Protein AF-0000000078981386 (afdb_homodimer)

InterPro domains:
  IPR000524 Transcription regulator HTH, GntR [PF00392] (19-78)
  IPR000524 Transcription regulator HTH, GntR [PS50949] (13-81)
  IPR000524 Transcription regulator HTH, GntR [SM00345] (19-78)
  IPR000524 Transcription regulator HTH, GntR [cd07377] (14-78)
  IPR004839 Aminotransferase, class I/classII, large domain [PF00155] (100-440)
  IPR015421 Pyridoxal phosphate-dependent transferase, major domain [G3DSA:3.40.640.10] (129-327)
  IPR015422 Pyridoxal phosphate-dependent transferase, small domain [G3DSA:3.90.1150.10] (328-454)
  IPR015424 Pyridoxal phosphate-dependent transferase [SSF53383] (96-451)
  IPR036388 Winged helix-like DNA-binding domain superfamily [G3DSA:1.10.10.10] (10-79)
  IPR036390 Winged helix DNA-binding domain superfamily [SSF46785] (13-82)
  IPR051446 HTH-type transcriptional regulator with aminotransferase domain [PTHR46577] (11-448)

Secondary structure (DSSP, 8-state):
-------GGG--SSHHHHHHHHHHHHHHTTSS-TTPEEPPHHHHHHHHT--HHHHHHHHHHHHHTTSEEEETTTEEEE--SSSTT--TT--HHHHSS-EE-SS------HHHHHHHHHHHHHTTTT--THHHH----TT--HHHHHHHHHHHHHTT----GGGEEEESSHHHHHHHHHHHH--TT-EEEEESB--HHHHHHHHHHT-EEEEEPEETTEE-HHHHHHHHHHS-EEEEEE--BS-TTT--B--HHHHHHHHHHHHHTT-EEEEE-TTGGG-SSPPPPHHHH-TTTEEEE--STTTS-TT---EEEE--GGGHHHHHHHHHHHHSS--HHHHHHHHHHHHHSHHHHHHHHHHHHHHHHHHHHHHHTTTS--B--TT-SEEEEE--TT--HHHHHHHHHHTTEE-EESGGGBPTTPPP--EEEEESSSS-SHHHHHHHHHHHHHHHHS--TT------/-------GGG--SSHHHHHHHHHHHHHHTTSS-TTPEEPPHHHHHHHHT--HHHHHHHHHHHHHTTSEEEETTTEEEE--SSSTT--TT--HHHHSS-EE-SS------HHHHHHHHHHHHHTTTT--THHHH----TT--HHHHHHHHHHHHHTT----GGGEEEESSHHHHHHHHHHHH--TT-EEEEESB--HHHHHHHHHHT-EEEEEPEETTEE-HHHHHHHHHHS-EEEEEE--BS-TTT--B--HHHHHHHHHHHHHTT-EEEEE-TTGGG-SSPPPPHHHH-TTTEEEE--STTTS-TT---EEEE--GGGHHHHHHHHHHHHSS--HHHHHHHHHHHHTSHHHHHHHHHHHHHHHHHHHHHHHTTTS--B--TT-SEEEEE--TT--HHHHHHHHHHTTEE-EESGGGBPTTPPP--EEEEESSSS-SHHHHHHHHHHHHHHHHS--TT------

Solvent-accessible surface area (backbone atoms only — not comparable to full-atom values): 46546 Å² total; per-residue (Å²): 110,57,88,72,70,77,62,60,88,76,50,45,90,57,55,28,59,34,47,28,49,48,50,50,48,30,39,74,69,53,70,42,40,58,65,32,27,45,68,49,47,62,55,45,10,65,76,55,72,47,51,48,65,39,38,44,51,14,51,48,47,30,37,63,47,52,46,30,48,63,54,94,92,78,46,35,23,25,43,40,58,76,46,88,65,35,35,63,76,48,45,73,76,54,58,47,95,40,41,49,22,45,48,94,40,49,48,69,55,71,62,54,55,51,52,50,44,49,51,42,56,46,43,57,63,82,54,46,50,49,45,36,61,32,81,63,56,46,46,42,49,67,69,43,26,48,42,41,30,57,51,33,42,76,59,53,33,89,53,62,38,91,37,36,32,42,21,39,13,43,42,26,43,48,46,21,50,52,50,52,74,42,53,60,69,38,27,38,36,30,37,33,70,37,60,44,56,56,48,52,41,29,57,63,42,38,34,40,58,42,47,31,56,60,57,81,52,34,63,36,45,68,50,47,44,52,48,47,73,76,40,79,52,44,35,37,47,42,47,50,40,40,21,83,50,62,20,30,54,36,45,58,69,56,47,52,46,40,50,50,44,29,60,74,63,64,32,36,33,41,38,48,34,48,45,41,72,27,42,68,89,65,57,73,42,62,38,64,78,39,46,82,45,19,36,34,32,26,30,34,30,55,32,47,38,37,37,44,44,19,23,46,33,37,40,30,73,89,49,46,66,49,34,46,54,34,36,34,35,48,33,40,37,34,56,42,62,43,35,48,52,50,29,52,27,52,75,72,42,50,42,60,52,38,9,53,48,43,21,54,54,28,32,55,42,39,50,49,44,52,61,35,39,60,94,57,71,66,36,62,40,48,44,29,58,29,29,21,36,58,51,56,94,70,50,46,38,67,58,44,45,54,52,34,42,76,72,34,31,40,53,25,62,48,70,63,26,39,27,69,92,49,76,82,79,37,22,33,34,38,30,58,19,42,46,64,52,64,70,58,36,49,52,52,37,41,52,53,28,50,46,72,76,52,59,70,83,73,57,68,70,79,71,126,111,56,90,72,69,77,63,61,87,76,50,44,88,58,54,27,59,33,46,27,48,48,49,50,48,30,38,75,70,51,71,41,40,57,66,31,26,45,68,48,48,62,56,45,10,65,75,55,73,44,52,48,65,38,38,45,50,12,51,49,47,30,37,62,48,52,45,29,50,66,53,94,92,77,45,34,24,25,43,41,58,76,46,88,66,36,34,64,76,49,46,72,78,57,57,47,95,41,40,50,21,45,47,94,39,49,49,69,54,70,62,56,55,50,53,51,44,50,49,40,56,47,44,58,63,84,53,48,50,49,46,35,62,32,82,62,55,46,45,45,51,68,69,43,25,47,41,41,30,58,51,34,42,75,60,53,33,90,53,61,38,92,36,36,30,43,23,38,13,42,42,26,43,49,45,21,48,52,48,52,74,44,52,61,69,37,27,35,37,30,37,31,68,35,60,45,55,56,48,52,40,29,57,64,42,38,34,41,57,43,47,30,56,62,58,80,53,35,63,36,48,66,51,48,45,54,48,47,74,77,40,80,50,46,35,39,46,41,47,51,40,41,20,81,49,64,20,29,53,37,45,59,69,55,46,52,47,40,51,51,44,28,61,74,63,63,32,34,34,42,38,49,34,49,44,43,72,26,42,70,90,64,59,74,41,62,41,65,79,40,46,83,43,18,35,34,32,27,28,34,30,56,32,48,37,38,36,44,43,19,24,46,34,39,41,30,73,89,50,47,67,50,36,46,54,34,37,33,35,48,32,40,37,33,55,42,62,44,35,48,52,51,29,51,26,52,75,73,41,50,42,58,51,38,10,53,48,41,22,53,54,28,33,55,43,39,52,50,46,52,62,37,38,59,95,57,70,66,37,62,41,48,44,28,58,28,29,21,36,56,53,57,95,66,50,45,38,66,59,44,43,53,53,34,42,76,72,32,31,39,54,24,62,48,69,63,25,40,28,68,92,49,76,81,79,37,24,34,33,38,30,57,20,41,47,63,53,63,71,56,37,49,52,50,37,41,52,53,29,48,46,71,76,54,59,72,82,76,54,66,71,77,72,125

Radius of gyration: 29.21 Å; Cα contacts (8 Å, |Δi|>4): 1873; chains: 2; bounding box: 79×76×82 Å

Organism: Ruegeria pomeroyi (strain ATCC 700808 / DSM 15171 / DSS-3) (NCBI:txid246200)

Foldseek 3Di:
DAPDAFDLVQADPVRLQSRLVSVVVCDVVCVQDFFRFDDDLVVNCVVNVHDSVSSVSSLVVCVVLPQWDDDPPPGITGHHCPPPLNVSPDDPVSNDPFAEQADQAFFDDPVLVVLVVVCVVCQVPPPDCCLPPPLDDFQADQLLLQLVQLVVVLLQDHDHSLQKGKALAQLRLVLLVPLLQDAAAAEEEAAQFADLSVQVSCVVRNYHYYHAYADLQGGDLVRLLVDLVVDPHAAYEDAQQLGQAAGHHHDPVNLLSNLVSCVVSVHAYEYEDQLSLLGDPHDRDSCRVPVQRYWYKYALCHQRNVPLRMIMIGHHPVSVVSSSVSSCVSPSHHNSSSSVSVSVCSVVVVSSVSSPVSLQLQLVLVVLLCVLQPPADWGHDSRHQKIKHAADPQDALVRLQVVLVVVSYHWAGRVSRGHPPRDGRRITMTGSRSNRDSVVSSVSSNVSSVCRVDPDPPPPPPPD/DAPDAFDLVQADPVRLQSRLVSVVVCDVVCVQDFFRFDDDLVVNCVVNVHDSVSSVSSLVVCVVLPQWDDDPPPGITGHHCPPPLPVSPDDPVSNDPFAEQADQAFFDDPVLVVLVVVCVVCQPPPPDCCLPPPLDDFQADQLLLQLVQLVVVLLQDHDHSLQKGKALAQLRLVLLVPLLQDAAAAEEEAAQFADLSVQVSCVVRNYHYYHAYADLQGGDLVRLLVDLVVDPHAAYEDAQQLGQAAGHHHDPVNLLSNLVSCVVSVHAYEYEDQLSLLDDPHDRDSCRVPVQRYWYKYALCHQRNVPLRMIMIGHHPVSVVSSSVSSCVSPSHHNSSSSVSVSVCSVVVVSSVSSPVSLQQQLVLVVLLCVLQPPADWGHDSRHQKIKHAADPQDALVRLQVVLVVVSYHWAGRVSRGHPPRDGRRITMTGSRPNRDSVVSSVSSNVSSVCRVDPDVPSPPPPD

Nearest PDB structures (foldseek):
  2z1y-assembly1_A  TM=9.053E-01  e=7.405E-24  unclassified
  8tn2-assembly1_A  TM=8.359E-01  e=5.435E-26  Streptomyces hygroscopicus
  2zp7-assembly1_A  TM=8.785E-01  e=4.250E-23  Thermus thermophilus HB27
  4wbt-assembly1_C-2  TM=7.145E-01  e=7.264E-16  Sinorhizobium meliloti 1021
  4wbt-assembly2_B-3  TM=7.121E-01  e=7.672E-16  Sinorhizobium meliloti 1021

pLDDT: mean 88.82, std 14.16, range [26.59, 98.94]

Structure (mmCIF, N/CA/C/O backbone):
data_AF-0000000078981386-model_v1
#
loop_
_entity.id
_entity.type
_entity.pdbx_description
1 polymer 'Transcriptional regulator, GntR family'
#
loop_
_atom_site.group_PDB
_atom_site.id
_atom_site.type_symbol
_atom_site.label_atom_id
_atom_site.label_alt_id
_atom_site.label_comp_id
_atom_site.label_asym_id
_atom_site.label_entity_id
_atom_site.label_seq_id
_atom_site.pdbx_PDB_ins_code
_atom_site.Cartn_x
_atom_site.Cartn_y
_atom_site.Cartn_z
_atom_site.occupancy
_atom_site.B_iso_or_equiv
_atom_site.auth_seq_id
_atom_site.auth_comp_id
_atom_site.auth_asym_id
_atom_site.auth_atom_id
_atom_site.pdbx_PDB_model_num
ATOM 1 N N . MET A 1 1 ? -40.812 -8.82 -22.984 1 61.78 1 MET A N 1
ATOM 2 C CA . MET A 1 1 ? -40.969 -7.84 -21.922 1 61.78 1 MET A CA 1
ATOM 3 C C . MET A 1 1 ? -41.688 -8.461 -20.719 1 61.78 1 MET A C 1
ATOM 5 O O . MET A 1 1 ? -42.594 -9.281 -20.891 1 61.78 1 MET A O 1
ATOM 9 N N . THR A 1 2 ? -41.094 -8.32 -19.562 1 68.88 2 THR A N 1
ATOM 10 C CA . THR A 1 2 ? -41.656 -9.008 -18.391 1 68.88 2 THR A CA 1
ATOM 11 C C . THR A 1 2 ? -42.938 -8.32 -17.922 1 68.88 2 THR A C 1
ATOM 13 O O . THR A 1 2 ? -43.125 -7.125 -18.141 1 68.88 2 THR A O 1
ATOM 16 N N . ASN A 1 3 ? -43.906 -9.203 -17.547 1 71.75 3 ASN A N 1
ATOM 17 C CA . ASN A 1 3 ? -45.125 -8.719 -16.891 1 71.75 3 ASN A CA 1
ATOM 18 C C . ASN A 1 3 ? -44.906 -8.539 -15.391 1 71.75 3 ASN A C 1
ATOM 20 O O . ASN A 1 3 ? -45.844 -8.141 -14.688 1 71.75 3 ASN A O 1
ATOM 24 N N . TRP A 1 4 ? -43.75 -8.766 -14.953 1 79.81 4 TRP A N 1
ATOM 25 C CA . TRP A 1 4 ? -43.469 -8.641 -13.523 1 79.81 4 TRP A CA 1
ATOM 26 C C . TRP A 1 4 ? -43.125 -7.203 -13.156 1 79.81 4 TRP A C 1
ATOM 28 O O . TRP A 1 4 ? -42.344 -6.555 -13.844 1 79.81 4 TRP A O 1
ATOM 38 N N . LEU A 1 5 ? -43.875 -6.672 -12.164 1 84.69 5 LEU A N 1
ATOM 39 C CA . LEU A 1 5 ? -43.562 -5.383 -11.555 1 84.69 5 LEU A CA 1
ATOM 40 C C . LEU A 1 5 ? -43.438 -5.52 -10.047 1 84.69 5 LEU A C 1
ATOM 42 O O . LEU A 1 5 ? -44.188 -6.227 -9.398 1 84.69 5 LEU A O 1
ATOM 46 N N . PRO A 1 6 ? -42.406 -4.906 -9.523 1 83.25 6 PRO A N 1
ATOM 47 C CA . PRO A 1 6 ? -42.312 -4.922 -8.062 1 83.25 6 PRO A CA 1
ATOM 48 C C . PRO A 1 6 ? -43.469 -4.215 -7.383 1 83.25 6 PRO A C 1
ATOM 50 O O . PRO A 1 6 ? -44.094 -3.314 -7.969 1 83.25 6 PRO A O 1
ATOM 53 N N . ASP A 1 7 ? -43.938 -4.695 -6.234 1 79.88 7 ASP A N 1
ATOM 54 C CA . ASP A 1 7 ? -44.969 -4.043 -5.453 1 79.88 7 ASP A CA 1
ATOM 55 C C . ASP A 1 7 ? -44.5 -2.695 -4.91 1 79.88 7 ASP A C 1
ATOM 57 O O . ASP A 1 7 ? -43.594 -2.643 -4.086 1 79.88 7 ASP A O 1
ATOM 61 N N . PRO A 1 8 ? -45.031 -1.677 -5.395 1 80.44 8 PRO A N 1
ATOM 62 C CA . PRO A 1 8 ? -44.594 -0.348 -4.945 1 80.44 8 PRO A CA 1
ATOM 63 C C . PRO A 1 8 ? -44.75 -0.162 -3.436 1 80.44 8 PRO A C 1
ATOM 65 O O . PRO A 1 8 ? -44 0.602 -2.83 1 80.44 8 PRO A O 1
ATOM 68 N N . SER A 1 9 ? -45.625 -0.876 -2.805 1 79.06 9 SER A N 1
ATOM 69 C CA . SER A 1 9 ? -45.875 -0.729 -1.377 1 79.06 9 SER A CA 1
ATOM 70 C C . SER A 1 9 ? -44.781 -1.369 -0.542 1 79.06 9 SER A C 1
ATOM 72 O O . SER A 1 9 ? -44.625 -1.036 0.632 1 79.06 9 SER A O 1
ATOM 74 N N . ALA A 1 10 ? -43.969 -2.256 -1.215 1 77.56 10 ALA A N 1
ATOM 75 C CA . ALA A 1 10 ? -42.906 -2.965 -0.499 1 77.56 10 ALA A CA 1
ATOM 76 C C . ALA A 1 10 ? -41.594 -2.229 -0.619 1 77.56 10 ALA A C 1
ATOM 78 O O . ALA A 1 10 ? -40.594 -2.615 0.009 1 77.56 10 ALA A O 1
ATOM 79 N N . LEU A 1 11 ? -41.562 -1.113 -1.354 1 81.62 11 LEU A N 1
ATOM 80 C CA . LEU A 1 11 ? -40.312 -0.391 -1.57 1 81.62 11 LEU A CA 1
ATOM 81 C C . LEU A 1 11 ? -40.062 0.59 -0.434 1 81.62 11 LEU A C 1
ATOM 83 O O . LEU A 1 11 ? -40.969 1.29 0.013 1 81.62 11 LEU A O 1
ATOM 87 N N . ALA A 1 12 ? -38.906 0.548 0.151 1 76.25 12 ALA A N 1
ATOM 88 C CA . ALA A 1 12 ? -38.5 1.412 1.256 1 76.25 12 ALA A CA 1
ATOM 89 C C . ALA A 1 12 ? -37.406 2.377 0.821 1 76.25 12 ALA A C 1
ATOM 91 O O . ALA A 1 12 ? -36.719 2.143 -0.18 1 76.25 12 ALA A O 1
ATOM 92 N N . SER A 1 13 ? -37.188 3.457 1.559 1 73.06 13 SER A N 1
ATOM 93 C CA . SER A 1 13 ? -36.125 4.414 1.262 1 73.06 13 SER A CA 1
ATOM 94 C C . SER A 1 13 ? -34.781 3.875 1.671 1 73.06 13 SER A C 1
ATOM 96 O O . SER A 1 13 ? -34.625 3.246 2.723 1 73.06 13 SER A O 1
ATOM 98 N N . PRO A 1 14 ? -33.969 4.059 0.781 1 73 14 PRO A N 1
ATOM 99 C CA . PRO A 1 14 ? -33.938 4.762 -0.504 1 73 14 PRO A CA 1
ATOM 100 C C . PRO A 1 14 ? -34.562 3.957 -1.632 1 73 14 PRO A C 1
ATOM 102 O O . PRO A 1 14 ? -34.25 2.787 -1.829 1 73 14 PRO A O 1
ATOM 105 N N . LEU A 1 15 ? -35.344 4.562 -2.381 1 79.94 15 LEU A N 1
ATOM 106 C CA . LEU A 1 15 ? -36.25 3.904 -3.322 1 79.94 15 LEU A CA 1
ATOM 107 C C . LEU A 1 15 ? -35.438 3.201 -4.422 1 79.94 15 LEU A C 1
ATOM 109 O O . LEU A 1 15 ? -35.812 2.105 -4.852 1 79.94 15 LEU A O 1
ATOM 113 N N . HIS A 1 16 ? -34.344 3.801 -4.805 1 82.75 16 HIS A N 1
ATOM 114 C CA . HIS A 1 16 ? -33.562 3.193 -5.883 1 82.75 16 HIS A CA 1
ATOM 115 C C . HIS A 1 16 ? -32.938 1.877 -5.438 1 82.75 16 HIS A C 1
ATOM 117 O O . HIS A 1 16 ? -32.938 0.896 -6.184 1 82.75 16 HIS A O 1
ATOM 123 N N . SER A 1 17 ? -32.531 1.839 -4.285 1 80 17 SER A N 1
ATOM 124 C CA . SER A 1 17 ? -31.922 0.623 -3.748 1 80 17 SER A CA 1
ATOM 125 C C . SER A 1 17 ? -33 -0.446 -3.482 1 80 17 SER A C 1
ATOM 127 O O . SER A 1 17 ? -32.781 -1.625 -3.77 1 80 17 SER A O 1
ATOM 129 N N . SER A 1 18 ? -34.031 -0.006 -2.955 1 80.69 18 SER A N 1
ATOM 130 C CA . SER A 1 18 ? -35.125 -0.93 -2.682 1 80.69 18 SER A CA 1
ATOM 131 C C . SER A 1 18 ? -35.656 -1.529 -3.971 1 80.69 18 SER A C 1
ATOM 133 O O . SER A 1 18 ? -35.969 -2.723 -4.027 1 80.69 18 SER A O 1
ATOM 135 N N . LEU A 1 19 ? -35.688 -0.717 -4.945 1 85.44 19 LEU A N 1
ATOM 136 C CA . LEU A 1 19 ? -36.156 -1.187 -6.25 1 85.44 19 LEU A CA 1
ATOM 137 C C . LEU A 1 19 ? -35.156 -2.188 -6.844 1 85.44 19 LEU A C 1
ATOM 139 O O . LEU A 1 19 ? -35.562 -3.242 -7.34 1 85.44 19 LEU A O 1
ATOM 143 N N . ALA A 1 20 ? -33.938 -1.832 -6.754 1 84.06 20 ALA A N 1
ATOM 144 C CA . ALA A 1 20 ? -32.906 -2.738 -7.266 1 84.06 20 ALA A CA 1
ATOM 145 C C . ALA A 1 20 ? -32.969 -4.082 -6.547 1 84.06 20 ALA A C 1
ATOM 147 O O . ALA A 1 20 ? -32.875 -5.137 -7.18 1 84.06 20 ALA A O 1
ATOM 148 N N . LEU A 1 21 ? -33.188 -4.062 -5.32 1 79.81 21 LEU A N 1
ATOM 149 C CA . LEU A 1 21 ? -33.25 -5.285 -4.527 1 79.81 21 LEU A CA 1
ATOM 150 C C . LEU A 1 21 ? -34.5 -6.098 -4.914 1 79.81 21 LEU A C 1
ATOM 152 O O . LEU A 1 21 ? -34.438 -7.328 -4.992 1 79.81 21 LEU A O 1
ATOM 156 N N . ALA A 1 22 ? -35.562 -5.43 -5.094 1 83.12 22 ALA A N 1
ATOM 157 C CA . ALA A 1 22 ? -36.812 -6.109 -5.484 1 83.12 22 ALA A CA 1
ATOM 158 C C . ALA A 1 22 ? -36.625 -6.816 -6.824 1 83.12 22 ALA A C 1
ATOM 160 O O . ALA A 1 22 ? -37.062 -7.961 -6.984 1 83.12 22 ALA A O 1
ATOM 161 N N . ILE A 1 23 ? -35.938 -6.16 -7.699 1 85.31 23 ILE A N 1
ATOM 162 C CA . ILE A 1 23 ? -35.719 -6.742 -9.016 1 85.31 23 ILE A CA 1
ATOM 163 C C . ILE A 1 23 ? -34.719 -7.887 -8.914 1 85.31 23 ILE A C 1
ATOM 165 O O . ILE A 1 23 ? -34.938 -8.961 -9.492 1 85.31 23 ILE A O 1
ATOM 169 N N . ALA A 1 24 ? -33.75 -7.648 -8.164 1 79.94 24 ALA A N 1
ATOM 170 C CA . ALA A 1 24 ? -32.75 -8.695 -7.953 1 79.94 24 ALA A CA 1
ATOM 171 C C . ALA A 1 24 ? -33.375 -9.938 -7.332 1 79.94 24 ALA A C 1
ATOM 173 O O . ALA A 1 24 ? -33.062 -11.062 -7.73 1 79.94 24 ALA A O 1
ATOM 174 N N . LYS A 1 25 ? -34.188 -9.711 -6.379 1 77.88 25 LYS A N 1
ATOM 175 C CA . LYS A 1 25 ? -34.906 -10.805 -5.738 1 77.88 25 LYS A CA 1
ATOM 176 C C . LYS A 1 25 ? -35.812 -11.539 -6.738 1 77.88 25 LYS A C 1
ATOM 178 O O . LYS A 1 25 ? -35.875 -12.766 -6.746 1 77.88 25 LYS A O 1
ATOM 183 N N . ALA A 1 26 ? -36.469 -10.781 -7.562 1 82.81 26 ALA A N 1
ATOM 184 C CA . ALA A 1 26 ? -37.312 -11.375 -8.578 1 82.81 26 ALA A CA 1
ATOM 185 C C . ALA A 1 26 ? -36.5 -12.211 -9.562 1 82.81 26 ALA A C 1
ATOM 187 O O . ALA A 1 26 ? -36.938 -13.281 -9.992 1 82.81 26 ALA A O 1
ATOM 188 N N . ILE A 1 27 ? -35.344 -11.734 -9.805 1 79.88 27 ILE A N 1
ATOM 189 C CA . ILE A 1 27 ? -34.469 -12.469 -10.695 1 79.88 27 ILE A CA 1
ATOM 190 C C . ILE A 1 27 ? -34 -13.758 -10.008 1 79.88 27 ILE A C 1
ATOM 192 O O . ILE A 1 27 ? -34.062 -14.836 -10.609 1 79.88 27 ILE A O 1
ATOM 196 N N . SER A 1 28 ? -33.688 -13.656 -8.789 1 74.44 28 SER A N 1
ATOM 197 C CA . SER A 1 28 ? -33.188 -14.805 -8.039 1 74.44 28 SER A CA 1
ATOM 198 C C . SER A 1 28 ? -34.281 -15.836 -7.797 1 74.44 28 SER A C 1
ATOM 200 O O . SER A 1 28 ? -34.031 -17.031 -7.758 1 74.44 28 SER A O 1
ATOM 202 N N . GLU A 1 29 ? -35.469 -15.352 -7.699 1 73.25 29 GLU A N 1
ATOM 203 C CA . GLU A 1 29 ? -36.594 -16.234 -7.418 1 73.25 29 GLU A CA 1
ATOM 204 C C . GLU A 1 29 ? -37.219 -16.766 -8.703 1 73.25 29 GLU A C 1
ATOM 206 O O . GLU A 1 29 ? -38.188 -17.516 -8.664 1 73.25 29 GLU A O 1
ATOM 211 N N . GLY A 1 30 ? -36.562 -16.375 -9.82 1 75.19 30 GLY A N 1
ATOM 212 C CA . GLY A 1 30 ? -37.031 -16.891 -11.102 1 75.19 30 GLY A CA 1
ATOM 213 C C . GLY A 1 30 ? -38.25 -16.188 -11.633 1 75.19 30 GLY A C 1
ATOM 214 O O . GLY A 1 30 ? -38.812 -16.578 -12.664 1 75.19 30 GLY A O 1
ATOM 215 N N . LYS A 1 31 ? -38.75 -15.148 -10.969 1 81.81 31 LYS A N 1
ATOM 216 C CA . LYS A 1 31 ? -39.906 -14.375 -11.453 1 81.81 31 LYS A CA 1
ATOM 217 C C . LYS A 1 31 ? -39.531 -13.539 -12.672 1 81.81 31 LYS A C 1
ATOM 219 O O . LYS A 1 31 ? -40.375 -13.195 -13.484 1 81.81 31 LYS A O 1
ATOM 224 N N . LEU A 1 32 ? -38.312 -13.195 -12.719 1 81.31 32 LEU A N 1
ATOM 225 C CA . LEU A 1 32 ? -37.719 -12.555 -13.883 1 81.31 32 LEU A CA 1
ATOM 226 C C . LEU A 1 32 ? -36.625 -13.445 -14.5 1 81.31 32 LEU A C 1
ATOM 228 O O . LEU A 1 32 ? -35.469 -13.344 -14.133 1 81.31 32 LEU A O 1
ATOM 232 N N . PRO A 1 33 ? -37.156 -14.375 -15.281 1 77.31 33 PRO A N 1
ATOM 233 C CA . PRO A 1 33 ? -36.188 -15.328 -15.859 1 77.31 33 PRO A CA 1
ATOM 234 C C . PRO A 1 33 ? -35.125 -14.648 -16.719 1 77.31 33 PRO A C 1
ATOM 236 O O . PRO A 1 33 ? -35.312 -13.516 -17.172 1 77.31 33 PRO A O 1
ATOM 239 N N . LYS A 1 34 ? -34.156 -15.43 -17 1 74.38 34 LYS A N 1
ATOM 240 C CA . LYS A 1 34 ? -33.062 -15.016 -17.875 1 74.38 34 LYS A CA 1
ATOM 241 C C . LYS A 1 34 ? -33.594 -14.602 -19.25 1 74.38 34 LYS A C 1
ATOM 243 O O . LYS A 1 34 ? -34.531 -15.219 -19.766 1 74.38 34 LYS A O 1
ATOM 248 N N . GLY A 1 35 ? -32.969 -13.445 -19.672 1 74.12 35 GLY A N 1
ATOM 249 C CA . GLY A 1 35 ? -33.344 -12.984 -21 1 74.12 35 GLY A CA 1
ATOM 250 C C . GLY A 1 35 ? -34.562 -12.109 -21 1 74.12 35 GLY A C 1
ATOM 251 O O . GLY A 1 35 ? -34.938 -11.539 -22.016 1 74.12 35 GLY A O 1
ATOM 252 N N . THR A 1 36 ? -35.188 -11.992 -19.828 1 80.62 36 THR A N 1
ATOM 253 C CA . THR A 1 36 ? -36.406 -11.18 -19.75 1 80.62 36 THR A CA 1
ATOM 254 C C . THR A 1 36 ? -36.062 -9.703 -19.953 1 80.62 36 THR A C 1
ATOM 256 O O . THR A 1 36 ? -35.094 -9.195 -19.359 1 80.62 36 THR A O 1
ATOM 259 N N . GLN A 1 37 ? -36.719 -9.117 -20.859 1 83.5 37 GLN A N 1
ATOM 260 C CA . GLN A 1 37 ? -36.562 -7.68 -21.047 1 83.5 37 GLN A CA 1
ATOM 261 C C . GLN A 1 37 ? -37.312 -6.91 -19.953 1 83.5 37 GLN A C 1
ATOM 263 O O . GLN A 1 37 ? -38.5 -7.102 -19.75 1 83.5 37 GLN A O 1
ATOM 268 N N . LEU A 1 38 ? -36.531 -6.109 -19.281 1 86.75 38 LEU A N 1
ATOM 269 C CA . LEU A 1 38 ? -37.125 -5.25 -18.281 1 86.75 38 LEU A CA 1
ATOM 270 C C . LEU A 1 38 ? -37.781 -4.023 -18.922 1 86.75 38 LEU A C 1
ATOM 272 O O . LEU A 1 38 ? -37.406 -3.629 -20.031 1 86.75 38 LEU A O 1
ATOM 276 N N . PRO A 1 39 ? -38.812 -3.424 -18.234 1 86 39 PRO A N 1
ATOM 277 C CA . PRO A 1 39 ? -39.406 -2.186 -18.766 1 86 39 PRO A CA 1
ATOM 278 C C . PRO A 1 39 ? -38.375 -1.07 -18.906 1 86 39 PRO A C 1
ATOM 280 O O . PRO A 1 39 ? -37.344 -1.09 -18.234 1 86 39 PRO A O 1
ATOM 283 N N . THR A 1 40 ? -38.625 -0.247 -19.891 1 83.44 40 THR A N 1
ATOM 284 C CA . THR A 1 40 ? -37.781 0.934 -20.016 1 83.44 40 THR A CA 1
ATOM 285 C C . THR A 1 40 ? -37.812 1.76 -18.734 1 83.44 40 THR A C 1
ATOM 287 O O . THR A 1 40 ? -38.719 1.621 -17.922 1 83.44 40 THR A O 1
ATOM 290 N N . HIS A 1 41 ? -36.781 2.502 -18.562 1 86.44 41 HIS A N 1
ATOM 291 C CA . HIS A 1 41 ? -36.688 3.334 -17.375 1 86.44 41 HIS A CA 1
ATOM 292 C C . HIS A 1 41 ? -37.969 4.168 -17.188 1 86.44 41 HIS A C 1
ATOM 294 O O . HIS A 1 41 ? -38.5 4.234 -16.078 1 86.44 41 HIS A O 1
ATOM 300 N N . ARG A 1 42 ? -38.438 4.758 -18.281 1 82.69 42 ARG A N 1
ATOM 301 C CA . ARG A 1 42 ? -39.594 5.629 -18.25 1 82.69 42 ARG A CA 1
ATOM 302 C C . ARG A 1 42 ? -40.875 4.832 -17.922 1 82.69 42 ARG A C 1
ATOM 304 O O . ARG A 1 42 ? -41.688 5.254 -17.094 1 82.69 42 ARG A O 1
ATOM 311 N N . LYS A 1 43 ? -41 3.703 -18.562 1 86.12 43 LYS A N 1
ATOM 312 C CA . LYS A 1 43 ? -42.188 2.879 -18.359 1 86.12 43 LYS A CA 1
ATOM 313 C C . LYS A 1 43 ? -42.281 2.377 -16.906 1 86.12 43 LYS A C 1
ATOM 315 O O . LYS A 1 43 ? -43.344 2.412 -16.297 1 86.12 43 LYS A O 1
ATOM 320 N N . LEU A 1 44 ? -41.125 1.934 -16.391 1 88.5 44 LEU A N 1
ATOM 321 C CA . LEU A 1 44 ? -41.094 1.416 -15.023 1 88.5 44 LEU A CA 1
ATOM 322 C C . LEU A 1 44 ? -41.375 2.531 -14.016 1 88.5 44 LEU A C 1
ATOM 324 O O . LEU A 1 44 ? -42.062 2.328 -13.031 1 88.5 44 LEU A O 1
ATOM 328 N N . ALA A 1 45 ? -40.875 3.656 -14.297 1 89.88 45 ALA A N 1
ATOM 329 C CA . ALA A 1 45 ? -41.094 4.824 -13.453 1 89.88 45 ALA A CA 1
ATOM 330 C C . ALA A 1 45 ? -42.594 5.164 -13.406 1 89.88 45 ALA A C 1
ATOM 332 O O . ALA A 1 45 ? -43.156 5.402 -12.328 1 89.88 45 ALA A O 1
ATOM 333 N N . GLU A 1 46 ? -43.188 5.16 -14.562 1 86.75 46 GLU A N 1
ATOM 334 C CA . GLU A 1 46 ? -44.625 5.469 -14.672 1 86.75 46 GLU A CA 1
ATOM 335 C C . GLU A 1 46 ? -45.469 4.426 -13.953 1 86.75 46 GLU A C 1
ATOM 337 O O . GLU A 1 46 ? -46.406 4.77 -13.227 1 86.75 46 GLU A O 1
ATOM 342 N N . GLU A 1 47 ? -45.062 3.172 -14.07 1 87 47 GLU A N 1
ATOM 343 C CA . GLU A 1 47 ? -45.844 2.072 -13.508 1 87 47 GLU A CA 1
ATOM 344 C C . GLU A 1 47 ? -45.719 2.041 -11.984 1 87 47 GLU A C 1
ATOM 346 O O . GLU A 1 47 ? -46.688 1.683 -11.289 1 87 47 GLU A O 1
ATOM 351 N N . LEU A 1 48 ? -44.531 2.461 -11.484 1 87.19 48 LEU A N 1
ATOM 352 C CA . LEU A 1 48 ? -44.281 2.33 -10.047 1 87.19 48 LEU A CA 1
ATOM 353 C C . LEU A 1 48 ? -44.469 3.668 -9.344 1 87.19 48 LEU A C 1
ATOM 355 O O . LEU A 1 48 ? -44.375 3.744 -8.117 1 87.19 48 LEU A O 1
ATOM 359 N N . GLY A 1 49 ? -44.688 4.75 -10.141 1 88.62 49 GLY A N 1
ATOM 360 C CA . GLY A 1 49 ? -44.781 6.082 -9.57 1 88.62 49 GLY A CA 1
ATOM 361 C C . GLY A 1 49 ? -43.469 6.598 -9 1 88.62 49 GLY A C 1
ATOM 362 O O . GLY A 1 49 ? -43.469 7.211 -7.934 1 88.62 49 GLY A O 1
ATOM 363 N N . LEU A 1 50 ? -42.438 6.133 -9.648 1 87.25 50 LEU A N 1
ATOM 364 C CA . LEU A 1 50 ? -41.094 6.57 -9.227 1 87.25 50 LEU A CA 1
ATOM 365 C C . LEU A 1 50 ? -40.5 7.547 -10.242 1 87.25 50 LEU A C 1
ATOM 367 O O . LEU A 1 50 ? -41.031 7.676 -11.359 1 87.25 50 LEU A O 1
ATOM 371 N N . SER A 1 51 ? -39.562 8.328 -9.805 1 86.56 51 SER A N 1
ATOM 372 C CA . SER A 1 51 ? -38.844 9.156 -10.758 1 86.56 51 SER A CA 1
ATOM 373 C C . SER A 1 51 ? -37.969 8.312 -11.68 1 86.56 51 SER A C 1
ATOM 375 O O . SER A 1 51 ? -37.5 7.242 -11.289 1 86.56 51 SER A O 1
ATOM 377 N N . VAL A 1 52 ? -37.844 8.844 -12.891 1 84.88 52 VAL A N 1
ATOM 378 C CA . VAL A 1 52 ? -36.969 8.172 -13.867 1 84.88 52 VAL A CA 1
ATOM 379 C C . VAL A 1 52 ? -35.562 8.078 -13.32 1 84.88 52 VAL A C 1
ATOM 381 O O . VAL A 1 52 ? -34.844 7.09 -13.555 1 84.88 52 VAL A O 1
ATOM 384 N N . HIS A 1 53 ? -35.25 9.023 -12.57 1 82.31 53 HIS A N 1
ATOM 385 C CA . HIS A 1 53 ? -33.906 9.039 -11.977 1 82.31 53 HIS A CA 1
ATOM 386 C C . HIS A 1 53 ? -33.75 7.887 -10.992 1 82.31 53 HIS A C 1
ATOM 388 O O . HIS A 1 53 ? -32.719 7.211 -10.992 1 82.31 53 HIS A O 1
ATOM 394 N N . THR A 1 54 ? -34.75 7.648 -10.234 1 83.75 54 THR A N 1
ATOM 395 C CA . THR A 1 54 ? -34.719 6.57 -9.25 1 83.75 54 THR A CA 1
ATOM 396 C C . THR A 1 54 ? -34.625 5.211 -9.938 1 83.75 54 THR A C 1
ATOM 398 O O . THR A 1 54 ? -33.812 4.363 -9.516 1 83.75 54 THR A O 1
ATOM 401 N N . VAL A 1 55 ? -35.344 5.039 -11.016 1 85.75 55 VAL A N 1
ATOM 402 C CA . VAL A 1 55 ? -35.344 3.783 -11.758 1 85.75 55 VAL A CA 1
ATOM 403 C C . VAL A 1 55 ? -33.969 3.609 -12.445 1 85.75 55 VAL A C 1
ATOM 405 O O . VAL A 1 55 ? -33.406 2.518 -12.438 1 85.75 55 VAL A O 1
ATOM 408 N N . SER A 1 56 ? -33.469 4.668 -12.891 1 82.94 56 SER A N 1
ATOM 409 C CA . SER A 1 56 ? -32.156 4.621 -13.555 1 82.94 56 SER A CA 1
ATOM 410 C C . SER A 1 56 ? -31.062 4.188 -12.594 1 82.94 56 SER A C 1
ATOM 412 O O . SER A 1 56 ? -30.219 3.361 -12.945 1 82.94 56 SER A O 1
ATOM 414 N N . LYS A 1 57 ? -31.172 4.695 -11.461 1 79.31 57 LYS A N 1
ATOM 415 C CA . LYS A 1 57 ? -30.203 4.324 -10.438 1 79.31 57 LYS A CA 1
ATOM 416 C C . LYS A 1 57 ? -30.328 2.848 -10.07 1 79.31 57 LYS A C 1
ATOM 418 O O . LYS A 1 57 ? -29.328 2.17 -9.844 1 79.31 57 LYS A O 1
AT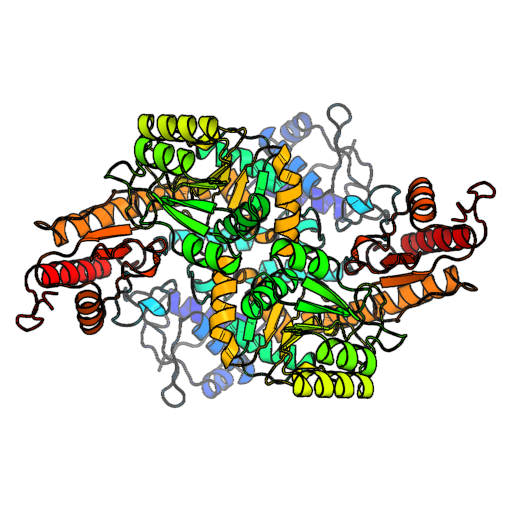OM 423 N N . ALA A 1 58 ? -31.531 2.406 -10.008 1 80.88 58 ALA A N 1
ATOM 424 C CA . ALA A 1 58 ? -31.766 1 -9.703 1 80.88 58 ALA A CA 1
ATOM 425 C C . ALA A 1 58 ? -31.203 0.092 -10.789 1 80.88 58 ALA A C 1
ATOM 427 O O . ALA A 1 58 ? -30.531 -0.895 -10.5 1 80.88 58 ALA A O 1
ATOM 428 N N . TYR A 1 59 ? -31.453 0.466 -12.055 1 81.44 59 TYR A N 1
ATOM 429 C CA . TYR A 1 59 ? -30.969 -0.338 -13.172 1 81.44 59 TYR A CA 1
ATOM 430 C C . TYR A 1 59 ? -29.438 -0.309 -13.242 1 81.44 59 TYR A C 1
ATOM 432 O O . TYR A 1 59 ? -28.812 -1.324 -13.547 1 81.44 59 TYR A O 1
ATOM 440 N N . GLU A 1 60 ? -28.969 0.83 -12.891 1 76.62 60 GLU A N 1
ATOM 441 C CA . GLU A 1 60 ? -27.516 0.938 -12.867 1 76.62 60 GLU A CA 1
ATOM 442 C C . GLU A 1 60 ? -26.906 0.024 -11.805 1 76.62 60 GLU A C 1
ATOM 444 O O . GLU A 1 60 ? -25.891 -0.625 -12.047 1 76.62 60 GLU A O 1
ATOM 449 N N . SER A 1 61 ? -27.578 0.056 -10.719 1 75.06 61 SER A N 1
ATOM 450 C CA . SER A 1 61 ? -27.156 -0.85 -9.656 1 75.06 61 SER A CA 1
ATOM 451 C C . SER A 1 61 ? -27.234 -2.305 -10.102 1 75.06 61 SER A C 1
ATOM 453 O O . SER A 1 61 ? -26.328 -3.09 -9.844 1 75.06 61 SER A O 1
ATOM 455 N N . LEU A 1 62 ? -28.312 -2.664 -10.773 1 76.06 62 LEU A N 1
ATOM 456 C CA . LEU A 1 62 ? -28.5 -4.023 -11.266 1 76.06 62 LEU A CA 1
ATOM 457 C C . LEU A 1 62 ? -27.453 -4.371 -12.32 1 76.06 62 LEU A C 1
ATOM 459 O O . LEU A 1 62 ? -26.969 -5.5 -12.367 1 76.06 62 LEU A O 1
ATOM 463 N N . ARG A 1 63 ? -27.078 -3.357 -13.008 1 74.19 63 ARG A N 1
ATOM 464 C CA . ARG A 1 63 ? -26.062 -3.561 -14.023 1 74.19 63 ARG A CA 1
ATOM 465 C C . ARG A 1 63 ? -24.688 -3.773 -13.391 1 74.19 63 ARG A C 1
ATOM 467 O O . ARG A 1 63 ? -23.938 -4.645 -13.82 1 74.19 63 ARG A O 1
ATOM 474 N N . ARG A 1 64 ? -24.578 -3.006 -12.43 1 65.75 64 ARG A N 1
ATOM 475 C CA . ARG A 1 64 ? -23.312 -3.117 -11.711 1 65.75 64 ARG A CA 1
ATOM 476 C C . ARG A 1 64 ? -23.172 -4.496 -11.078 1 65.75 64 ARG A C 1
ATOM 478 O O . ARG A 1 64 ? -22.062 -5.023 -10.977 1 65.75 64 ARG A O 1
ATOM 485 N N . GLN A 1 65 ? -24.391 -5.008 -10.758 1 61.88 65 GLN A N 1
ATOM 486 C CA . GLN A 1 65 ? -24.453 -6.336 -10.148 1 61.88 65 GLN A CA 1
ATOM 487 C C . GLN A 1 65 ? -24.547 -7.426 -11.211 1 61.88 65 GLN A C 1
ATOM 489 O O . GLN A 1 65 ? -24.688 -8.602 -10.891 1 61.88 65 GLN A O 1
ATOM 494 N N . ARG A 1 66 ? -24.578 -6.934 -12.398 1 60.41 66 ARG A N 1
ATOM 495 C CA . ARG A 1 66 ? -24.688 -7.785 -13.578 1 60.41 66 ARG A CA 1
ATOM 496 C C . ARG A 1 66 ? -25.938 -8.648 -13.523 1 60.41 66 ARG A C 1
ATOM 498 O O . ARG A 1 66 ? -25.906 -9.82 -13.891 1 60.41 66 ARG A O 1
ATOM 505 N N . LEU A 1 67 ? -26.844 -8.195 -12.953 1 73.56 67 LEU A N 1
ATOM 506 C CA . LEU A 1 67 ? -28.125 -8.875 -12.945 1 73.56 67 LEU A CA 1
ATOM 507 C C . LEU A 1 67 ? -28.922 -8.539 -14.203 1 73.56 67 LEU A C 1
ATOM 509 O O . LEU A 1 67 ? -29.766 -9.328 -14.633 1 73.56 67 LEU A O 1
ATOM 513 N N . ILE A 1 68 ? -28.609 -7.418 -14.773 1 74.31 68 ILE A N 1
ATOM 514 C CA . ILE A 1 68 ? -29.266 -7.035 -16.016 1 74.31 68 ILE A CA 1
ATOM 515 C C . ILE A 1 68 ? -28.25 -6.434 -16.969 1 74.31 68 ILE A C 1
ATOM 517 O O . ILE A 1 68 ? -27.156 -6.016 -16.562 1 74.31 68 ILE A O 1
ATOM 521 N N . ASP A 1 69 ? -28.312 -6.711 -18.172 1 67.06 69 ASP A N 1
ATOM 522 C CA . ASP A 1 69 ? -27.5 -6.055 -19.203 1 67.06 69 ASP A CA 1
ATOM 523 C C . ASP A 1 69 ? -28.375 -5.223 -20.141 1 67.06 69 ASP A C 1
ATOM 525 O O . ASP A 1 69 ? -29.578 -5.48 -20.266 1 67.06 69 ASP A O 1
ATOM 529 N N . GLY A 1 70 ? -28.016 -3.893 -20.516 1 62.34 70 GLY A N 1
ATOM 530 C CA . GLY A 1 70 ? -28.844 -3.111 -21.406 1 62.34 70 GLY A CA 1
ATOM 531 C C . GLY A 1 70 ? -28.031 -2.188 -22.312 1 62.34 70 GLY A C 1
ATOM 532 O O . GLY A 1 70 ? -26.938 -1.759 -21.938 1 62.34 70 GLY A O 1
ATOM 533 N N . GLN A 1 71 ? -28.125 -2.309 -23.594 1 47.62 71 GLN A N 1
ATOM 534 C CA . GLN A 1 71 ? -27.656 -1.34 -24.578 1 47.62 71 GLN A CA 1
ATOM 535 C C . GLN A 1 71 ? -28.656 -0.216 -24.781 1 47.62 71 GLN A C 1
ATOM 537 O O . GLN A 1 71 ? -29.875 -0.435 -24.672 1 47.62 71 GLN A O 1
ATOM 542 N N . VAL A 1 72 ? -28.188 0.962 -24.953 1 50.84 72 VAL A N 1
ATOM 543 C CA . VAL A 1 72 ? -29.016 2.107 -25.297 1 50.84 72 VAL A CA 1
ATOM 544 C C . VAL A 1 72 ? -29.844 1.787 -26.547 1 50.84 72 VAL A C 1
ATOM 546 O O . VAL A 1 72 ? -29.297 1.374 -27.562 1 50.84 72 VAL A O 1
ATOM 549 N N . GLY A 1 73 ? -31.203 1.834 -26.438 1 54.66 73 GLY A N 1
ATOM 550 C CA . GLY A 1 73 ? -32.125 1.641 -27.531 1 54.66 73 GLY A CA 1
ATOM 551 C C . GLY A 1 73 ? -32.688 0.23 -27.594 1 54.66 73 GLY A C 1
ATOM 552 O O . GLY A 1 73 ? -33.688 -0.021 -28.297 1 54.66 73 GLY A O 1
ATOM 553 N N . ARG A 1 74 ? -32.094 -0.875 -27.062 1 59.66 74 ARG A N 1
ATOM 554 C CA . ARG A 1 74 ? -32.594 -2.238 -27.234 1 59.66 74 ARG A CA 1
ATOM 555 C C . ARG A 1 74 ? -33.219 -2.756 -25.953 1 59.66 74 ARG A C 1
ATOM 557 O O . ARG A 1 74 ? -33.812 -3.844 -25.938 1 59.66 74 ARG A O 1
ATOM 564 N N . GLY A 1 75 ? -33.094 -2.023 -24.891 1 71.81 75 GLY A N 1
ATOM 565 C CA . GLY A 1 75 ? -33.781 -2.404 -23.656 1 71.81 75 GLY A CA 1
ATOM 566 C C . GLY A 1 75 ? -32.844 -3.076 -22.656 1 71.81 75 GLY A C 1
ATOM 567 O O . GLY A 1 75 ? -31.672 -3.311 -22.953 1 71.81 75 GLY A O 1
ATOM 568 N N . SER A 1 76 ? -33.25 -3.207 -21.375 1 80 76 SER A N 1
ATOM 569 C CA . SER A 1 76 ? -32.531 -3.893 -20.297 1 80 76 SER A CA 1
ATOM 570 C C . SER A 1 76 ? -33.062 -5.312 -20.109 1 80 76 SER A C 1
ATOM 572 O O . SER A 1 76 ? -34.25 -5.535 -20.078 1 80 76 SER A O 1
ATOM 574 N N . TYR A 1 77 ? -32.156 -6.309 -20.156 1 79.19 77 TYR A N 1
ATOM 575 C CA . TYR A 1 77 ? -32.531 -7.715 -20.062 1 79.19 77 TYR A CA 1
ATOM 576 C C . TYR A 1 77 ? -31.922 -8.367 -18.828 1 79.19 77 TYR A C 1
ATOM 578 O O . TYR A 1 77 ? -30.797 -8.039 -18.438 1 79.19 77 TYR A O 1
ATOM 586 N N . VAL A 1 78 ? -32.812 -9.219 -18.281 1 76.81 78 VAL A N 1
ATOM 587 C CA . VAL A 1 78 ? -32.312 -10.023 -17.172 1 76.81 78 VAL A CA 1
ATOM 588 C C . VAL A 1 78 ? -31.266 -11.016 -17.672 1 76.81 78 VAL A C 1
ATOM 590 O O . VAL A 1 78 ? -31.484 -11.719 -18.672 1 76.81 78 VAL A O 1
ATOM 593 N N . LEU A 1 79 ? -30.172 -10.992 -17.047 1 63.88 79 LEU A N 1
ATOM 594 C CA . LEU A 1 79 ? -29.094 -11.891 -17.438 1 63.88 79 LEU A CA 1
ATOM 595 C C . LEU A 1 79 ? -29.281 -13.273 -16.812 1 63.88 79 LEU A C 1
ATOM 597 O O . LEU A 1 79 ? -29.969 -13.406 -15.805 1 63.88 79 LEU A O 1
ATOM 601 N N . ASP A 1 80 ? -29.109 -14.461 -17.578 1 50.47 80 ASP A N 1
ATOM 602 C CA . ASP A 1 80 ? -29.094 -15.812 -17.047 1 50.47 80 ASP A CA 1
ATOM 603 C C . ASP A 1 80 ? -28.094 -15.938 -15.906 1 50.47 80 ASP A C 1
ATOM 605 O O . ASP A 1 80 ? -26.891 -15.766 -16.125 1 50.47 80 ASP A O 1
ATOM 609 N N . LEU A 1 81 ? -28.844 -15.977 -14.695 1 43.62 81 LEU A N 1
ATOM 610 C CA . LEU A 1 81 ? -27.969 -16.172 -13.555 1 43.62 81 LEU A CA 1
ATOM 611 C C . LEU A 1 81 ? -27.359 -17.578 -13.57 1 43.62 81 LEU A C 1
ATOM 613 O O . LEU A 1 81 ? -26.344 -17.828 -12.922 1 43.62 81 LEU A O 1
ATOM 617 N N . ASN A 1 82 ? -28.203 -18.641 -13.891 1 36.75 82 ASN A N 1
ATOM 618 C CA . ASN A 1 82 ? -27.844 -20.047 -13.906 1 36.75 82 ASN A CA 1
ATOM 619 C C . ASN A 1 82 ? -26.938 -20.391 -15.086 1 36.75 82 ASN A C 1
ATOM 621 O O . ASN A 1 82 ? -26.594 -21.547 -15.305 1 36.75 82 ASN A O 1
ATOM 625 N N . THR A 1 83 ? -27.188 -19.812 -16.141 1 35 83 THR A N 1
ATOM 626 C CA . THR A 1 83 ? -26.234 -20.25 -17.141 1 35 83 THR A CA 1
ATOM 627 C C . THR A 1 83 ? -24.812 -20.172 -16.594 1 35 83 THR A C 1
ATOM 629 O O . THR A 1 83 ? -24.422 -19.172 -15.969 1 35 83 THR A O 1
ATOM 632 N N . PRO A 1 84 ? -24.125 -21.297 -16.547 1 33.56 84 PRO A N 1
ATOM 633 C CA . PRO A 1 84 ? -22.797 -21.406 -15.961 1 33.56 84 PRO A CA 1
ATOM 634 C C . PRO A 1 84 ? -21.938 -20.172 -16.219 1 33.56 84 PRO A C 1
ATOM 636 O O . PRO A 1 84 ? -20.984 -19.906 -15.484 1 33.56 84 PRO A O 1
ATOM 639 N N . ASP A 1 85 ? -22.219 -19.453 -17.203 1 33.81 85 ASP A N 1
ATOM 640 C CA . ASP A 1 85 ? -21.469 -18.312 -17.734 1 33.81 85 ASP A CA 1
ATOM 641 C C . ASP A 1 85 ? -21.75 -17.047 -16.938 1 33.81 85 ASP A C 1
ATOM 643 O O . ASP A 1 85 ? -20.969 -16.094 -17 1 33.81 85 ASP A O 1
ATOM 647 N N . ASP A 1 86 ? -23 -16.828 -16.375 1 33.59 86 ASP A N 1
ATOM 648 C CA . ASP A 1 86 ? -23.453 -15.578 -15.758 1 33.59 86 ASP A CA 1
ATOM 649 C C . ASP A 1 86 ? -23.25 -15.602 -14.242 1 33.59 86 ASP A C 1
ATOM 651 O O . ASP A 1 86 ? -24.188 -15.367 -13.484 1 33.59 86 ASP A O 1
ATOM 655 N N . GLN A 1 87 ? -22.562 -16.422 -13.734 1 35.47 87 GLN A N 1
ATOM 656 C CA . GLN A 1 87 ? -22.344 -16.406 -12.297 1 35.47 87 GLN A CA 1
ATOM 657 C C . GLN A 1 87 ? -21.953 -15.016 -11.805 1 35.47 87 GLN A C 1
ATOM 659 O O . GLN A 1 87 ? -20.984 -14.43 -12.289 1 35.47 87 GLN A O 1
ATOM 664 N N . PRO A 1 88 ? -22.984 -14.414 -11.234 1 38.41 88 PRO A N 1
ATOM 665 C CA . PRO A 1 88 ? -22.797 -13.039 -10.773 1 38.41 88 PRO A CA 1
ATOM 666 C C . PRO A 1 88 ? -21.391 -12.789 -10.211 1 38.41 88 PRO A C 1
ATOM 668 O O . PRO A 1 88 ? -20.969 -11.641 -10.094 1 38.41 88 PRO A O 1
ATOM 671 N N . PHE A 1 89 ? -20.844 -13.891 -9.719 1 36.12 89 PHE A N 1
ATOM 672 C CA . PHE A 1 89 ? -19.484 -13.75 -9.203 1 36.12 89 PHE A CA 1
ATOM 673 C C . PHE A 1 89 ? -18.469 -13.891 -10.328 1 36.12 89 PHE A C 1
ATOM 675 O O . PHE A 1 89 ? -17.266 -13.852 -10.086 1 36.12 89 PHE A O 1
ATOM 682 N N . GLN A 1 90 ? -19.078 -14.078 -11.516 1 42.97 90 GLN A N 1
ATOM 683 C CA . GLN A 1 90 ? -18.141 -14.234 -12.633 1 42.97 90 GLN A CA 1
ATOM 684 C C . GLN A 1 90 ? -17.531 -12.891 -13.023 1 42.97 90 GLN A C 1
ATOM 686 O O . GLN A 1 90 ? -18.25 -11.914 -13.242 1 42.97 90 GLN A O 1
ATOM 691 N N . LEU A 1 91 ? -16.312 -12.781 -12.781 1 46.62 91 LEU A N 1
ATOM 692 C CA . LEU A 1 91 ? -15.555 -11.609 -13.188 1 46.62 91 LEU A CA 1
ATOM 693 C C . LEU A 1 91 ? -15.695 -11.352 -14.68 1 46.62 91 LEU A C 1
ATOM 695 O O . LEU A 1 91 ? -15.914 -12.289 -15.453 1 46.62 91 LEU A O 1
ATOM 699 N N . SER A 1 92 ? -15.977 -10.133 -15.125 1 44.19 92 SER A N 1
ATOM 700 C CA . SER A 1 92 ? -16.156 -9.734 -16.516 1 44.19 92 SER A CA 1
ATOM 701 C C . SER A 1 92 ? -15.156 -10.445 -17.422 1 44.19 92 SER A C 1
ATOM 703 O O . SER A 1 92 ? -15.477 -10.766 -18.578 1 44.19 92 SER A O 1
ATOM 705 N N . SER A 1 93 ? -13.961 -10.672 -17.016 1 46.62 93 SER A N 1
ATOM 706 C CA . SER A 1 93 ? -12.961 -11.359 -17.812 1 46.62 93 SER A CA 1
ATOM 707 C C . SER A 1 93 ? -13.414 -12.773 -18.172 1 46.62 93 SER A C 1
ATOM 709 O O . SER A 1 93 ? -12.906 -13.375 -19.125 1 46.62 93 SER A O 1
ATOM 711 N N . GLU A 1 94 ? -14.352 -13.32 -17.406 1 50.12 94 GLU A N 1
ATOM 712 C CA . GLU A 1 94 ? -14.82 -14.688 -17.625 1 50.12 94 GLU A CA 1
ATOM 713 C C . GLU A 1 94 ? -16.047 -14.711 -18.547 1 50.12 94 GLU A C 1
ATOM 715 O O . GLU A 1 94 ? -16.469 -15.781 -19 1 50.12 94 GLU A O 1
ATOM 720 N N . ARG A 1 95 ? -16.656 -13.594 -18.656 1 48.72 95 ARG A N 1
ATOM 721 C CA . ARG A 1 95 ? -17.875 -13.531 -19.453 1 48.72 95 ARG A CA 1
ATOM 722 C C . ARG A 1 95 ? -17.578 -13.727 -20.938 1 48.72 95 ARG A C 1
ATOM 724 O O . ARG A 1 95 ? -18.422 -14.188 -21.688 1 48.72 95 ARG A O 1
ATOM 731 N N . GLY A 1 96 ? -16.484 -13.25 -21.281 1 53.66 96 GLY A N 1
ATOM 732 C CA . GLY A 1 96 ? -16.25 -13.508 -22.688 1 53.66 96 GLY A CA 1
ATOM 733 C C . GLY A 1 96 ? -15.789 -14.93 -22.969 1 53.66 96 GLY A C 1
ATOM 734 O O . GLY A 1 96 ? -15.656 -15.734 -22.047 1 53.66 96 GLY A O 1
ATOM 735 N N . ARG A 1 97 ? -16 -15.5 -24.188 1 63.66 97 ARG A N 1
ATOM 736 C CA . ARG A 1 97 ? -15.656 -16.812 -24.734 1 63.66 97 ARG A CA 1
ATOM 737 C C . ARG A 1 97 ? -14.148 -17.062 -24.641 1 63.66 97 ARG A C 1
ATOM 739 O O . ARG A 1 97 ? -13.641 -18.031 -25.203 1 63.66 97 ARG A O 1
ATOM 746 N N . ASN A 1 98 ? -13.5 -16.188 -23.703 1 83.06 98 ASN A N 1
ATOM 747 C CA . ASN A 1 98 ? -12.055 -16.344 -23.609 1 83.06 98 ASN A CA 1
ATOM 748 C C . ASN A 1 98 ? -11.641 -17.062 -22.328 1 83.06 98 ASN A C 1
ATOM 750 O O . ASN A 1 98 ? -12.352 -17 -21.328 1 83.06 98 ASN A O 1
ATOM 754 N N . PHE A 1 99 ? -10.719 -18 -22.422 1 90.38 99 PHE A N 1
ATOM 755 C CA . PHE A 1 99 ? -10.109 -18.703 -21.297 1 90.38 99 PHE A CA 1
ATOM 756 C C . PHE A 1 99 ? -8.828 -18 -20.859 1 90.38 99 PHE A C 1
ATOM 758 O O . PHE A 1 99 ? -7.816 -18.047 -21.562 1 90.38 99 PHE A O 1
ATOM 765 N N . ASP A 1 100 ? -8.875 -17.375 -19.688 1 89.56 100 ASP A N 1
ATOM 766 C CA . ASP A 1 100 ? -7.652 -16.75 -19.203 1 89.56 100 ASP A CA 1
ATOM 767 C C . ASP A 1 100 ? -6.922 -17.672 -18.219 1 89.56 100 ASP A C 1
ATOM 769 O O . ASP A 1 100 ? -7.242 -17.703 -17.031 1 89.56 100 ASP A O 1
ATOM 773 N N . LEU A 1 101 ? -5.926 -18.297 -18.734 1 93.81 101 LEU A N 1
ATOM 774 C CA . LEU A 1 101 ? -5.09 -19.172 -17.906 1 93.81 101 LEU A CA 1
ATOM 775 C C . LEU A 1 101 ? -3.768 -18.484 -17.562 1 93.81 101 LEU A C 1
ATOM 777 O O . LEU A 1 101 ? -2.818 -19.141 -17.141 1 93.81 101 LEU A O 1
ATOM 781 N N . SER A 1 102 ? -3.701 -17.156 -17.828 1 89.5 102 SER A N 1
ATOM 782 C CA . SER A 1 102 ? -2.434 -16.453 -17.672 1 89.5 102 SER A CA 1
ATOM 783 C C . SER A 1 102 ? -2.348 -15.789 -16.297 1 89.5 102 SER A C 1
ATOM 785 O O . SER A 1 102 ? -1.252 -15.508 -15.812 1 89.5 102 SER A O 1
ATOM 787 N N . ILE A 1 103 ? -3.443 -15.547 -15.609 1 83.38 103 ILE A N 1
ATOM 788 C CA . ILE A 1 103 ? -3.488 -14.727 -14.406 1 83.38 103 ILE A CA 1
ATOM 789 C C . ILE A 1 103 ? -3.408 -15.617 -13.172 1 83.38 103 ILE A C 1
ATOM 791 O O . ILE A 1 103 ? -3.924 -16.734 -13.172 1 83.38 103 ILE A O 1
ATOM 795 N N . SER A 1 104 ? -2.777 -15.07 -12.18 1 87.06 104 SER A N 1
ATOM 796 C CA . SER A 1 104 ? -2.645 -15.773 -10.906 1 87.06 104 SER A CA 1
ATOM 797 C C . SER A 1 104 ? -3.779 -15.406 -9.953 1 87.06 104 SER A C 1
ATOM 799 O O . SER A 1 104 ? -3.572 -14.672 -8.984 1 87.06 104 SER A O 1
ATOM 801 N N . ARG A 1 105 ? -4.852 -15.914 -10.148 1 89.38 105 ARG A N 1
ATOM 802 C CA . ARG A 1 105 ? -6.027 -15.695 -9.305 1 89.38 105 ARG A CA 1
ATOM 803 C C . ARG A 1 105 ? -6.453 -16.984 -8.617 1 89.38 105 ARG A C 1
ATOM 805 O O . ARG A 1 105 ? -6.555 -18.031 -9.258 1 89.38 105 ARG A O 1
ATOM 812 N N . PRO A 1 106 ? -6.723 -16.891 -7.359 1 92.88 106 PRO A N 1
ATOM 813 C CA . PRO A 1 106 ? -7.188 -18.094 -6.676 1 92.88 106 PRO A CA 1
ATOM 814 C C . PRO A 1 106 ? -8.57 -18.547 -7.145 1 92.88 106 PRO A C 1
ATOM 816 O O . PRO A 1 106 ? -9.359 -17.734 -7.629 1 92.88 106 PRO A O 1
ATOM 819 N N . ALA A 1 107 ? -8.773 -19.797 -7.012 1 92.94 107 ALA A N 1
ATOM 820 C CA . ALA A 1 107 ? -10.117 -20.328 -7.238 1 92.94 107 ALA A CA 1
ATOM 821 C C . ALA A 1 107 ? -11.078 -19.859 -6.141 1 92.94 107 ALA A C 1
ATOM 823 O O . ALA A 1 107 ? -10.664 -19.625 -5.004 1 92.94 107 ALA A O 1
ATOM 824 N N . PHE A 1 108 ? -12.258 -19.641 -6.543 1 92.19 108 PHE A N 1
ATOM 825 C CA . PHE A 1 108 ? -13.266 -19.281 -5.551 1 92.19 108 PHE A CA 1
ATOM 826 C C . PHE A 1 108 ? -14.609 -19.891 -5.902 1 92.19 108 PHE A C 1
ATOM 828 O O . PHE A 1 108 ? -14.82 -20.359 -7.027 1 92.19 108 PHE A O 1
ATOM 835 N N . SER A 1 109 ? -15.5 -20 -4.965 1 91.38 109 SER A N 1
ATOM 836 C CA . SER A 1 109 ? -16.875 -20.5 -5.098 1 91.38 109 SER A CA 1
ATOM 837 C C . SER A 1 109 ? -17.875 -19.484 -4.543 1 91.38 109 SER A C 1
ATOM 839 O O . SER A 1 109 ? -17.484 -18.406 -4.109 1 91.38 109 SER A O 1
ATOM 841 N N . GLN A 1 110 ? -19.062 -19.891 -4.68 1 89.38 110 GLN A N 1
ATOM 842 C CA . GLN A 1 110 ? -20.125 -19.078 -4.109 1 89.38 110 GLN A CA 1
ATOM 843 C C . GLN A 1 110 ? -19.938 -18.906 -2.604 1 89.38 110 GLN A C 1
ATOM 845 O O . GLN A 1 110 ? -20.281 -17.859 -2.049 1 89.38 110 GLN A O 1
ATOM 850 N N . ARG A 1 111 ? -19.406 -19.859 -2.043 1 92.5 111 ARG A N 1
ATOM 851 C CA . ARG A 1 111 ? -19.188 -19.828 -0.604 1 92.5 111 ARG A CA 1
ATOM 852 C C . ARG A 1 111 ? -18.234 -18.688 -0.227 1 92.5 111 ARG A C 1
ATOM 854 O O . ARG A 1 111 ? -18.422 -18.031 0.809 1 92.5 111 ARG A O 1
ATOM 861 N N . HIS A 1 112 ? -17.219 -18.469 -1.019 1 94.94 112 HIS A N 1
ATOM 862 C CA . HIS A 1 112 ? -16.297 -17.344 -0.789 1 94.94 112 HIS A CA 1
ATOM 863 C C . HIS A 1 112 ? -17.047 -16.016 -0.755 1 94.94 112 HIS A C 1
ATOM 865 O O . HIS A 1 112 ? -16.812 -15.195 0.135 1 94.94 112 HIS A O 1
ATOM 871 N N . ALA A 1 113 ? -17.906 -15.812 -1.688 1 92.06 113 ALA A N 1
ATOM 872 C CA . ALA A 1 113 ? -18.688 -14.586 -1.765 1 92.06 113 ALA A CA 1
ATOM 873 C C . ALA A 1 113 ? -19.625 -14.461 -0.564 1 92.06 113 ALA A C 1
ATOM 875 O O . ALA A 1 113 ? -19.75 -13.383 0.017 1 92.06 113 ALA A O 1
ATOM 876 N N . GLU A 1 114 ? -20.234 -15.555 -0.211 1 92.75 114 GLU A N 1
ATOM 877 C CA . GLU A 1 114 ? -21.156 -15.57 0.914 1 92.75 114 GLU A CA 1
ATOM 878 C C . GLU A 1 114 ? -20.453 -15.219 2.219 1 92.75 114 GLU A C 1
ATOM 880 O O . GLU A 1 114 ? -20.953 -14.406 3.004 1 92.75 114 GLU A O 1
ATOM 885 N N . LEU A 1 115 ? -19.344 -15.812 2.393 1 95.38 115 LEU A N 1
ATOM 886 C CA . LEU A 1 115 ? -18.578 -15.57 3.613 1 95.38 115 LEU A CA 1
ATOM 887 C C . LEU A 1 115 ? -18.094 -14.125 3.676 1 95.38 115 LEU A C 1
ATOM 889 O O . LEU A 1 115 ? -18.109 -13.508 4.746 1 95.38 115 LEU A O 1
ATOM 893 N N . PHE A 1 116 ? -17.719 -13.594 2.553 1 96.06 116 PHE A N 1
ATOM 894 C CA . PHE A 1 116 ? -17.234 -12.219 2.521 1 96.06 116 PHE A CA 1
ATOM 895 C C . PHE A 1 116 ? -18.375 -11.242 2.781 1 96.06 116 PHE A C 1
ATOM 897 O O . PHE A 1 116 ? -18.219 -10.273 3.529 1 96.06 116 PHE A O 1
ATOM 904 N N . GLN A 1 117 ? -19.469 -11.5 2.219 1 92.5 117 GLN A N 1
ATOM 905 C CA . GLN A 1 117 ? -20.641 -10.664 2.453 1 92.5 117 GLN A CA 1
ATOM 906 C C . GLN A 1 117 ? -21.078 -10.719 3.914 1 92.5 117 GLN A C 1
ATOM 908 O O . GLN A 1 117 ? -21.453 -9.703 4.496 1 92.5 117 GLN A O 1
ATOM 913 N N . GLN A 1 118 ? -20.969 -11.867 4.441 1 94.19 118 GLN A N 1
ATOM 914 C CA . GLN A 1 118 ? -21.359 -12.047 5.836 1 94.19 118 GLN A CA 1
ATOM 915 C C . GLN A 1 118 ? -20.438 -11.266 6.766 1 94.19 118 GLN A C 1
ATOM 917 O O . GLN A 1 118 ? -20.906 -10.594 7.691 1 94.19 118 GLN A O 1
ATOM 922 N N . VAL A 1 119 ? -19.188 -11.344 6.523 1 96 119 VAL A N 1
ATOM 923 C CA . VAL A 1 119 ? -18.25 -10.648 7.402 1 96 119 VAL A CA 1
ATOM 924 C C . VAL A 1 119 ? -18.422 -9.141 7.246 1 96 119 VAL A C 1
ATOM 926 O O . VAL A 1 119 ? -18.281 -8.391 8.211 1 96 119 VAL A O 1
ATOM 929 N N . LEU A 1 120 ? -18.703 -8.664 6.059 1 95.62 120 LEU A N 1
ATOM 930 C CA . LEU A 1 120 ? -18.969 -7.242 5.844 1 95.62 120 LEU A CA 1
ATOM 931 C C . LEU A 1 120 ? -20.203 -6.797 6.613 1 95.62 120 LEU A C 1
ATOM 933 O O . LEU A 1 120 ? -20.219 -5.715 7.207 1 95.62 120 LEU A O 1
ATOM 937 N N . ALA A 1 121 ? -21.188 -7.637 6.574 1 92.69 121 ALA A N 1
ATOM 938 C CA . ALA A 1 121 ? -22.438 -7.316 7.281 1 92.69 121 ALA A CA 1
ATOM 939 C C . ALA A 1 121 ? -22.203 -7.242 8.789 1 92.69 121 ALA A C 1
ATOM 941 O O . ALA A 1 121 ? -22.812 -6.426 9.477 1 92.69 121 ALA A O 1
ATOM 942 N N . ASP A 1 122 ? -21.312 -8.008 9.25 1 92.5 122 ASP A N 1
ATOM 943 C CA . ASP A 1 122 ? -21.047 -8.102 10.688 1 92.5 122 ASP A CA 1
ATOM 944 C C . ASP A 1 122 ? -19.984 -7.094 11.117 1 92.5 122 ASP A C 1
ATOM 946 O O . ASP A 1 122 ? -19.812 -6.848 12.312 1 92.5 122 ASP A O 1
ATOM 950 N N . LEU A 1 123 ? -19.391 -6.52 10.203 1 93.19 123 LEU A N 1
ATOM 951 C CA . LEU A 1 123 ? -18.188 -5.734 10.445 1 93.19 123 LEU A CA 1
ATOM 952 C C . LEU A 1 123 ? -18.469 -4.59 11.414 1 93.19 123 LEU A C 1
ATOM 954 O O . LEU A 1 123 ? -17.656 -4.316 12.305 1 93.19 123 LEU A O 1
ATOM 958 N N . PRO A 1 124 ? -19.609 -3.867 11.273 1 90.31 124 PRO A N 1
ATOM 959 C CA . PRO A 1 124 ? -19.859 -2.76 12.195 1 90.31 124 PRO A CA 1
ATOM 960 C C . PRO A 1 124 ? -19.984 -3.221 13.648 1 90.31 124 PRO A C 1
ATOM 962 O O . PRO A 1 124 ? -19.734 -2.438 14.57 1 90.31 124 PRO A O 1
ATOM 965 N N . GLN A 1 125 ? -20.234 -4.426 13.734 1 84.88 125 GLN A N 1
ATOM 966 C CA . GLN A 1 125 ? -20.422 -4.949 15.086 1 84.88 125 GLN A CA 1
ATOM 967 C C . GLN A 1 125 ? -19.078 -5.133 15.789 1 84.88 125 GLN A C 1
ATOM 969 O O . GLN A 1 125 ? -18.234 -5.918 15.336 1 84.88 125 GLN A O 1
ATOM 974 N N . GLY A 1 126 ? -18.859 -4.348 16.844 1 80.88 126 GLY A N 1
ATOM 975 C CA . GLY A 1 126 ? -17.656 -4.5 17.641 1 80.88 126 GLY A CA 1
ATOM 976 C C . GLY A 1 126 ? -16.422 -3.912 16.969 1 80.88 126 GLY A C 1
ATOM 977 O O . GLY A 1 126 ? -15.297 -4.242 17.344 1 80.88 126 GLY A O 1
ATOM 978 N N . LEU A 1 127 ? -16.672 -3.137 16.031 1 88.81 127 LEU A N 1
ATOM 979 C CA . LEU A 1 127 ? -15.555 -2.545 15.32 1 88.81 127 LEU A CA 1
ATOM 980 C C . LEU A 1 127 ? -14.914 -1.432 16.141 1 88.81 127 LEU A C 1
ATOM 982 O O . LEU A 1 127 ? -15.602 -0.52 16.609 1 88.81 127 LEU A O 1
ATOM 986 N N . ASP A 1 128 ? -13.586 -1.556 16.422 1 88.12 128 ASP A N 1
ATOM 987 C CA . ASP A 1 128 ? -12.844 -0.51 17.109 1 88.12 128 ASP A CA 1
ATOM 988 C C . ASP A 1 128 ? -12.727 0.744 16.234 1 88.12 128 ASP A C 1
ATOM 990 O O . ASP A 1 128 ? -12.203 0.689 15.125 1 88.12 128 ASP A O 1
ATOM 994 N N . PRO A 1 129 ? -13.203 1.9 16.688 1 88.94 129 PRO A N 1
ATOM 995 C CA . PRO A 1 129 ? -13.148 3.133 15.898 1 88.94 129 PRO A CA 1
ATOM 996 C C . PRO A 1 129 ? -11.719 3.531 15.531 1 88.94 129 PRO A C 1
ATOM 998 O O . PRO A 1 129 ? -11.508 4.254 14.555 1 88.94 129 PRO A O 1
ATOM 1001 N N . SER A 1 130 ? -10.742 3.086 16.25 1 89.06 130 SER A N 1
ATOM 1002 C CA . SER A 1 130 ? -9.352 3.402 15.945 1 89.06 130 SER A CA 1
ATOM 1003 C C . SER A 1 130 ? -8.953 2.852 14.578 1 89.06 130 SER A C 1
ATOM 1005 O O . SER A 1 130 ? -8.008 3.342 13.953 1 89.06 130 SER A O 1
ATOM 1007 N N . TYR A 1 131 ? -9.734 1.904 14.125 1 90.94 131 TYR A N 1
ATOM 1008 C CA . TYR A 1 131 ? -9.414 1.292 12.844 1 90.94 131 TYR A CA 1
ATOM 1009 C C . TYR A 1 131 ? -9.695 2.254 11.695 1 90.94 131 TYR A C 1
ATOM 1011 O O . TYR A 1 131 ? -9.219 2.051 10.578 1 90.94 131 TYR A O 1
ATOM 1019 N N . TYR A 1 132 ? -10.477 3.264 11.977 1 90.88 132 TYR A N 1
ATOM 1020 C CA . TYR A 1 132 ? -10.727 4.199 10.883 1 90.88 132 TYR A CA 1
ATOM 1021 C C . TYR A 1 132 ? -10.492 5.637 11.336 1 90.88 132 TYR A C 1
ATOM 1023 O O . TYR A 1 132 ? -10.477 6.555 10.508 1 90.88 132 TYR A O 1
ATOM 1031 N N . LEU A 1 133 ? -10.203 5.855 12.578 1 87.56 133 LEU A N 1
ATOM 1032 C CA . LEU A 1 133 ? -9.984 7.219 13.055 1 87.56 133 LEU A CA 1
ATOM 1033 C C . LEU A 1 133 ? -8.516 7.445 13.391 1 87.56 133 LEU A C 1
ATOM 1035 O O . LEU A 1 133 ? -8.062 8.594 13.477 1 87.56 133 LEU A O 1
ATOM 1039 N N . ALA A 1 134 ? -7.793 6.355 13.594 1 81.06 134 ALA A N 1
ATOM 1040 C CA . ALA A 1 134 ? -6.395 6.492 13.992 1 81.06 134 ALA A CA 1
ATOM 1041 C C . ALA A 1 134 ? -5.465 6.367 12.789 1 81.06 134 ALA A C 1
ATOM 1043 O O . ALA A 1 134 ? -5.816 5.734 11.789 1 81.06 134 ALA A O 1
ATOM 1044 N N . CYS A 1 135 ? -4.371 6.988 12.953 1 81 135 CYS A N 1
ATOM 1045 C CA . CYS A 1 135 ? -3.365 6.883 11.898 1 81 135 CYS A CA 1
ATOM 1046 C C . CYS A 1 135 ? -2.176 6.051 12.367 1 81 135 CYS A C 1
ATOM 1048 O O . CYS A 1 135 ? -1.194 5.902 11.633 1 81 135 CYS A O 1
ATOM 1050 N N . ARG A 1 136 ? -2.17 5.598 13.523 1 78 136 ARG A N 1
ATOM 1051 C CA . ARG A 1 136 ? -1.206 4.691 14.141 1 78 136 ARG A CA 1
ATOM 1052 C C . ARG A 1 136 ? -1.912 3.578 14.906 1 78 136 ARG A C 1
ATOM 1054 O O . ARG A 1 136 ? -3.098 3.691 15.219 1 78 136 ARG A O 1
ATOM 1061 N N . PRO A 1 137 ? -1.15 2.561 15.039 1 89 137 PRO A N 1
ATOM 1062 C CA . PRO A 1 137 ? 0.263 2.299 14.758 1 89 137 PRO A CA 1
ATOM 1063 C C . PRO A 1 137 ? 0.513 1.919 13.297 1 89 137 PRO A C 1
ATOM 1065 O O . PRO A 1 137 ? -0.313 1.24 12.68 1 89 137 PRO A O 1
ATOM 1068 N N . ASN A 1 138 ? 1.715 2.221 12.867 1 91.38 138 ASN A N 1
ATOM 1069 C CA . ASN A 1 138 ? 2.064 1.962 11.469 1 91.38 138 ASN A CA 1
ATOM 1070 C C . ASN A 1 138 ? 2.27 0.472 11.211 1 91.38 138 ASN A C 1
ATOM 1072 O O . ASN A 1 138 ? 2.035 -0.008 10.102 1 91.38 138 ASN A O 1
ATOM 1076 N N . VAL A 1 139 ? 2.674 -0.275 12.227 1 93 139 VAL A N 1
ATOM 1077 C CA . VAL A 1 139 ? 2.994 -1.69 12.078 1 93 139 VAL A CA 1
ATOM 1078 C C . VAL A 1 139 ? 1.709 -2.514 12.07 1 93 139 VAL A C 1
ATOM 1080 O O . VAL A 1 139 ? 1.728 -3.703 11.75 1 93 139 VAL A O 1
ATOM 1083 N N . GLY A 1 140 ? 0.613 -1.933 12.398 1 94.94 140 GLY A N 1
ATOM 1084 C CA . GLY A 1 140 ? -0.651 -2.633 12.562 1 94.94 140 GLY A CA 1
ATOM 1085 C C . GLY A 1 140 ? -1.146 -2.633 14 1 94.94 140 GLY A C 1
ATOM 1086 O O . GLY A 1 140 ? -0.345 -2.615 14.938 1 94.94 140 GLY A O 1
ATOM 1087 N N . HIS A 1 141 ? -2.447 -2.67 14.211 1 94.25 141 HIS A N 1
ATOM 1088 C CA . HIS A 1 141 ? -3.053 -2.662 15.539 1 94.25 141 HIS A CA 1
ATOM 1089 C C . HIS A 1 141 ? -2.723 -3.941 16.297 1 94.25 141 HIS A C 1
ATOM 1091 O O . HIS A 1 141 ? -2.52 -4.996 15.695 1 94.25 141 HIS A O 1
ATOM 1097 N N . ASP A 1 142 ? -2.709 -3.854 17.578 1 91.62 142 ASP A N 1
ATOM 1098 C CA . ASP A 1 142 ? -2.279 -4.945 18.438 1 91.62 142 ASP A CA 1
ATOM 1099 C C . ASP A 1 142 ? -3.121 -6.199 18.203 1 91.62 142 ASP A C 1
ATOM 1101 O O . ASP A 1 142 ? -2.582 -7.301 18.078 1 91.62 142 ASP A O 1
ATOM 1105 N N . ALA A 1 143 ? -4.383 -6.012 18.094 1 93.5 143 ALA A N 1
ATOM 1106 C CA . ALA A 1 143 ? -5.273 -7.156 17.906 1 93.5 143 ALA A CA 1
ATOM 1107 C C . ALA A 1 143 ? -4.996 -7.855 16.578 1 93.5 143 ALA A C 1
ATOM 1109 O O . ALA A 1 143 ? -5.074 -9.086 16.484 1 93.5 143 ALA A O 1
ATOM 1110 N N . HIS A 1 144 ? -4.738 -7.09 15.586 1 97.69 144 HIS A N 1
ATOM 1111 C CA . HIS A 1 144 ? -4.449 -7.648 14.266 1 97.69 144 HIS A CA 1
ATOM 1112 C C . HIS A 1 144 ? -3.141 -8.43 14.273 1 97.69 144 HIS A C 1
ATOM 1114 O O . HIS A 1 144 ? -3.064 -9.523 13.711 1 97.69 144 HIS A O 1
ATOM 1120 N N . ARG A 1 145 ? -2.129 -7.895 14.914 1 96.69 145 ARG A N 1
ATOM 1121 C CA . ARG A 1 145 ? -0.829 -8.547 15 1 96.69 145 ARG A CA 1
ATOM 1122 C C . ARG A 1 145 ? -0.905 -9.797 15.875 1 96.69 145 ARG A C 1
ATOM 1124 O O . ARG A 1 145 ? -0.252 -10.805 15.586 1 96.69 145 ARG A O 1
ATOM 1131 N N . ALA A 1 146 ? -1.728 -9.742 16.922 1 96.81 146 ALA A N 1
ATOM 1132 C CA . ALA A 1 146 ? -1.92 -10.906 17.781 1 96.81 146 ALA A CA 1
ATOM 1133 C C . ALA A 1 146 ? -2.541 -12.062 17 1 96.81 146 ALA A C 1
ATOM 1135 O O . ALA A 1 146 ? -2.156 -13.219 17.188 1 96.81 146 ALA A O 1
ATOM 1136 N N . ALA A 1 147 ? -3.484 -11.758 16.172 1 98.06 147 ALA A N 1
ATOM 1137 C CA . ALA A 1 147 ? -4.07 -12.781 15.32 1 98.06 147 ALA A CA 1
ATOM 1138 C C . ALA A 1 147 ? -3.025 -13.375 14.375 1 98.06 147 ALA A C 1
ATOM 1140 O O . ALA A 1 147 ? -3.125 -14.539 13.977 1 98.06 147 ALA A O 1
ATOM 1141 N N . GLY A 1 148 ? -2.037 -12.586 14.102 1 98.56 148 GLY A N 1
ATOM 1142 C CA . GLY A 1 148 ? -0.937 -13.055 13.273 1 98.56 148 GLY A CA 1
ATOM 1143 C C . GLY A 1 148 ? -0.171 -14.203 13.891 1 98.56 148 GLY A C 1
ATOM 1144 O O . GLY A 1 148 ? 0.302 -15.094 13.18 1 98.56 148 GLY A O 1
ATOM 1145 N N . GLU A 1 149 ? -0.089 -14.203 15.195 1 97.81 149 GLU A N 1
ATOM 1146 C CA . GLU A 1 149 ? 0.556 -15.328 15.875 1 97.81 149 GLU A CA 1
ATOM 1147 C C . GLU A 1 149 ? -0.158 -16.641 15.578 1 97.81 149 GLU A C 1
ATOM 1149 O O . GLU A 1 149 ? 0.486 -17.656 15.281 1 97.81 149 GLU A O 1
ATOM 1154 N N . THR A 1 150 ? -1.436 -16.547 15.609 1 97.88 150 THR A N 1
ATOM 1155 C CA . THR A 1 150 ? -2.254 -17.719 15.359 1 97.88 150 THR A CA 1
ATOM 1156 C C . THR A 1 150 ? -2.082 -18.203 13.922 1 97.88 150 THR A C 1
ATOM 1158 O O . THR A 1 150 ? -1.861 -19.391 13.68 1 97.88 150 THR A O 1
ATOM 1161 N N . TRP A 1 151 ? -2.164 -17.328 13.047 1 98.44 151 TRP A N 1
ATOM 1162 C CA . TRP A 1 151 ? -2.072 -17.688 11.633 1 98.44 151 TRP A CA 1
ATOM 1163 C C . TRP A 1 151 ? -0.685 -18.219 11.297 1 98.44 151 TRP A C 1
ATOM 1165 O O . TRP A 1 151 ? -0.551 -19.188 10.555 1 98.44 151 TRP A O 1
ATOM 1175 N N . LEU A 1 152 ? 0.371 -17.547 11.797 1 98.38 152 LEU A N 1
ATOM 1176 C CA . LEU A 1 152 ? 1.739 -17.953 11.484 1 98.38 152 LEU A CA 1
ATOM 1177 C C . LEU A 1 152 ? 2.072 -19.297 12.102 1 98.38 152 LEU A C 1
ATOM 1179 O O . LEU A 1 152 ? 2.859 -20.062 11.547 1 98.38 152 LEU A O 1
ATOM 1183 N N . ARG A 1 153 ? 1.429 -19.625 13.195 1 97.19 153 ARG A N 1
ATOM 1184 C CA . ARG A 1 153 ? 1.578 -20.969 13.742 1 97.19 153 ARG A CA 1
ATOM 1185 C C . ARG A 1 153 ? 1.019 -22.016 12.789 1 97.19 153 ARG A C 1
ATOM 1187 O O . ARG A 1 153 ? 1.62 -23.078 12.602 1 97.19 153 ARG A O 1
ATOM 1194 N N . ILE A 1 154 ? -0.111 -21.672 12.211 1 95.5 154 ILE A N 1
ATOM 1195 C CA . ILE A 1 154 ? -0.7 -22.547 11.203 1 95.5 154 ILE A CA 1
ATOM 1196 C C . ILE A 1 154 ? 0.267 -22.703 10.031 1 95.5 154 ILE A C 1
ATOM 1198 O O . ILE A 1 154 ? 0.369 -23.781 9.445 1 95.5 154 ILE A O 1
ATOM 1202 N N . CYS A 1 155 ? 1.025 -21.672 9.781 1 96 155 CYS A N 1
ATOM 1203 C CA . CYS A 1 155 ? 1.992 -21.688 8.688 1 96 155 CYS A CA 1
ATOM 1204 C C . CYS A 1 155 ? 3.293 -22.359 9.117 1 96 155 CYS A C 1
ATOM 1206 O O . CYS A 1 155 ? 4.242 -22.438 8.336 1 96 155 CYS A O 1
ATOM 1208 N N . GLY A 1 156 ? 3.396 -22.766 10.344 1 96.12 156 GLY A N 1
ATOM 1209 C CA . GLY A 1 156 ? 4.578 -23.469 10.812 1 96.12 156 GLY A CA 1
ATOM 1210 C C . GLY A 1 156 ? 5.621 -22.562 11.422 1 96.12 156 GLY A C 1
ATOM 1211 O O . GLY A 1 156 ? 6.789 -22.938 11.547 1 96.12 156 GLY A O 1
ATOM 1212 N N . LEU A 1 157 ? 5.203 -21.391 11.758 1 97.31 157 LEU A N 1
ATOM 1213 C CA . LEU A 1 157 ? 6.133 -20.406 12.305 1 97.31 157 LEU A CA 1
ATOM 1214 C C . LEU A 1 157 ? 5.625 -19.859 13.633 1 97.31 157 LEU A C 1
ATOM 1216 O O . LEU A 1 157 ? 4.531 -19.297 13.703 1 97.31 157 LEU A O 1
ATOM 1220 N N . ASP A 1 158 ? 6.406 -20.047 14.664 1 96.94 158 ASP A N 1
ATOM 1221 C CA . ASP A 1 158 ? 6.105 -19.484 15.977 1 96.94 158 ASP A CA 1
ATOM 1222 C C . ASP A 1 158 ? 6.828 -18.156 16.188 1 96.94 158 ASP A C 1
ATOM 1224 O O . ASP A 1 158 ? 8.047 -18.125 16.359 1 96.94 158 ASP A O 1
ATOM 1228 N N . VAL A 1 159 ? 6.059 -17.109 16.156 1 97.06 159 VAL A N 1
ATOM 1229 C CA . VAL A 1 159 ? 6.629 -15.766 16.281 1 97.06 159 VAL A CA 1
ATOM 1230 C C . VAL A 1 159 ? 5.723 -14.898 17.141 1 97.06 159 VAL A C 1
ATOM 1232 O O . VAL A 1 159 ? 4.5 -14.906 16.969 1 97.06 159 VAL A O 1
ATOM 1235 N N . PRO A 1 160 ? 6.332 -14.188 18.109 1 96.56 160 PRO A N 1
ATOM 1236 C CA . PRO A 1 160 ? 5.512 -13.289 18.922 1 96.56 160 PRO A CA 1
ATOM 1237 C C . PRO A 1 160 ? 4.98 -12.094 18.141 1 96.56 160 PRO A C 1
ATOM 1239 O O . PRO A 1 160 ? 5.59 -11.688 17.141 1 96.56 160 PRO A O 1
ATOM 1242 N N . SER A 1 161 ? 3.891 -11.523 18.578 1 96.75 161 SER A N 1
ATOM 1243 C CA . SER A 1 161 ? 3.201 -10.445 17.875 1 96.75 161 SER A CA 1
ATOM 1244 C C . SER A 1 161 ? 4.102 -9.227 17.719 1 96.75 161 SER A C 1
ATOM 1246 O O . SER A 1 161 ? 3.967 -8.461 16.766 1 96.75 161 SER A O 1
ATOM 1248 N N . GLU A 1 162 ? 5.066 -9 18.609 1 94.19 162 GLU A N 1
ATOM 1249 C CA . GLU A 1 162 ? 5.965 -7.848 18.562 1 94.19 162 GLU A CA 1
ATOM 1250 C C . GLU A 1 162 ? 6.859 -7.879 17.328 1 94.19 162 GLU A C 1
ATOM 1252 O O . GLU A 1 162 ? 7.41 -6.852 16.938 1 94.19 162 GLU A O 1
ATOM 1257 N N . ARG A 1 163 ? 6.98 -9.055 16.719 1 97.75 163 ARG A N 1
ATOM 1258 C CA . ARG A 1 163 ? 7.848 -9.211 15.555 1 97.75 163 ARG A CA 1
ATOM 1259 C C . ARG A 1 163 ? 7.027 -9.32 14.273 1 97.75 163 ARG A C 1
ATOM 1261 O O . ARG A 1 163 ? 7.539 -9.742 13.234 1 97.75 163 ARG A O 1
ATOM 1268 N N . ILE A 1 164 ? 5.754 -8.992 14.422 1 98.62 164 ILE A N 1
ATOM 1269 C CA . ILE A 1 164 ? 4.852 -9.117 13.281 1 98.62 164 ILE A CA 1
ATOM 1270 C C . ILE A 1 164 ? 4.406 -7.727 12.828 1 98.62 164 ILE A C 1
ATOM 1272 O O . ILE A 1 164 ? 4.02 -6.891 13.648 1 98.62 164 ILE A O 1
ATOM 1276 N N . ILE A 1 165 ? 4.539 -7.422 11.547 1 98.5 165 ILE A N 1
ATOM 1277 C CA . ILE A 1 165 ? 4.016 -6.215 10.906 1 98.5 165 ILE A CA 1
ATOM 1278 C C . ILE A 1 165 ? 2.904 -6.59 9.93 1 98.5 165 ILE A C 1
ATOM 1280 O O . ILE A 1 165 ? 3.029 -7.559 9.18 1 98.5 165 ILE A O 1
ATOM 1284 N N . MET A 1 166 ? 1.783 -5.91 10 1 98.56 166 MET A N 1
ATOM 1285 C CA . MET A 1 166 ? 0.732 -6.09 9 1 98.56 166 MET A CA 1
ATOM 1286 C C . MET A 1 166 ? 1.131 -5.453 7.672 1 98.56 166 MET A C 1
ATOM 1288 O O . MET A 1 166 ? 1.734 -4.379 7.648 1 98.56 166 MET A O 1
ATOM 1292 N N . THR A 1 167 ? 0.757 -6.086 6.582 1 98.44 167 THR A N 1
ATOM 1293 C CA . THR A 1 167 ? 1.001 -5.551 5.246 1 98.44 167 THR A CA 1
ATOM 1294 C C . THR A 1 167 ? -0.265 -5.617 4.398 1 98.44 167 THR A C 1
ATOM 1296 O O . THR A 1 167 ? -1.241 -6.266 4.777 1 98.44 167 THR A O 1
ATOM 1299 N N . ASN A 1 168 ? -0.267 -4.891 3.266 1 97.69 168 ASN A N 1
ATOM 1300 C CA . ASN A 1 168 ? -1.339 -4.973 2.279 1 97.69 168 ASN A CA 1
ATOM 1301 C C . ASN A 1 168 ? -1.105 -6.113 1.293 1 97.69 168 ASN A C 1
ATOM 1303 O O . ASN A 1 168 ? -1.307 -5.949 0.088 1 97.69 168 ASN A O 1
ATOM 1307 N N . GLY A 1 169 ? -0.564 -7.215 1.818 1 96.5 169 GLY A N 1
ATOM 1308 C CA . GLY A 1 169 ? -0.233 -8.359 0.981 1 96.5 169 GLY A CA 1
ATOM 1309 C C . GLY A 1 169 ? 1.256 -8.5 0.732 1 96.5 169 GLY A C 1
ATOM 1310 O O . GLY A 1 169 ? 2.049 -7.66 1.161 1 96.5 169 GLY A O 1
ATOM 1311 N N . VAL A 1 170 ? 1.568 -9.508 0.058 1 96.38 170 VAL A N 1
ATOM 1312 C CA . VAL A 1 170 ? 2.967 -9.898 -0.073 1 96.38 170 VAL A CA 1
ATOM 1313 C C . VAL A 1 170 ? 3.703 -8.898 -0.96 1 96.38 170 VAL A C 1
ATOM 1315 O O . VAL A 1 170 ? 4.887 -8.617 -0.744 1 96.38 170 VAL A O 1
ATOM 1318 N N . SER A 1 171 ? 3.074 -8.289 -1.977 1 95.69 171 SER A N 1
ATOM 1319 C CA . SER A 1 171 ? 3.723 -7.297 -2.826 1 95.69 171 SER A CA 1
ATOM 1320 C C . SER A 1 171 ? 4.215 -6.105 -2.008 1 95.69 171 SER A C 1
ATOM 1322 O O . SER A 1 171 ? 5.352 -5.66 -2.174 1 95.69 171 SER A O 1
ATOM 1324 N N . HIS A 1 172 ? 3.355 -5.641 -1.144 1 97.38 172 HIS A N 1
ATOM 1325 C CA . HIS A 1 172 ? 3.699 -4.559 -0.232 1 97.38 172 HIS A CA 1
ATOM 1326 C C . HIS A 1 172 ? 4.84 -4.957 0.697 1 97.38 172 HIS A C 1
ATOM 1328 O O . HIS A 1 172 ? 5.816 -4.219 0.843 1 97.38 172 HIS A O 1
ATOM 1334 N N . GLY A 1 173 ? 4.746 -6.113 1.286 1 98.19 173 GLY A N 1
ATOM 1335 C CA . GLY A 1 173 ? 5.777 -6.621 2.178 1 98.19 173 GLY A CA 1
ATOM 1336 C C . GLY A 1 173 ? 7.109 -6.836 1.488 1 98.19 173 GLY A C 1
ATOM 1337 O O . GLY A 1 173 ? 8.164 -6.523 2.051 1 98.19 173 GLY A O 1
ATOM 1338 N N . MET A 1 174 ? 7.059 -7.332 0.311 1 98 174 MET A N 1
ATOM 1339 C CA . MET A 1 174 ? 8.273 -7.617 -0.452 1 98 174 MET A CA 1
ATOM 1340 C C . MET A 1 174 ? 9.023 -6.328 -0.782 1 98 174 MET A C 1
ATOM 1342 O O . MET A 1 174 ? 10.242 -6.27 -0.663 1 98 174 MET A O 1
ATOM 1346 N N . SER A 1 175 ? 8.305 -5.34 -1.174 1 97.56 175 SER A N 1
ATOM 1347 C CA . SER A 1 175 ? 8.922 -4.055 -1.48 1 97.56 175 SER A CA 1
ATOM 1348 C C . SER A 1 175 ? 9.586 -3.451 -0.245 1 97.56 175 SER A C 1
ATOM 1350 O O . SER A 1 175 ? 10.703 -2.943 -0.318 1 97.56 175 SER A O 1
ATOM 1352 N N . ALA A 1 176 ? 8.875 -3.512 0.844 1 98.06 176 ALA A N 1
ATOM 1353 C CA . ALA A 1 176 ? 9.422 -3 2.096 1 98.06 176 ALA A CA 1
ATOM 1354 C C . ALA A 1 176 ? 10.672 -3.779 2.51 1 98.06 176 ALA A C 1
ATOM 1356 O O . ALA A 1 176 ? 11.672 -3.189 2.926 1 98.06 176 ALA A O 1
ATOM 1357 N N . ALA A 1 177 ? 10.602 -5.074 2.373 1 98.69 177 ALA A N 1
ATOM 1358 C CA . ALA A 1 177 ? 11.711 -5.938 2.77 1 98.69 177 ALA A CA 1
ATOM 1359 C C . ALA A 1 177 ? 12.945 -5.676 1.914 1 98.69 177 ALA A C 1
ATOM 1361 O O . ALA A 1 177 ? 14.047 -5.496 2.441 1 98.69 177 ALA A O 1
ATOM 1362 N N . LEU A 1 178 ? 12.773 -5.648 0.612 1 98.38 178 LEU A N 1
ATOM 1363 C CA . LEU A 1 178 ? 13.883 -5.398 -0.299 1 98.38 178 LEU A CA 1
ATOM 1364 C C . LEU A 1 178 ? 14.539 -4.055 0 1 98.38 178 LEU A C 1
ATOM 1366 O O . LEU A 1 178 ? 15.766 -3.965 0.083 1 98.38 178 LEU A O 1
ATOM 1370 N N . SER A 1 179 ? 13.672 -3.078 0.196 1 96.94 179 SER A N 1
ATOM 1371 C CA . SER A 1 179 ? 14.172 -1.727 0.434 1 96.94 179 SER A CA 1
ATOM 1372 C C . SER A 1 179 ? 14.875 -1.627 1.781 1 96.94 179 SER A C 1
ATOM 1374 O O . SER A 1 179 ? 15.836 -0.863 1.932 1 96.94 179 SER A O 1
ATOM 1376 N N . ALA A 1 180 ? 14.422 -2.348 2.734 1 97.12 180 ALA A N 1
ATOM 1377 C CA . ALA A 1 180 ? 15.008 -2.295 4.07 1 97.12 180 ALA A CA 1
ATOM 1378 C C . ALA A 1 180 ? 16.344 -3.016 4.113 1 97.12 180 ALA A C 1
ATOM 1380 O O . ALA A 1 180 ? 17.25 -2.621 4.859 1 97.12 180 ALA A O 1
ATOM 1381 N N . LEU A 1 181 ? 16.5 -4.008 3.32 1 97.75 181 LEU A N 1
ATOM 1382 C CA . LEU A 1 181 ? 17.656 -4.891 3.436 1 97.75 181 LEU A CA 1
ATOM 1383 C C . LEU A 1 181 ? 18.766 -4.465 2.479 1 97.75 181 LEU A C 1
ATOM 1385 O O . LEU A 1 181 ? 19.922 -4.84 2.662 1 97.75 181 LEU A O 1
ATOM 1389 N N . ALA A 1 182 ? 18.406 -3.699 1.432 1 95.31 182 ALA A N 1
ATOM 1390 C CA . ALA A 1 182 ? 19.375 -3.424 0.385 1 95.31 182 ALA A CA 1
ATOM 1391 C C . ALA A 1 182 ? 19.328 -1.962 -0.046 1 95.31 182 ALA A C 1
ATOM 1393 O O . ALA A 1 182 ? 18.312 -1.293 0.13 1 95.31 182 ALA A O 1
ATOM 1394 N N . ARG A 1 183 ? 20.391 -1.504 -0.525 1 90.56 183 ARG A N 1
ATOM 1395 C CA . ARG A 1 183 ? 20.531 -0.193 -1.152 1 90.56 183 ARG A CA 1
ATOM 1396 C C . ARG A 1 183 ? 20.766 -0.325 -2.652 1 90.56 183 ARG A C 1
ATOM 1398 O O . ARG A 1 183 ? 21.188 -1.382 -3.129 1 90.56 183 ARG A O 1
ATOM 1405 N N . PRO A 1 184 ? 20.438 0.747 -3.393 1 89.81 184 PRO A N 1
ATOM 1406 C CA . PRO A 1 184 ? 20.734 0.669 -4.82 1 89.81 184 PRO A CA 1
ATOM 1407 C C . PRO A 1 184 ? 22.172 0.214 -5.094 1 89.81 184 PRO A C 1
ATOM 1409 O O . PRO A 1 184 ? 23.109 0.711 -4.469 1 89.81 184 PRO A O 1
ATOM 1412 N N . GLY A 1 185 ? 22.297 -0.775 -5.992 1 91.56 185 GLY A N 1
ATOM 1413 C CA . GLY A 1 185 ? 23.609 -1.323 -6.305 1 91.56 185 GLY A CA 1
ATOM 1414 C C . GLY A 1 185 ? 23.875 -2.648 -5.617 1 91.56 185 GLY A C 1
ATOM 1415 O O . GLY A 1 185 ? 24.719 -3.428 -6.07 1 91.56 185 GLY A O 1
ATOM 1416 N N . ASP A 1 186 ? 23.172 -2.955 -4.551 1 95.06 186 ASP A N 1
ATOM 1417 C CA . ASP A 1 186 ? 23.344 -4.227 -3.855 1 95.06 186 ASP A CA 1
ATOM 1418 C C . ASP A 1 186 ? 22.781 -5.383 -4.684 1 95.06 186 ASP A C 1
ATOM 1420 O O . ASP A 1 186 ? 21.984 -5.172 -5.59 1 95.06 186 ASP A O 1
ATOM 1424 N N . THR A 1 187 ? 23.234 -6.574 -4.355 1 97.94 187 THR A N 1
ATOM 1425 C CA . THR A 1 187 ? 22.875 -7.75 -5.137 1 97.94 187 THR A CA 1
ATOM 1426 C C . THR A 1 187 ? 21.859 -8.609 -4.379 1 97.94 187 THR A C 1
ATOM 1428 O O . THR A 1 187 ? 22.062 -8.93 -3.205 1 97.94 187 THR A O 1
ATOM 1431 N N . VAL A 1 188 ? 20.828 -8.906 -5.035 1 98.69 188 VAL A N 1
ATOM 1432 C CA . VAL A 1 188 ? 19.812 -9.867 -4.605 1 98.69 188 VAL A CA 1
ATOM 1433 C C . VAL A 1 188 ? 19.906 -11.133 -5.457 1 98.69 188 VAL A C 1
ATOM 1435 O O . VAL A 1 188 ? 20.031 -11.055 -6.684 1 98.69 188 VAL A O 1
ATOM 1438 N N . VAL A 1 189 ? 19.891 -12.305 -4.793 1 98.69 189 VAL A N 1
ATOM 1439 C CA . VAL A 1 189 ? 19.969 -13.555 -5.535 1 98.69 189 VAL A CA 1
ATOM 1440 C C . VAL A 1 189 ? 18.656 -14.32 -5.379 1 98.69 189 VAL A C 1
ATOM 1442 O O . VAL A 1 189 ? 18.031 -14.289 -4.312 1 98.69 189 VAL A O 1
ATOM 1445 N N . SER A 1 190 ? 18.219 -14.93 -6.387 1 98.31 190 SER A N 1
ATOM 1446 C CA . SER A 1 190 ? 17.047 -15.805 -6.465 1 98.31 190 SER A CA 1
ATOM 1447 C C . SER A 1 190 ? 17.25 -16.906 -7.5 1 98.31 190 SER A C 1
ATOM 1449 O O . SER A 1 190 ? 18.281 -16.953 -8.18 1 98.31 190 SER A O 1
ATOM 1451 N N . SER A 1 191 ? 16.312 -17.844 -7.555 1 97.69 191 SER A N 1
ATOM 1452 C CA . SER A 1 191 ? 16.344 -18.797 -8.656 1 97.69 191 SER A CA 1
ATOM 1453 C C . SER A 1 191 ? 16.281 -18.078 -10.008 1 97.69 191 SER A C 1
ATOM 1455 O O . SER A 1 191 ? 15.742 -16.984 -10.109 1 97.69 191 SER A O 1
ATOM 1457 N N . ARG A 1 192 ? 16.844 -18.703 -11.039 1 97.25 192 ARG A N 1
ATOM 1458 C CA . ARG A 1 192 ? 16.859 -18.125 -12.383 1 97.25 192 ARG A CA 1
ATOM 1459 C C . ARG A 1 192 ? 15.438 -17.812 -12.852 1 97.25 192 ARG A C 1
ATOM 1461 O O . ARG A 1 192 ? 15.219 -16.844 -13.586 1 97.25 192 ARG A O 1
ATOM 1468 N N . ILE A 1 193 ? 14.508 -18.656 -12.508 1 96.38 193 ILE A N 1
ATOM 1469 C CA . ILE A 1 193 ? 13.078 -18.422 -12.727 1 96.38 193 ILE A CA 1
ATOM 1470 C C . ILE A 1 193 ? 12.414 -18.078 -11.398 1 96.38 193 ILE A C 1
ATOM 1472 O O . ILE A 1 193 ? 12.43 -18.875 -10.461 1 96.38 193 ILE A O 1
ATOM 1476 N N . THR A 1 194 ? 11.898 -16.891 -11.359 1 96.12 194 THR A N 1
ATOM 1477 C CA . THR A 1 194 ? 11.469 -16.375 -10.062 1 96.12 194 THR A CA 1
ATOM 1478 C C . THR A 1 194 ? 10.164 -15.602 -10.195 1 96.12 194 THR A C 1
ATOM 1480 O O . THR A 1 194 ? 9.461 -15.727 -11.195 1 96.12 194 THR A O 1
ATOM 1483 N N . HIS A 1 195 ? 9.75 -14.953 -9.117 1 94.75 195 HIS A N 1
ATOM 1484 C CA . HIS A 1 195 ? 8.523 -14.156 -9.078 1 94.75 195 HIS A CA 1
ATOM 1485 C C . HIS A 1 195 ? 8.656 -12.906 -9.93 1 94.75 195 HIS A C 1
ATOM 1487 O O . HIS A 1 195 ? 9.617 -12.148 -9.797 1 94.75 195 HIS A O 1
ATOM 1493 N N . HIS A 1 196 ? 7.688 -12.625 -10.758 1 93.25 196 HIS A N 1
ATOM 1494 C CA . HIS A 1 196 ? 7.781 -11.531 -11.711 1 93.25 196 HIS A CA 1
ATOM 1495 C C . HIS A 1 196 ? 7.918 -10.188 -10.992 1 93.25 196 HIS A C 1
ATOM 1497 O O . HIS A 1 196 ? 8.586 -9.281 -11.492 1 93.25 196 HIS A O 1
ATOM 1503 N N . LEU A 1 197 ? 7.352 -10.055 -9.812 1 93.75 197 LEU A N 1
ATOM 1504 C CA . LEU A 1 197 ? 7.418 -8.789 -9.094 1 93.75 197 LEU A CA 1
ATOM 1505 C C . LEU A 1 197 ? 8.797 -8.586 -8.477 1 93.75 197 LEU A C 1
ATOM 1507 O O . LEU A 1 197 ? 9.18 -7.461 -8.156 1 93.75 197 LEU A O 1
ATOM 1511 N N . LEU A 1 198 ? 9.461 -9.656 -8.18 1 96.5 198 LEU A N 1
ATOM 1512 C CA . LEU A 1 198 ? 10.844 -9.5 -7.75 1 96.5 198 LEU A CA 1
ATOM 1513 C C . LEU A 1 198 ? 11.688 -8.891 -8.867 1 96.5 198 LEU A C 1
ATOM 1515 O O . LEU A 1 198 ? 12.523 -8.023 -8.617 1 96.5 198 LEU A O 1
ATOM 1519 N N . VAL A 1 199 ? 11.461 -9.367 -10.094 1 94.38 199 VAL A N 1
ATOM 1520 C CA . VAL A 1 199 ? 12.203 -8.883 -11.25 1 94.38 199 VAL A CA 1
ATOM 1521 C C . VAL A 1 199 ? 11.984 -7.383 -11.414 1 94.38 199 VAL A C 1
ATOM 1523 O O . VAL A 1 199 ? 12.938 -6.605 -11.445 1 94.38 199 VAL A O 1
ATOM 1526 N N . SER A 1 200 ? 10.789 -6.973 -11.469 1 93.19 200 SER A N 1
ATOM 1527 C CA . SER A 1 200 ? 10.453 -5.559 -11.633 1 93.19 200 SER A CA 1
ATOM 1528 C C . SER A 1 200 ? 10.859 -4.746 -10.406 1 93.19 200 SER A C 1
ATOM 1530 O O . SER A 1 200 ? 11.375 -3.635 -10.539 1 93.19 200 SER A O 1
ATOM 1532 N N . GLY A 1 201 ? 10.633 -5.312 -9.234 1 94.94 201 GLY A N 1
ATOM 1533 C CA . GLY A 1 201 ? 10.961 -4.625 -7.996 1 94.94 201 GLY A CA 1
ATOM 1534 C C . GLY A 1 201 ? 12.438 -4.305 -7.867 1 94.94 201 GLY A C 1
ATOM 1535 O O . GLY A 1 201 ? 12.805 -3.195 -7.473 1 94.94 201 GLY A O 1
ATOM 1536 N N . CYS A 1 202 ? 13.273 -5.258 -8.203 1 95.25 202 CYS A N 1
ATOM 1537 C CA . CYS A 1 202 ? 14.711 -5.023 -8.156 1 95.25 202 CYS A CA 1
ATOM 1538 C C . CYS A 1 202 ? 15.117 -3.922 -9.133 1 95.25 202 CYS A C 1
ATOM 1540 O O . CYS A 1 202 ? 15.945 -3.068 -8.805 1 95.25 202 CYS A O 1
ATOM 1542 N N . SER A 1 203 ? 14.492 -3.975 -10.266 1 91.88 203 SER A N 1
ATOM 1543 C CA . SER A 1 203 ? 14.781 -2.947 -11.258 1 91.88 203 SER A CA 1
ATOM 1544 C C . SER A 1 203 ? 14.391 -1.562 -10.75 1 91.88 203 SER A C 1
ATOM 1546 O O . SER A 1 203 ? 15.18 -0.615 -10.859 1 91.88 203 SER A O 1
ATOM 1548 N N . TYR A 1 204 ? 13.25 -1.436 -10.203 1 90.75 204 TYR A N 1
ATOM 1549 C CA . TYR A 1 204 ? 12.727 -0.15 -9.75 1 90.75 204 TYR A CA 1
ATOM 1550 C C . TYR A 1 204 ? 13.531 0.386 -8.578 1 90.75 204 TYR A C 1
ATOM 1552 O O . TYR A 1 204 ? 13.68 1.6 -8.414 1 90.75 204 TYR A O 1
ATOM 1560 N N . LEU A 1 205 ? 14.07 -0.491 -7.754 1 92.88 205 LEU A N 1
ATOM 1561 C CA . LEU A 1 205 ? 14.812 -0.099 -6.562 1 92.88 205 LEU A CA 1
ATOM 1562 C C . LEU A 1 205 ? 16.297 0.024 -6.867 1 92.88 205 LEU A C 1
ATOM 1564 O O . LEU A 1 205 ? 17.094 0.334 -5.977 1 92.88 205 LEU A O 1
ATOM 1568 N N . GLY A 1 206 ? 16.719 -0.288 -8.125 1 91.31 206 GLY A N 1
ATOM 1569 C CA . GLY A 1 206 ? 18.125 -0.181 -8.531 1 91.31 206 GLY A CA 1
ATOM 1570 C C . GLY A 1 206 ? 18.984 -1.302 -7.992 1 91.31 206 GLY A C 1
ATOM 1571 O O . GLY A 1 206 ? 20.172 -1.106 -7.738 1 91.31 206 GLY A O 1
ATOM 1572 N N . LEU A 1 207 ? 18.422 -2.445 -7.766 1 94.94 207 LEU A N 1
ATOM 1573 C CA . LEU A 1 207 ? 19.141 -3.594 -7.227 1 94.94 207 LEU A CA 1
ATOM 1574 C C . LEU A 1 207 ? 19.609 -4.512 -8.352 1 94.94 207 LEU A C 1
ATOM 1576 O O . LEU A 1 207 ? 18.984 -4.574 -9.414 1 94.94 207 LEU A O 1
ATOM 1580 N N . ASN A 1 208 ? 20.703 -5.164 -8.109 1 96.06 208 ASN A N 1
ATOM 1581 C CA . ASN A 1 208 ? 21.188 -6.176 -9.039 1 96.06 208 ASN A CA 1
ATOM 1582 C C . ASN A 1 208 ? 20.594 -7.551 -8.734 1 96.06 208 ASN A C 1
ATOM 1584 O O . ASN A 1 208 ? 20.922 -8.164 -7.715 1 96.06 208 ASN A O 1
ATOM 1588 N N . LEU A 1 209 ? 19.75 -8.008 -9.594 1 97.38 209 LEU A N 1
ATOM 1589 C CA . LEU A 1 209 ? 19.141 -9.32 -9.43 1 97.38 209 LEU A CA 1
ATOM 1590 C C . LEU A 1 209 ? 19.922 -10.383 -10.188 1 97.38 209 LEU A C 1
ATOM 1592 O O . LEU A 1 209 ? 20.156 -10.242 -11.398 1 97.38 209 LEU A O 1
ATOM 1596 N N . VAL A 1 210 ? 20.344 -11.422 -9.484 1 98 210 VAL A N 1
ATOM 1597 C CA . VAL A 1 210 ? 21.125 -12.492 -10.094 1 98 210 VAL A CA 1
ATOM 1598 C C . VAL A 1 210 ? 20.391 -13.82 -9.938 1 98 210 VAL A C 1
ATOM 1600 O O . VAL A 1 210 ? 19.906 -14.148 -8.844 1 98 210 VAL A O 1
ATOM 1603 N N . GLY A 1 211 ? 20.359 -14.547 -11.016 1 98.12 211 GLY A N 1
ATOM 1604 C CA . GLY A 1 211 ? 19.734 -15.859 -11.008 1 98.12 211 GLY A CA 1
ATOM 1605 C C . GLY A 1 211 ? 20.703 -16.984 -10.703 1 98.12 211 GLY A C 1
ATOM 1606 O O . GLY A 1 211 ? 21.781 -17.062 -11.305 1 98.12 211 GLY A O 1
ATOM 1607 N N . ILE A 1 212 ? 20.328 -17.781 -9.773 1 98.38 212 ILE A N 1
ATOM 1608 C CA . ILE A 1 212 ? 21.125 -18.938 -9.391 1 98.38 212 ILE A CA 1
ATOM 1609 C C . ILE A 1 212 ? 20.516 -20.203 -10.008 1 98.38 212 ILE A C 1
ATOM 1611 O O . ILE A 1 212 ? 19.297 -20.328 -10.117 1 98.38 212 ILE A O 1
ATOM 1615 N N . ASP A 1 213 ? 21.344 -21.141 -10.328 1 97.81 213 ASP A N 1
ATOM 1616 C CA . ASP A 1 213 ? 20.906 -22.391 -10.922 1 97.81 213 ASP A CA 1
ATOM 1617 C C . ASP A 1 213 ? 20.016 -23.172 -9.961 1 97.81 213 ASP A C 1
ATOM 1619 O O . ASP A 1 213 ? 20.156 -23.062 -8.742 1 97.81 213 ASP A O 1
ATOM 1623 N N . PHE A 1 214 ? 19.094 -23.922 -10.602 1 96.44 214 PHE A N 1
ATOM 1624 C CA . PHE A 1 214 ? 18.109 -24.672 -9.82 1 96.44 214 PHE A CA 1
ATOM 1625 C C . PHE A 1 214 ? 17.781 -26 -10.477 1 96.44 214 PHE A C 1
ATOM 1627 O O . PHE A 1 214 ? 18.172 -26.25 -11.625 1 96.44 214 PHE A O 1
ATOM 1634 N N . ASP A 1 215 ? 17.188 -26.875 -9.727 1 95.44 215 ASP A N 1
ATOM 1635 C CA . ASP A 1 215 ? 16.672 -28.141 -10.234 1 95.44 215 ASP A CA 1
ATOM 1636 C C . ASP A 1 215 ? 15.258 -28.391 -9.75 1 95.44 215 ASP A C 1
ATOM 1638 O O . ASP A 1 215 ? 14.516 -27.453 -9.445 1 95.44 215 ASP A O 1
ATOM 1642 N N . GLN A 1 216 ? 14.75 -29.594 -9.805 1 92.31 216 GLN A N 1
ATOM 1643 C CA . GLN A 1 216 ? 13.367 -29.922 -9.469 1 92.31 216 GLN A CA 1
ATOM 1644 C C . GLN A 1 216 ? 13.062 -29.625 -8 1 92.31 216 GLN A C 1
ATOM 1646 O O . GLN A 1 216 ? 11.906 -29.422 -7.629 1 92.31 216 GLN A O 1
ATOM 1651 N N . ASP A 1 217 ? 14.164 -29.547 -7.223 1 95 217 ASP A N 1
ATOM 1652 C CA . ASP A 1 217 ? 14 -29.297 -5.793 1 95 217 ASP A CA 1
ATOM 1653 C C . ASP A 1 217 ? 14.305 -27.828 -5.461 1 95 217 ASP A C 1
ATOM 1655 O O . ASP A 1 217 ? 14.484 -27.484 -4.289 1 95 217 ASP A O 1
ATOM 1659 N N . GLY A 1 218 ? 14.406 -27.016 -6.461 1 95.62 218 GLY A N 1
ATOM 1660 C CA . GLY A 1 218 ? 14.641 -25.594 -6.234 1 95.62 218 GLY A CA 1
ATOM 1661 C C . GLY A 1 218 ? 16.094 -25.203 -6.402 1 95.62 218 GLY A C 1
ATOM 1662 O O . GLY A 1 218 ? 16.859 -25.891 -7.082 1 95.62 218 GLY A O 1
ATOM 1663 N N . MET A 1 219 ? 16.516 -24.125 -5.859 1 97.81 219 MET A N 1
ATOM 1664 C CA . MET A 1 219 ? 17.828 -23.516 -5.996 1 97.81 219 MET A CA 1
ATOM 1665 C C . MET A 1 219 ? 18.922 -24.453 -5.516 1 97.81 219 MET A C 1
ATOM 1667 O O . MET A 1 219 ? 18.766 -25.125 -4.492 1 97.81 219 MET A O 1
ATOM 1671 N N . LEU A 1 220 ? 20.047 -24.5 -6.242 1 98.62 220 LEU A N 1
ATOM 1672 C CA . LEU A 1 220 ? 21.188 -25.344 -5.867 1 98.62 220 LEU A CA 1
ATOM 1673 C C . LEU A 1 220 ? 22.062 -24.641 -4.84 1 98.62 220 LEU A C 1
ATOM 1675 O O . LEU A 1 220 ? 22.656 -23.594 -5.133 1 98.62 220 LEU A O 1
ATOM 1679 N N . PRO A 1 221 ? 22.234 -25.266 -3.645 1 98.69 221 PRO A N 1
ATOM 1680 C CA . PRO A 1 221 ? 23.062 -24.625 -2.615 1 98.69 221 PRO A CA 1
ATOM 1681 C C . PRO A 1 221 ? 24.516 -24.406 -3.068 1 98.69 221 PRO A C 1
ATOM 1683 O O . PRO A 1 221 ? 25.109 -23.375 -2.764 1 98.69 221 PRO A O 1
ATOM 1686 N N . ASP A 1 222 ? 25.062 -25.359 -3.803 1 98.56 222 ASP A N 1
ATOM 1687 C CA . ASP A 1 222 ? 26.438 -25.234 -4.273 1 98.56 222 ASP A CA 1
ATOM 1688 C C . ASP A 1 222 ? 26.594 -24.062 -5.23 1 98.56 222 ASP A C 1
ATOM 1690 O O . ASP A 1 222 ? 27.594 -23.344 -5.191 1 98.56 222 ASP A O 1
ATOM 1694 N N . ALA A 1 223 ? 25.625 -23.906 -6.07 1 98.62 223 ALA A N 1
ATOM 1695 C CA . ALA A 1 223 ? 25.656 -22.781 -6.996 1 98.62 223 ALA A CA 1
ATOM 1696 C C . ALA A 1 223 ? 25.547 -21.453 -6.246 1 98.62 223 ALA A C 1
ATOM 1698 O O . ALA A 1 223 ? 26.219 -20.484 -6.602 1 98.62 223 ALA A O 1
ATOM 1699 N N . LEU A 1 224 ? 24.719 -21.406 -5.262 1 98.75 224 LEU A N 1
ATOM 1700 C CA . LEU A 1 224 ? 24.594 -20.219 -4.414 1 98.75 224 LEU A CA 1
ATOM 1701 C C . LEU A 1 224 ? 25.922 -19.938 -3.709 1 98.75 224 LEU A C 1
ATOM 1703 O O . LEU A 1 224 ? 26.375 -18.781 -3.693 1 98.75 224 LEU A O 1
ATOM 1707 N N . ASP A 1 225 ? 26.5 -20.953 -3.154 1 98.62 225 ASP A N 1
ATOM 1708 C CA . ASP A 1 225 ? 27.766 -20.812 -2.438 1 98.62 225 ASP A CA 1
ATOM 1709 C C . ASP A 1 225 ? 28.859 -20.266 -3.352 1 98.62 225 ASP A C 1
ATOM 1711 O O . ASP A 1 225 ? 29.609 -19.375 -2.965 1 98.62 225 ASP A O 1
ATOM 1715 N N . ARG A 1 226 ? 28.922 -20.828 -4.496 1 98.19 226 ARG A N 1
ATOM 1716 C CA . ARG A 1 226 ? 29.938 -20.406 -5.465 1 98.19 226 ARG A CA 1
ATOM 1717 C C . ARG A 1 226 ? 29.75 -18.938 -5.84 1 98.19 226 ARG A C 1
ATOM 1719 O O . ARG A 1 226 ? 30.719 -18.172 -5.859 1 98.19 226 ARG A O 1
ATOM 1726 N N . HIS A 1 227 ? 28.562 -18.594 -6.125 1 97.69 227 HIS A N 1
ATOM 1727 C CA . HIS A 1 227 ? 28.297 -17.219 -6.504 1 97.69 227 HIS A CA 1
ATOM 1728 C C . HIS A 1 227 ? 28.656 -16.25 -5.379 1 97.69 227 HIS A C 1
ATOM 1730 O O . HIS A 1 227 ? 29.281 -15.211 -5.617 1 97.69 227 HIS A O 1
ATOM 1736 N N . CYS A 1 228 ? 28.266 -16.578 -4.215 1 97.12 228 CYS A N 1
ATOM 1737 C CA . CYS A 1 228 ? 28.484 -15.695 -3.072 1 97.12 228 CYS A CA 1
ATOM 1738 C C . CYS A 1 228 ? 29.969 -15.602 -2.73 1 97.12 228 CYS A C 1
ATOM 1740 O O . CYS A 1 228 ? 30.422 -14.594 -2.186 1 97.12 228 CYS A O 1
ATOM 1742 N N . SER A 1 229 ? 30.703 -16.609 -3.033 1 96.19 229 SER A N 1
ATOM 1743 C CA . SER A 1 229 ? 32.125 -16.578 -2.807 1 96.19 229 SER A CA 1
ATOM 1744 C C . SER A 1 229 ? 32.844 -15.633 -3.775 1 96.19 229 SER A C 1
ATOM 1746 O O . SER A 1 229 ? 33.844 -15.031 -3.439 1 96.19 229 SER A O 1
ATOM 1748 N N . GLU A 1 230 ? 32.25 -15.477 -4.895 1 94.44 230 GLU A N 1
ATOM 1749 C CA . GLU A 1 230 ? 32.875 -14.672 -5.953 1 94.44 230 GLU A CA 1
ATOM 1750 C C . GLU A 1 230 ? 32.281 -13.258 -5.973 1 94.44 230 GLU A C 1
ATOM 1752 O O . GLU A 1 230 ? 32.906 -12.352 -6.547 1 94.44 230 GLU A O 1
ATOM 1757 N N . ASN A 1 231 ? 31.141 -13.148 -5.426 1 91.25 231 ASN A N 1
ATOM 1758 C CA . ASN A 1 231 ? 30.422 -11.883 -5.465 1 91.25 231 ASN A CA 1
ATOM 1759 C C . ASN A 1 231 ? 29.859 -11.508 -4.09 1 91.25 231 ASN A C 1
ATOM 1761 O O . ASN A 1 231 ? 29.797 -12.359 -3.195 1 91.25 231 ASN A O 1
ATOM 1765 N N . ASN A 1 232 ? 29.547 -10.305 -3.938 1 91.5 232 ASN A N 1
ATOM 1766 C CA . ASN A 1 232 ? 28.984 -9.828 -2.68 1 91.5 232 ASN A CA 1
ATOM 1767 C C . ASN A 1 232 ? 27.453 -9.742 -2.75 1 91.5 232 ASN A C 1
ATOM 1769 O O . ASN A 1 232 ? 26.906 -8.664 -2.947 1 91.5 232 ASN A O 1
ATOM 1773 N N . ALA A 1 233 ? 26.797 -10.789 -2.504 1 97.19 233 ALA A N 1
ATOM 1774 C CA . ALA A 1 233 ? 25.344 -10.797 -2.438 1 97.19 233 ALA A CA 1
ATOM 1775 C C . ALA A 1 233 ? 24.859 -10.398 -1.049 1 97.19 233 ALA A C 1
ATOM 1777 O O . ALA A 1 233 ? 25.531 -10.664 -0.048 1 97.19 233 ALA A O 1
ATOM 1778 N N . LYS A 1 234 ? 23.672 -9.75 -1.06 1 97.88 234 LYS A N 1
ATOM 1779 C CA . LYS A 1 234 ? 23.172 -9.242 0.214 1 97.88 234 LYS A CA 1
ATOM 1780 C C . LYS A 1 234 ? 21.906 -9.969 0.65 1 97.88 234 LYS A C 1
ATOM 1782 O O . LYS A 1 234 ? 21.672 -10.141 1.847 1 97.88 234 LYS A O 1
ATOM 1787 N N . VAL A 1 235 ? 21.094 -10.312 -0.273 1 98.81 235 VAL A N 1
ATOM 1788 C CA . VAL A 1 235 ? 19.766 -10.828 0.04 1 98.81 235 VAL A CA 1
ATOM 1789 C C . VAL A 1 235 ? 19.484 -12.086 -0.788 1 98.81 235 VAL A C 1
ATOM 1791 O O . VAL A 1 235 ? 19.75 -12.109 -1.993 1 98.81 235 VAL A O 1
ATOM 1794 N N . LEU A 1 236 ? 19.047 -13.117 -0.163 1 98.88 236 LEU A N 1
ATOM 1795 C CA . LEU A 1 236 ? 18.531 -14.336 -0.785 1 98.88 236 LEU A CA 1
ATOM 1796 C C . LEU A 1 236 ? 17.016 -14.344 -0.796 1 98.88 236 LEU A C 1
ATOM 1798 O O . LEU A 1 236 ? 16.375 -14.258 0.259 1 98.88 236 LEU A O 1
ATOM 1802 N N . PHE A 1 237 ? 16.469 -14.383 -1.947 1 98.75 237 PHE A N 1
ATOM 1803 C CA . PHE A 1 237 ? 15.016 -14.438 -2.105 1 98.75 237 PHE A CA 1
ATOM 1804 C C . PHE A 1 237 ? 14.562 -15.859 -2.42 1 98.75 237 PHE A C 1
ATOM 1806 O O . PHE A 1 237 ? 15.023 -16.469 -3.389 1 98.75 237 PHE A O 1
ATOM 1813 N N . LEU A 1 238 ? 13.547 -16.328 -1.649 1 98.56 238 LEU A N 1
ATOM 1814 C CA . LEU A 1 238 ? 13.125 -17.719 -1.8 1 98.56 238 LEU A CA 1
ATOM 1815 C C . LEU A 1 238 ? 11.609 -17.812 -1.946 1 98.56 238 LEU A C 1
ATOM 1817 O O . LEU A 1 238 ? 10.867 -17.078 -1.29 1 98.56 238 LEU A O 1
ATOM 1821 N N . LEU A 1 239 ? 11.172 -18.688 -2.779 1 97.25 239 LEU A N 1
ATOM 1822 C CA . LEU A 1 239 ? 9.805 -19.188 -2.924 1 97.25 239 LEU A CA 1
ATOM 1823 C C . LEU A 1 239 ? 9.734 -20.672 -2.619 1 97.25 239 LEU A C 1
ATOM 1825 O O . LEU A 1 239 ? 9.469 -21.484 -3.512 1 97.25 239 LEU A O 1
ATOM 1829 N N . PRO A 1 240 ? 9.805 -21.031 -1.396 1 96.31 240 PRO A N 1
ATOM 1830 C CA . PRO A 1 240 ? 10.094 -22.438 -1.084 1 96.31 240 PRO A CA 1
ATOM 1831 C C . PRO A 1 240 ? 8.859 -23.328 -1.192 1 96.31 240 PRO A C 1
ATOM 1833 O O . PRO A 1 240 ? 8.984 -24.547 -1.273 1 96.31 240 PRO A O 1
ATOM 1836 N N . SER A 1 241 ? 7.688 -22.703 -1.063 1 96 241 SER A N 1
ATOM 1837 C CA . SER A 1 241 ? 6.465 -23.5 -1.104 1 96 241 SER A CA 1
ATOM 1838 C C . SER A 1 241 ? 5.637 -23.172 -2.346 1 96 241 SER A C 1
ATOM 1840 O O . SER A 1 241 ? 4.926 -22.172 -2.379 1 96 241 SER A O 1
ATOM 1842 N N . LEU A 1 242 ? 5.625 -24.172 -3.268 1 94.44 242 LEU A N 1
ATOM 1843 C CA . LEU A 1 242 ? 4.812 -24.016 -4.469 1 94.44 242 LEU A CA 1
ATOM 1844 C C . LEU A 1 242 ? 5.172 -22.734 -5.215 1 94.44 242 LEU A C 1
ATOM 1846 O O . LEU A 1 242 ? 4.305 -21.906 -5.473 1 94.44 242 LEU A O 1
ATOM 1850 N N . ALA A 1 243 ? 6.426 -22.703 -5.59 1 92.25 243 ALA A N 1
ATOM 1851 C CA . ALA A 1 243 ? 6.875 -21.516 -6.305 1 92.25 243 ALA A CA 1
ATOM 1852 C C . ALA A 1 243 ? 5.855 -21.094 -7.359 1 92.25 243 ALA A C 1
ATOM 1854 O O . ALA A 1 243 ? 5.309 -21.922 -8.078 1 92.25 243 ALA A O 1
ATOM 1855 N N . ASN A 1 244 ? 5.578 -19.828 -7.477 1 87.19 244 ASN A N 1
ATOM 1856 C CA . ASN A 1 244 ? 4.52 -19.266 -8.297 1 87.19 244 ASN A CA 1
ATOM 1857 C C . ASN A 1 244 ? 4.695 -19.625 -9.773 1 87.19 244 ASN A C 1
ATOM 1859 O O . ASN A 1 244 ? 3.723 -19.672 -10.523 1 87.19 244 ASN A O 1
ATOM 1863 N N . THR A 1 245 ? 5.867 -19.875 -10.18 1 90.12 245 THR A N 1
ATOM 1864 C CA . THR A 1 245 ? 6.113 -20.062 -11.602 1 90.12 245 THR A CA 1
ATOM 1865 C C . THR A 1 245 ? 6.445 -21.531 -11.898 1 90.12 245 THR A C 1
ATOM 1867 O O . THR A 1 245 ? 5.723 -22.203 -12.641 1 90.12 245 THR A O 1
ATOM 1870 N N . THR A 1 246 ? 7.383 -22.125 -11.234 1 91.56 246 THR A N 1
ATOM 1871 C CA . THR A 1 246 ? 7.875 -23.453 -11.547 1 91.56 246 THR A CA 1
ATOM 1872 C C . THR A 1 246 ? 7.266 -24.484 -10.602 1 91.56 246 THR A C 1
ATOM 1874 O O . THR A 1 246 ? 7.492 -25.688 -10.758 1 91.56 246 THR A O 1
ATOM 1877 N N . VAL A 1 247 ? 6.551 -24.109 -9.609 1 92.62 247 VAL A N 1
ATOM 1878 C CA . VAL A 1 247 ? 5.641 -24.906 -8.781 1 92.62 247 VAL A CA 1
ATOM 1879 C C . VAL A 1 247 ? 6.441 -25.812 -7.863 1 92.62 247 VAL A C 1
ATOM 1881 O O . VAL A 1 247 ? 5.883 -26.719 -7.234 1 92.62 247 VAL A O 1
ATOM 1884 N N . GLU A 1 248 ? 7.703 -25.688 -7.773 1 92.06 248 GLU A N 1
ATOM 1885 C CA . GLU A 1 248 ? 8.5 -26.609 -6.965 1 92.06 248 GLU A CA 1
ATOM 1886 C C . GLU A 1 248 ? 8.234 -26.391 -5.477 1 92.06 248 GLU A C 1
ATOM 1888 O O . GLU A 1 248 ? 7.941 -25.281 -5.039 1 92.06 248 GLU A O 1
ATOM 1893 N N . MET A 1 249 ? 8.273 -27.484 -4.75 1 95.75 249 MET A N 1
ATOM 1894 C CA . MET A 1 249 ? 8.352 -27.531 -3.295 1 95.75 249 MET A CA 1
ATOM 1895 C C . MET A 1 249 ? 9.758 -27.891 -2.832 1 95.75 249 MET A C 1
ATOM 1897 O O . MET A 1 249 ? 10.219 -29.016 -3.016 1 95.75 249 MET A O 1
ATOM 1901 N N . ILE A 1 250 ? 10.43 -26.906 -2.252 1 97.31 250 ILE A N 1
ATOM 1902 C CA . ILE A 1 250 ? 11.789 -27.172 -1.793 1 97.31 250 ILE A CA 1
ATOM 1903 C C . ILE A 1 250 ? 11.758 -28.109 -0.585 1 97.31 250 ILE A C 1
ATOM 1905 O O . ILE A 1 250 ? 11.109 -27.812 0.422 1 97.31 250 ILE A O 1
ATOM 1909 N N . PRO A 1 251 ? 12.406 -29.219 -0.674 1 97.44 251 PRO A N 1
ATOM 1910 C CA . PRO A 1 251 ? 12.398 -30.172 0.448 1 97.44 251 PRO A CA 1
ATOM 1911 C C . PRO A 1 251 ? 13.18 -29.656 1.655 1 97.44 251 PRO A C 1
ATOM 1913 O O . PRO A 1 251 ? 13.969 -28.719 1.529 1 97.44 251 PRO A O 1
ATOM 1916 N N . GLU A 1 252 ? 12.977 -30.297 2.787 1 97.31 252 GLU A N 1
ATOM 1917 C CA . GLU A 1 252 ? 13.539 -29.859 4.062 1 97.31 252 GLU A CA 1
ATOM 1918 C C . GLU A 1 252 ? 15.062 -29.812 4.012 1 97.31 252 GLU A C 1
ATOM 1920 O O . GLU A 1 252 ? 15.68 -28.859 4.48 1 97.31 252 GLU A O 1
ATOM 1925 N N . GLU A 1 253 ? 15.664 -30.859 3.455 1 97.94 253 GLU A N 1
ATOM 1926 C CA . GLU A 1 253 ? 17.125 -30.938 3.4 1 97.94 253 GLU A CA 1
ATOM 1927 C C . GLU A 1 253 ? 17.703 -29.797 2.578 1 97.94 253 GLU A C 1
ATOM 1929 O O . GLU A 1 253 ? 18.734 -29.203 2.953 1 97.94 253 GLU A O 1
ATOM 1934 N N . ARG A 1 254 ? 17.062 -29.547 1.467 1 98.19 254 ARG A N 1
ATOM 1935 C CA . AR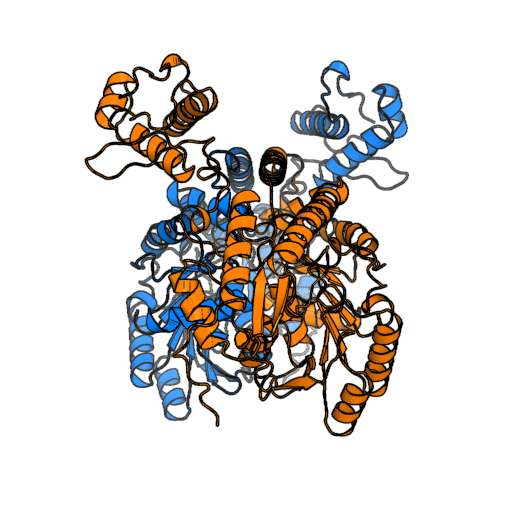G A 1 254 ? 17.484 -28.438 0.603 1 98.19 254 ARG A CA 1
ATOM 1936 C C . ARG A 1 254 ? 17.328 -27.094 1.309 1 98.19 254 ARG A C 1
ATOM 1938 O O . ARG A 1 254 ? 18.172 -26.203 1.154 1 98.19 254 ARG A O 1
ATOM 1945 N N . ARG A 1 255 ? 16.266 -26.875 2.039 1 98.56 255 ARG A N 1
ATOM 1946 C CA . ARG A 1 255 ? 16.062 -25.656 2.82 1 98.56 255 ARG A CA 1
ATOM 1947 C C . ARG A 1 255 ? 17.203 -25.453 3.824 1 98.56 255 ARG A C 1
ATOM 1949 O O . ARG A 1 255 ? 17.719 -24.344 3.963 1 98.56 255 ARG A O 1
ATOM 1956 N N . GLN A 1 256 ? 17.578 -26.5 4.508 1 98.62 256 GLN A N 1
ATOM 1957 C CA . GLN A 1 256 ? 18.656 -26.453 5.492 1 98.62 256 GLN A CA 1
ATOM 1958 C C . GLN A 1 256 ? 19.984 -26.094 4.832 1 98.62 256 GLN A C 1
ATOM 1960 O O . GLN A 1 256 ? 20.75 -25.297 5.375 1 98.62 256 GLN A O 1
ATOM 1965 N N . ALA A 1 257 ? 20.203 -26.688 3.723 1 98.81 257 ALA A N 1
ATOM 1966 C CA . ALA A 1 257 ? 21.438 -26.422 2.996 1 98.81 257 ALA A CA 1
ATOM 1967 C C . ALA A 1 257 ? 21.531 -24.953 2.58 1 98.81 257 ALA A C 1
ATOM 1969 O O . ALA A 1 257 ? 22.578 -24.328 2.672 1 98.81 257 ALA A O 1
ATOM 1970 N N . LEU A 1 258 ? 20.438 -24.406 2.102 1 98.81 258 LEU A N 1
ATOM 1971 C CA . LEU A 1 258 ? 20.391 -23.016 1.692 1 98.81 258 LEU A CA 1
ATOM 1972 C C . LEU A 1 258 ? 20.625 -22.094 2.885 1 98.81 258 LEU A C 1
ATOM 1974 O O . LEU A 1 258 ? 21.312 -21.062 2.766 1 98.81 258 LEU A O 1
ATOM 1978 N N . VAL A 1 259 ? 20.047 -22.438 4.027 1 98.81 259 VAL A N 1
ATOM 1979 C CA . VAL A 1 259 ? 20.234 -21.672 5.254 1 98.81 259 VAL A CA 1
ATOM 1980 C C . VAL A 1 259 ? 21.703 -21.656 5.648 1 98.81 259 VAL A C 1
ATOM 1982 O O . VAL A 1 259 ? 22.234 -20.625 6.07 1 98.81 259 VAL A O 1
ATOM 1985 N N . GLN A 1 260 ? 22.344 -22.797 5.504 1 98.75 260 GLN A N 1
ATOM 1986 C CA . GLN A 1 260 ? 23.766 -22.891 5.836 1 98.75 260 GLN A CA 1
ATOM 1987 C C . GLN A 1 260 ? 24.594 -21.969 4.953 1 98.75 260 GLN A C 1
ATOM 1989 O O . GLN A 1 260 ? 25.5 -21.281 5.441 1 98.75 260 GLN A O 1
ATOM 1994 N N . VAL A 1 261 ? 24.297 -21.969 3.701 1 98.75 261 VAL A N 1
ATOM 1995 C CA . VAL A 1 261 ? 25.016 -21.094 2.781 1 98.75 261 VAL A CA 1
ATOM 1996 C C . VAL A 1 261 ? 24.734 -19.641 3.133 1 98.75 261 VAL A C 1
ATOM 1998 O O . VAL A 1 261 ? 25.641 -18.797 3.113 1 98.75 261 VAL A O 1
ATOM 2001 N N . ALA A 1 262 ? 23.484 -19.312 3.457 1 98.81 262 ALA A N 1
ATOM 2002 C CA . ALA A 1 262 ? 23.125 -17.953 3.818 1 98.81 262 ALA A CA 1
ATOM 2003 C C . ALA A 1 262 ? 23.906 -17.484 5.047 1 98.81 262 ALA A C 1
ATOM 2005 O O . ALA A 1 262 ? 24.375 -16.344 5.09 1 98.81 262 ALA A O 1
ATOM 2006 N N . ARG A 1 263 ? 24.062 -18.344 6.051 1 98.44 263 ARG A N 1
ATOM 2007 C CA . ARG A 1 263 ? 24.828 -18 7.25 1 98.44 263 ARG A CA 1
ATOM 2008 C C . ARG A 1 263 ? 26.312 -17.812 6.922 1 98.44 263 ARG A C 1
ATOM 2010 O O . ARG A 1 263 ? 26.938 -16.859 7.406 1 98.44 263 ARG A O 1
ATOM 2017 N N . LYS A 1 264 ? 26.797 -18.719 6.129 1 98.19 264 LYS A N 1
ATOM 2018 C CA . LYS A 1 264 ? 28.203 -18.672 5.75 1 98.19 264 LYS A CA 1
ATOM 2019 C C . LYS A 1 264 ? 28.562 -17.344 5.102 1 98.19 264 LYS A C 1
ATOM 2021 O O . LYS A 1 264 ? 29.625 -16.766 5.363 1 98.19 264 LYS A O 1
ATOM 2026 N N . HIS A 1 265 ? 27.703 -16.828 4.293 1 98.12 265 HIS A N 1
ATOM 2027 C CA . HIS A 1 265 ? 28.016 -15.633 3.518 1 98.12 265 HIS A CA 1
ATOM 2028 C C . HIS A 1 265 ? 27.266 -14.422 4.059 1 98.12 265 HIS A C 1
ATOM 2030 O O . HIS A 1 265 ? 27.25 -13.367 3.42 1 98.12 265 HIS A O 1
ATOM 2036 N N . ASN A 1 266 ? 26.562 -14.539 5.172 1 97.75 266 ASN A N 1
ATOM 2037 C CA . ASN A 1 266 ? 25.859 -13.477 5.891 1 97.75 266 ASN A CA 1
ATOM 2038 C C . ASN A 1 266 ? 24.766 -12.844 5.035 1 97.75 266 ASN A C 1
ATOM 2040 O O . ASN A 1 266 ? 24.656 -11.617 4.965 1 97.75 266 ASN A O 1
ATOM 2044 N N . LEU A 1 267 ? 24 -13.68 4.355 1 98.62 267 LEU A N 1
ATOM 2045 C CA . LEU A 1 267 ? 22.859 -13.227 3.57 1 98.62 267 LEU A CA 1
ATOM 2046 C C . LEU A 1 267 ? 21.609 -13.07 4.445 1 98.62 267 LEU A C 1
ATOM 2048 O O . LEU A 1 267 ? 21.375 -13.891 5.332 1 98.62 267 LEU A O 1
ATOM 2052 N N . TYR A 1 268 ? 20.891 -11.992 4.25 1 98.81 268 TYR A N 1
ATOM 2053 C CA . TYR A 1 268 ? 19.516 -11.992 4.711 1 98.81 268 TYR A CA 1
ATOM 2054 C C . TYR A 1 268 ? 18.625 -12.805 3.773 1 98.81 268 TYR A C 1
ATOM 2056 O O . TYR A 1 268 ? 18.969 -13.008 2.607 1 98.81 268 TYR A O 1
ATOM 2064 N N . ILE A 1 269 ? 17.531 -13.312 4.301 1 98.94 269 ILE A N 1
ATOM 2065 C CA . ILE A 1 269 ? 16.625 -14.141 3.508 1 98.94 269 ILE A CA 1
ATOM 2066 C C . ILE A 1 269 ? 15.242 -13.508 3.482 1 98.94 269 ILE A C 1
ATOM 2068 O O . ILE A 1 269 ? 14.734 -13.062 4.516 1 98.94 269 ILE A O 1
ATOM 2072 N N . ILE A 1 270 ? 14.672 -13.305 2.361 1 98.94 270 ILE A N 1
ATOM 2073 C CA . ILE A 1 270 ? 13.25 -13.023 2.203 1 98.94 270 ILE A CA 1
ATOM 2074 C C . ILE A 1 270 ? 12.523 -14.281 1.736 1 98.94 270 ILE A C 1
ATOM 2076 O O . ILE A 1 270 ? 12.812 -14.82 0.664 1 98.94 270 ILE A O 1
ATOM 2080 N N . GLU A 1 271 ? 11.648 -14.766 2.512 1 98.81 271 GLU A N 1
ATOM 2081 C CA . GLU A 1 271 ? 10.828 -15.93 2.182 1 98.81 271 GLU A CA 1
ATOM 2082 C C . GLU A 1 271 ? 9.391 -15.523 1.859 1 98.81 271 GLU A C 1
ATOM 2084 O O . GLU A 1 271 ? 8.641 -15.117 2.748 1 98.81 271 GLU A O 1
ATOM 2089 N N . ASN A 1 272 ? 9.055 -15.586 0.635 1 98.31 272 ASN A N 1
ATOM 2090 C CA . ASN A 1 272 ? 7.68 -15.375 0.186 1 98.31 272 ASN A CA 1
ATOM 2091 C C . ASN A 1 272 ? 6.863 -16.656 0.24 1 98.31 272 ASN A C 1
ATOM 2093 O O . ASN A 1 272 ? 7.07 -17.562 -0.572 1 98.31 272 ASN A O 1
ATOM 2097 N N . ASP A 1 273 ? 5.91 -16.703 1.128 1 97.62 273 ASP A N 1
ATOM 2098 C CA . ASP A 1 273 ? 5.137 -17.922 1.352 1 97.62 273 ASP A CA 1
ATOM 2099 C C . ASP A 1 273 ? 3.652 -17.672 1.089 1 97.62 273 ASP A C 1
ATOM 2101 O O . ASP A 1 273 ? 2.799 -18.141 1.854 1 97.62 273 ASP A O 1
ATOM 2105 N N . ALA A 1 274 ? 3.35 -17.047 0.021 1 96.12 274 ALA A N 1
ATOM 2106 C CA . ALA A 1 274 ? 1.982 -16.703 -0.359 1 96.12 274 ALA A CA 1
ATOM 2107 C C . ALA A 1 274 ? 1.119 -17.953 -0.494 1 96.12 274 ALA A C 1
ATOM 2109 O O . ALA A 1 274 ? -0.085 -17.906 -0.227 1 96.12 274 ALA A O 1
ATOM 2110 N N . PHE A 1 275 ? 1.706 -19.094 -0.845 1 95.56 275 PHE A N 1
ATOM 2111 C CA . PHE A 1 275 ? 0.938 -20.312 -1.127 1 95.56 275 PHE A CA 1
ATOM 2112 C C . PHE A 1 275 ? 1.087 -21.312 0.001 1 95.56 275 PHE A C 1
ATOM 2114 O O . PHE A 1 275 ? 0.49 -22.391 -0.042 1 95.56 275 PHE A O 1
ATOM 2121 N N . GLY A 1 276 ? 1.812 -20.969 0.983 1 95.25 276 GLY A N 1
ATOM 2122 C CA . GLY A 1 276 ? 2.066 -21.875 2.096 1 95.25 276 GLY A CA 1
ATOM 2123 C C . GLY A 1 276 ? 0.797 -22.438 2.707 1 95.25 276 GLY A C 1
ATOM 2124 O O . GLY A 1 276 ? 0.67 -23.656 2.873 1 95.25 276 GLY A O 1
ATOM 2125 N N . PRO A 1 277 ? -0.141 -21.656 2.955 1 95.44 277 PRO A N 1
ATOM 2126 C CA . PRO A 1 277 ? -1.36 -22.109 3.625 1 95.44 277 PRO A CA 1
ATOM 2127 C C . PRO A 1 277 ? -2.145 -23.125 2.799 1 95.44 277 PRO A C 1
ATOM 2129 O O . PRO A 1 277 ? -2.904 -23.922 3.355 1 95.44 277 PRO A O 1
ATOM 2132 N N . VAL A 1 278 ? -1.962 -23.125 1.55 1 96.38 278 VAL A N 1
ATOM 2133 C CA . VAL A 1 278 ? -2.719 -24.016 0.667 1 96.38 278 VAL A CA 1
ATOM 2134 C C . VAL A 1 278 ? -1.948 -25.312 0.454 1 96.38 278 VAL A C 1
ATOM 2136 O O . VAL A 1 278 ? -2.531 -26.328 0.075 1 96.38 278 VAL A O 1
ATOM 2139 N N . ALA A 1 279 ? -0.706 -25.297 0.706 1 95.75 279 ALA A N 1
ATOM 2140 C CA . ALA A 1 279 ? 0.196 -26.391 0.38 1 95.75 279 ALA A CA 1
ATOM 2141 C C . ALA A 1 279 ? -0.05 -27.594 1.294 1 95.75 279 ALA A C 1
ATOM 2143 O O . ALA A 1 279 ? -0.183 -27.438 2.51 1 95.75 279 ALA A O 1
ATOM 2144 N N . GLU A 1 280 ? -0.16 -28.688 0.678 1 91.88 280 GLU A N 1
ATOM 2145 C CA . GLU A 1 280 ? -0.191 -29.938 1.428 1 91.88 280 GLU A CA 1
ATOM 2146 C C . GLU A 1 280 ? 1.22 -30.453 1.716 1 91.88 280 GLU A C 1
ATOM 2148 O O . GLU A 1 280 ? 2.117 -30.312 0.881 1 91.88 280 GLU A O 1
ATOM 2153 N N . ASP A 1 281 ? 1.463 -31 2.865 1 88.31 281 ASP A N 1
ATOM 2154 C CA . ASP A 1 281 ? 2.73 -31.594 3.262 1 88.31 281 ASP A CA 1
ATOM 2155 C C . ASP A 1 281 ? 3.883 -30.609 3.109 1 88.31 281 ASP A C 1
ATOM 2157 O O . ASP A 1 281 ? 4.918 -30.938 2.525 1 88.31 281 ASP A O 1
ATOM 2161 N N . ARG A 1 282 ? 3.658 -29.484 3.434 1 92.12 282 ARG A N 1
ATOM 2162 C CA . ARG A 1 282 ? 4.668 -28.438 3.318 1 92.12 282 ARG A CA 1
ATOM 2163 C C . ARG A 1 282 ? 5.734 -28.578 4.398 1 92.12 282 ARG A C 1
ATOM 2165 O O . ARG A 1 282 ? 5.414 -28.75 5.574 1 92.12 282 ARG A O 1
ATOM 2172 N N . PRO A 1 283 ? 7.047 -28.562 4.004 1 95.88 283 PRO A N 1
ATOM 2173 C CA . PRO A 1 283 ? 8.117 -28.562 5.004 1 95.88 283 PRO A CA 1
ATOM 2174 C C . PRO A 1 283 ? 8.117 -27.312 5.867 1 95.88 283 PRO A C 1
ATOM 2176 O O . PRO A 1 283 ? 7.445 -26.328 5.539 1 95.88 283 PRO A O 1
ATOM 2179 N N . VAL A 1 284 ? 8.898 -27.391 6.891 1 96.06 284 VAL A N 1
ATOM 2180 C CA . VAL A 1 284 ? 9.047 -26.25 7.797 1 96.06 284 VAL A CA 1
ATOM 2181 C C . VAL A 1 284 ? 9.57 -25.047 7.027 1 96.06 284 VAL A C 1
ATOM 2183 O O . VAL A 1 284 ? 10.453 -25.172 6.176 1 96.06 284 VAL A O 1
ATOM 2186 N N . PRO A 1 285 ? 9.031 -23.859 7.34 1 97.62 285 PRO A N 1
ATOM 2187 C CA . PRO A 1 285 ? 9.516 -22.656 6.652 1 97.62 285 PRO A CA 1
ATOM 2188 C C . PRO A 1 285 ? 10.992 -22.375 6.934 1 97.62 285 PRO A C 1
ATOM 2190 O O . PRO A 1 285 ? 11.484 -22.688 8.023 1 97.62 285 PRO A O 1
ATOM 2193 N N . VAL A 1 286 ? 11.641 -21.75 5.98 1 98.56 286 VAL A N 1
ATOM 2194 C CA . VAL A 1 286 ? 13.031 -21.344 6.129 1 98.56 286 VAL A CA 1
ATOM 2195 C C . VAL A 1 286 ? 13.172 -20.391 7.316 1 98.56 286 VAL A C 1
ATOM 2197 O O . VAL A 1 286 ? 14.172 -20.438 8.031 1 98.56 286 VAL A O 1
ATOM 2200 N N . ALA A 1 287 ? 12.188 -19.578 7.559 1 98.62 287 ALA A N 1
ATOM 2201 C CA . ALA A 1 287 ? 12.172 -18.609 8.656 1 98.62 287 ALA A CA 1
ATOM 2202 C C . ALA A 1 287 ? 12.266 -19.312 10.008 1 98.62 287 ALA A C 1
ATOM 2204 O O . ALA A 1 287 ? 12.789 -18.75 10.969 1 98.62 287 ALA A O 1
ATOM 2205 N N . ALA A 1 288 ? 11.742 -20.484 10.094 1 98.19 288 ALA A N 1
ATOM 2206 C CA . ALA A 1 288 ? 11.852 -21.266 11.328 1 98.19 288 ALA A CA 1
ATOM 2207 C C . ALA A 1 288 ? 13.266 -21.797 11.523 1 98.19 288 ALA A C 1
ATOM 2209 O O . ALA A 1 288 ? 13.727 -21.953 12.656 1 98.19 288 ALA A O 1
ATOM 2210 N N . LEU A 1 289 ? 13.961 -22.078 10.461 1 98.44 289 LEU A N 1
ATOM 2211 C CA . LEU A 1 289 ? 15.312 -22.625 10.484 1 98.44 289 LEU A CA 1
ATOM 2212 C C . LEU A 1 289 ? 16.344 -21.516 10.719 1 98.44 289 LEU A C 1
ATOM 2214 O O . LEU A 1 289 ? 17.406 -21.766 11.297 1 98.44 289 LEU A O 1
ATOM 2218 N N . ALA A 1 290 ? 16.031 -20.328 10.242 1 98.56 290 ALA A N 1
ATOM 2219 C CA . ALA A 1 290 ? 16.953 -19.203 10.359 1 98.56 290 ALA A CA 1
ATOM 2220 C C . ALA A 1 290 ? 16.203 -17.938 10.758 1 98.56 290 ALA A C 1
ATOM 2222 O O . ALA A 1 290 ? 16.219 -16.938 10.023 1 98.56 290 ALA A O 1
ATOM 2223 N N . PRO A 1 291 ? 15.547 -17.891 11.945 1 97.56 291 PRO A N 1
ATOM 2224 C CA . PRO A 1 291 ? 14.727 -16.75 12.367 1 97.56 291 PRO A CA 1
ATOM 2225 C C . PRO A 1 291 ? 15.539 -15.469 12.555 1 97.56 291 PRO A C 1
ATOM 2227 O O . PRO A 1 291 ? 14.984 -14.375 12.477 1 97.56 291 PRO A O 1
ATOM 2230 N N . GLU A 1 292 ? 16.797 -15.539 12.688 1 96.81 292 GLU A N 1
ATOM 2231 C CA . GLU A 1 292 ? 17.656 -14.391 13 1 96.81 292 GLU A CA 1
ATOM 2232 C C . GLU A 1 292 ? 17.953 -13.562 11.75 1 96.81 292 GLU A C 1
ATOM 2234 O O . GLU A 1 292 ? 18.406 -12.422 11.852 1 96.81 292 GLU A O 1
ATOM 2239 N N . ARG A 1 293 ? 17.641 -14.141 10.562 1 98.19 293 ARG A N 1
ATOM 2240 C CA . ARG A 1 293 ? 18.047 -13.414 9.359 1 98.19 293 ARG A CA 1
ATOM 2241 C C . ARG A 1 293 ? 16.969 -13.5 8.281 1 98.19 293 ARG A C 1
ATOM 2243 O O . ARG A 1 293 ? 17.188 -13.07 7.148 1 98.19 293 ARG A O 1
ATOM 2250 N N . THR A 1 294 ? 15.75 -14.039 8.633 1 98.88 294 THR A N 1
ATOM 2251 C CA . THR A 1 294 ? 14.742 -14.273 7.602 1 98.88 294 THR A CA 1
ATOM 2252 C C . THR A 1 294 ? 13.531 -13.367 7.812 1 98.88 294 THR A C 1
ATOM 2254 O O . THR A 1 294 ? 13.016 -13.258 8.93 1 98.88 294 THR A O 1
ATOM 2257 N N . ILE A 1 295 ? 13.148 -12.648 6.801 1 98.88 295 ILE A N 1
ATOM 2258 C CA . ILE A 1 295 ? 11.844 -12 6.723 1 98.88 295 ILE A CA 1
ATOM 2259 C C . ILE A 1 295 ? 10.844 -12.938 6.043 1 98.88 295 ILE A C 1
ATOM 2261 O O . ILE A 1 295 ? 11.078 -13.398 4.926 1 98.88 295 ILE A O 1
ATOM 2265 N N . TYR A 1 296 ? 9.773 -13.234 6.738 1 98.88 296 TYR A N 1
ATOM 2266 C CA . TYR A 1 296 ? 8.75 -14.164 6.273 1 98.88 296 TYR A CA 1
ATOM 2267 C C . TYR A 1 296 ? 7.484 -13.414 5.867 1 98.88 296 TYR A C 1
ATOM 2269 O O . TYR A 1 296 ? 6.941 -12.625 6.648 1 98.88 296 TYR A O 1
ATOM 2277 N N . LEU A 1 297 ? 7 -13.68 4.664 1 98.69 297 LEU A N 1
ATOM 2278 C CA . LEU A 1 297 ? 5.867 -12.938 4.125 1 98.69 297 LEU A CA 1
ATOM 2279 C C . LEU A 1 297 ? 4.707 -13.875 3.799 1 98.69 297 LEU A C 1
ATOM 2281 O O . LEU A 1 297 ? 4.902 -14.914 3.166 1 98.69 297 LEU A O 1
ATOM 2285 N N . THR A 1 298 ? 3.52 -13.469 4.176 1 98.25 298 THR A N 1
ATOM 2286 C CA . THR A 1 298 ? 2.291 -14.156 3.801 1 98.25 298 THR A CA 1
ATOM 2287 C C . THR A 1 298 ? 1.286 -13.18 3.195 1 98.25 298 THR A C 1
ATOM 2289 O O . THR A 1 298 ? 1.508 -11.969 3.203 1 98.25 298 THR A O 1
ATOM 2292 N N . THR A 1 299 ? 0.224 -13.68 2.654 1 97.88 299 THR A N 1
ATOM 2293 C CA . THR A 1 299 ? -0.897 -12.898 2.145 1 97.88 299 THR A CA 1
ATOM 2294 C C . THR A 1 299 ? -2.184 -13.719 2.164 1 97.88 299 THR A C 1
ATOM 2296 O O . THR A 1 299 ? -2.143 -14.945 2.066 1 97.88 299 THR A O 1
ATOM 2299 N N . PHE A 1 300 ? -3.275 -13.062 2.279 1 98.25 300 PHE A N 1
ATOM 2300 C CA . PHE A 1 300 ? -4.566 -13.734 2.248 1 98.25 300 PHE A CA 1
ATOM 2301 C C . PHE A 1 300 ? -5.156 -13.719 0.843 1 98.25 300 PHE A C 1
ATOM 2303 O O . PHE A 1 300 ? -6.145 -14.398 0.569 1 98.25 300 PHE A O 1
ATOM 2310 N N . THR A 1 301 ? -4.547 -13.039 -0.086 1 96.25 301 THR A N 1
ATOM 2311 C CA . THR A 1 301 ? -5.09 -12.812 -1.419 1 96.25 301 THR A CA 1
ATOM 2312 C C . THR A 1 301 ? -5.094 -14.102 -2.234 1 96.25 301 THR A C 1
ATOM 2314 O O . THR A 1 301 ? -5.797 -14.203 -3.24 1 96.25 301 THR A O 1
ATOM 2317 N N . LYS A 1 302 ? -4.273 -15.055 -1.841 1 95.12 302 LYS A N 1
ATOM 2318 C CA . LYS A 1 302 ? -4.137 -16.266 -2.645 1 95.12 302 LYS A CA 1
ATOM 2319 C C . LYS A 1 302 ? -4.832 -17.453 -1.981 1 95.12 302 LYS A C 1
ATOM 2321 O O . LYS A 1 302 ? -5.246 -18.391 -2.658 1 95.12 302 LYS A O 1
ATOM 2326 N N . CYS A 1 303 ? -5.012 -17.422 -0.687 1 96.38 303 CYS A N 1
ATOM 2327 C CA . CYS A 1 303 ? -5.559 -18.578 0 1 96.38 303 CYS A CA 1
ATOM 2328 C C . CYS A 1 303 ? -7.016 -18.344 0.391 1 96.38 303 CYS A C 1
ATOM 2330 O O . CYS A 1 303 ? -7.711 -19.281 0.795 1 96.38 303 CYS A O 1
ATOM 2332 N N . THR A 1 304 ? -7.512 -17.094 0.283 1 97.25 304 THR A N 1
ATOM 2333 C CA . THR A 1 304 ? -8.906 -16.797 0.581 1 97.25 304 THR A CA 1
ATOM 2334 C C . THR A 1 304 ? -9.578 -16.125 -0.606 1 97.25 304 THR A C 1
ATOM 2336 O O . THR A 1 304 ? -9.93 -16.781 -1.589 1 97.25 304 THR A O 1
ATOM 2339 N N . VAL A 1 305 ? -9.688 -14.789 -0.555 1 95.94 305 VAL A N 1
ATOM 2340 C CA . VAL A 1 305 ? -10.195 -14.023 -1.69 1 95.94 305 VAL A CA 1
ATOM 2341 C C . VAL A 1 305 ? -9.164 -12.977 -2.111 1 95.94 305 VAL A C 1
ATOM 2343 O O . VAL A 1 305 ? -8.477 -12.398 -1.265 1 95.94 305 VAL A O 1
ATOM 2346 N N . SER A 1 306 ? -9.078 -12.727 -3.404 1 94.06 306 SER A N 1
ATOM 2347 C CA . SER A 1 306 ? -8.086 -11.805 -3.949 1 94.06 306 SER A CA 1
ATOM 2348 C C . SER A 1 306 ? -8.211 -10.422 -3.318 1 94.06 306 SER A C 1
ATOM 2350 O O . SER A 1 306 ? -7.219 -9.711 -3.166 1 94.06 306 SER A O 1
ATOM 2352 N N . GLY A 1 307 ? -9.367 -10.055 -2.904 1 94.62 307 GLY A N 1
ATOM 2353 C CA . GLY A 1 307 ? -9.633 -8.719 -2.402 1 94.62 307 GLY A CA 1
ATOM 2354 C C . GLY A 1 307 ? -9.25 -8.539 -0.945 1 94.62 307 GLY A C 1
ATOM 2355 O O . GLY A 1 307 ? -9.188 -7.414 -0.446 1 94.62 307 GLY A O 1
ATOM 2356 N N . LEU A 1 308 ? -9.008 -9.586 -0.243 1 97.31 308 LEU A N 1
ATOM 2357 C CA . LEU A 1 308 ? -8.531 -9.469 1.132 1 97.31 308 LEU A CA 1
ATOM 2358 C C . LEU A 1 308 ? -7.043 -9.156 1.169 1 97.31 308 LEU A C 1
ATOM 2360 O O . LEU A 1 308 ? -6.23 -10.016 1.514 1 97.31 308 LEU A O 1
ATOM 2364 N N . ARG A 1 309 ? -6.781 -7.926 0.859 1 96.88 309 ARG A N 1
ATOM 2365 C CA . ARG A 1 309 ? -5.41 -7.453 0.703 1 96.88 309 ARG A CA 1
ATOM 2366 C C . ARG A 1 309 ? -4.766 -7.188 2.059 1 96.88 309 ARG A C 1
ATOM 2368 O O . ARG A 1 309 ? -4.488 -6.035 2.404 1 96.88 309 ARG A O 1
ATOM 2375 N N . ALA A 1 310 ? -4.453 -8.203 2.744 1 98.12 310 ALA A N 1
ATOM 2376 C CA . ALA A 1 310 ? -3.771 -8.211 4.035 1 98.12 310 ALA A CA 1
ATOM 2377 C C . ALA A 1 310 ? -2.805 -9.391 4.137 1 98.12 310 ALA A C 1
ATOM 2379 O O . ALA A 1 310 ? -2.994 -10.414 3.479 1 98.12 310 ALA A O 1
ATOM 2380 N N . GLY A 1 311 ? -1.814 -9.203 4.883 1 98.5 311 GLY A N 1
ATOM 2381 C CA . GLY A 1 311 ? -0.832 -10.242 5.152 1 98.5 311 GLY A CA 1
ATOM 2382 C C . GLY A 1 311 ? 0.039 -9.945 6.355 1 98.5 311 GLY A C 1
ATOM 2383 O O . GLY A 1 311 ? -0.071 -8.875 6.957 1 98.5 311 GLY A O 1
ATOM 2384 N N . TYR A 1 312 ? 0.828 -10.906 6.73 1 98.81 312 TYR A N 1
ATOM 2385 C CA . TYR A 1 312 ? 1.746 -10.773 7.855 1 98.81 312 TYR A CA 1
ATOM 2386 C C . TYR A 1 312 ? 3.195 -10.82 7.387 1 98.81 312 TYR A C 1
ATOM 2388 O O . TYR A 1 312 ? 3.543 -11.609 6.504 1 98.81 312 TYR A O 1
ATOM 2396 N N . MET A 1 313 ? 3.975 -9.977 7.941 1 98.81 313 MET A N 1
ATOM 2397 C CA . MET A 1 313 ? 5.43 -9.984 7.824 1 98.81 313 MET A CA 1
ATOM 2398 C C . MET A 1 313 ? 6.082 -10.281 9.172 1 98.81 313 MET A C 1
ATOM 2400 O O . MET A 1 313 ? 5.887 -9.539 10.133 1 98.81 313 MET A O 1
ATOM 2404 N N . ALA A 1 314 ? 6.734 -11.375 9.281 1 98.81 314 ALA A N 1
ATOM 2405 C CA . ALA A 1 314 ? 7.535 -11.688 10.461 1 98.81 314 ALA A CA 1
ATOM 2406 C C . ALA A 1 314 ? 9.016 -11.422 10.203 1 98.81 314 ALA A C 1
ATOM 2408 O O . ALA A 1 314 ? 9.555 -11.82 9.164 1 98.81 314 ALA A O 1
ATOM 2409 N N . ALA A 1 315 ? 9.664 -10.75 11.094 1 98.44 315 ALA A N 1
ATOM 2410 C CA . ALA A 1 315 ? 11.055 -10.375 10.875 1 98.44 315 ALA A CA 1
ATOM 2411 C C . ALA A 1 315 ? 11.836 -10.375 12.188 1 98.44 315 ALA A C 1
ATOM 2413 O O . ALA A 1 315 ? 11.242 -10.297 13.266 1 98.44 315 ALA A O 1
ATOM 2414 N N . PRO A 1 316 ? 13.195 -10.516 12.078 1 96.62 316 PRO A N 1
ATOM 2415 C CA . PRO A 1 316 ? 14.016 -10.312 13.281 1 96.62 316 PRO A CA 1
ATOM 2416 C C . PRO A 1 316 ? 13.844 -8.93 13.891 1 96.62 316 PRO A C 1
ATOM 2418 O O . PRO A 1 316 ? 13.68 -7.945 13.164 1 96.62 316 PRO A O 1
ATOM 2421 N N . GLU A 1 317 ? 14.008 -8.883 15.148 1 93.19 317 GLU A N 1
ATOM 2422 C CA . GLU A 1 317 ? 13.75 -7.66 15.906 1 93.19 317 GLU A CA 1
ATOM 2423 C C . GLU A 1 317 ? 14.602 -6.5 15.391 1 93.19 317 GLU A C 1
ATOM 2425 O O . GLU A 1 317 ? 14.117 -5.371 15.289 1 93.19 317 GLU A O 1
ATOM 2430 N N . HIS A 1 318 ? 15.812 -6.77 15.047 1 90.88 318 HIS A N 1
ATOM 2431 C CA . HIS A 1 318 ? 16.75 -5.711 14.688 1 90.88 318 HIS A CA 1
ATOM 2432 C C . HIS A 1 318 ? 16.406 -5.09 13.344 1 90.88 318 HIS A C 1
ATOM 2434 O O . HIS A 1 318 ? 16.891 -4.012 13.008 1 90.88 318 HIS A O 1
ATOM 2440 N N . LEU A 1 319 ? 15.508 -5.715 12.562 1 95.5 319 LEU A N 1
ATOM 2441 C CA . LEU A 1 319 ? 15.125 -5.203 11.258 1 95.5 319 LEU A CA 1
ATOM 2442 C C . LEU A 1 319 ? 13.828 -4.406 11.336 1 95.5 319 LEU A C 1
ATOM 2444 O O . LEU A 1 319 ? 13.477 -3.693 10.398 1 95.5 319 LEU A O 1
ATOM 2448 N N . LEU A 1 320 ? 13.102 -4.438 12.445 1 94.19 320 LEU A N 1
ATOM 2449 C CA . LEU A 1 320 ? 11.742 -3.924 12.562 1 94.19 320 LEU A CA 1
ATOM 2450 C C . LEU A 1 320 ? 11.719 -2.414 12.352 1 94.19 320 LEU A C 1
ATOM 2452 O O . LEU A 1 320 ? 10.844 -1.898 11.648 1 94.19 320 LEU A O 1
ATOM 2456 N N . PRO A 1 321 ? 12.703 -1.627 12.898 1 90.88 321 PRO A N 1
ATOM 2457 C CA . PRO A 1 321 ? 12.656 -0.182 12.664 1 90.88 321 PRO A CA 1
ATOM 2458 C C . PRO A 1 321 ? 12.781 0.177 11.188 1 90.88 321 PRO A C 1
ATOM 2460 O O . PRO A 1 321 ? 12.008 0.993 10.68 1 90.88 321 PRO A O 1
ATOM 2463 N N . ALA A 1 322 ? 13.695 -0.507 10.492 1 93.62 322 ALA A N 1
ATOM 2464 C CA . ALA A 1 322 ? 13.891 -0.246 9.062 1 93.62 322 ALA A CA 1
ATOM 2465 C C . ALA A 1 322 ? 12.664 -0.648 8.258 1 93.62 322 ALA A C 1
ATOM 2467 O O . ALA A 1 322 ? 12.234 0.078 7.355 1 93.62 322 ALA A O 1
ATOM 2468 N N . LEU A 1 323 ? 12.102 -1.771 8.625 1 97.06 323 LEU A N 1
ATOM 2469 C CA . LEU A 1 323 ? 10.914 -2.256 7.934 1 97.06 323 LEU A CA 1
ATOM 2470 C C . LEU A 1 323 ? 9.734 -1.316 8.156 1 97.06 323 LEU A C 1
ATOM 2472 O O . LEU A 1 323 ? 8.992 -1.01 7.215 1 97.06 323 LEU A O 1
ATOM 2476 N N . THR A 1 324 ? 9.586 -0.856 9.352 1 94.5 324 THR A N 1
ATOM 2477 C CA . THR A 1 324 ? 8.5 0.069 9.672 1 94.5 324 THR A CA 1
ATOM 2478 C C . THR A 1 324 ? 8.641 1.358 8.867 1 94.5 324 THR A C 1
ATOM 2480 O O . THR A 1 324 ? 7.652 1.863 8.328 1 94.5 324 THR A O 1
ATOM 2483 N N . GLY A 1 325 ? 9.859 1.847 8.797 1 92.75 325 GLY A N 1
ATOM 2484 C CA . GLY A 1 325 ? 10.086 3.035 7.992 1 92.75 325 GLY A CA 1
ATOM 2485 C C . GLY A 1 325 ? 9.656 2.869 6.551 1 92.75 325 GLY A C 1
ATOM 2486 O O . GLY A 1 325 ? 9.062 3.779 5.969 1 92.75 325 GLY A O 1
ATOM 2487 N N . ARG A 1 326 ? 9.914 1.714 6.012 1 95.44 326 ARG A N 1
ATOM 2488 C CA . ARG A 1 326 ? 9.57 1.456 4.621 1 95.44 326 ARG A CA 1
ATOM 2489 C C . ARG A 1 326 ? 8.062 1.297 4.449 1 95.44 326 ARG A C 1
ATOM 2491 O O . ARG A 1 326 ? 7.508 1.674 3.418 1 95.44 326 ARG A O 1
ATOM 2498 N N . ILE A 1 327 ? 7.422 0.652 5.441 1 96.31 327 ILE A N 1
ATOM 2499 C CA . ILE A 1 327 ? 5.969 0.52 5.426 1 96.31 327 ILE A CA 1
ATOM 2500 C C . ILE A 1 327 ? 5.324 1.904 5.383 1 96.31 327 ILE A C 1
ATOM 2502 O O . ILE A 1 327 ? 4.406 2.145 4.602 1 96.31 327 ILE A O 1
ATOM 2506 N N . VAL A 1 328 ? 5.812 2.812 6.117 1 93.5 328 VAL A N 1
ATOM 2507 C CA . VAL A 1 328 ? 5.285 4.168 6.207 1 93.5 328 VAL A CA 1
ATOM 2508 C C . VAL A 1 328 ? 5.434 4.871 4.859 1 93.5 328 VAL A C 1
ATOM 2510 O O . VAL A 1 328 ? 4.477 5.461 4.348 1 93.5 328 VAL A O 1
ATOM 2513 N N . VAL A 1 329 ? 6.547 4.727 4.25 1 93.38 329 VAL A N 1
ATOM 2514 C CA . VAL A 1 329 ? 6.84 5.43 3.01 1 93.38 329 VAL A CA 1
ATOM 2515 C C . VAL A 1 329 ? 6.027 4.832 1.866 1 93.38 329 VAL A C 1
ATOM 2517 O O . VAL A 1 329 ? 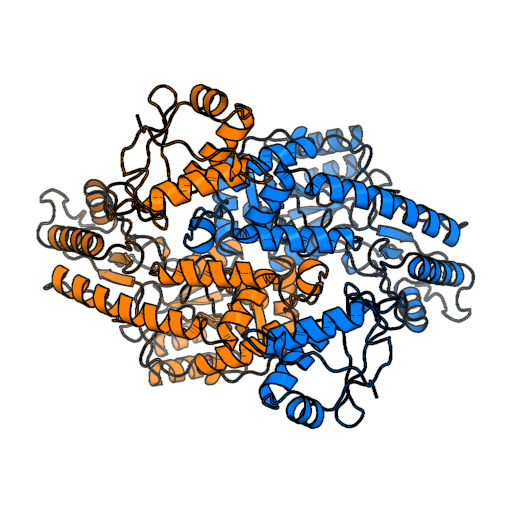5.477 5.559 1.036 1 93.38 329 VAL A O 1
ATOM 2520 N N . PHE A 1 330 ? 5.84 3.508 1.844 1 95.25 330 PHE A N 1
ATOM 2521 C CA . PHE A 1 330 ? 5.254 2.838 0.69 1 95.25 330 PHE A CA 1
ATOM 2522 C C . PHE A 1 330 ? 3.734 2.777 0.816 1 95.25 330 PHE A C 1
ATOM 2524 O O . PHE A 1 330 ? 3.037 2.498 -0.161 1 95.25 330 PHE A O 1
ATOM 2531 N N . GLY A 1 331 ? 3.254 3.082 2.006 1 93.19 331 GLY A N 1
ATOM 2532 C CA . GLY A 1 331 ? 1.807 3 2.119 1 93.19 331 GLY A CA 1
ATOM 2533 C C . GLY A 1 331 ? 1.287 3.449 3.473 1 93.19 331 GLY A C 1
ATOM 2534 O O . GLY A 1 331 ? 0.092 3.336 3.752 1 93.19 331 GLY A O 1
ATOM 2535 N N . TRP A 1 332 ? 2.086 3.928 4.328 1 91.31 332 TRP A N 1
ATOM 2536 C CA . TRP A 1 332 ? 1.8 4.418 5.672 1 91.31 332 TRP A CA 1
ATOM 2537 C C . TRP A 1 332 ? 1.541 3.262 6.629 1 91.31 332 TRP A C 1
ATOM 2539 O O . TRP A 1 332 ? 2.135 3.197 7.711 1 91.31 332 TRP A O 1
ATOM 2549 N N . MET A 1 333 ? 0.659 2.41 6.293 1 94.31 333 MET A N 1
ATOM 2550 C CA . MET A 1 333 ? 0.295 1.229 7.07 1 94.31 333 MET A CA 1
ATOM 2551 C C . MET A 1 333 ? -0.575 0.283 6.246 1 94.31 333 MET A C 1
ATOM 2553 O O . MET A 1 333 ? -1.073 0.658 5.184 1 94.31 333 MET A O 1
ATOM 2557 N N . ALA A 1 334 ? -0.654 -0.895 6.738 1 97 334 ALA A N 1
ATOM 2558 C CA . ALA A 1 334 ? -1.674 -1.782 6.188 1 97 334 ALA A CA 1
ATOM 2559 C C . ALA A 1 334 ? -3.076 -1.249 6.469 1 97 334 ALA A C 1
ATOM 2561 O O . ALA A 1 334 ? -3.324 -0.666 7.527 1 97 334 ALA A O 1
ATOM 2562 N N . THR A 1 335 ? -3.963 -1.436 5.504 1 97.5 335 THR A N 1
ATOM 2563 C CA . THR A 1 335 ? -5.332 -0.952 5.648 1 97.5 335 THR A CA 1
ATOM 2564 C C . THR A 1 335 ? -6.023 -1.623 6.832 1 97.5 335 THR A C 1
ATOM 2566 O O . THR A 1 335 ? -6.301 -2.824 6.797 1 97.5 335 THR A O 1
ATOM 2569 N N . PRO A 1 336 ? -6.383 -0.908 7.848 1 96.75 336 PRO A N 1
ATOM 2570 C CA . PRO A 1 336 ? -6.852 -1.505 9.102 1 96.75 336 PRO A CA 1
ATOM 2571 C C . PRO A 1 336 ? -8.133 -2.311 8.93 1 96.75 336 PRO A C 1
ATOM 2573 O O . PRO A 1 336 ? -8.289 -3.371 9.531 1 96.75 336 PRO A O 1
ATOM 2576 N N . LEU A 1 337 ? -9.031 -1.882 8.117 1 96.88 337 LEU A N 1
ATOM 2577 C CA . LEU A 1 337 ? -10.289 -2.605 7.949 1 96.88 337 LEU A CA 1
ATOM 2578 C C . LEU A 1 337 ? -10.047 -3.98 7.336 1 96.88 337 LEU A C 1
ATOM 2580 O O . LEU A 1 337 ? -10.711 -4.953 7.699 1 96.88 337 LEU A O 1
ATOM 2584 N N . MET A 1 338 ? -9.172 -4.059 6.387 1 97.75 338 MET A N 1
ATOM 2585 C CA . MET A 1 338 ? -8.812 -5.352 5.805 1 97.75 338 MET A CA 1
ATOM 2586 C C . MET A 1 338 ? -8.141 -6.246 6.84 1 97.75 338 MET A C 1
ATOM 2588 O O . MET A 1 338 ? -8.391 -7.449 6.887 1 97.75 338 MET A O 1
ATOM 2592 N N . CYS A 1 339 ? -7.273 -5.602 7.613 1 98.06 339 CYS A N 1
ATOM 2593 C CA . CYS A 1 339 ? -6.629 -6.336 8.695 1 98.06 339 CYS A CA 1
ATOM 2594 C C . CYS A 1 339 ? -7.664 -6.898 9.664 1 98.06 339 CYS A C 1
ATOM 2596 O O . CYS A 1 339 ? -7.508 -8.008 10.172 1 98.06 339 CYS A O 1
ATOM 2598 N N . GLU A 1 340 ? -8.688 -6.094 9.891 1 97.56 340 GLU A N 1
ATOM 2599 C CA . GLU A 1 340 ? -9.75 -6.539 10.789 1 97.56 340 GLU A CA 1
ATOM 2600 C C . GLU A 1 340 ? -10.5 -7.73 10.211 1 97.56 340 GLU A C 1
ATOM 2602 O O . GLU A 1 340 ? -10.773 -8.703 10.922 1 97.56 340 GLU A O 1
ATOM 2607 N N . ILE A 1 341 ? -10.836 -7.676 8.977 1 98.06 341 ILE A N 1
ATOM 2608 C CA . ILE A 1 341 ? -11.523 -8.789 8.328 1 98.06 341 ILE A CA 1
ATOM 2609 C C . ILE A 1 341 ? -10.648 -10.039 8.383 1 98.06 341 ILE A C 1
ATOM 2611 O O . ILE A 1 341 ? -11.117 -11.117 8.75 1 98.06 341 ILE A O 1
ATOM 2615 N N . ALA A 1 342 ? -9.398 -9.891 8.062 1 98.62 342 ALA A N 1
ATOM 2616 C CA . ALA A 1 342 ? -8.461 -11.008 8.133 1 98.62 342 ALA A CA 1
ATOM 2617 C C . ALA A 1 342 ? -8.398 -11.586 9.539 1 98.62 342 ALA A C 1
ATOM 2619 O O . ALA A 1 342 ? -8.383 -12.805 9.719 1 98.62 342 ALA A O 1
ATOM 2620 N N . THR A 1 343 ? -8.352 -10.688 10.484 1 98.12 343 THR A N 1
ATOM 2621 C CA . THR A 1 343 ? -8.266 -11.094 11.891 1 98.12 343 THR A CA 1
ATOM 2622 C C . THR A 1 343 ? -9.484 -11.93 12.281 1 98.12 343 THR A C 1
ATOM 2624 O O . THR A 1 343 ? -9.336 -13 12.875 1 98.12 343 THR A O 1
ATOM 2627 N N . ARG A 1 344 ? -10.633 -11.453 11.922 1 97.06 344 ARG A N 1
ATOM 2628 C CA . ARG A 1 344 ? -11.859 -12.195 12.219 1 97.06 344 ARG A CA 1
ATOM 2629 C C . ARG A 1 344 ? -11.844 -13.57 11.547 1 97.06 344 ARG A C 1
ATOM 2631 O O . ARG A 1 344 ? -12.18 -14.57 12.18 1 97.06 344 ARG A O 1
ATOM 2638 N N . TRP A 1 345 ? -11.422 -13.617 10.336 1 98.62 345 TRP A N 1
ATOM 2639 C CA . TRP A 1 345 ? -11.398 -14.867 9.578 1 98.62 345 TRP A CA 1
ATOM 2640 C C . TRP A 1 345 ? -10.352 -15.828 10.133 1 98.62 345 TRP A C 1
ATOM 2642 O O . TRP A 1 345 ? -10.531 -17.047 10.086 1 98.62 345 TRP A O 1
ATOM 2652 N N . VAL A 1 346 ? -9.266 -15.289 10.648 1 98.5 346 VAL A N 1
ATOM 2653 C CA . VAL A 1 346 ? -8.25 -16.125 11.273 1 98.5 346 VAL A CA 1
ATOM 2654 C C . VAL A 1 346 ? -8.797 -16.75 12.562 1 98.5 346 VAL A C 1
ATOM 2656 O O . VAL A 1 346 ? -8.695 -17.953 12.773 1 98.5 346 VAL A O 1
ATOM 2659 N N . LEU A 1 347 ? -9.383 -15.914 13.328 1 96.5 347 LEU A N 1
ATOM 2660 C CA . LEU A 1 347 ? -9.781 -16.328 14.672 1 96.5 347 LEU A CA 1
ATOM 2661 C C . LEU A 1 347 ? -10.992 -17.234 14.625 1 96.5 347 LEU A C 1
ATOM 2663 O O . LEU A 1 347 ? -11.133 -18.141 15.461 1 96.5 347 LEU A O 1
ATOM 2667 N N . ASP A 1 348 ? -11.883 -17.047 13.633 1 96.06 348 ASP A N 1
ATOM 2668 C CA . ASP A 1 348 ? -13.07 -17.891 13.594 1 96.06 348 ASP A CA 1
ATOM 2669 C C . ASP A 1 348 ? -12.852 -19.109 12.711 1 96.06 348 ASP A C 1
ATOM 2671 O O . ASP A 1 348 ? -13.766 -19.922 12.539 1 96.06 348 ASP A O 1
ATOM 2675 N N . GLY A 1 349 ? -11.703 -19.203 12.055 1 97.81 349 GLY A N 1
ATOM 2676 C CA . GLY A 1 349 ? -11.344 -20.406 11.312 1 97.81 349 GLY A CA 1
ATOM 2677 C C . GLY A 1 349 ? -11.695 -20.312 9.844 1 97.81 349 GLY A C 1
ATOM 2678 O O . GLY A 1 349 ? -11.336 -21.203 9.062 1 97.81 349 GLY A O 1
ATOM 2679 N N . THR A 1 350 ? -12.352 -19.25 9.414 1 98.38 350 THR A N 1
ATOM 2680 C CA . THR A 1 350 ? -12.789 -19.094 8.031 1 98.38 350 THR A CA 1
ATOM 2681 C C . THR A 1 350 ? -11.586 -19.078 7.086 1 98.38 350 THR A C 1
ATOM 2683 O O . THR A 1 350 ? -11.625 -19.688 6.012 1 98.38 350 THR A O 1
ATOM 2686 N N . ALA A 1 351 ? -10.555 -18.438 7.48 1 98.56 351 ALA A N 1
ATOM 2687 C CA . ALA A 1 351 ? -9.367 -18.359 6.637 1 98.56 351 ALA A CA 1
ATOM 2688 C C . ALA A 1 351 ? -8.82 -19.75 6.328 1 98.56 351 ALA A C 1
ATOM 2690 O O . ALA A 1 351 ? -8.531 -20.062 5.172 1 98.56 351 ALA A O 1
ATOM 2691 N N . LEU A 1 352 ? -8.672 -20.547 7.352 1 98.06 352 LEU A N 1
ATOM 2692 C CA . LEU A 1 352 ? -8.156 -21.906 7.16 1 98.06 352 LEU A CA 1
ATOM 2693 C C . LEU A 1 352 ? -9.133 -22.75 6.348 1 98.06 352 LEU A C 1
ATOM 2695 O O . LEU A 1 352 ? -8.719 -23.531 5.496 1 98.06 352 LEU A O 1
ATOM 2699 N N . GLU A 1 353 ? -10.391 -22.578 6.578 1 98.06 353 GLU A N 1
ATOM 2700 C CA . GLU A 1 353 ? -11.414 -23.281 5.809 1 98.06 353 GLU A CA 1
ATOM 2701 C C . GLU A 1 353 ? -11.273 -23 4.316 1 98.06 353 GLU A C 1
ATOM 2703 O O . GLU A 1 353 ? -11.328 -23.906 3.496 1 98.06 353 GLU A O 1
ATOM 2708 N N . LEU A 1 354 ? -11.148 -21.766 4.004 1 98.12 354 LEU A N 1
ATOM 2709 C CA . LEU A 1 354 ? -11.047 -21.359 2.607 1 98.12 354 LEU A CA 1
ATOM 2710 C C . LEU A 1 354 ? -9.742 -21.844 1.991 1 98.12 354 LEU A C 1
ATOM 2712 O O . LEU A 1 354 ? -9.703 -22.219 0.815 1 98.12 354 LEU A O 1
ATOM 2716 N N . ALA A 1 355 ? -8.664 -21.859 2.74 1 97.81 355 ALA A N 1
ATOM 2717 C CA . ALA A 1 355 ? -7.391 -22.391 2.258 1 97.81 355 ALA A CA 1
ATOM 2718 C C . ALA A 1 355 ? -7.504 -23.875 1.928 1 97.81 355 ALA A C 1
ATOM 2720 O O . ALA A 1 355 ? -7.035 -24.312 0.879 1 97.81 355 ALA A O 1
ATOM 2721 N N . LEU A 1 356 ? -8.102 -24.609 2.811 1 97.75 356 LEU A N 1
ATOM 2722 C CA . LEU A 1 356 ? -8.273 -26.031 2.605 1 97.75 356 LEU A CA 1
ATOM 2723 C C . LEU A 1 356 ? -9.211 -26.312 1.435 1 97.75 356 LEU A C 1
ATOM 2725 O O . LEU A 1 356 ? -9.016 -27.266 0.68 1 97.75 356 LEU A O 1
ATOM 2729 N N . TRP A 1 357 ? -10.203 -25.5 1.332 1 97.75 357 TRP A N 1
ATOM 2730 C CA . TRP A 1 357 ? -11.078 -25.609 0.17 1 97.75 357 TRP A CA 1
ATOM 2731 C C . TRP A 1 357 ? -10.297 -25.438 -1.123 1 97.75 357 TRP A C 1
ATOM 2733 O O . TRP A 1 357 ? -10.477 -26.188 -2.082 1 97.75 357 TRP A O 1
ATOM 2743 N N . GLN A 1 358 ? -9.516 -24.406 -1.159 1 96.94 358 GLN A N 1
ATOM 2744 C CA . GLN A 1 358 ? -8.688 -24.141 -2.328 1 96.94 358 GLN A CA 1
ATOM 2745 C C . GLN A 1 358 ? -7.781 -25.312 -2.654 1 96.94 358 GLN A C 1
ATOM 2747 O O . GLN A 1 358 ? -7.617 -25.672 -3.822 1 96.94 358 GLN A O 1
ATOM 2752 N N . ARG A 1 359 ? -7.184 -25.891 -1.683 1 97.12 359 ARG A N 1
ATOM 2753 C CA . ARG A 1 359 ? -6.336 -27.062 -1.865 1 97.12 359 ARG A CA 1
ATOM 2754 C C . ARG A 1 359 ? -7.086 -28.172 -2.596 1 97.12 359 ARG A C 1
ATOM 2756 O O . ARG A 1 359 ? -6.57 -28.75 -3.551 1 97.12 359 ARG A O 1
ATOM 2763 N N . ARG A 1 360 ? -8.273 -28.438 -2.17 1 97.5 360 ARG A N 1
ATOM 2764 C CA . ARG A 1 360 ? -9.078 -29.484 -2.781 1 97.5 360 ARG A CA 1
ATOM 2765 C C . ARG A 1 360 ? -9.477 -29.125 -4.203 1 97.5 360 ARG A C 1
ATOM 2767 O O . ARG A 1 360 ? -9.43 -29.953 -5.109 1 97.5 360 ARG A O 1
ATOM 2774 N N . ALA A 1 361 ? -9.867 -27.875 -4.344 1 97.25 361 ALA A N 1
ATOM 2775 C CA . ALA A 1 361 ? -10.273 -27.406 -5.664 1 97.25 361 ALA A CA 1
ATOM 2776 C C . ALA A 1 361 ? -9.117 -27.5 -6.656 1 97.25 361 ALA A C 1
ATOM 2778 O O . ALA A 1 361 ? -9.312 -27.875 -7.816 1 97.25 361 ALA A O 1
ATOM 2779 N N . LEU A 1 362 ? -7.977 -27.156 -6.219 1 97.19 362 LEU A N 1
ATOM 2780 C CA . LEU A 1 362 ? -6.801 -27.188 -7.078 1 97.19 362 LEU A CA 1
ATOM 2781 C C . LEU A 1 362 ? -6.406 -28.625 -7.395 1 97.19 362 LEU A C 1
ATOM 2783 O O . LEU A 1 362 ? -5.941 -28.922 -8.5 1 97.19 362 LEU A O 1
ATOM 2787 N N . ALA A 1 363 ? -6.57 -29.516 -6.438 1 97.75 363 ALA A N 1
ATOM 2788 C CA . ALA A 1 363 ? -6.281 -30.922 -6.676 1 97.75 363 ALA A CA 1
ATOM 2789 C C . ALA A 1 363 ? -7.152 -31.484 -7.797 1 97.75 363 ALA A C 1
ATOM 2791 O O . ALA A 1 363 ? -6.68 -32.25 -8.641 1 97.75 363 ALA A O 1
ATOM 2792 N N . GLU A 1 364 ? -8.367 -31.125 -7.758 1 97.69 364 GLU A N 1
ATOM 2793 C CA . GLU A 1 364 ? -9.281 -31.531 -8.812 1 97.69 364 GLU A CA 1
ATOM 2794 C C . GLU A 1 364 ? -8.836 -31 -10.172 1 97.69 364 GLU A C 1
ATOM 2796 O O . GLU A 1 364 ? -8.859 -31.719 -11.172 1 97.69 364 GLU A O 1
ATOM 2801 N N . ARG A 1 365 ? -8.516 -29.812 -10.203 1 97.69 365 ARG A N 1
ATOM 2802 C CA . ARG A 1 365 ? -8.078 -29.172 -11.438 1 97.69 365 ARG A CA 1
ATOM 2803 C C . ARG A 1 365 ? -6.742 -29.734 -11.906 1 97.69 365 ARG A C 1
ATOM 2805 O O . ARG A 1 365 ? -6.496 -29.844 -13.109 1 97.69 365 ARG A O 1
ATOM 2812 N N . TYR A 1 366 ? -5.918 -30.078 -10.977 1 97.62 366 TYR A N 1
ATOM 2813 C CA . TYR A 1 366 ? -4.66 -30.75 -11.281 1 97.62 366 TYR A CA 1
ATOM 2814 C C . TYR A 1 366 ? -4.91 -32.062 -12.016 1 97.62 366 TYR A C 1
ATOM 2816 O O . TYR A 1 366 ? -4.215 -32.375 -12.984 1 97.62 366 TYR A O 1
ATOM 2824 N N . GLU A 1 367 ? -5.863 -32.781 -11.594 1 98.06 367 GLU A N 1
ATOM 2825 C CA . GLU A 1 367 ? -6.207 -34.031 -12.242 1 98.06 367 GLU A CA 1
ATOM 2826 C C . GLU A 1 367 ? -6.695 -33.812 -13.664 1 98.06 367 GLU A C 1
ATOM 2828 O O . GLU A 1 367 ? -6.336 -34.562 -14.578 1 98.06 367 GLU A O 1
ATOM 2833 N N . ILE A 1 368 ? -7.484 -32.844 -13.797 1 97.75 368 ILE A N 1
ATOM 2834 C CA . ILE A 1 368 ? -7.977 -32.5 -15.125 1 97.75 368 ILE A CA 1
ATOM 2835 C C . ILE A 1 368 ? -6.805 -32.156 -16.031 1 97.75 368 ILE A C 1
ATOM 2837 O O . ILE A 1 368 ? -6.723 -32.656 -17.172 1 97.75 368 ILE A O 1
ATOM 2841 N N . ALA A 1 369 ? -5.961 -31.328 -15.578 1 98.06 369 ALA A N 1
ATOM 2842 C CA . ALA A 1 369 ? -4.785 -30.922 -16.359 1 98.06 369 ALA A CA 1
ATOM 2843 C C . ALA A 1 369 ? -3.908 -32.125 -16.672 1 98.06 369 ALA A C 1
ATOM 2845 O O . ALA A 1 369 ? -3.383 -32.25 -17.781 1 98.06 369 ALA A O 1
ATOM 2846 N N . SER A 1 370 ? -3.742 -33 -15.734 1 97.81 370 SER A N 1
ATOM 2847 C CA . SER A 1 370 ? -2.932 -34.219 -15.914 1 97.81 370 SER A CA 1
ATOM 2848 C C . SER A 1 370 ? -3.477 -35.062 -17.047 1 97.81 370 SER A C 1
ATOM 2850 O O . SER A 1 370 ? -2.709 -35.656 -17.812 1 97.81 370 SER A O 1
ATOM 2852 N N . GLN A 1 371 ? -4.727 -35.125 -17.094 1 97.06 371 GLN A N 1
ATOM 2853 C CA . GLN A 1 371 ? -5.363 -35.906 -18.141 1 97.06 371 GLN A CA 1
ATOM 2854 C C . GLN A 1 371 ? -5.203 -35.219 -19.5 1 97.06 371 GLN A C 1
ATOM 2856 O O . GLN A 1 371 ? -4.871 -35.875 -20.5 1 97.06 371 GLN A O 1
ATOM 2861 N N . ALA A 1 372 ? -5.414 -34 -19.516 1 96.44 372 ALA A N 1
ATOM 2862 C CA . ALA A 1 372 ? -5.359 -33.219 -20.75 1 96.44 372 ALA A CA 1
ATOM 2863 C C . ALA A 1 372 ? -3.939 -33.188 -21.312 1 96.44 372 ALA A C 1
ATOM 2865 O O . ALA A 1 372 ? -3.74 -33.094 -22.516 1 96.44 372 ALA A O 1
ATOM 2866 N N . LEU A 1 373 ? -2.943 -33.25 -20.469 1 96.25 373 LEU A N 1
ATOM 2867 C CA . LEU A 1 373 ? -1.554 -33.062 -20.891 1 96.25 373 LEU A CA 1
ATOM 2868 C C . LEU A 1 373 ? -0.819 -34.406 -20.875 1 96.25 373 LEU A C 1
ATOM 2870 O O . LEU A 1 373 ? 0.414 -34.438 -20.844 1 96.25 373 LEU A O 1
ATOM 2874 N N . GLN A 1 374 ? -1.597 -35.375 -20.844 1 94.44 374 GLN A N 1
ATOM 2875 C CA . GLN A 1 374 ? -0.999 -36.719 -20.844 1 94.44 374 GLN A CA 1
ATOM 2876 C C . GLN A 1 374 ? -0.028 -36.875 -22.016 1 94.44 374 GLN A C 1
ATOM 2878 O O . GLN A 1 374 ? -0.335 -36.5 -23.141 1 94.44 374 GLN A O 1
ATOM 2883 N N . GLY A 1 375 ? 1.146 -37.406 -21.703 1 91.69 375 GLY A N 1
ATOM 2884 C CA . GLY A 1 375 ? 2.143 -37.656 -22.734 1 91.69 375 GLY A CA 1
ATOM 2885 C C . GLY A 1 375 ? 3.131 -36.5 -22.891 1 91.69 375 GLY A C 1
ATOM 2886 O O . GLY A 1 375 ? 4.109 -36.625 -23.625 1 91.69 375 GLY A O 1
ATOM 2887 N N . HIS A 1 376 ? 2.898 -35.469 -22.266 1 92.88 376 HIS A N 1
ATOM 2888 C CA . HIS A 1 376 ? 3.797 -34.312 -22.297 1 92.88 376 HIS A CA 1
ATOM 2889 C C . HIS A 1 376 ? 4.473 -34.094 -20.953 1 92.88 376 HIS A C 1
ATOM 2891 O O . HIS A 1 376 ? 3.963 -34.531 -19.922 1 92.88 376 HIS A O 1
ATOM 2897 N N . GLN A 1 377 ? 5.582 -33.469 -21.078 1 92.69 377 GLN A N 1
ATOM 2898 C CA . GLN A 1 377 ? 6.316 -33.156 -19.859 1 92.69 377 GLN A CA 1
ATOM 2899 C C . GLN A 1 377 ? 5.898 -31.812 -19.281 1 92.69 377 GLN A C 1
ATOM 2901 O O . GLN A 1 377 ? 5.828 -30.812 -20.016 1 92.69 377 GLN A O 1
ATOM 2906 N N . TRP A 1 378 ? 5.582 -31.766 -18.047 1 94.81 378 TRP A N 1
ATOM 2907 C CA . TRP A 1 378 ? 5.223 -30.547 -17.328 1 94.81 378 TRP A CA 1
ATOM 2908 C C . TRP A 1 378 ? 5.453 -30.703 -15.828 1 94.81 378 TRP A C 1
ATOM 2910 O O . TRP A 1 378 ? 5.672 -31.812 -15.336 1 94.81 378 TRP A O 1
ATOM 2920 N N . ARG A 1 379 ? 5.574 -29.609 -15.172 1 95.38 379 ARG A N 1
ATOM 2921 C CA . ARG A 1 379 ? 5.734 -29.578 -13.719 1 95.38 379 ARG A CA 1
ATOM 2922 C C . ARG A 1 379 ? 4.484 -29.047 -13.039 1 95.38 379 ARG A C 1
ATOM 2924 O O . ARG A 1 379 ? 3.889 -28.062 -13.508 1 95.38 379 ARG A O 1
ATOM 2931 N N . GLY A 1 380 ? 4.086 -29.75 -11.992 1 95.06 380 GLY A N 1
ATOM 2932 C CA . GLY A 1 380 ? 2.928 -29.344 -11.219 1 95.06 380 GLY A CA 1
ATOM 2933 C C . GLY A 1 380 ? 2.873 -29.969 -9.836 1 95.06 380 GLY A C 1
ATOM 2934 O O . GLY A 1 380 ? 3.771 -30.719 -9.453 1 95.06 380 GLY A O 1
ATOM 2935 N N . HIS A 1 381 ? 1.994 -29.516 -9.078 1 95.5 381 HIS A N 1
ATOM 2936 C CA . HIS A 1 381 ? 1.666 -30.016 -7.746 1 95.5 381 HIS A CA 1
ATOM 2937 C C . HIS A 1 381 ? 0.17 -29.906 -7.469 1 95.5 381 HIS A C 1
ATOM 2939 O O . HIS A 1 381 ? -0.463 -28.922 -7.836 1 95.5 381 HIS A O 1
ATOM 2945 N N . PRO A 1 382 ? -0.387 -30.875 -6.848 1 96.56 382 PRO A N 1
ATOM 2946 C CA . PRO A 1 382 ? -1.839 -30.875 -6.656 1 96.56 382 PRO A CA 1
ATOM 2947 C C . PRO A 1 382 ? -2.332 -29.656 -5.879 1 96.56 382 PRO A C 1
ATOM 2949 O O . PRO A 1 382 ? -3.496 -29.266 -6.004 1 96.56 382 PRO A O 1
ATOM 2952 N N . SER A 1 383 ? -1.476 -29.062 -5.109 1 96.88 383 SER A N 1
ATOM 2953 C CA . SER A 1 383 ? -1.877 -27.891 -4.32 1 96.88 383 SER A CA 1
ATOM 2954 C C . SER A 1 383 ? -1.48 -26.594 -5.012 1 96.88 383 SER A C 1
ATOM 2956 O O . SER A 1 383 ? -1.765 -25.5 -4.508 1 96.88 383 SER A O 1
ATOM 2958 N N . ALA A 1 384 ? -0.833 -26.672 -6.105 1 96.62 384 ALA A N 1
ATOM 2959 C CA . ALA A 1 384 ? -0.277 -25.469 -6.734 1 96.62 384 ALA A CA 1
ATOM 2960 C C . ALA A 1 384 ? -1.325 -24.766 -7.586 1 96.62 384 ALA A C 1
ATOM 2962 O O . ALA A 1 384 ? -2.139 -25.422 -8.25 1 96.62 384 ALA A O 1
ATOM 2963 N N . LEU A 1 385 ? -1.232 -23.453 -7.602 1 96.19 385 LEU A N 1
ATOM 2964 C CA . LEU A 1 385 ? -2.141 -22.625 -8.383 1 96.19 385 LEU A CA 1
ATOM 2965 C C . LEU A 1 385 ? -1.776 -22.656 -9.867 1 96.19 385 LEU A C 1
ATOM 2967 O O . LEU A 1 385 ? -2.596 -22.312 -10.719 1 96.19 385 LEU A O 1
ATOM 2971 N N . HIS A 1 386 ? -0.562 -23.094 -10.172 1 96.25 386 HIS A N 1
ATOM 2972 C CA . HIS A 1 386 ? -0.07 -23.047 -11.547 1 96.25 386 HIS A CA 1
ATOM 2973 C C . HIS A 1 386 ? 0.604 -24.359 -11.93 1 96.25 386 HIS A C 1
ATOM 2975 O O . HIS A 1 386 ? 0.885 -25.203 -11.062 1 96.25 386 HIS A O 1
ATOM 2981 N N . LEU A 1 387 ? 0.756 -24.516 -13.234 1 96.44 387 LEU A N 1
ATOM 2982 C CA . LEU A 1 387 ? 1.667 -25.516 -13.781 1 96.44 387 LEU A CA 1
ATOM 2983 C C . LEU A 1 387 ? 2.668 -24.875 -14.734 1 96.44 387 LEU A C 1
ATOM 2985 O O . LEU A 1 387 ? 2.395 -23.812 -15.305 1 96.44 387 LEU A O 1
ATOM 2989 N N . TRP A 1 388 ? 3.816 -25.406 -14.734 1 96.69 388 TRP A N 1
ATOM 2990 C CA . TRP A 1 388 ? 4.879 -24.984 -15.641 1 96.69 388 TRP A CA 1
ATOM 2991 C C . TRP A 1 388 ? 5.027 -25.953 -16.797 1 96.69 388 TRP A C 1
ATOM 2993 O O . TRP A 1 388 ? 5.223 -27.156 -16.594 1 96.69 388 TRP A O 1
ATOM 3003 N N . LEU A 1 389 ? 4.902 -25.422 -18.062 1 96.44 389 LEU A N 1
ATOM 3004 C CA . LEU A 1 389 ? 4.852 -26.266 -19.25 1 96.44 389 LEU A CA 1
ATOM 3005 C C . LEU A 1 389 ? 5.988 -25.922 -20.219 1 96.44 389 LEU A C 1
ATOM 3007 O O . LEU A 1 389 ? 5.855 -25.016 -21.031 1 96.44 389 LEU A O 1
ATOM 3011 N N . PRO A 1 390 ? 7.09 -26.672 -20.094 1 95 390 PRO A N 1
ATOM 3012 C CA . PRO A 1 390 ? 8.086 -26.547 -21.156 1 95 390 PRO A CA 1
ATOM 3013 C C . PRO A 1 390 ? 7.535 -26.953 -22.531 1 95 390 PRO A C 1
ATOM 3015 O O . PRO A 1 390 ? 6.777 -27.922 -22.625 1 95 390 PRO A O 1
ATOM 3018 N N . LEU A 1 391 ? 7.938 -26.188 -23.453 1 93.5 391 LEU A N 1
ATOM 3019 C CA . LEU A 1 391 ? 7.426 -26.438 -24.797 1 93.5 391 LEU A CA 1
ATOM 3020 C C . LEU A 1 391 ? 8.422 -27.25 -25.625 1 93.5 391 LEU A C 1
ATOM 3022 O O . LEU A 1 391 ? 9.633 -27.062 -25.5 1 93.5 391 LEU A O 1
ATOM 3026 N N . GLU A 1 392 ? 7.867 -28.281 -26.203 1 80.81 392 GLU A N 1
ATOM 3027 C CA . GLU A 1 392 ? 8.68 -29.188 -27 1 80.81 392 GLU A CA 1
ATOM 3028 C C . GLU A 1 392 ? 8.906 -28.641 -28.406 1 80.81 392 GLU A C 1
ATOM 3030 O O . GLU A 1 392 ? 8.523 -27.5 -28.703 1 80.81 392 GLU A O 1
ATOM 3035 N N . SER A 1 393 ? 9.469 -29.641 -29.172 1 75.25 393 SER A N 1
ATOM 3036 C CA . SER A 1 393 ? 9.961 -29.281 -30.5 1 75.25 393 SER A CA 1
ATOM 3037 C C . SER A 1 393 ? 8.828 -28.75 -31.391 1 75.25 393 SER A C 1
ATOM 3039 O O . SER A 1 393 ? 7.703 -29.25 -31.328 1 75.25 393 SER A O 1
ATOM 3041 N N . GLY A 1 394 ? 9.062 -27.578 -31.969 1 83.62 394 GLY A N 1
ATOM 3042 C CA . GLY A 1 394 ? 8.156 -26.953 -32.906 1 83.62 394 GLY A CA 1
ATOM 3043 C C . GLY A 1 394 ? 7.523 -25.688 -32.375 1 83.62 394 GLY A C 1
ATOM 3044 O O . GLY A 1 394 ? 6.969 -24.891 -33.125 1 83.62 394 GLY A O 1
ATOM 3045 N N . TRP A 1 395 ? 7.52 -25.594 -31.031 1 90.88 395 TRP A N 1
ATOM 3046 C CA . TRP A 1 395 ? 6.918 -24.391 -30.438 1 90.88 395 TRP A CA 1
ATOM 3047 C C . TRP A 1 395 ? 7.988 -23.5 -29.828 1 90.88 395 TRP A C 1
ATOM 3049 O O . TRP A 1 395 ? 8.938 -23.969 -29.203 1 90.88 395 TRP A O 1
ATOM 3059 N N . THR A 1 396 ? 7.848 -22.266 -30.094 1 89.88 396 THR A N 1
ATOM 3060 C CA . THR A 1 396 ? 8.453 -21.25 -29.234 1 89.88 396 THR A CA 1
ATOM 3061 C C . THR A 1 396 ? 7.414 -20.656 -28.297 1 89.88 396 THR A C 1
ATOM 3063 O O . THR A 1 396 ? 6.215 -20.734 -28.547 1 89.88 396 THR A O 1
ATOM 3066 N N . THR A 1 397 ? 7.891 -20.109 -27.219 1 93.44 397 THR A N 1
ATOM 3067 C CA . THR A 1 397 ? 6.953 -19.469 -26.297 1 93.44 397 THR A CA 1
ATOM 3068 C C . THR A 1 397 ? 6.07 -18.469 -27.031 1 93.44 397 THR A C 1
ATOM 3070 O O . THR A 1 397 ? 4.852 -18.469 -26.859 1 93.44 397 THR A O 1
ATOM 3073 N N . SER A 1 398 ? 6.699 -17.656 -27.875 1 90.12 398 SER A N 1
ATOM 3074 C CA . SER A 1 398 ? 5.98 -16.609 -28.594 1 90.12 398 SER A CA 1
ATOM 3075 C C . SER A 1 398 ? 4.926 -17.203 -29.516 1 90.12 398 SER A C 1
ATOM 3077 O O . SER A 1 398 ? 3.787 -16.734 -29.547 1 90.12 398 SER A O 1
ATOM 3079 N N . SER A 1 399 ? 5.32 -18.188 -30.328 1 89.06 399 SER A N 1
ATOM 3080 C CA . SER A 1 399 ? 4.379 -18.781 -31.266 1 89.06 399 SER A CA 1
ATOM 3081 C C . SER A 1 399 ? 3.26 -19.516 -30.531 1 89.06 399 SER A C 1
ATOM 3083 O O . SER A 1 399 ? 2.107 -19.5 -30.969 1 89.06 399 SER A O 1
ATOM 3085 N N . PHE A 1 400 ? 3.605 -20.141 -29.469 1 93.25 400 PHE A N 1
ATOM 3086 C CA . PHE A 1 400 ? 2.617 -20.875 -28.672 1 93.25 400 PHE A CA 1
ATOM 3087 C C . PHE A 1 400 ? 1.589 -19.922 -28.078 1 93.25 400 PHE A C 1
ATOM 3089 O O . PHE A 1 400 ? 0.383 -20.156 -28.172 1 93.25 400 PHE A O 1
ATOM 3096 N N . VAL A 1 401 ? 2.039 -18.844 -27.453 1 91.62 401 VAL A N 1
ATOM 3097 C CA . VAL A 1 401 ? 1.173 -17.844 -26.844 1 91.62 401 VAL A CA 1
ATOM 3098 C C . VAL A 1 401 ? 0.278 -17.219 -27.906 1 91.62 401 VAL A C 1
ATOM 3100 O O . VAL A 1 401 ? -0.921 -17.031 -27.688 1 91.62 401 VAL A O 1
ATOM 3103 N N . ALA A 1 402 ? 0.818 -16.891 -29.016 1 88.12 402 ALA A N 1
ATOM 3104 C CA . ALA A 1 402 ? 0.067 -16.281 -30.109 1 88.12 402 ALA A CA 1
ATOM 3105 C C . ALA A 1 402 ? -1.021 -17.219 -30.625 1 88.12 402 ALA A C 1
ATOM 3107 O O . ALA A 1 402 ? -2.154 -16.797 -30.859 1 88.12 402 ALA A O 1
ATOM 3108 N N . TYR A 1 403 ? -0.642 -18.438 -30.844 1 89.56 403 TYR A N 1
ATOM 3109 C CA . TYR A 1 403 ? -1.596 -19.422 -31.344 1 89.56 403 TYR A CA 1
ATOM 3110 C C . TYR A 1 403 ? -2.703 -19.688 -30.328 1 89.56 403 TYR A C 1
ATOM 3112 O O . TYR A 1 403 ? -3.875 -19.797 -30.703 1 89.56 403 TYR A O 1
ATOM 3120 N N . ALA A 1 404 ? -2.326 -19.859 -29.078 1 92 404 ALA A N 1
ATOM 3121 C CA . ALA A 1 404 ? -3.316 -20.031 -28.031 1 92 404 ALA A CA 1
ATOM 3122 C C . ALA A 1 404 ? -4.324 -18.891 -28.031 1 92 404 ALA A C 1
ATOM 3124 O O . ALA A 1 404 ? -5.523 -19.109 -27.828 1 92 404 ALA A O 1
ATOM 3125 N N . ARG A 1 405 ? -3.838 -17.719 -28.219 1 88.31 405 ARG A N 1
ATOM 3126 C CA . ARG A 1 405 ? -4.695 -16.547 -28.266 1 88.31 405 ARG A CA 1
ATOM 3127 C C . ARG A 1 405 ? -5.707 -16.641 -29.391 1 88.31 405 ARG A C 1
ATOM 3129 O O . ARG A 1 405 ? -6.844 -16.172 -29.266 1 88.31 405 ARG A O 1
ATOM 3136 N N . GLN A 1 406 ? -5.301 -17.141 -30.5 1 85.25 406 GLN A N 1
ATOM 3137 C CA . GLN A 1 406 ? -6.211 -17.344 -31.625 1 85.25 406 GLN A CA 1
ATOM 3138 C C . GLN A 1 406 ? -7.352 -18.281 -31.25 1 85.25 406 GLN A C 1
ATOM 3140 O O . GLN A 1 406 ? -8.461 -18.172 -31.766 1 85.25 406 GLN A O 1
ATOM 3145 N N . LEU A 1 407 ? -7.023 -19.188 -30.375 1 87.62 407 LEU A N 1
ATOM 3146 C CA . LEU A 1 407 ? -8.039 -20.109 -29.891 1 87.62 407 LEU A CA 1
ATOM 3147 C C . LEU A 1 407 ? -8.75 -19.547 -28.656 1 87.62 407 LEU A C 1
ATOM 3149 O O . LEU A 1 407 ? -9.453 -20.266 -27.953 1 87.62 407 LEU A O 1
ATOM 3153 N N . LYS A 1 408 ? -8.406 -18.281 -28.266 1 88.75 408 LYS A N 1
ATOM 3154 C CA . LYS A 1 408 ? -9.023 -17.531 -27.172 1 88.75 408 LYS A CA 1
ATOM 3155 C C . LYS A 1 408 ? -8.562 -18.062 -25.812 1 88.75 408 LYS A C 1
ATOM 3157 O O . LYS A 1 408 ? -9.312 -18 -24.828 1 88.75 408 LYS A O 1
ATOM 3162 N N . VAL A 1 409 ? -7.438 -18.672 -25.828 1 92.12 409 VAL A N 1
ATOM 3163 C CA . VAL A 1 409 ? -6.805 -19.125 -24.594 1 92.12 409 VAL A CA 1
ATOM 3164 C C . VAL A 1 409 ? -5.582 -18.25 -24.297 1 92.12 409 VAL A C 1
ATOM 3166 O O . VAL A 1 409 ? -4.688 -18.125 -25.141 1 92.12 409 VAL A O 1
ATOM 3169 N N . ALA A 1 410 ? -5.57 -17.672 -23.109 1 92.06 410 ALA A N 1
ATOM 3170 C CA . ALA A 1 410 ? -4.406 -16.875 -22.703 1 92.06 410 ALA A CA 1
ATOM 3171 C C . ALA A 1 410 ? -3.533 -17.656 -21.719 1 92.06 410 ALA A C 1
ATOM 3173 O O . ALA A 1 410 ? -4.035 -18.219 -20.734 1 92.06 410 ALA A O 1
ATOM 3174 N N . VAL A 1 411 ? -2.281 -17.766 -22.016 1 93.75 411 VAL A N 1
ATOM 3175 C CA . VAL A 1 411 ? -1.295 -18.359 -21.125 1 93.75 411 VAL A CA 1
ATOM 3176 C C . VAL A 1 411 ? -0.148 -17.391 -20.891 1 93.75 411 VAL A C 1
ATOM 3178 O O . VAL A 1 411 ? 0.056 -16.453 -21.672 1 93.75 411 VAL A O 1
ATOM 3181 N N . ALA A 1 412 ? 0.554 -17.547 -19.828 1 93.38 412 ALA A N 1
ATOM 3182 C CA . ALA A 1 412 ? 1.613 -16.609 -19.469 1 93.38 412 ALA A CA 1
ATOM 3183 C C . ALA A 1 412 ? 2.953 -17.047 -20.062 1 93.38 412 ALA A C 1
ATOM 3185 O O . ALA A 1 412 ? 3.416 -18.156 -19.812 1 93.38 412 ALA A O 1
ATOM 3186 N N . PRO A 1 413 ? 3.598 -16.156 -20.828 1 93.62 413 PRO A N 1
ATOM 3187 C CA . PRO A 1 413 ? 4.938 -16.469 -21.328 1 93.62 413 PRO A CA 1
ATOM 3188 C C . PRO A 1 413 ? 5.988 -16.516 -20.219 1 93.62 413 PRO A C 1
ATOM 3190 O O . PRO A 1 413 ? 5.742 -16.031 -19.109 1 93.62 413 PRO A O 1
ATOM 3193 N N . ASP A 1 414 ? 7.125 -17.016 -20.469 1 92.5 414 ASP A N 1
ATOM 3194 C CA . ASP A 1 414 ? 8.172 -17.234 -19.484 1 92.5 414 ASP A CA 1
ATOM 3195 C C . ASP A 1 414 ? 8.922 -15.945 -19.172 1 92.5 414 ASP A C 1
ATOM 3197 O O . ASP A 1 414 ? 9.422 -15.758 -18.062 1 92.5 414 ASP A O 1
ATOM 3201 N N . ALA A 1 415 ? 8.93 -14.953 -20 1 90.44 415 ALA A N 1
ATOM 3202 C CA . ALA A 1 415 ? 9.828 -13.805 -20 1 90.44 415 ALA A CA 1
ATOM 3203 C C . ALA A 1 415 ? 9.711 -13.016 -18.703 1 90.44 415 ALA A C 1
ATOM 3205 O O . ALA A 1 415 ? 10.719 -12.656 -18.094 1 90.44 415 ALA A O 1
ATOM 3206 N N . PRO A 1 416 ? 8.484 -12.812 -18.188 1 91.38 416 PRO A N 1
ATOM 3207 C CA . PRO A 1 416 ? 8.344 -11.961 -17 1 91.38 416 PRO A CA 1
ATOM 3208 C C . PRO A 1 416 ? 8.945 -12.594 -15.75 1 91.38 416 PRO A C 1
ATOM 3210 O O . PRO A 1 416 ? 9.148 -11.906 -14.742 1 91.38 416 PRO A O 1
ATOM 3213 N N . PHE A 1 417 ? 9.242 -13.867 -15.797 1 95.38 417 PHE A N 1
ATOM 3214 C CA . PHE A 1 417 ? 9.648 -14.586 -14.594 1 95.38 417 PHE A CA 1
ATOM 3215 C C . PHE A 1 417 ? 11.156 -14.805 -14.578 1 95.38 417 PHE A C 1
ATOM 3217 O O . PHE A 1 417 ? 11.695 -15.375 -13.633 1 95.38 417 PHE A O 1
ATOM 3224 N N . LEU A 1 418 ? 11.844 -14.336 -15.617 1 94.25 418 LEU A N 1
ATOM 3225 C CA . LEU A 1 418 ? 13.258 -14.641 -15.773 1 94.25 418 LEU A CA 1
ATOM 3226 C C . LEU A 1 418 ? 14.117 -13.547 -15.141 1 94.25 418 LEU A C 1
ATOM 3228 O O . LEU A 1 418 ? 13.859 -12.359 -15.336 1 94.25 418 LEU A O 1
ATOM 3232 N N . THR A 1 419 ? 15.047 -13.945 -14.352 1 95 419 THR A N 1
ATOM 3233 C CA . THR A 1 419 ? 16.062 -13 -13.906 1 95 419 THR A CA 1
ATOM 3234 C C . THR A 1 419 ? 16.906 -12.523 -15.078 1 95 419 THR A C 1
ATOM 3236 O O . THR A 1 419 ? 16.938 -13.164 -16.141 1 95 419 THR A O 1
ATOM 3239 N N . PRO A 1 420 ? 17.609 -11.375 -14.852 1 90.06 420 PRO A N 1
ATOM 3240 C CA . PRO A 1 420 ? 18.438 -10.852 -15.945 1 90.06 420 PRO A CA 1
ATOM 3241 C C . PRO A 1 420 ? 19.469 -11.867 -16.438 1 90.06 420 PRO A C 1
ATOM 3243 O O . PRO A 1 420 ? 20.062 -12.594 -15.633 1 90.06 420 PRO A O 1
ATOM 3246 N N . LYS A 1 421 ? 19.656 -12.023 -17.75 1 88.81 421 LYS A N 1
ATOM 3247 C CA . LYS A 1 421 ? 20.656 -12.828 -18.438 1 88.81 421 LYS A CA 1
ATOM 3248 C C . LYS A 1 421 ? 20.297 -14.312 -18.391 1 88.81 421 LYS A C 1
ATOM 3250 O O . LYS A 1 421 ? 21.094 -15.156 -18.812 1 88.81 421 LYS A O 1
ATOM 3255 N N . THR A 1 422 ? 19.125 -14.617 -17.859 1 93.06 422 THR A N 1
ATOM 3256 C CA . THR A 1 422 ? 18.656 -16 -17.906 1 93.06 422 THR A CA 1
ATOM 3257 C C . THR A 1 422 ? 18.188 -16.375 -19.312 1 93.06 422 THR A C 1
ATOM 3259 O O . THR A 1 422 ? 17.359 -15.68 -19.891 1 93.06 422 THR A O 1
ATOM 3262 N N . PRO A 1 423 ? 18.781 -17.422 -19.844 1 91.62 423 PRO A N 1
ATOM 3263 C CA . PRO A 1 423 ? 18.25 -17.859 -21.141 1 91.62 423 PRO A CA 1
ATOM 3264 C C . PRO A 1 423 ? 16.797 -18.297 -21.062 1 91.62 423 PRO A C 1
ATOM 3266 O O . PRO A 1 423 ? 16.375 -18.922 -20.078 1 91.6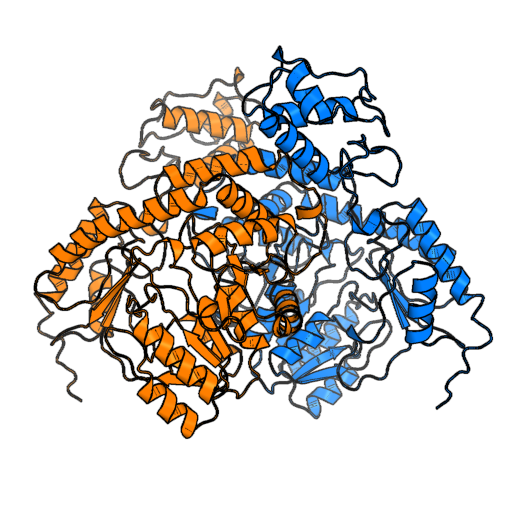2 423 PRO A O 1
ATOM 3269 N N . PRO A 1 424 ? 16.094 -18 -22.047 1 90 424 PRO A N 1
ATOM 3270 C CA . PRO A 1 424 ? 14.688 -18.422 -22.047 1 90 424 PRO A CA 1
ATOM 3271 C C . PRO A 1 424 ? 14.523 -19.938 -22.031 1 90 424 PRO A C 1
ATOM 3273 O O . PRO A 1 424 ? 15.133 -20.641 -22.844 1 90 424 PRO A O 1
ATOM 3276 N N . PRO A 1 425 ? 13.711 -20.422 -21.234 1 91.94 425 PRO A N 1
ATOM 3277 C CA . PRO A 1 425 ? 13.508 -21.875 -21.141 1 91.94 425 PRO A CA 1
ATOM 3278 C C . PRO A 1 425 ? 12.5 -22.391 -22.172 1 91.94 425 PRO A C 1
ATOM 3280 O O . PRO A 1 425 ? 12.312 -23.609 -22.297 1 91.94 425 PRO A O 1
ATOM 3283 N N . ASN A 1 426 ? 11.867 -21.453 -22.922 1 94.12 426 ASN A N 1
ATOM 3284 C CA . ASN A 1 426 ? 10.828 -21.844 -23.875 1 94.12 426 ASN A CA 1
ATOM 3285 C C . ASN A 1 426 ? 9.695 -22.609 -23.172 1 94.12 426 ASN A C 1
ATOM 3287 O O . ASN A 1 426 ? 9.477 -23.781 -23.453 1 94.12 426 ASN A O 1
ATOM 3291 N N . ALA A 1 427 ? 8.953 -21.953 -22.391 1 96.5 427 ALA A N 1
ATOM 3292 C CA . ALA A 1 427 ? 7.898 -22.531 -21.562 1 96.5 427 ALA A CA 1
ATOM 3293 C C . ALA A 1 427 ? 6.77 -21.531 -21.344 1 96.5 427 ALA A C 1
ATOM 3295 O O . ALA A 1 427 ? 6.898 -20.344 -21.688 1 96.5 427 ALA A O 1
ATOM 3296 N N . VAL A 1 428 ? 5.664 -21.984 -20.859 1 95.81 428 VAL A N 1
ATOM 3297 C CA . VAL A 1 428 ? 4.555 -21.141 -20.438 1 95.81 428 VAL A CA 1
ATOM 3298 C C . VAL A 1 428 ? 4.059 -21.578 -19.062 1 95.81 428 VAL A C 1
ATOM 3300 O O . VAL A 1 428 ? 4.227 -22.734 -18.672 1 95.81 428 VAL A O 1
ATOM 3303 N N . ARG A 1 429 ? 3.596 -20.641 -18.328 1 96.56 429 ARG A N 1
ATOM 3304 C CA . ARG A 1 429 ? 2.906 -20.922 -17.078 1 96.56 429 ARG A CA 1
ATOM 3305 C C . ARG A 1 429 ? 1.395 -20.938 -17.281 1 96.56 429 ARG A C 1
ATOM 3307 O O . ARG A 1 429 ? 0.844 -20.062 -17.953 1 96.56 429 ARG A O 1
ATOM 3314 N N . ILE A 1 430 ? 0.744 -21.891 -16.719 1 96.56 430 ILE A N 1
ATOM 3315 C CA . ILE A 1 430 ? -0.701 -22.031 -16.859 1 96.56 430 ILE A CA 1
ATOM 3316 C C . ILE A 1 430 ? -1.355 -21.984 -15.484 1 96.56 430 ILE A C 1
ATOM 3318 O O . ILE A 1 430 ? -0.978 -22.734 -14.578 1 96.56 430 ILE A O 1
ATOM 3322 N N . SER A 1 431 ? -2.336 -21.172 -15.328 1 95.69 431 SER A N 1
ATOM 3323 C CA . SER A 1 431 ? -3.059 -21.047 -14.062 1 95.69 431 SER A CA 1
ATOM 3324 C C . SER A 1 431 ? -4.156 -22.094 -13.953 1 95.69 431 SER A C 1
ATOM 3326 O O . SER A 1 431 ? -4.91 -22.328 -14.898 1 95.69 431 SER A O 1
ATOM 3328 N N . LEU A 1 432 ? -4.281 -22.688 -12.836 1 96.12 432 LEU A N 1
ATOM 3329 C CA . LEU A 1 432 ? -5.293 -23.703 -12.602 1 96.12 432 LEU A CA 1
ATOM 3330 C C . LEU A 1 432 ? -6.523 -23.109 -11.922 1 96.12 432 LEU A C 1
ATOM 3332 O O . LEU A 1 432 ? -7.586 -23.734 -11.898 1 96.12 432 LEU A O 1
ATOM 3336 N N . GLY A 1 433 ? -6.332 -21.891 -11.445 1 91.88 433 GLY A N 1
ATOM 3337 C CA . GLY A 1 433 ? -7.406 -21.359 -10.625 1 91.88 433 GLY A CA 1
ATOM 3338 C C . GLY A 1 433 ? -8.148 -20.219 -11.297 1 91.88 433 GLY A C 1
ATOM 3339 O O . GLY A 1 433 ? -9.188 -19.766 -10.797 1 91.88 433 GLY A O 1
ATOM 3340 N N . SER A 1 434 ? -7.754 -19.734 -12.398 1 87.19 434 SER A N 1
ATOM 3341 C CA . SER A 1 434 ? -8.273 -18.5 -12.969 1 87.19 434 SER A CA 1
ATOM 3342 C C . SER A 1 434 ? -9.633 -18.719 -13.625 1 87.19 434 SER A C 1
ATOM 3344 O O . SER A 1 434 ? -10.508 -17.844 -13.555 1 87.19 434 SER A O 1
ATOM 3346 N N . VAL A 1 435 ? -9.781 -19.844 -14.352 1 89.75 435 VAL A N 1
ATOM 3347 C CA . VAL A 1 435 ? -11.086 -20.219 -14.898 1 89.75 435 VAL A CA 1
ATOM 3348 C C . VAL A 1 435 ? -11.906 -20.938 -13.836 1 89.75 435 VAL A C 1
ATOM 3350 O O . VAL A 1 435 ? -11.602 -22.078 -13.484 1 89.75 435 VAL A O 1
ATOM 3353 N N . GLN A 1 436 ? -12.891 -20.375 -13.391 1 87.94 436 GLN A N 1
ATOM 3354 C CA . GLN A 1 436 ? -13.578 -20.828 -12.188 1 87.94 436 GLN A CA 1
ATOM 3355 C C . GLN A 1 436 ? -14.477 -22.031 -12.484 1 87.94 436 GLN A C 1
ATOM 3357 O O . GLN A 1 436 ? -14.547 -22.969 -11.695 1 87.94 436 GLN A O 1
ATOM 3362 N N . ASP A 1 437 ? -15.148 -21.938 -13.586 1 87.94 437 ASP A N 1
ATOM 3363 C CA . ASP A 1 437 ? -16.031 -23.047 -13.977 1 87.94 437 ASP A CA 1
ATOM 3364 C C . ASP A 1 437 ? -15.211 -24.266 -14.391 1 87.94 437 ASP A C 1
ATOM 3366 O O . ASP A 1 437 ? -14.375 -24.188 -15.289 1 87.94 437 ASP A O 1
ATOM 3370 N N . LEU A 1 438 ? -15.477 -25.406 -13.852 1 92 438 LEU A N 1
ATOM 3371 C CA . LEU A 1 438 ? -14.672 -26.609 -14.039 1 92 438 LEU A CA 1
ATOM 3372 C C . LEU A 1 438 ? -14.812 -27.141 -15.461 1 92 438 LEU A C 1
ATOM 3374 O O . LEU A 1 438 ? -13.852 -27.641 -16.031 1 92 438 LEU A O 1
ATOM 3378 N N . SER A 1 439 ? -16.016 -27.094 -15.945 1 91.56 439 SER A N 1
ATOM 3379 C CA . SER A 1 439 ? -16.234 -27.578 -17.297 1 91.56 439 SER A CA 1
ATOM 3380 C C . SER A 1 439 ? -15.484 -26.719 -18.312 1 91.56 439 SER A C 1
ATOM 3382 O O . SER A 1 439 ? -14.898 -27.234 -19.266 1 91.56 439 SER A O 1
ATOM 3384 N N . ARG A 1 440 ? -15.508 -25.453 -18.062 1 91.88 440 ARG A N 1
ATOM 3385 C CA . ARG A 1 440 ? -14.773 -24.531 -18.922 1 91.88 440 ARG A CA 1
ATOM 3386 C C . ARG A 1 440 ? -13.273 -24.719 -18.781 1 91.88 440 ARG A C 1
ATOM 3388 O O . ARG A 1 440 ? -12.531 -24.656 -19.75 1 91.88 440 ARG A O 1
ATOM 3395 N N . PHE A 1 441 ? -12.961 -24.953 -17.578 1 95.12 441 PHE A N 1
ATOM 3396 C CA . PHE A 1 441 ? -11.555 -25.234 -17.344 1 95.12 441 PHE A CA 1
ATOM 3397 C C . PHE A 1 441 ? -11.102 -26.469 -18.094 1 95.12 441 PHE A C 1
ATOM 3399 O O . PHE A 1 441 ? -10.039 -26.469 -18.734 1 95.12 441 PHE A O 1
ATOM 3406 N N . LYS A 1 442 ? -11.797 -27.453 -18.047 1 95.94 442 LYS A N 1
ATOM 3407 C CA . LYS A 1 442 ? -11.492 -28.688 -18.766 1 95.94 442 LYS A CA 1
ATOM 3408 C C . LYS A 1 442 ? -11.367 -28.422 -20.266 1 95.94 442 LYS A C 1
ATOM 3410 O O . LYS A 1 442 ? -10.445 -28.922 -20.922 1 95.94 442 LYS A O 1
ATOM 3415 N N . GLN A 1 443 ? -12.273 -27.656 -20.766 1 94 443 GLN A N 1
ATOM 3416 C CA . GLN A 1 443 ? -12.234 -27.297 -22.172 1 94 443 GLN A CA 1
ATOM 3417 C C . GLN A 1 443 ? -10.938 -26.562 -22.531 1 94 443 GLN A C 1
ATOM 3419 O O . GLN A 1 443 ? -10.305 -26.875 -23.547 1 94 443 GLN A O 1
ATOM 3424 N N . ALA A 1 444 ? -10.602 -25.625 -21.719 1 95.31 444 ALA A N 1
ATOM 3425 C CA . ALA A 1 444 ? -9.375 -24.859 -21.938 1 95.31 444 ALA A CA 1
ATOM 3426 C C . ALA A 1 444 ? -8.148 -25.766 -21.938 1 95.31 444 ALA A C 1
ATOM 3428 O O . ALA A 1 444 ? -7.266 -25.641 -22.781 1 95.31 444 ALA A O 1
ATOM 3429 N N . MET A 1 445 ? -8.117 -26.672 -21.047 1 96.62 445 MET A N 1
ATOM 3430 C CA . MET A 1 445 ? -6.973 -27.578 -20.922 1 96.62 445 MET A CA 1
ATOM 3431 C C . MET A 1 445 ? -6.902 -28.531 -22.109 1 96.62 445 MET A C 1
ATOM 3433 O O . MET A 1 445 ? -5.812 -28.875 -22.562 1 96.62 445 MET A O 1
ATOM 3437 N N . GLU A 1 446 ? -8.023 -28.938 -22.531 1 94.62 446 GLU A N 1
ATOM 3438 C CA . GLU A 1 446 ? -8.07 -29.797 -23.719 1 94.62 446 GLU A CA 1
ATOM 3439 C C . GLU A 1 446 ? -7.531 -29.078 -24.938 1 94.62 446 GLU A C 1
ATOM 3441 O O . GLU A 1 446 ? -6.852 -29.672 -25.781 1 94.62 446 GLU A O 1
ATOM 3446 N N . LEU A 1 447 ? -7.887 -27.859 -25.031 1 93.69 447 LEU A N 1
ATOM 3447 C CA . LEU A 1 447 ? -7.352 -27.047 -26.125 1 93.69 447 LEU A CA 1
ATOM 3448 C C . LEU A 1 447 ? -5.832 -26.969 -26.047 1 93.69 447 LEU A C 1
ATOM 3450 O O . LEU A 1 447 ? -5.141 -27.125 -27.062 1 93.69 447 LEU A O 1
ATOM 3454 N N . VAL A 1 448 ? -5.309 -26.75 -24.906 1 95.12 448 VAL A N 1
ATOM 3455 C CA . VAL A 1 448 ? -3.867 -26.672 -24.703 1 95.12 448 VAL A CA 1
ATOM 3456 C C . VAL A 1 448 ? -3.213 -28 -25.062 1 95.12 448 VAL A C 1
ATOM 3458 O O . VAL A 1 448 ? -2.193 -28.031 -25.75 1 95.12 448 VAL A O 1
ATOM 3461 N N . GLY A 1 449 ? -3.793 -29.047 -24.547 1 93.81 449 GLY A N 1
ATOM 3462 C CA . GLY A 1 449 ? -3.283 -30.375 -24.891 1 93.81 449 GLY A CA 1
ATOM 3463 C C . GLY A 1 449 ? -3.307 -30.656 -26.375 1 93.81 449 GLY A C 1
ATOM 3464 O O . GLY A 1 449 ? -2.371 -31.25 -26.922 1 93.81 449 GLY A O 1
ATOM 3465 N N . GLY A 1 450 ? -4.363 -30.266 -27 1 90.81 450 GLY A N 1
ATOM 3466 C CA . GLY A 1 450 ? -4.488 -30.422 -28.438 1 90.81 450 GLY A CA 1
ATOM 3467 C C . GLY A 1 450 ? -3.424 -29.656 -29.219 1 90.81 450 GLY A C 1
ATOM 3468 O O . GLY A 1 450 ? -2.914 -30.156 -30.219 1 90.81 450 GLY A O 1
ATOM 3469 N N . MET A 1 451 ? -3.135 -28.484 -28.781 1 90.25 451 MET A N 1
ATOM 3470 C CA . MET A 1 451 ? -2.09 -27.688 -29.406 1 90.25 451 MET A CA 1
ATOM 3471 C C . MET A 1 451 ? -0.739 -28.391 -29.328 1 90.25 451 MET A C 1
ATOM 3473 O O . MET A 1 451 ? 0.027 -28.391 -30.297 1 90.25 451 MET A O 1
ATOM 3477 N N . LEU A 1 452 ? -0.448 -28.953 -28.281 1 91.81 452 LEU A N 1
ATOM 3478 C CA . LEU A 1 452 ? 0.836 -29.609 -28.062 1 91.81 452 LEU A CA 1
ATOM 3479 C C . LEU A 1 452 ? 0.971 -30.828 -28.969 1 91.81 452 LEU A C 1
ATOM 3481 O O . LEU A 1 452 ? 2.068 -31.156 -29.422 1 91.81 452 LEU A O 1
ATOM 3485 N N . SER A 1 453 ? -0.099 -31.453 -29.25 1 85.75 453 SER A N 1
ATOM 3486 C CA . SER A 1 453 ? -0.078 -32.688 -30.031 1 85.75 453 SER A CA 1
ATOM 3487 C C . SER A 1 453 ? -0.031 -32.375 -31.531 1 85.75 453 SER A C 1
ATOM 3489 O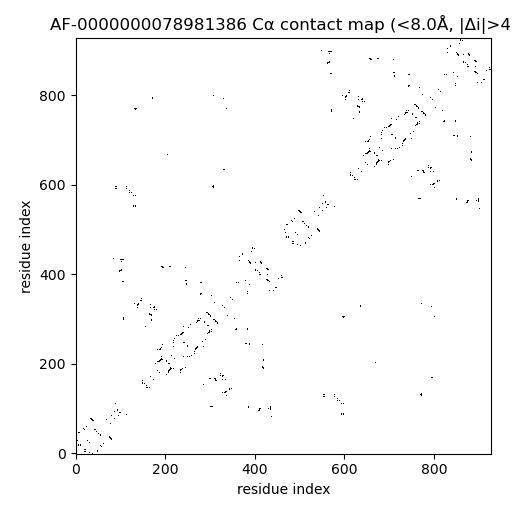 O . SER A 1 453 ? 0.361 -33.25 -32.344 1 85.75 453 SER A O 1
ATOM 3491 N N . ARG A 1 454 ? -0.412 -31.172 -31.953 1 80.62 454 ARG A N 1
ATOM 3492 C CA . ARG A 1 454 ? -0.442 -30.797 -33.375 1 80.62 454 ARG A CA 1
ATOM 3493 C C . ARG A 1 454 ? 0.206 -29.438 -33.594 1 80.62 454 ARG A C 1
ATOM 3495 O O . ARG A 1 454 ? -0.488 -28.438 -33.812 1 80.62 454 ARG A O 1
ATOM 3502 N N . PRO A 1 455 ? 1.476 -29.453 -33.594 1 71 455 PRO A N 1
ATOM 3503 C CA . PRO A 1 455 ? 2.107 -28.141 -33.844 1 71 455 PRO A CA 1
ATOM 3504 C C . PRO A 1 455 ? 1.896 -27.656 -35.25 1 71 455 PRO A C 1
ATOM 3506 O O . PRO A 1 455 ? 1.719 -28.453 -36.188 1 71 455 PRO A O 1
ATOM 3509 N N . PRO A 1 456 ? 1.645 -26.328 -35.344 1 63.75 456 PRO A N 1
ATOM 3510 C CA . PRO A 1 456 ? 1.436 -25.828 -36.719 1 63.75 456 PRO A CA 1
ATOM 3511 C C . PRO A 1 456 ? 2.623 -26.109 -37.625 1 63.75 456 PRO A C 1
ATOM 3513 O O . PRO A 1 456 ? 3.766 -26.172 -37.156 1 63.75 456 PRO A O 1
ATOM 3516 N N . GLU A 1 457 ? 2.506 -26.828 -38.719 1 59.38 457 GLU A N 1
ATOM 3517 C CA . GLU A 1 457 ? 3.531 -27.172 -39.719 1 59.38 457 GLU A CA 1
ATOM 3518 C C . GLU A 1 457 ? 4.449 -25.969 -39.969 1 59.38 457 GLU A C 1
ATOM 3520 O O . GLU A 1 457 ? 5.641 -26.156 -40.25 1 59.38 457 GLU A O 1
ATOM 3525 N N . GLY A 1 458 ? 4.141 -24.812 -40.219 1 49.44 458 GLY A N 1
ATOM 3526 C CA . GLY A 1 458 ? 4.953 -23.75 -40.812 1 49.44 458 GLY A CA 1
ATOM 3527 C C . GLY A 1 458 ? 5.875 -23.094 -39.781 1 49.44 458 GLY A C 1
ATOM 3528 O O . GLY A 1 458 ? 6.535 -22.094 -40.094 1 49.44 458 GLY A O 1
ATOM 3529 N N . VAL A 1 459 ? 5.648 -23.094 -38.719 1 44.69 459 VAL A N 1
ATOM 3530 C CA . VAL A 1 459 ? 6.535 -22.219 -37.938 1 44.69 459 VAL A CA 1
ATOM 3531 C C . VAL A 1 459 ? 7.949 -22.797 -37.938 1 44.69 459 VAL A C 1
ATOM 3533 O O . VAL A 1 459 ? 8.188 -23.891 -37.406 1 44.69 459 VAL A O 1
ATOM 3536 N N . ALA A 1 460 ? 8.766 -22.5 -39 1 43.66 460 ALA A N 1
ATOM 3537 C CA . ALA A 1 460 ? 10.195 -22.766 -39.156 1 43.66 460 ALA A CA 1
ATOM 3538 C C . ALA A 1 460 ? 10.93 -22.469 -37.844 1 43.66 460 ALA A C 1
ATOM 3540 O O . ALA A 1 460 ? 10.781 -21.391 -37.25 1 43.66 460 ALA A O 1
ATOM 3541 N N . PRO A 1 461 ? 11.336 -23.516 -37.25 1 39.16 461 PRO A N 1
ATOM 3542 C CA . PRO A 1 461 ? 12.227 -23.219 -36.125 1 39.16 461 PRO A CA 1
ATOM 3543 C C . PRO A 1 461 ? 13.266 -22.141 -36.469 1 39.16 461 PRO A C 1
ATOM 3545 O O . PRO A 1 461 ? 13.867 -22.188 -37.531 1 39.16 461 PRO A O 1
ATOM 3548 N N . LEU A 1 462 ? 12.961 -20.891 -36.156 1 32.06 462 LEU A N 1
ATOM 3549 C CA . LEU A 1 462 ? 14.172 -20.125 -36.406 1 32.06 462 LEU A CA 1
ATOM 3550 C C . LEU A 1 462 ? 15.367 -20.75 -35.688 1 32.06 462 LEU A C 1
ATOM 3552 O O . LEU A 1 462 ? 15.406 -20.781 -34.469 1 32.06 462 LEU A O 1
ATOM 3556 N N . ALA A 1 463 ? 15.758 -21.922 -36.156 1 33.41 463 ALA A N 1
ATOM 3557 C CA . ALA A 1 463 ? 17.109 -22.328 -35.75 1 33.41 463 ALA A CA 1
ATOM 3558 C C . ALA A 1 463 ? 18.078 -21.156 -35.812 1 33.41 463 ALA A C 1
ATOM 3560 O O . ALA A 1 463 ? 18.266 -20.547 -36.875 1 33.41 463 ALA A O 1
ATOM 3561 N N . PHE A 1 464 ? 18.312 -20.469 -34.656 1 26.78 464 PHE A N 1
ATOM 3562 C CA . PHE A 1 464 ? 19.656 -19.906 -34.656 1 26.78 464 PHE A CA 1
ATOM 3563 C C . PHE A 1 464 ? 20.719 -21 -34.719 1 26.78 464 PHE A C 1
ATOM 3565 O O . PHE A 1 464 ? 20.516 -22.094 -34.156 1 26.78 464 PHE A O 1
ATOM 3572 N N . MET B 1 1 ? -20.719 -2.84 42.594 1 61.28 1 MET B N 1
ATOM 3573 C CA . MET B 1 1 ? -21.125 -3.924 41.719 1 61.28 1 MET B CA 1
ATOM 3574 C C . MET B 1 1 ? -22.547 -3.705 41.188 1 61.28 1 MET B C 1
ATOM 3576 O O . MET B 1 1 ? -23.422 -3.229 41.938 1 61.28 1 MET B O 1
ATOM 3580 N N . THR B 1 2 ? -22.703 -3.752 39.875 1 68.69 2 THR B N 1
ATOM 3581 C CA . THR B 1 2 ? -24 -3.414 39.312 1 68.69 2 THR B CA 1
ATOM 3582 C C . THR B 1 2 ? -25.016 -4.527 39.594 1 68.69 2 THR B C 1
ATOM 3584 O O . THR B 1 2 ? -24.625 -5.691 39.75 1 68.69 2 THR B O 1
ATOM 3587 N N . ASN B 1 3 ? -26.266 -4.059 39.938 1 71.25 3 ASN B N 1
ATOM 3588 C CA . ASN B 1 3 ? -27.375 -4.984 40.062 1 71.25 3 ASN B CA 1
ATOM 3589 C C . ASN B 1 3 ? -28.031 -5.246 38.719 1 71.25 3 ASN B C 1
ATOM 3591 O O . ASN B 1 3 ? -29 -6 38.625 1 71.25 3 ASN B O 1
ATOM 3595 N N . TRP B 1 4 ? -27.469 -4.699 37.688 1 79.25 4 TRP B N 1
ATOM 3596 C CA . TRP B 1 4 ? -28.031 -4.883 36.375 1 79.25 4 TRP B CA 1
ATOM 3597 C C . TRP B 1 4 ? -27.516 -6.156 35.719 1 79.25 4 TRP B C 1
ATOM 3599 O O . TRP B 1 4 ? -26.312 -6.426 35.75 1 79.25 4 TRP B O 1
ATOM 3609 N N . LEU B 1 5 ? -28.469 -7.02 35.312 1 84.31 5 LEU B N 1
ATOM 3610 C CA . LEU B 1 5 ? -28.156 -8.188 34.5 1 84.31 5 LEU B CA 1
ATOM 3611 C C . LEU B 1 5 ? -28.953 -8.18 33.188 1 84.31 5 LEU B C 1
ATOM 3613 O O . LEU B 1 5 ? -30.141 -7.844 33.188 1 84.31 5 LEU B O 1
ATOM 3617 N N . PRO B 1 6 ? -28.266 -8.484 32.125 1 82.94 6 PRO B N 1
ATOM 3618 C CA . PRO B 1 6 ? -29.031 -8.594 30.875 1 82.94 6 PRO B CA 1
ATOM 3619 C C . PRO B 1 6 ? -30.062 -9.719 30.922 1 82.94 6 PRO B C 1
ATOM 3621 O O . PRO B 1 6 ? -29.891 -10.695 31.656 1 82.94 6 PRO B O 1
ATOM 3624 N N . ASP B 1 7 ? -31.234 -9.539 30.297 1 79.81 7 ASP B N 1
ATOM 3625 C CA . ASP B 1 7 ? -32.25 -10.586 30.188 1 79.81 7 ASP B CA 1
ATOM 3626 C C . ASP B 1 7 ? -31.75 -11.75 29.344 1 79.81 7 ASP B C 1
ATOM 3628 O O . ASP B 1 7 ? -31.516 -11.586 28.141 1 79.81 7 ASP B O 1
ATOM 3632 N N . PRO B 1 8 ? -31.547 -12.836 29.922 1 80.38 8 PRO B N 1
ATOM 3633 C CA . PRO B 1 8 ? -31.047 -13.992 29.172 1 80.38 8 PRO B CA 1
ATOM 3634 C C . PRO B 1 8 ? -31.953 -14.383 28 1 80.38 8 PRO B C 1
ATOM 3636 O O . PRO B 1 8 ? -31.469 -14.914 27 1 80.38 8 PRO B O 1
ATOM 3639 N N . SER B 1 9 ? -33.219 -14.078 28.047 1 78.31 9 SER B N 1
ATOM 3640 C CA . SER B 1 9 ? -34.188 -14.461 27.016 1 78.31 9 SER B CA 1
ATOM 3641 C C . SER B 1 9 ? -34.031 -13.586 25.781 1 78.31 9 SER B C 1
ATOM 3643 O O . SER B 1 9 ? -34.469 -13.961 24.688 1 78.31 9 SER B O 1
ATOM 3645 N N . ALA B 1 10 ? -33.375 -12.453 25.953 1 77.44 10 ALA B N 1
ATOM 3646 C CA . ALA B 1 10 ? -33.188 -11.516 24.844 1 77.44 10 ALA B CA 1
ATOM 3647 C C . ALA B 1 10 ? -31.891 -11.758 24.109 1 77.44 10 ALA B C 1
ATOM 3649 O O . ALA B 1 10 ? -31.625 -11.133 23.078 1 77.44 10 ALA B O 1
ATOM 3650 N N . LEU B 1 11 ? -31.047 -12.672 24.578 1 81.19 11 LEU B N 1
ATOM 3651 C CA . LEU B 1 11 ? -29.75 -12.922 23.969 1 81.19 11 LEU B CA 1
ATOM 3652 C C . LEU B 1 11 ? -29.875 -13.883 22.797 1 81.19 11 LEU B C 1
ATOM 3654 O O . LEU B 1 11 ? -30.594 -14.891 22.875 1 81.19 11 LEU B O 1
ATOM 3658 N N . ALA B 1 12 ? -29.375 -13.508 21.672 1 76.88 12 ALA B N 1
ATOM 3659 C CA . ALA B 1 12 ? -29.422 -14.312 20.453 1 76.88 12 ALA B CA 1
ATOM 3660 C C . ALA B 1 12 ? -28.031 -14.805 20.078 1 76.88 12 ALA B C 1
ATOM 3662 O O . ALA B 1 12 ? -27.016 -14.258 20.531 1 76.88 12 ALA B O 1
ATOM 3663 N N . SER B 1 13 ? -27.938 -15.828 19.25 1 73.06 13 SER B N 1
ATOM 3664 C CA . SER B 1 13 ? -26.656 -16.344 18.781 1 73.06 13 SER B CA 1
ATOM 3665 C C . SER B 1 13 ? -26.047 -15.438 17.734 1 73.06 13 SER B C 1
ATOM 3667 O O . SER B 1 13 ? -26.734 -14.914 16.875 1 73.06 13 SER B O 1
ATOM 3669 N N . PRO B 1 14 ? -24.875 -15.234 17.984 1 73.12 14 PRO B N 1
ATOM 3670 C CA . PRO B 1 14 ? -23.891 -15.742 18.922 1 73.12 14 PRO B CA 1
ATOM 3671 C C . PRO B 1 14 ? -23.984 -15.07 20.297 1 73.12 14 PRO B C 1
ATOM 3673 O O . PRO B 1 14 ? -24 -13.844 20.391 1 73.12 14 PRO B O 1
ATOM 3676 N N . LEU B 1 15 ? -23.922 -15.797 21.25 1 79.81 15 LEU B N 1
ATOM 3677 C CA . LEU B 1 15 ? -24.281 -15.375 22.609 1 79.81 15 LEU B CA 1
ATOM 3678 C C . LEU B 1 15 ? -23.297 -14.336 23.125 1 79.81 15 LEU B C 1
ATOM 3680 O O . LEU B 1 15 ? -23.688 -13.391 23.797 1 79.81 15 LEU B O 1
ATOM 3684 N N . HIS B 1 16 ? -22.031 -14.5 22.734 1 83.06 16 HIS B N 1
ATOM 3685 C CA . HIS B 1 16 ? -21.047 -13.555 23.234 1 83.06 16 HIS B CA 1
ATOM 3686 C C . HIS B 1 16 ? -21.266 -12.164 22.656 1 83.06 16 HIS B C 1
ATOM 3688 O O . HIS B 1 16 ? -21.156 -11.164 23.375 1 83.06 16 HIS B O 1
ATOM 3694 N N . SER B 1 17 ? -21.625 -12.125 21.484 1 80.12 17 SER B N 1
ATOM 3695 C CA . SER B 1 17 ? -21.875 -10.844 20.844 1 80.12 17 SER B CA 1
ATOM 3696 C C . SER B 1 17 ? -23.172 -10.219 21.344 1 80.12 17 SER B C 1
ATOM 3698 O O . SER B 1 17 ? -23.234 -9.008 21.578 1 80.12 17 SER B O 1
ATOM 3700 N N . SER B 1 18 ? -24.109 -11.023 21.453 1 81 18 SER B N 1
ATOM 3701 C CA . SER B 1 18 ? -25.391 -10.547 21.953 1 81 18 SER B CA 1
ATOM 3702 C C . SER B 1 18 ? -25.266 -10.023 23.375 1 81 18 SER B C 1
ATOM 3704 O O . SER B 1 18 ? -25.859 -9 23.719 1 81 18 SER B O 1
ATOM 3706 N N . LEU B 1 19 ? -24.469 -10.688 24.109 1 85.44 19 LEU B N 1
ATOM 3707 C CA . LEU B 1 19 ? -24.219 -10.25 25.484 1 85.44 19 LEU B CA 1
ATOM 3708 C C . LEU B 1 19 ? -23.469 -8.922 25.5 1 85.44 19 LEU B C 1
ATOM 3710 O O . LEU B 1 19 ? -23.828 -8.016 26.25 1 85.44 19 LEU B O 1
ATOM 3714 N N . ALA B 1 20 ? -22.484 -8.875 24.688 1 84.19 20 ALA B N 1
ATOM 3715 C CA . ALA B 1 20 ? -21.719 -7.633 24.609 1 84.19 20 ALA B CA 1
ATOM 3716 C C . ALA B 1 20 ? -22.609 -6.465 24.203 1 84.19 20 ALA B C 1
ATOM 3718 O O . ALA B 1 20 ? -22.531 -5.379 24.781 1 84.19 20 ALA B O 1
ATOM 3719 N N . LEU B 1 21 ? -23.453 -6.68 23.312 1 80.25 21 LEU B N 1
ATOM 3720 C CA . LEU B 1 21 ? -24.375 -5.652 22.844 1 80.25 21 LEU B CA 1
ATOM 3721 C C . LEU B 1 21 ? -25.344 -5.246 23.938 1 80.25 21 LEU B C 1
ATOM 3723 O O . LEU B 1 21 ? -25.656 -4.062 24.094 1 80.25 21 LEU B O 1
ATOM 3727 N N . ALA B 1 22 ? -25.828 -6.203 24.641 1 83.38 22 ALA B N 1
ATOM 3728 C CA . ALA B 1 22 ? -26.75 -5.93 25.734 1 83.38 22 ALA B CA 1
ATOM 3729 C C . ALA B 1 22 ? -26.094 -5.062 26.797 1 83.38 22 ALA B C 1
ATOM 3731 O O . ALA B 1 22 ? -26.703 -4.109 27.297 1 83.38 22 ALA B O 1
ATOM 3732 N N . ILE B 1 23 ? -24.859 -5.348 27.062 1 85.19 23 ILE B N 1
ATOM 3733 C CA . ILE B 1 23 ? -24.125 -4.586 28.062 1 85.19 23 ILE B CA 1
ATOM 3734 C C . ILE B 1 23 ? -23.812 -3.195 27.531 1 85.19 23 ILE B C 1
ATOM 3736 O O . ILE B 1 23 ? -23.984 -2.195 28.234 1 85.19 23 ILE B O 1
ATOM 3740 N N . ALA B 1 24 ? -23.438 -3.195 26.344 1 80.12 24 ALA B N 1
ATOM 3741 C CA . ALA B 1 24 ? -23.156 -1.912 25.703 1 80.12 24 ALA B CA 1
ATOM 3742 C C . ALA B 1 24 ? -24.391 -1.016 25.688 1 80.12 24 ALA B C 1
ATOM 3744 O O . ALA B 1 24 ? -24.297 0.184 25.953 1 80.12 24 ALA B O 1
ATOM 3745 N N . LYS B 1 25 ? -25.469 -1.593 25.359 1 78.44 25 LYS B N 1
ATOM 3746 C CA . LYS B 1 25 ? -26.75 -0.866 25.359 1 78.44 25 LYS B CA 1
ATOM 3747 C C . LYS B 1 25 ? -27.078 -0.365 26.766 1 78.44 25 LYS B C 1
ATOM 3749 O O . LYS B 1 25 ? -27.531 0.774 26.922 1 78.44 25 LYS B O 1
ATOM 3754 N N . ALA B 1 26 ? -26.859 -1.192 27.719 1 82.94 26 ALA B N 1
ATOM 3755 C CA . ALA B 1 26 ? -27.125 -0.803 29.109 1 82.94 26 ALA B CA 1
ATOM 3756 C C . ALA B 1 26 ? -26.219 0.356 29.531 1 82.94 26 ALA B C 1
ATOM 3758 O O . ALA B 1 26 ? -26.656 1.261 30.25 1 82.94 26 ALA B O 1
ATOM 3759 N N . ILE B 1 27 ? -25.047 0.301 29.031 1 80.25 27 ILE B N 1
ATOM 3760 C CA . ILE B 1 27 ? -24.109 1.382 29.312 1 80.25 27 ILE B CA 1
ATOM 3761 C C . ILE B 1 27 ? -24.578 2.666 28.641 1 80.25 27 ILE B C 1
ATOM 3763 O O . ILE B 1 27 ? -24.641 3.725 29.266 1 80.25 27 ILE B O 1
ATOM 3767 N N . SER B 1 28 ? -25.016 2.553 27.453 1 75 28 SER B N 1
ATOM 3768 C CA . SER B 1 28 ? -25.438 3.709 26.672 1 75 28 SER B CA 1
ATOM 3769 C C . SER B 1 28 ? -26.734 4.293 27.203 1 75 28 SER B C 1
ATOM 3771 O O . SER B 1 28 ? -26.953 5.508 27.156 1 75 28 SER B O 1
ATOM 3773 N N . GLU B 1 29 ? -27.531 3.441 27.766 1 74.31 29 GLU B N 1
ATOM 3774 C CA . GLU B 1 29 ? -28.828 3.863 28.281 1 74.31 29 GLU B CA 1
ATOM 3775 C C . GLU B 1 29 ? -28.734 4.309 29.734 1 74.31 29 GLU B C 1
ATOM 3777 O O . GLU B 1 29 ? -29.734 4.672 30.344 1 74.31 29 GLU B O 1
ATOM 3782 N N . GLY B 1 30 ? -27.484 4.27 30.219 1 75.25 30 GLY B N 1
ATOM 3783 C CA . GLY B 1 30 ? -27.266 4.75 31.562 1 75.25 30 GLY B CA 1
ATOM 3784 C C . GLY B 1 30 ? -27.641 3.732 32.625 1 75.25 30 GLY B C 1
ATOM 3785 O O . GLY B 1 30 ? -27.609 4.031 33.812 1 75.25 30 GLY B O 1
ATOM 3786 N N . LYS B 1 31 ? -28.078 2.539 32.281 1 82 31 LYS B N 1
ATOM 3787 C CA . LYS B 1 31 ? -28.422 1.49 33.25 1 82 31 LYS B CA 1
ATOM 3788 C C . LYS B 1 31 ? -27.156 0.959 33.938 1 82 31 LYS B C 1
ATOM 3790 O O . LYS B 1 31 ? -27.234 0.448 35.062 1 82 31 LYS B O 1
ATOM 3795 N N . LEU B 1 32 ? -26.109 1.019 33.219 1 81.56 32 LEU B N 1
ATOM 3796 C CA . LEU B 1 32 ? -24.781 0.74 33.781 1 81.56 32 LEU B CA 1
ATOM 3797 C C . LEU B 1 32 ? -23.922 1.993 33.75 1 81.56 32 LEU B C 1
ATOM 3799 O O . LEU B 1 32 ? -23.219 2.25 32.75 1 81.56 32 LEU B O 1
ATOM 3803 N N . PRO B 1 33 ? -24.156 2.789 34.781 1 77.62 33 PRO B N 1
ATOM 3804 C CA . PRO B 1 33 ? -23.406 4.055 34.812 1 77.62 33 PRO B CA 1
ATOM 3805 C C . PRO B 1 33 ? -21.906 3.855 34.812 1 77.62 33 PRO B C 1
ATOM 3807 O O . PRO B 1 33 ? -21.422 2.775 35.188 1 77.62 33 PRO B O 1
ATOM 3810 N N . LYS B 1 34 ? -21.266 4.941 34.562 1 75 34 LYS B N 1
ATOM 3811 C CA . LYS B 1 34 ? -19.812 5.004 34.625 1 75 34 LYS B CA 1
ATOM 3812 C C . LYS B 1 34 ? -19.297 4.59 36 1 75 34 LYS B C 1
ATOM 3814 O O . LYS B 1 34 ? -19.906 4.922 37.031 1 75 34 LYS B O 1
ATOM 3819 N N . GLY B 1 35 ? -18.172 3.77 35.875 1 74.38 35 GLY B N 1
ATOM 3820 C CA . GLY B 1 35 ? -17.547 3.357 37.125 1 74.38 35 GLY B CA 1
ATOM 3821 C C . GLY B 1 35 ? -18.203 2.131 37.719 1 74.38 35 GLY B C 1
ATOM 3822 O O . GLY B 1 35 ? -17.703 1.587 38.719 1 74.38 35 GLY B O 1
ATOM 3823 N N . THR B 1 36 ? -19.281 1.692 37.094 1 80.62 36 THR B N 1
ATOM 3824 C CA . THR B 1 36 ? -19.969 0.524 37.625 1 80.62 36 THR B CA 1
ATOM 3825 C C . THR B 1 36 ? -19.125 -0.734 37.469 1 80.62 36 THR B C 1
ATOM 3827 O O . THR B 1 36 ? -18.578 -0.965 36.375 1 80.62 36 THR B O 1
ATOM 3830 N N . GLN B 1 37 ? -18.906 -1.394 38.531 1 83.12 37 GLN B N 1
ATOM 3831 C CA . GLN B 1 37 ? -18.219 -2.68 38.438 1 83.12 37 GLN B CA 1
ATOM 3832 C C . GLN B 1 37 ? -19.141 -3.758 37.875 1 83.12 37 GLN B C 1
ATOM 3834 O O . GLN B 1 37 ? -20.219 -3.992 38.406 1 83.12 37 GLN B O 1
ATOM 3839 N N . LEU B 1 38 ? -18.672 -4.332 36.812 1 86.62 38 LEU B N 1
ATOM 3840 C CA . LEU B 1 38 ? -19.422 -5.449 36.25 1 86.62 38 LEU B CA 1
ATOM 3841 C C . LEU B 1 38 ? -19.125 -6.738 37 1 86.62 38 LEU B C 1
ATOM 3843 O O . LEU B 1 38 ? -18.078 -6.867 37.625 1 86.62 38 LEU B O 1
ATOM 3847 N N . PRO B 1 39 ? -20.125 -7.723 37 1 85.94 39 PRO B N 1
ATOM 3848 C CA . PRO B 1 39 ? -19.859 -9.016 37.625 1 85.94 39 PRO B CA 1
ATOM 3849 C C . PRO B 1 39 ? -18.625 -9.703 37.031 1 85.94 39 PRO B C 1
ATOM 3851 O O . PRO B 1 39 ? -18.25 -9.422 35.906 1 85.94 39 PRO B O 1
ATOM 3854 N N . THR B 1 40 ? -17.969 -10.453 37.875 1 83.19 40 THR B N 1
ATOM 3855 C CA . THR B 1 40 ? -16.875 -11.273 37.375 1 83.19 40 THR B CA 1
ATOM 3856 C C . THR B 1 40 ? -17.375 -12.203 36.281 1 83.19 40 THR B C 1
ATOM 3858 O O . THR B 1 40 ? -18.578 -12.461 36.156 1 83.19 40 THR B O 1
ATOM 3861 N N . HIS B 1 41 ? -16.453 -12.578 35.469 1 86.31 41 HIS B N 1
ATOM 3862 C CA . HIS B 1 41 ? -16.797 -13.461 34.344 1 86.31 41 HIS B CA 1
ATOM 3863 C C . HIS B 1 41 ? -17.578 -14.68 34.844 1 86.31 41 HIS B C 1
ATOM 3865 O O . HIS B 1 41 ? -18.594 -15.039 34.25 1 86.31 41 HIS B O 1
ATOM 3871 N N . ARG B 1 42 ? -17.109 -15.273 35.938 1 82.62 42 ARG B N 1
ATOM 3872 C CA . ARG B 1 42 ? -17.734 -16.469 36.469 1 82.62 42 ARG B CA 1
ATOM 3873 C C . ARG B 1 42 ? -19.125 -16.172 37.031 1 82.62 42 ARG B C 1
ATOM 3875 O O . ARG B 1 42 ? -20.062 -16.938 36.781 1 82.62 42 ARG B O 1
ATOM 3882 N N . LYS B 1 43 ? -19.234 -15.086 37.75 1 86 43 LYS B N 1
ATOM 3883 C CA . LYS B 1 43 ? -20.516 -14.727 38.344 1 86 43 LYS B CA 1
ATOM 3884 C C . LYS B 1 43 ? -21.562 -14.438 37.281 1 86 43 LYS B C 1
ATOM 3886 O O . LYS B 1 43 ? -22.703 -14.891 37.375 1 86 43 LYS B O 1
ATOM 3891 N N . LEU B 1 44 ? -21.141 -13.711 36.219 1 88.31 44 LEU B N 1
ATOM 3892 C CA . LEU B 1 44 ? -22.078 -13.367 35.156 1 88.31 44 LEU B CA 1
ATOM 3893 C C . LEU B 1 44 ? -22.484 -14.609 34.375 1 88.31 44 LEU B C 1
ATOM 3895 O O . LEU B 1 44 ? -23.641 -14.758 34 1 88.31 44 LEU B O 1
ATOM 3899 N N . ALA B 1 45 ? -21.562 -15.469 34.188 1 89.69 45 ALA B N 1
ATOM 3900 C CA . ALA B 1 45 ? -21.844 -16.734 33.531 1 89.69 45 ALA B CA 1
ATOM 3901 C C . ALA B 1 45 ? -22.875 -17.547 34.312 1 89.69 45 ALA B C 1
ATOM 3903 O O . ALA B 1 45 ? -23.828 -18.062 33.719 1 89.69 45 ALA B O 1
ATOM 3904 N N . GLU B 1 46 ? -22.656 -17.609 35.594 1 86.75 46 GLU B N 1
ATOM 3905 C CA . GLU B 1 46 ? -23.578 -18.344 36.469 1 86.75 46 GLU B CA 1
ATOM 3906 C C . GLU B 1 46 ? -24.969 -17.719 36.469 1 86.75 46 GLU B C 1
ATOM 3908 O O . GLU B 1 46 ? -25.969 -18.422 36.375 1 86.75 46 GLU B O 1
ATOM 3913 N N . GLU B 1 47 ? -25 -16.406 36.469 1 87 47 GLU B N 1
ATOM 3914 C CA . GLU B 1 47 ? -26.266 -15.688 36.594 1 87 47 GLU B CA 1
ATOM 3915 C C . GLU B 1 47 ? -27.062 -15.781 35.281 1 87 47 GLU B C 1
ATOM 3917 O O . GLU B 1 47 ? -28.297 -15.828 35.312 1 87 47 GLU B O 1
ATOM 3922 N N . LEU B 1 48 ? -26.328 -15.844 34.156 1 86.94 48 LEU B N 1
ATOM 3923 C CA . LEU B 1 48 ? -27 -15.789 32.844 1 86.94 48 LEU B CA 1
ATOM 3924 C C . LEU B 1 48 ? -27.109 -17.188 32.25 1 86.94 48 LEU B C 1
ATOM 3926 O O . LEU B 1 48 ? -27.703 -17.344 31.172 1 86.94 48 LEU B O 1
ATOM 3930 N N . GLY B 1 49 ? -26.469 -18.188 32.906 1 88.62 49 GLY B N 1
ATOM 3931 C CA . GLY B 1 49 ? -26.438 -19.547 32.344 1 88.62 49 GLY B CA 1
ATOM 3932 C C . GLY B 1 49 ? -25.609 -19.656 31.094 1 88.62 49 GLY B C 1
ATOM 3933 O O . GLY B 1 49 ? -26 -20.344 30.156 1 88.62 49 GLY B O 1
ATOM 3934 N N . LEU B 1 50 ? -24.609 -18.812 31.062 1 87.19 50 LEU B N 1
ATOM 3935 C CA . LEU B 1 50 ? -23.703 -18.828 29.922 1 87.19 50 LEU B CA 1
ATOM 3936 C C . LEU B 1 50 ? -22.359 -19.453 30.297 1 87.19 50 LEU B C 1
ATOM 3938 O O . LEU B 1 50 ? -22.062 -19.609 31.484 1 87.19 50 LEU B O 1
ATOM 3942 N N . SER B 1 51 ? -21.641 -19.906 29.312 1 86.5 51 SER B N 1
ATOM 3943 C CA . SER B 1 51 ? -20.266 -20.344 29.578 1 86.5 51 SER B CA 1
ATOM 3944 C C . SER B 1 51 ? -19.359 -19.172 29.922 1 86.5 51 SER B C 1
ATOM 3946 O O . SER B 1 51 ? -19.594 -18.047 29.453 1 86.5 51 SER B O 1
ATOM 3948 N N . VAL B 1 52 ? -18.406 -19.5 30.781 1 84.81 52 VAL B N 1
ATOM 3949 C CA . VAL B 1 52 ? -17.422 -18.484 31.156 1 84.81 52 VAL B CA 1
ATOM 3950 C C . VAL B 1 52 ? -16.703 -17.984 29.906 1 84.81 52 VAL B C 1
ATOM 3952 O O . VAL B 1 52 ? -16.359 -16.797 29.797 1 84.81 52 VAL B O 1
ATOM 3955 N N . HIS B 1 53 ? -16.594 -18.859 29.031 1 82.38 53 HIS B N 1
ATOM 3956 C CA . HIS B 1 53 ? -15.922 -18.5 27.781 1 82.38 53 HIS B CA 1
ATOM 3957 C C . HIS B 1 53 ? -16.734 -17.469 27 1 82.38 53 HIS B C 1
ATOM 3959 O O . HIS B 1 53 ? -16.172 -16.5 26.484 1 82.38 53 HIS B O 1
ATOM 3965 N N . THR B 1 54 ? -17.984 -17.641 26.984 1 83.88 54 THR B N 1
ATOM 3966 C CA . THR B 1 54 ? -18.891 -16.734 26.297 1 83.88 54 THR B CA 1
ATOM 3967 C C . THR B 1 54 ? -18.859 -15.352 26.922 1 83.88 54 THR B C 1
ATOM 3969 O O . THR B 1 54 ? -18.781 -14.344 26.219 1 83.88 54 THR B O 1
ATOM 3972 N N . VAL B 1 55 ? -18.844 -15.305 28.234 1 85.75 55 VAL B N 1
ATOM 3973 C CA . VAL B 1 55 ? -18.812 -14.039 28.953 1 85.75 55 VAL B CA 1
ATOM 3974 C C . VAL B 1 55 ? -17.469 -13.359 28.75 1 85.75 55 VAL B C 1
ATOM 3976 O O . VAL B 1 55 ? -17.391 -12.148 28.531 1 85.75 55 VAL B O 1
ATOM 3979 N N . SER B 1 56 ? -16.469 -14.148 28.719 1 82.94 56 SER B N 1
ATOM 3980 C CA . SER B 1 56 ? -15.125 -13.609 28.516 1 82.94 56 SER B CA 1
ATOM 3981 C C . SER B 1 56 ? -14.992 -12.945 27.156 1 82.94 56 SER B C 1
ATOM 3983 O O . SER B 1 56 ? -14.43 -11.859 27.047 1 82.94 56 SER B O 1
ATOM 3985 N N . LYS B 1 57 ? -15.555 -13.578 26.25 1 79.38 57 LYS B N 1
ATOM 3986 C CA . LYS B 1 57 ? -15.539 -13.023 24.906 1 79.38 57 LYS B CA 1
ATOM 3987 C C . LYS B 1 57 ? -16.328 -11.727 24.828 1 79.38 57 LYS B C 1
ATOM 3989 O O . LYS B 1 57 ? -15.922 -10.781 24.141 1 79.38 57 LYS B O 1
ATOM 3994 N N . ALA B 1 58 ? -17.406 -11.695 25.516 1 81 58 ALA B N 1
ATOM 3995 C CA . ALA B 1 58 ? -18.219 -10.492 25.547 1 81 58 ALA B CA 1
ATOM 3996 C C . ALA B 1 58 ? -17.484 -9.336 26.203 1 81 58 ALA B C 1
ATOM 3998 O O . ALA B 1 58 ? -17.453 -8.219 25.688 1 81 58 ALA B O 1
ATOM 3999 N N . TYR B 1 59 ? -16.812 -9.633 27.328 1 81.5 59 TYR B N 1
ATOM 4000 C CA . TYR B 1 59 ? -16.078 -8.594 28.047 1 81.5 59 TYR B CA 1
ATOM 4001 C C . TYR B 1 59 ? -14.875 -8.117 27.234 1 81.5 59 TYR B C 1
ATOM 4003 O O . TYR B 1 59 ? -14.562 -6.93 27.219 1 81.5 59 TYR B O 1
ATOM 4011 N N . GLU B 1 60 ? -14.359 -9.078 26.562 1 76.88 60 GLU B N 1
ATOM 4012 C CA . GLU B 1 60 ? -13.242 -8.703 25.688 1 76.88 60 GLU B CA 1
ATOM 4013 C C . GLU B 1 60 ? -13.695 -7.762 24.578 1 76.88 60 GLU B C 1
ATOM 4015 O O . GLU B 1 60 ? -13 -6.793 24.266 1 76.88 60 GLU B O 1
ATOM 4020 N N . SER B 1 61 ? -14.797 -8.125 24.094 1 75.38 61 SER B N 1
ATOM 4021 C CA . SER B 1 61 ? -15.391 -7.254 23.078 1 75.38 61 SER B CA 1
ATOM 4022 C C . SER B 1 61 ? -15.664 -5.863 23.641 1 75.38 61 SER B C 1
ATOM 4024 O O . SER B 1 61 ? -15.383 -4.855 22.984 1 75.38 61 SER B O 1
ATOM 4026 N N . LEU B 1 62 ? -16.203 -5.801 24.828 1 76.25 62 LEU B N 1
ATOM 4027 C CA . LEU B 1 62 ? -16.516 -4.535 25.469 1 76.25 62 LEU B CA 1
ATOM 4028 C C . LEU B 1 62 ? -15.242 -3.752 25.781 1 76.25 62 LEU B C 1
ATOM 4030 O O . LEU B 1 62 ? -15.219 -2.525 25.656 1 76.25 62 LEU B O 1
ATOM 4034 N N . ARG B 1 63 ? -14.227 -4.504 26.016 1 74.31 63 ARG B N 1
ATOM 4035 C CA . ARG B 1 63 ? -12.938 -3.869 26.281 1 74.31 63 ARG B CA 1
ATOM 4036 C C . ARG B 1 63 ? -12.336 -3.291 25 1 74.31 63 ARG B C 1
ATOM 4038 O O . ARG B 1 63 ? -11.812 -2.18 25 1 74.31 63 ARG B O 1
ATOM 4045 N N . ARG B 1 64 ? -12.562 -4.078 24.078 1 66.19 64 ARG B N 1
ATOM 4046 C CA . ARG B 1 64 ? -12.062 -3.639 22.781 1 66.19 64 ARG B CA 1
ATOM 4047 C C . ARG B 1 64 ? -12.758 -2.361 22.328 1 66.19 64 ARG B C 1
ATOM 4049 O O . ARG B 1 64 ? -12.148 -1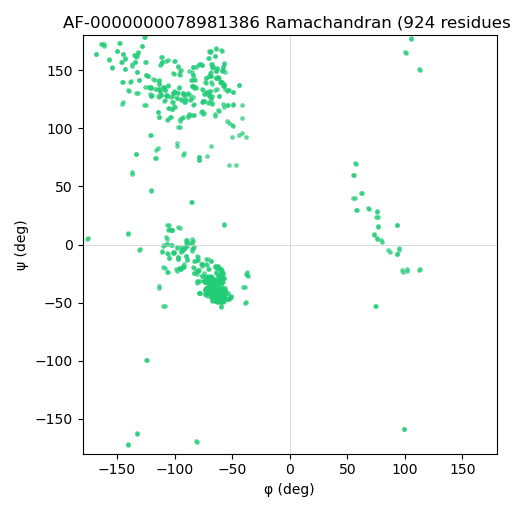.517 21.672 1 66.19 64 ARG B O 1
ATOM 4056 N N . GLN B 1 65 ? -14.016 -2.316 22.828 1 62.19 65 GLN B N 1
ATOM 4057 C CA . GLN B 1 65 ? -14.836 -1.155 22.5 1 62.19 65 GLN B CA 1
ATOM 4058 C C . GLN B 1 65 ? -14.656 -0.046 23.547 1 62.19 65 GLN B C 1
ATOM 4060 O O . GLN B 1 65 ? -15.336 0.979 23.484 1 62.19 65 GLN B O 1
ATOM 4065 N N . ARG B 1 66 ? -13.852 -0.38 24.469 1 60.59 66 ARG B N 1
ATOM 4066 C CA . ARG B 1 66 ? -13.539 0.515 25.578 1 60.59 66 ARG B CA 1
ATOM 4067 C C . ARG B 1 66 ? -14.805 0.904 26.344 1 60.59 66 ARG B C 1
ATOM 4069 O O . ARG B 1 66 ? -14.953 2.057 26.75 1 60.59 66 ARG B O 1
ATOM 4076 N N . LEU B 1 67 ? -15.664 0.112 26.344 1 73.75 67 LEU B N 1
ATOM 4077 C CA . LEU B 1 67 ? -16.859 0.327 27.141 1 73.75 67 LEU B CA 1
ATOM 4078 C C . LEU B 1 67 ? -16.641 -0.108 28.578 1 73.75 67 LEU B C 1
ATOM 4080 O O . LEU B 1 67 ? -17.297 0.404 29.5 1 73.75 67 LEU B O 1
ATOM 4084 N N . ILE B 1 68 ? -15.719 -1.003 28.75 1 74.75 68 ILE B N 1
ATOM 4085 C CA . ILE B 1 68 ? -15.375 -1.443 30.094 1 74.75 68 ILE B CA 1
ATOM 4086 C C . ILE B 1 68 ? -13.859 -1.568 30.234 1 74.75 68 ILE B C 1
ATOM 4088 O O . ILE B 1 68 ? -13.148 -1.649 29.219 1 74.75 68 ILE B O 1
ATOM 4092 N N . ASP B 1 69 ? -13.312 -1.208 31.281 1 67.5 69 ASP B N 1
ATOM 4093 C CA . ASP B 1 69 ? -11.898 -1.453 31.578 1 67.5 69 ASP B CA 1
ATOM 4094 C C . ASP B 1 69 ? -11.75 -2.416 32.75 1 67.5 69 ASP B C 1
ATOM 4096 O O . ASP B 1 69 ? -12.664 -2.549 33.562 1 67.5 69 ASP B O 1
ATOM 4100 N N . GLY B 1 70 ? -10.836 -3.508 32.688 1 62.25 70 GLY B N 1
ATOM 4101 C CA . GLY B 1 70 ? -10.695 -4.418 33.812 1 62.25 70 GLY B CA 1
ATOM 4102 C C . GLY B 1 70 ? -9.273 -4.91 34 1 62.25 70 GLY B C 1
ATOM 4103 O O . GLY B 1 70 ? -8.5 -4.973 33.062 1 62.25 70 GLY B O 1
ATOM 4104 N N . GLN B 1 71 ? -8.664 -4.703 35.156 1 47.75 71 GLN B N 1
ATOM 4105 C CA . GLN B 1 71 ? -7.426 -5.34 35.594 1 47.75 71 GLN B CA 1
ATOM 4106 C C . GLN B 1 71 ? -7.703 -6.707 36.188 1 47.75 71 GLN B C 1
ATOM 4108 O O . GLN B 1 71 ? -8.75 -6.918 36.812 1 47.75 71 GLN B O 1
ATOM 4113 N N . VAL B 1 72 ? -6.852 -7.625 35.938 1 50.56 72 VAL B N 1
ATOM 4114 C CA . VAL B 1 72 ? -6.902 -8.938 36.562 1 50.56 72 VAL B CA 1
ATOM 4115 C C . VAL B 1 72 ? -6.918 -8.773 38.094 1 50.56 72 VAL B C 1
ATOM 4117 O O . VAL B 1 72 ? -6.051 -8.094 38.656 1 50.56 72 VAL B O 1
ATOM 4120 N N . GLY B 1 73 ? -7.996 -9.273 38.781 1 54.47 73 GLY B N 1
ATOM 4121 C CA . GLY B 1 73 ? -8.141 -9.281 40.219 1 54.47 73 GLY B CA 1
ATOM 4122 C C . GLY B 1 73 ? -8.977 -8.125 40.75 1 54.47 73 GLY B C 1
ATOM 4123 O O . GLY B 1 73 ? -9.414 -8.141 41.875 1 54.47 73 GLY B O 1
ATOM 4124 N N . ARG B 1 74 ? -9.172 -6.957 40.062 1 59.25 74 ARG B N 1
ATOM 4125 C CA . ARG B 1 74 ? -9.883 -5.82 40.625 1 59.25 74 ARG B CA 1
ATOM 4126 C C . ARG B 1 74 ? -11.273 -5.684 40 1 59.25 74 ARG B C 1
ATOM 4128 O O . ARG B 1 74 ? -12.078 -4.855 40.438 1 59.25 74 ARG B O 1
ATOM 4135 N N . GLY B 1 75 ? -11.555 -6.445 39 1 71.56 75 GLY B N 1
ATOM 4136 C CA . GLY B 1 75 ? -12.891 -6.434 38.406 1 71.56 75 GLY B CA 1
ATOM 4137 C C . GLY B 1 75 ? -12.977 -5.605 37.125 1 71.56 75 GLY B C 1
ATOM 4138 O O . GLY B 1 75 ? -11.992 -4.973 36.75 1 71.56 75 GLY B O 1
ATOM 4139 N N . SER B 1 76 ? -14.055 -5.754 36.344 1 80.06 76 SER B N 1
ATOM 4140 C CA . SER B 1 76 ? -14.352 -4.996 35.125 1 80.06 76 SER B CA 1
ATOM 4141 C C . SER B 1 76 ? -15.32 -3.85 35.406 1 80.06 76 SER B C 1
ATOM 4143 O O . SER B 1 76 ? -16.328 -4.039 36.094 1 80.06 76 SER B O 1
ATOM 4145 N N . TYR B 1 77 ? -14.953 -2.619 35.031 1 79.12 77 TYR B N 1
ATOM 4146 C CA . TYR B 1 77 ? -15.75 -1.435 35.344 1 79.12 77 TYR B CA 1
ATOM 4147 C C . TYR B 1 77 ? -16.203 -0.755 34.031 1 79.12 77 TYR B C 1
ATOM 4149 O O . TYR B 1 77 ? -15.469 -0.739 33.062 1 79.12 77 TYR B O 1
ATOM 4157 N N . VAL B 1 78 ? -17.453 -0.283 34.188 1 76.94 78 VAL B N 1
ATOM 4158 C CA . VAL B 1 78 ? -17.984 0.512 33.062 1 76.94 78 VAL B CA 1
ATOM 4159 C C . VAL B 1 78 ? -17.234 1.842 33 1 76.94 78 VAL B C 1
ATOM 4161 O O . VAL B 1 78 ? -17.078 2.529 34 1 76.94 78 VAL B O 1
ATOM 4164 N N . LEU B 1 79 ? -16.75 2.105 31.875 1 64.12 79 LEU B N 1
ATOM 4165 C CA . LEU B 1 79 ? -16 3.342 31.672 1 64.12 79 LEU B CA 1
ATOM 4166 C C . LEU B 1 79 ? -16.953 4.516 31.422 1 64.12 79 LEU B C 1
ATOM 4168 O O . LEU B 1 79 ? -18.078 4.32 30.984 1 64.12 79 LEU B O 1
ATOM 4172 N N . ASP B 1 80 ? -16.75 5.766 32.062 1 51.19 80 ASP B N 1
ATOM 4173 C CA . ASP B 1 80 ? -17.484 6.992 31.766 1 51.19 80 ASP B CA 1
ATOM 4174 C C . ASP B 1 80 ? -17.391 7.328 30.281 1 51.19 80 ASP B C 1
ATOM 4176 O O . ASP B 1 80 ? -16.312 7.594 29.75 1 51.19 80 ASP B O 1
ATOM 4180 N N . LEU B 1 81 ? -18.672 7.016 29.719 1 44 81 LEU B N 1
ATOM 4181 C CA . LEU B 1 81 ? -18.703 7.375 28.312 1 44 81 LEU B CA 1
ATOM 4182 C C . LEU B 1 81 ? -18.688 8.891 28.125 1 44 81 LEU B C 1
ATOM 4184 O O . LEU B 1 81 ? -18.375 9.383 27.047 1 44 81 LEU B O 1
ATOM 4188 N N . ASN B 1 82 ? -19.438 9.648 29 1 37.25 82 ASN B N 1
ATOM 4189 C CA . ASN B 1 82 ? -19.594 11.102 28.953 1 37.25 82 ASN B CA 1
ATOM 4190 C C . ASN B 1 82 ? -18.328 11.82 29.422 1 37.25 82 ASN B C 1
ATOM 4192 O O . ASN B 1 82 ? -18.312 13.047 29.516 1 37.25 82 ASN B O 1
ATOM 4196 N N . THR B 1 83 ? -17.734 11.297 30.359 1 35.22 83 THR B N 1
ATOM 4197 C CA . THR B 1 83 ? -16.547 12.102 30.672 1 35.22 83 THR B CA 1
ATOM 4198 C C . THR B 1 83 ? -15.75 12.398 29.406 1 35.22 83 THR B C 1
ATOM 4200 O O . THR B 1 83 ? -15.508 11.508 28.594 1 35.22 83 THR B O 1
ATOM 4203 N N . PRO B 1 84 ? -15.578 13.648 29.109 1 33.91 84 PRO B N 1
ATOM 4204 C CA . PRO B 1 84 ? -14.93 14.109 27.875 1 33.91 84 PRO B CA 1
ATOM 4205 C C . PRO B 1 84 ? -13.742 13.234 27.469 1 33.91 84 PRO B C 1
ATOM 4207 O O . PRO B 1 84 ? -13.367 13.203 26.297 1 33.91 84 PRO B O 1
ATOM 4210 N N . ASP B 1 85 ? -13.141 12.586 28.359 1 34.56 85 ASP B N 1
ATOM 4211 C CA . ASP B 1 85 ? -11.922 11.789 28.25 1 34.56 85 ASP B CA 1
ATOM 4212 C C . ASP B 1 85 ? -12.211 10.43 27.625 1 34.56 85 ASP B C 1
ATOM 4214 O O . ASP B 1 85 ? -11.297 9.758 27.141 1 34.56 85 ASP B O 1
ATOM 4218 N N . ASP B 1 86 ? -13.438 9.805 27.828 1 34.16 86 ASP B N 1
ATOM 4219 C CA . ASP B 1 86 ? -13.758 8.43 27.453 1 34.16 86 ASP B CA 1
ATOM 4220 C C . ASP B 1 86 ? -14.477 8.383 26.109 1 34.16 86 ASP B C 1
ATOM 4222 O O . ASP B 1 86 ? -15.508 7.723 25.984 1 34.16 86 ASP B O 1
ATOM 4226 N N . GLN B 1 87 ? -14.469 9.32 25.406 1 36.16 87 GLN B N 1
ATOM 4227 C CA . GLN B 1 87 ? -15.133 9.25 24.094 1 36.16 87 GLN B CA 1
ATOM 4228 C C . GLN B 1 87 ? -14.688 8.008 23.328 1 36.16 87 GLN B C 1
ATOM 4230 O O . GLN B 1 87 ? -13.492 7.816 23.078 1 36.16 87 GLN B O 1
ATOM 4235 N N . PRO B 1 88 ? -15.602 7.066 23.375 1 38.53 88 PRO B N 1
ATOM 4236 C CA . PRO B 1 88 ? -15.289 5.781 22.75 1 38.53 88 PRO B CA 1
ATOM 4237 C C . PRO B 1 88 ? -14.484 5.93 21.469 1 38.53 88 PRO B C 1
ATOM 4239 O O . PRO B 1 88 ? -13.859 4.965 21 1 38.53 88 PRO B O 1
ATOM 4242 N N . PHE B 1 89 ? -14.68 7.094 20.875 1 36.34 89 PHE B N 1
ATOM 4243 C CA . PHE B 1 89 ? -13.914 7.328 19.656 1 36.34 89 PHE B CA 1
ATOM 4244 C C . PHE B 1 89 ? -12.539 7.906 19.984 1 36.34 89 PHE B C 1
ATOM 4246 O O . PHE B 1 89 ? -11.75 8.203 19.078 1 36.34 89 PHE B O 1
ATOM 4253 N N . GLN B 1 90 ? -12.367 8.031 21.312 1 43.31 90 GLN B N 1
ATOM 4254 C CA . GLN B 1 90 ? -11.07 8.594 21.688 1 43.31 90 GLN B CA 1
ATOM 4255 C C . GLN B 1 90 ? -9.953 7.57 21.516 1 43.31 90 GLN B C 1
ATOM 4257 O O . GLN B 1 90 ? -10.055 6.449 22.016 1 43.31 90 GLN B O 1
ATOM 4262 N N . LEU B 1 91 ? -9.125 7.844 20.625 1 46.81 91 LEU B N 1
ATOM 4263 C CA . LEU B 1 91 ? -7.941 7.012 20.391 1 46.81 91 LEU B CA 1
ATOM 4264 C C . LEU B 1 91 ? -7.117 6.887 21.672 1 46.81 91 LEU B C 1
ATOM 4266 O O . LEU B 1 91 ? -7.133 7.781 22.516 1 46.81 91 LEU B O 1
ATOM 4270 N N . SER B 1 92 ? -6.664 5.691 22.062 1 44.44 92 SER B N 1
ATOM 4271 C CA . SER B 1 92 ? -5.875 5.406 23.25 1 44.44 92 SER B CA 1
ATOM 4272 C C . SER B 1 92 ? -4.824 6.484 23.484 1 44.44 92 SER B C 1
ATOM 4274 O O . SER B 1 92 ? -4.508 6.805 24.641 1 44.44 92 SER B O 1
ATOM 4276 N N . SER B 1 93 ? -4.223 7.027 22.484 1 46.88 93 SER B N 1
ATOM 4277 C CA . SER B 1 93 ? -3.219 8.07 22.641 1 46.88 93 SER B CA 1
ATOM 4278 C C . SER B 1 93 ? -3.799 9.297 23.344 1 46.88 93 SER B C 1
ATOM 4280 O O . SER B 1 93 ? -3.059 10.125 23.875 1 46.88 93 SER B O 1
ATOM 4282 N N . GLU B 1 94 ? -5.125 9.453 23.312 1 50.41 94 GLU B N 1
ATOM 4283 C CA . GLU B 1 94 ? -5.773 10.617 23.906 1 50.41 94 GLU B CA 1
ATOM 4284 C C . GLU B 1 94 ? -6.176 10.352 25.344 1 50.41 94 GLU B C 1
ATOM 4286 O O . GLU B 1 94 ? -6.574 11.273 26.062 1 50.41 94 GLU B O 1
ATOM 4291 N N . ARG B 1 95 ? -6.215 9.117 25.703 1 48.94 95 ARG B N 1
ATOM 4292 C CA . ARG B 1 95 ? -6.656 8.758 27.047 1 48.94 95 ARG B CA 1
ATOM 4293 C C . ARG B 1 95 ? -5.629 9.188 28.094 1 48.94 95 ARG B C 1
ATOM 4295 O O . ARG B 1 95 ? -5.98 9.445 29.234 1 48.94 95 ARG B O 1
ATOM 4302 N N . GLY B 1 96 ? -4.465 9.109 27.688 1 53.94 96 GLY B N 1
ATOM 4303 C CA . GLY B 1 96 ? -3.545 9.57 28.719 1 53.94 96 GLY B CA 1
ATOM 4304 C C . GLY B 1 96 ? -3.484 11.078 28.828 1 53.94 96 GLY B C 1
ATOM 4305 O O . GLY B 1 96 ? -4.172 11.789 28.094 1 53.94 96 GLY B O 1
ATOM 4306 N N . ARG B 1 97 ? -3.111 11.695 29.984 1 64.12 97 ARG B N 1
ATOM 4307 C CA . ARG B 1 97 ? -2.941 13.094 30.359 1 64.12 97 ARG B CA 1
ATOM 4308 C C . ARG B 1 97 ? -1.948 13.789 29.438 1 64.12 97 ARG B C 1
ATOM 4310 O O . ARG B 1 97 ? -1.536 14.922 29.703 1 64.12 97 ARG B O 1
ATOM 4317 N N . ASN B 1 98 ? -1.716 13.07 28.219 1 83.31 98 ASN B N 1
ATOM 4318 C CA . ASN B 1 98 ? -0.723 13.672 27.344 1 83.31 98 ASN B CA 1
ATOM 4319 C C . ASN B 1 98 ? -1.379 14.344 26.141 1 83.31 98 ASN B C 1
ATOM 4321 O O . ASN B 1 98 ? -2.475 13.953 25.719 1 83.31 98 ASN B O 1
ATOM 4325 N N . PHE B 1 99 ? -0.924 15.516 25.766 1 90.62 99 PHE B N 1
ATOM 4326 C CA . PHE B 1 99 ? -1.333 16.25 24.562 1 90.62 99 PHE B CA 1
ATOM 4327 C C . PHE B 1 99 ? -0.399 15.961 23.406 1 90.62 99 PHE B C 1
ATOM 4329 O O . PHE B 1 99 ? 0.755 16.391 23.391 1 90.62 99 PHE B O 1
ATOM 4336 N N . ASP B 1 100 ? -0.907 15.219 22.422 1 89.75 100 ASP B N 1
ATOM 4337 C CA . ASP B 1 100 ? -0.072 14.961 21.25 1 89.75 100 ASP B CA 1
ATOM 4338 C C . ASP B 1 100 ? -0.366 15.961 20.141 1 89.75 100 ASP B C 1
ATOM 4340 O O . ASP B 1 100 ? -1.301 15.773 19.359 1 89.75 100 ASP B O 1
ATOM 4344 N N . LEU B 1 101 ? 0.477 16.922 20.031 1 93.94 101 LEU B N 1
ATOM 4345 C CA . LEU B 1 101 ? 0.362 17.922 18.984 1 93.94 101 LEU B CA 1
ATOM 4346 C C . LEU B 1 101 ? 1.382 17.656 17.875 1 93.94 101 LEU B C 1
ATOM 4348 O O . LEU B 1 101 ? 1.646 18.531 17.047 1 93.94 101 LEU B O 1
ATOM 4352 N N . SER B 1 102 ? 1.998 16.453 17.906 1 89.69 102 SER B N 1
ATOM 4353 C CA . SER B 1 102 ? 3.08 16.172 16.969 1 89.69 102 SER B CA 1
ATOM 4354 C C . SER B 1 102 ? 2.564 15.43 15.75 1 89.69 102 SER B C 1
ATOM 4356 O O . SER B 1 102 ? 3.182 15.477 14.68 1 89.69 102 SER B O 1
ATOM 4358 N N . ILE B 1 103 ? 1.424 14.781 15.797 1 83.69 103 ILE B N 1
ATOM 4359 C CA . ILE B 1 103 ? 0.951 13.867 14.766 1 83.69 103 ILE B CA 1
ATOM 4360 C C . ILE B 1 103 ? 0.02 14.609 13.805 1 83.69 103 ILE B C 1
ATOM 4362 O O . ILE B 1 103 ? -0.715 15.508 14.219 1 83.69 103 ILE B O 1
ATOM 4366 N N . SER B 1 104 ? 0.098 14.195 12.578 1 87.38 104 SER B N 1
ATOM 4367 C CA . SER B 1 104 ? -0.758 14.766 11.547 1 87.38 104 SER B CA 1
ATOM 4368 C C . SER B 1 104 ? -2.047 13.961 11.391 1 87.38 104 SER B C 1
ATOM 4370 O O . SER B 1 104 ? -2.207 13.211 10.422 1 87.38 104 SER B O 1
ATOM 4372 N N . ARG B 1 105 ? -2.914 14.141 12.211 1 89.44 105 ARG B N 1
ATOM 4373 C CA . ARG B 1 105 ? -4.215 13.477 12.188 1 89.44 105 ARG B CA 1
ATOM 4374 C C . ARG B 1 105 ? -5.34 14.484 12.008 1 89.44 105 ARG B C 1
ATOM 4376 O O . ARG B 1 105 ? -5.387 15.5 12.703 1 89.44 105 ARG B O 1
ATOM 4383 N N . PRO B 1 106 ? -6.23 14.18 11.141 1 93 106 PRO B N 1
ATOM 4384 C CA . PRO B 1 106 ? -7.359 15.102 10.977 1 93 106 PRO B CA 1
ATOM 4385 C C . PRO B 1 106 ? -8.273 15.141 12.203 1 93 106 PRO B C 1
ATOM 4387 O O . PRO B 1 106 ? -8.328 14.164 12.961 1 93 106 PRO B O 1
ATOM 4390 N N . ALA B 1 107 ? -8.891 16.234 12.344 1 93 107 ALA B N 1
ATOM 4391 C CA . ALA B 1 107 ? -9.945 16.328 13.352 1 93 107 ALA B CA 1
ATOM 4392 C C . ALA B 1 107 ? -11.156 15.477 12.961 1 93 107 ALA B C 1
ATOM 4394 O O . ALA B 1 107 ? -11.422 15.273 11.773 1 93 107 ALA B O 1
ATOM 4395 N N . PHE B 1 108 ? -11.75 14.93 13.945 1 92.25 108 PHE B N 1
ATOM 4396 C CA . PHE B 1 108 ? -12.969 14.172 13.68 1 92.25 108 PHE B CA 1
ATOM 4397 C C . PHE B 1 108 ? -13.977 14.367 14.797 1 92.25 108 PHE B C 1
ATOM 4399 O O . PHE B 1 108 ? -13.633 14.844 15.883 1 92.25 108 PHE B O 1
ATOM 4406 N N . SER B 1 109 ? -15.227 14.109 14.562 1 91.44 109 SER B N 1
ATOM 4407 C CA . SER B 1 109 ? -16.328 14.148 15.508 1 91.44 109 SER B CA 1
ATOM 4408 C C . SER B 1 109 ? -17.094 12.828 15.523 1 91.44 109 SER B C 1
ATOM 4410 O O . SER B 1 109 ? -16.703 11.875 14.844 1 91.44 109 SER B O 1
ATOM 4412 N N . GLN B 1 110 ? -18.031 12.836 16.359 1 89.44 110 GLN B N 1
ATOM 4413 C CA . GLN B 1 110 ? -18.906 11.672 16.422 1 89.44 110 GLN B CA 1
ATOM 4414 C C . GLN B 1 110 ? -19.578 11.406 15.078 1 89.44 110 GLN B C 1
ATOM 4416 O O . GLN B 1 110 ? -19.812 10.258 14.711 1 89.44 110 GLN B O 1
ATOM 4421 N N . ARG B 1 111 ? -19.812 12.422 14.422 1 92.44 111 ARG B N 1
ATOM 4422 C CA . ARG B 1 111 ? -20.453 12.312 13.117 1 92.44 111 ARG B CA 1
ATOM 4423 C C . ARG B 1 111 ? -19.594 11.5 12.148 1 92.44 111 ARG B C 1
ATOM 4425 O O . ARG B 1 111 ? -20.125 10.734 11.344 1 92.44 111 ARG B O 1
ATOM 4432 N N . HIS B 1 112 ? -18.297 11.688 12.18 1 95 112 HIS B N 1
ATOM 4433 C CA . HIS B 1 112 ? -17.391 10.906 11.352 1 95 112 HIS B CA 1
ATOM 4434 C C . HIS B 1 112 ? -17.547 9.414 11.617 1 95 112 HIS B C 1
ATOM 4436 O O . HIS B 1 112 ? -17.625 8.617 10.68 1 95 112 HIS B O 1
ATOM 4442 N N . ALA B 1 113 ? -17.594 9.055 12.844 1 92.12 113 ALA B N 1
ATOM 4443 C CA . ALA B 1 113 ? -17.766 7.652 13.234 1 92.12 113 ALA B CA 1
ATOM 4444 C C . ALA B 1 113 ? -19.125 7.113 12.781 1 92.12 113 ALA B C 1
ATOM 4446 O O . ALA B 1 113 ? -19.203 5.992 12.273 1 92.12 113 ALA B O 1
ATOM 4447 N N . GLU B 1 114 ? -20.125 7.926 12.961 1 92.81 114 GLU B N 1
ATOM 4448 C CA . GLU B 1 114 ? -21.469 7.527 12.586 1 92.81 114 GLU B CA 1
ATOM 4449 C C . GLU B 1 114 ? -21.578 7.281 11.086 1 92.81 114 GLU B C 1
ATOM 4451 O O . GLU B 1 114 ? -22.156 6.281 10.648 1 92.81 114 GLU B O 1
ATOM 4456 N N . LEU B 1 115 ? -21.031 8.172 10.359 1 95.44 115 LEU B N 1
ATOM 4457 C CA . LEU B 1 115 ? -21.078 8.055 8.906 1 95.44 115 LEU B CA 1
ATOM 4458 C C . LEU B 1 115 ? -20.297 6.84 8.43 1 95.44 115 LEU B C 1
ATOM 4460 O O . LEU B 1 115 ? -20.719 6.145 7.504 1 95.44 115 LEU B O 1
ATOM 4464 N N . PHE B 1 116 ? -19.203 6.57 9.07 1 95.94 116 PHE B N 1
ATOM 4465 C CA . PHE B 1 116 ? -18.391 5.422 8.68 1 95.94 116 PHE B CA 1
ATOM 4466 C C . PHE B 1 116 ? -19.094 4.117 9.023 1 95.94 116 PHE B C 1
ATOM 4468 O O . PHE B 1 116 ? -19.094 3.178 8.227 1 95.94 116 PHE B O 1
ATOM 4475 N N . GLN B 1 117 ? -19.672 4.074 10.141 1 92.69 117 GLN B N 1
ATOM 4476 C CA . GLN B 1 117 ? -20.438 2.893 10.539 1 92.69 117 GLN B CA 1
ATOM 4477 C C . GLN B 1 117 ? -21.625 2.658 9.602 1 92.69 117 GLN B C 1
ATOM 4479 O O . GLN B 1 117 ? -21.922 1.518 9.242 1 92.69 117 GLN B O 1
ATOM 4484 N N . GLN B 1 118 ? -22.188 3.723 9.234 1 94.25 118 GLN B N 1
ATOM 4485 C CA . GLN B 1 118 ? -23.344 3.627 8.344 1 94.25 118 GLN B CA 1
ATOM 4486 C C . GLN B 1 118 ? -22.938 3.08 6.98 1 94.25 118 GLN B C 1
ATOM 4488 O O . GLN B 1 118 ? -23.609 2.203 6.434 1 94.25 118 GLN B O 1
ATOM 4493 N N . VAL B 1 119 ? -21.875 3.576 6.457 1 95.94 119 VAL B N 1
ATOM 4494 C CA . VAL B 1 119 ? -21.469 3.121 5.133 1 95.94 119 VAL B CA 1
ATOM 4495 C C . VAL B 1 119 ? -21.031 1.66 5.203 1 95.94 119 VAL B C 1
ATOM 4497 O O . VAL B 1 119 ? -21.234 0.896 4.262 1 95.94 119 VAL B O 1
ATOM 4500 N N . LEU B 1 120 ? -20.406 1.237 6.285 1 95.62 120 LEU B N 1
ATOM 4501 C CA . LEU B 1 120 ? -20.047 -0.162 6.461 1 95.62 120 LEU B CA 1
ATOM 4502 C C . LEU B 1 120 ? -21.281 -1.052 6.508 1 95.62 120 LEU B C 1
ATOM 4504 O O . LEU B 1 120 ? -21.281 -2.137 5.918 1 95.62 120 LEU B O 1
ATOM 4508 N N . ALA B 1 121 ? -22.266 -0.566 7.191 1 92.69 121 ALA B N 1
ATOM 4509 C CA . ALA B 1 121 ? -23.5 -1.328 7.297 1 92.69 121 ALA B CA 1
ATOM 4510 C C . ALA B 1 121 ? -24.172 -1.485 5.938 1 92.69 121 ALA B C 1
ATOM 4512 O O . ALA B 1 121 ? -24.766 -2.523 5.648 1 92.69 121 ALA B O 1
ATOM 4513 N N . ASP B 1 122 ? -24.016 -0.527 5.133 1 92.44 122 ASP B N 1
ATOM 4514 C CA . ASP B 1 122 ? -24.672 -0.507 3.834 1 92.44 122 ASP B CA 1
ATOM 4515 C C . ASP B 1 122 ? -23.797 -1.166 2.764 1 92.44 122 ASP B C 1
ATOM 4517 O O . ASP B 1 122 ? -24.281 -1.461 1.666 1 92.44 122 ASP B O 1
ATOM 4521 N N . LEU B 1 123 ? -22.641 -1.427 3.1 1 93.19 123 LEU B N 1
ATOM 4522 C CA . LEU B 1 123 ? -21.625 -1.806 2.127 1 93.19 123 LEU B CA 1
ATOM 4523 C C . LEU B 1 123 ? -22.031 -3.072 1.381 1 93.19 123 LEU B C 1
ATOM 4525 O O . LEU B 1 123 ? -21.844 -3.168 0.166 1 93.19 123 LEU B O 1
ATOM 4529 N N . PRO B 1 124 ? -22.578 -4.102 2.08 1 90.25 124 PRO B N 1
ATOM 4530 C CA . PRO B 1 124 ? -22.953 -5.32 1.352 1 90.25 124 PRO B CA 1
ATOM 4531 C C . PRO B 1 124 ? -24.016 -5.07 0.289 1 90.25 124 PRO B C 1
ATOM 4533 O O . PRO B 1 124 ? -24.109 -5.82 -0.686 1 90.25 124 PRO B O 1
ATOM 4536 N N . GLN B 1 125 ? -24.656 -4.027 0.5 1 84.56 125 GLN B N 1
ATOM 4537 C CA . GLN B 1 125 ? -25.719 -3.732 -0.439 1 84.56 125 GLN B CA 1
ATOM 4538 C C . GLN B 1 125 ? -25.172 -3.203 -1.761 1 84.56 125 GLN B C 1
ATOM 4540 O O . GLN B 1 125 ? -24.531 -2.15 -1.795 1 84.56 125 GLN B O 1
ATOM 4545 N N . GLY B 1 126 ? -25.375 -3.98 -2.824 1 80.5 126 GLY B N 1
ATOM 4546 C CA . GLY B 1 126 ? -24.969 -3.535 -4.148 1 80.5 126 GLY B CA 1
ATOM 4547 C C . GLY B 1 126 ? -23.469 -3.639 -4.379 1 80.5 126 GLY B C 1
ATOM 4548 O O . GLY B 1 126 ? -22.938 -3.008 -5.289 1 80.5 126 GLY B O 1
ATOM 4549 N N . LEU B 1 127 ? -22.875 -4.355 -3.539 1 88.94 127 LEU B N 1
ATOM 4550 C CA . LEU B 1 127 ? -21.438 -4.488 -3.672 1 88.94 127 LEU B CA 1
ATOM 4551 C C . LEU B 1 127 ? -21.078 -5.426 -4.82 1 88.94 127 LEU B C 1
ATOM 4553 O O . LEU B 1 127 ? -21.578 -6.551 -4.887 1 88.94 127 LEU B O 1
ATOM 4557 N N . ASP B 1 128 ? -20.266 -4.91 -5.797 1 88.06 128 ASP B N 1
ATOM 4558 C CA . ASP B 1 128 ? -19.781 -5.734 -6.891 1 88.06 128 ASP B CA 1
ATOM 4559 C C . ASP B 1 128 ? -18.797 -6.793 -6.387 1 88.06 128 ASP B C 1
ATOM 4561 O O . ASP B 1 128 ? -17.781 -6.461 -5.773 1 88.06 128 ASP B O 1
ATOM 4565 N N . PRO B 1 129 ? -19.062 -8.086 -6.59 1 89.06 129 PRO B N 1
ATOM 4566 C CA . PRO B 1 129 ? -18.172 -9.148 -6.109 1 89.06 129 PRO B CA 1
ATOM 4567 C C . PRO B 1 129 ? -16.75 -9.039 -6.672 1 89.06 129 PRO B C 1
ATOM 4569 O O . PRO B 1 129 ? -15.805 -9.547 -6.074 1 89.06 129 PRO B O 1
ATOM 4572 N N . SER B 1 130 ? -16.562 -8.383 -7.777 1 89.31 130 SER B N 1
ATOM 4573 C CA . SER B 1 130 ? -15.242 -8.211 -8.352 1 89.31 130 SER B CA 1
ATOM 4574 C C . SER B 1 130 ? -14.328 -7.422 -7.418 1 89.31 130 SER B C 1
ATOM 4576 O O . SER B 1 130 ? -13.102 -7.523 -7.504 1 89.31 130 SER B O 1
ATOM 4578 N N . TYR B 1 131 ? -14.961 -6.738 -6.504 1 91 131 TYR B N 1
ATOM 4579 C CA . TYR B 1 131 ? -14.172 -5.922 -5.586 1 91 131 TYR B CA 1
ATOM 4580 C C . TYR B 1 131 ? -13.422 -6.793 -4.586 1 91 131 TYR B C 1
ATOM 4582 O O . TYR B 1 131 ? -12.484 -6.332 -3.932 1 91 131 TYR B O 1
ATOM 4590 N N . TYR B 1 132 ? -13.852 -8.023 -4.48 1 91.31 132 TYR B N 1
ATOM 4591 C CA . TYR B 1 132 ? -13.117 -8.867 -3.547 1 91.31 132 TYR B CA 1
ATOM 4592 C C . TYR B 1 132 ? -12.742 -10.195 -4.191 1 91.31 132 TYR B C 1
ATOM 4594 O O . TYR B 1 132 ? -11.961 -10.969 -3.631 1 91.31 132 TYR B O 1
ATOM 4602 N N . LEU B 1 133 ? -13.188 -10.438 -5.387 1 87.94 133 LEU B N 1
ATOM 4603 C CA . LEU B 1 133 ? -12.867 -11.703 -6.031 1 87.94 133 LEU B CA 1
ATOM 4604 C C . LEU B 1 133 ? -11.867 -11.5 -7.168 1 87.94 133 LEU B C 1
ATOM 4606 O O . LEU B 1 133 ? -11.219 -12.445 -7.613 1 87.94 133 LEU B O 1
ATOM 4610 N N . ALA B 1 134 ? -11.789 -10.273 -7.648 1 81.56 134 ALA B N 1
ATOM 4611 C CA . ALA B 1 134 ? -10.914 -10.016 -8.789 1 81.56 134 ALA B CA 1
ATOM 4612 C C . ALA B 1 134 ? -9.562 -9.477 -8.328 1 81.56 134 ALA B C 1
ATOM 4614 O O . ALA B 1 134 ? -9.453 -8.875 -7.258 1 81.56 134 ALA B O 1
ATOM 4615 N N . CYS B 1 135 ? -8.617 -9.742 -9.156 1 81.38 135 CYS B N 1
ATOM 4616 C CA . CYS B 1 135 ? -7.285 -9.211 -8.867 1 81.38 135 CYS B CA 1
ATOM 4617 C C . CYS B 1 135 ? -6.914 -8.102 -9.844 1 81.38 135 CYS B C 1
ATOM 4619 O O . CYS B 1 135 ? -5.801 -7.578 -9.805 1 81.38 135 CYS B O 1
ATOM 4621 N N . ARG B 1 136 ? -7.727 -7.785 -10.75 1 78 136 ARG B N 1
ATOM 4622 C CA . ARG B 1 136 ? -7.637 -6.691 -11.711 1 78 136 ARG B CA 1
ATOM 4623 C C . ARG B 1 136 ? -8.961 -5.941 -11.812 1 78 136 ARG B C 1
ATOM 4625 O O . ARG B 1 136 ? -10 -6.449 -11.398 1 78 136 ARG B O 1
ATOM 4632 N N . PRO B 1 137 ? -8.789 -4.754 -12.25 1 89 137 PRO B N 1
ATOM 4633 C CA . PRO B 1 137 ? -7.641 -4.039 -12.805 1 89 137 PRO B CA 1
ATOM 4634 C C . PRO B 1 137 ? -6.734 -3.449 -11.734 1 89 137 PRO B C 1
ATOM 4636 O O . PRO B 1 137 ? -7.215 -3.002 -10.688 1 89 137 PRO B O 1
ATOM 4639 N N . ASN B 1 138 ? -5.477 -3.309 -12.109 1 91.38 138 ASN B N 1
ATOM 4640 C CA . ASN B 1 138 ? -4.492 -2.811 -11.148 1 91.38 138 ASN B CA 1
ATOM 4641 C C . ASN B 1 138 ? -4.656 -1.313 -10.906 1 91.38 138 ASN B C 1
ATOM 4643 O O . ASN B 1 138 ? -4.34 -0.817 -9.828 1 91.38 138 ASN B O 1
ATOM 4647 N N . VAL B 1 139 ? -5.188 -0.585 -11.891 1 93.06 139 VAL B N 1
ATOM 4648 C CA . VAL B 1 139 ? -5.301 0.868 -11.812 1 93.06 139 VAL B CA 1
ATOM 4649 C C . VAL B 1 139 ? -6.527 1.244 -10.984 1 93.06 139 VAL B C 1
ATOM 4651 O O . VAL B 1 139 ? -6.703 2.408 -10.617 1 93.06 139 VAL B O 1
ATOM 4654 N N . GLY B 1 140 ? -7.355 0.311 -10.664 1 95 140 GLY B N 1
ATOM 4655 C CA . GLY B 1 140 ? -8.625 0.558 -10 1 95 140 GLY B CA 1
ATOM 4656 C C . GLY B 1 140 ? -9.828 0.257 -10.883 1 95 140 GLY B C 1
ATOM 4657 O O . GLY B 1 140 ? -9.758 0.396 -12.109 1 95 140 GLY B O 1
ATOM 4658 N N . HIS B 1 141 ? -10.945 -0.131 -10.305 1 94.25 141 HIS B N 1
ATOM 4659 C CA . HIS B 1 141 ? -12.164 -0.464 -11.031 1 94.25 141 HIS B CA 1
ATOM 4660 C C . HIS B 1 141 ? -12.75 0.768 -11.711 1 94.25 141 HIS B C 1
ATOM 4662 O O . HIS B 1 141 ? -12.578 1.889 -11.227 1 94.25 141 HIS B O 1
ATOM 4668 N N . ASP B 1 142 ? -13.445 0.561 -12.758 1 91.5 142 ASP B N 1
ATOM 4669 C CA . ASP B 1 142 ? -13.969 1.637 -13.594 1 91.5 142 ASP B CA 1
ATOM 4670 C C . ASP B 1 142 ? -14.859 2.58 -12.789 1 91.5 142 ASP B C 1
ATOM 4672 O O . ASP B 1 142 ? -14.727 3.801 -12.883 1 91.5 142 ASP B O 1
ATOM 4676 N N . ALA B 1 143 ? -15.688 2.021 -11.984 1 93.31 143 ALA B N 1
ATOM 4677 C CA . ALA B 1 143 ? -16.609 2.842 -11.211 1 93.31 143 ALA B CA 1
ATOM 4678 C C . ALA B 1 143 ? -15.859 3.723 -10.219 1 93.31 143 ALA B C 1
ATOM 4680 O O . ALA B 1 143 ? -16.25 4.867 -9.969 1 93.31 143 ALA B O 1
ATOM 4681 N N . HIS B 1 144 ? -14.852 3.18 -9.641 1 97.62 144 HIS B N 1
ATOM 4682 C CA . HIS B 1 144 ? -14.047 3.93 -8.68 1 97.62 144 HIS B CA 1
ATOM 4683 C C . HIS B 1 144 ? -13.305 5.078 -9.359 1 97.62 144 HIS B C 1
ATOM 4685 O O . HIS B 1 144 ? -13.266 6.191 -8.828 1 97.62 144 HIS B O 1
ATOM 4691 N N . ARG B 1 145 ? -12.742 4.828 -10.508 1 96.69 145 ARG B N 1
ATOM 4692 C CA . ARG B 1 145 ? -12.016 5.844 -11.266 1 96.69 145 ARG B CA 1
ATOM 4693 C C . ARG B 1 145 ? -12.961 6.914 -11.797 1 96.69 145 ARG B C 1
ATOM 4695 O O . ARG B 1 145 ? -12.617 8.094 -11.828 1 96.69 145 ARG B O 1
ATOM 4702 N N . ALA B 1 146 ? -14.164 6.492 -12.18 1 96.75 146 ALA B N 1
ATOM 4703 C CA . ALA B 1 146 ? -15.172 7.441 -12.648 1 96.75 146 ALA B CA 1
ATOM 4704 C C . ALA B 1 146 ? -15.562 8.414 -11.539 1 96.75 146 ALA B C 1
ATOM 4706 O O . ALA B 1 146 ? -15.734 9.609 -11.797 1 96.75 146 ALA B O 1
ATOM 4707 N N . ALA B 1 147 ? -15.703 7.918 -10.359 1 98.06 147 ALA B N 1
ATOM 4708 C CA . ALA B 1 147 ? -15.977 8.789 -9.219 1 98.06 147 ALA B CA 1
ATOM 4709 C C . ALA B 1 147 ? -14.828 9.773 -9 1 98.06 147 ALA B C 1
ATOM 4711 O O . ALA B 1 147 ? -15.047 10.883 -8.492 1 98.06 147 ALA B O 1
ATOM 4712 N N . GLY B 1 148 ? -13.68 9.367 -9.422 1 98.5 148 GLY B N 1
ATOM 4713 C CA . GLY B 1 148 ? -12.516 10.242 -9.336 1 98.5 148 GLY B CA 1
ATOM 4714 C C . GLY B 1 148 ? -12.656 11.508 -10.156 1 98.5 148 GLY B C 1
ATOM 4715 O O . GLY B 1 148 ? -12.164 12.562 -9.766 1 98.5 148 GLY B O 1
ATOM 4716 N N . GLU B 1 149 ? -13.344 11.398 -11.258 1 97.88 149 GLU B N 1
ATOM 4717 C CA . GLU B 1 149 ? -13.602 12.586 -12.07 1 97.88 149 GLU B CA 1
ATOM 4718 C C . GLU B 1 149 ? -14.383 13.633 -11.281 1 97.88 149 GLU B C 1
ATOM 4720 O O . GLU B 1 149 ? -14.047 14.82 -11.312 1 97.88 149 GLU B O 1
ATOM 4725 N N . THR B 1 150 ? -15.336 13.141 -10.578 1 97.88 150 THR B N 1
ATOM 4726 C CA . THR B 1 150 ? -16.188 14.023 -9.781 1 97.88 150 THR B CA 1
ATOM 4727 C C . THR B 1 150 ? -15.375 14.68 -8.664 1 97.88 150 THR B C 1
ATOM 4729 O O . THR B 1 150 ? -15.445 15.891 -8.469 1 97.88 150 THR B O 1
ATOM 4732 N N . TRP B 1 151 ? -14.656 13.906 -8 1 98.44 151 TRP B N 1
ATOM 4733 C CA . TRP B 1 151 ? -13.891 14.422 -6.871 1 98.44 151 TRP B CA 1
ATOM 4734 C C . TRP B 1 151 ? -12.812 15.391 -7.34 1 98.44 151 TRP B C 1
ATOM 4736 O O . TRP B 1 151 ? -12.586 16.438 -6.711 1 98.44 151 TRP B O 1
ATOM 4746 N N . LEU B 1 152 ? -12.102 15.055 -8.422 1 98.38 152 LEU B N 1
ATOM 4747 C CA . LEU B 1 152 ? -11.016 15.891 -8.914 1 98.38 152 LEU B CA 1
ATOM 4748 C C . LEU B 1 152 ? -11.547 17.203 -9.469 1 98.38 152 LEU B C 1
ATOM 4750 O O . LEU B 1 152 ? -10.875 18.234 -9.391 1 98.38 152 LEU B O 1
ATOM 4754 N N . ARG B 1 153 ? -12.75 17.203 -9.953 1 97.19 153 ARG B N 1
ATOM 4755 C CA . ARG B 1 153 ? -13.383 18.453 -10.344 1 97.19 153 ARG B CA 1
ATOM 4756 C C . ARG B 1 153 ? -13.586 19.375 -9.141 1 97.19 153 ARG B C 1
ATOM 4758 O O . ARG B 1 153 ? -13.359 20.578 -9.227 1 97.19 153 ARG B O 1
ATOM 4765 N N . ILE B 1 154 ? -14 18.75 -8.055 1 95.44 154 ILE B N 1
ATOM 4766 C CA . ILE B 1 154 ? -14.141 19.5 -6.809 1 95.44 154 ILE B CA 1
ATOM 4767 C C . ILE B 1 154 ? -12.781 20.062 -6.395 1 95.44 154 ILE B C 1
ATOM 4769 O O . ILE B 1 154 ? -12.711 21.172 -5.863 1 95.44 154 ILE B O 1
ATOM 4773 N N . CYS B 1 155 ? -11.75 19.359 -6.742 1 96 155 CYS B N 1
ATOM 4774 C CA . CYS B 1 155 ? -10.391 19.781 -6.41 1 96 155 CYS B CA 1
ATOM 4775 C C . CYS B 1 155 ? -9.867 20.781 -7.438 1 96 155 CYS B C 1
ATOM 4777 O O . CYS B 1 155 ? -8.727 21.234 -7.336 1 96 155 CYS B O 1
ATOM 4779 N N . GLY B 1 156 ? -10.617 21.078 -8.461 1 96.06 156 GLY B N 1
ATOM 4780 C CA . GLY B 1 156 ? -10.219 22.062 -9.445 1 96.06 156 GLY B CA 1
ATOM 4781 C C . GLY B 1 156 ? -9.492 21.469 -10.633 1 96.06 156 GLY B C 1
ATOM 4782 O O . GLY B 1 156 ? -8.797 22.172 -11.367 1 96.06 156 GLY B O 1
ATOM 4783 N N . LEU B 1 157 ? -9.625 20.188 -10.781 1 97.31 157 LEU B N 1
ATOM 4784 C CA . LEU B 1 157 ? -8.93 19.484 -11.859 1 97.31 157 LEU B CA 1
ATOM 4785 C C . LEU B 1 157 ? -9.906 18.688 -12.711 1 97.31 157 LEU B C 1
ATOM 4787 O O . LEU B 1 157 ? -10.609 17.812 -12.195 1 97.31 157 LEU B O 1
ATOM 4791 N N . ASP B 1 158 ? -9.961 19 -13.977 1 96.88 158 ASP B N 1
ATOM 4792 C CA . ASP B 1 158 ? -10.766 18.25 -14.93 1 96.88 158 ASP B CA 1
ATOM 4793 C C . ASP B 1 158 ? -9.93 17.188 -15.656 1 96.88 158 ASP B C 1
ATOM 4795 O O . ASP B 1 158 ? -9.094 17.531 -16.5 1 96.88 158 ASP B O 1
ATOM 4799 N N . VAL B 1 159 ? -10.164 15.961 -15.273 1 97 159 VAL B N 1
ATOM 4800 C CA . VAL B 1 159 ? -9.383 14.859 -15.844 1 97 159 VAL B CA 1
ATOM 4801 C C . VAL B 1 159 ? -10.289 13.664 -16.109 1 97 159 VAL B C 1
ATOM 4803 O O . VAL B 1 159 ? -11.117 13.305 -15.273 1 97 159 VAL B O 1
ATOM 4806 N N . PRO B 1 160 ? -10.172 13.094 -17.328 1 96.5 160 PRO B N 1
ATOM 4807 C CA . PRO B 1 160 ? -10.977 11.906 -17.609 1 96.5 160 PRO B CA 1
ATOM 4808 C C . PRO B 1 160 ? -10.547 10.695 -16.781 1 96.5 160 PRO B C 1
ATOM 4810 O O . PRO B 1 160 ? -9.383 10.602 -16.391 1 96.5 160 PRO B O 1
ATOM 4813 N N . SER B 1 161 ? -11.445 9.773 -16.562 1 96.75 161 SER B N 1
ATOM 4814 C CA . SER B 1 161 ? -11.227 8.609 -15.711 1 96.75 161 SER B CA 1
ATOM 4815 C C . SER B 1 161 ? -10.078 7.754 -16.234 1 96.75 161 SER B C 1
ATOM 4817 O O . SER B 1 161 ? -9.383 7.09 -15.453 1 96.75 161 SER B O 1
ATOM 4819 N N . GLU B 1 162 ? -9.781 7.754 -17.531 1 94 162 GLU B N 1
ATOM 4820 C CA . GLU B 1 162 ? -8.719 6.953 -18.141 1 94 162 GLU B CA 1
ATOM 4821 C C . GLU B 1 162 ? -7.344 7.391 -17.641 1 94 162 GLU B C 1
ATOM 4823 O O . GLU B 1 162 ? -6.375 6.637 -17.734 1 94 162 GLU B O 1
ATOM 4828 N N . ARG B 1 163 ? -7.266 8.594 -17.109 1 97.69 163 ARG B N 1
ATOM 4829 C CA . ARG B 1 163 ? -5.988 9.133 -16.641 1 97.69 163 ARG B CA 1
ATOM 4830 C C . ARG B 1 163 ? -5.91 9.117 -15.117 1 97.69 163 ARG B C 1
ATOM 4832 O O . ARG B 1 163 ? -5.051 9.773 -14.531 1 97.69 163 ARG B O 1
ATOM 4839 N N . ILE B 1 164 ? -6.855 8.391 -14.539 1 98.62 164 ILE B N 1
ATOM 4840 C CA . ILE B 1 164 ? -6.918 8.336 -13.086 1 98.62 164 ILE B CA 1
ATOM 4841 C C . ILE B 1 164 ? -6.555 6.938 -12.602 1 98.62 164 ILE B C 1
ATOM 4843 O O . ILE B 1 164 ? -7.062 5.941 -13.133 1 98.62 164 ILE B O 1
ATOM 4847 N N . ILE B 1 165 ? -5.629 6.828 -11.672 1 98.5 165 ILE B N 1
ATOM 4848 C CA . ILE B 1 165 ? -5.277 5.594 -10.977 1 98.5 165 ILE B CA 1
ATOM 4849 C C . ILE B 1 165 ? -5.672 5.695 -9.508 1 98.5 165 ILE B C 1
ATOM 4851 O O . ILE B 1 165 ? -5.457 6.73 -8.875 1 98.5 165 ILE B O 1
ATOM 4855 N N . MET B 1 166 ? -6.34 4.695 -8.984 1 98.56 166 MET B N 1
ATOM 4856 C CA . MET B 1 166 ? -6.613 4.633 -7.555 1 98.56 166 MET B CA 1
ATOM 4857 C C . MET B 1 166 ? -5.352 4.297 -6.773 1 98.56 166 MET B C 1
ATOM 4859 O O . MET B 1 166 ? -4.543 3.475 -7.211 1 98.56 166 MET B O 1
ATOM 4863 N N . THR B 1 167 ? -5.199 4.887 -5.609 1 98.44 167 THR B N 1
ATOM 4864 C CA . THR B 1 167 ? -4.074 4.594 -4.723 1 98.44 167 THR B CA 1
ATOM 4865 C C . THR B 1 167 ? -4.562 4.348 -3.299 1 98.44 167 THR B C 1
ATOM 4867 O O . THR B 1 167 ? -5.719 4.617 -2.977 1 98.44 167 THR B O 1
ATOM 4870 N N . ASN B 1 168 ? -3.686 3.771 -2.455 1 97.69 168 ASN B N 1
ATOM 4871 C CA . ASN B 1 168 ? -3.951 3.611 -1.028 1 97.69 168 ASN B CA 1
ATOM 4872 C C . ASN B 1 168 ? -3.568 4.863 -0.243 1 97.69 168 ASN B C 1
ATOM 4874 O O . ASN B 1 168 ? -2.973 4.766 0.832 1 97.69 168 ASN B O 1
ATOM 4878 N N . GLY B 1 169 ? -3.812 6.016 -0.87 1 96.56 169 GLY B N 1
ATOM 4879 C CA . GLY B 1 169 ? -3.443 7.281 -0.261 1 96.56 169 GLY B CA 1
ATOM 4880 C C . GLY B 1 169 ? -2.223 7.918 -0.901 1 96.56 169 GLY B C 1
ATOM 4881 O O . GLY B 1 169 ? -1.613 7.336 -1.801 1 96.56 169 GLY B O 1
ATOM 4882 N N . VAL B 1 170 ? -1.924 9.039 -0.424 1 96.38 170 VAL B N 1
ATOM 4883 C CA . VAL B 1 170 ? -0.917 9.867 -1.079 1 96.38 170 VAL B CA 1
ATOM 4884 C C . VAL B 1 170 ? 0.466 9.242 -0.887 1 96.38 170 VAL B C 1
ATOM 4886 O O . VAL B 1 170 ? 1.321 9.336 -1.771 1 96.38 170 VAL B O 1
ATOM 4889 N N . SER B 1 171 ? 0.769 8.57 0.23 1 95.81 171 SER B N 1
ATOM 4890 C CA . SER B 1 171 ? 2.061 7.926 0.443 1 95.81 171 SER B CA 1
ATOM 4891 C C . SER B 1 171 ? 2.338 6.871 -0.625 1 95.81 171 SER B C 1
ATOM 4893 O O . SER B 1 171 ? 3.434 6.824 -1.189 1 95.81 171 SER B O 1
ATOM 4895 N N . HIS B 1 172 ? 1.335 6.078 -0.88 1 97.44 172 HIS B N 1
ATOM 4896 C CA . HIS B 1 172 ? 1.414 5.07 -1.931 1 97.44 172 HIS B CA 1
ATOM 4897 C C . HIS B 1 172 ? 1.616 5.715 -3.299 1 97.44 172 HIS B C 1
ATOM 4899 O O . HIS B 1 172 ? 2.504 5.312 -4.055 1 97.44 172 HIS B O 1
ATOM 4905 N N . GLY B 1 173 ? 0.844 6.719 -3.607 1 98.25 173 GLY B N 1
ATOM 4906 C CA . GLY B 1 173 ? 0.952 7.43 -4.871 1 98.25 173 GLY B CA 1
ATOM 4907 C C . GLY B 1 173 ? 2.289 8.125 -5.055 1 98.25 173 GLY B C 1
ATOM 4908 O O . GLY B 1 173 ? 2.861 8.102 -6.145 1 98.25 173 GLY B O 1
ATOM 4909 N N . MET B 1 174 ? 2.777 8.695 -4.008 1 98 174 MET B N 1
ATOM 4910 C CA . MET B 1 174 ? 4.043 9.422 -4.059 1 98 174 MET B CA 1
ATOM 4911 C C . MET B 1 174 ? 5.203 8.477 -4.352 1 98 174 MET B C 1
ATOM 4913 O O . MET B 1 174 ? 6.078 8.789 -5.16 1 98 174 MET B O 1
ATOM 4917 N N . SER B 1 175 ? 5.195 7.355 -3.727 1 97.62 175 SER B N 1
ATOM 4918 C CA . SER B 1 175 ? 6.242 6.367 -3.967 1 97.62 175 SER B CA 1
ATOM 4919 C C . SER B 1 175 ? 6.219 5.879 -5.41 1 97.62 175 SER B C 1
ATOM 4921 O O . SER B 1 175 ? 7.27 5.758 -6.047 1 97.62 175 SER B O 1
ATOM 4923 N N . ALA B 1 176 ? 5.039 5.598 -5.883 1 98.06 176 ALA B N 1
ATOM 4924 C CA . ALA B 1 176 ? 4.895 5.16 -7.266 1 98.06 176 ALA B CA 1
ATOM 4925 C C . ALA B 1 176 ? 5.352 6.242 -8.234 1 98.06 176 ALA B C 1
ATOM 4927 O O . ALA B 1 176 ? 6.055 5.961 -9.211 1 98.06 176 ALA B O 1
ATOM 4928 N N . ALA B 1 177 ? 4.973 7.465 -7.961 1 98.75 177 ALA B N 1
ATOM 4929 C CA . ALA B 1 177 ? 5.309 8.586 -8.828 1 98.75 177 ALA B CA 1
ATOM 4930 C C . ALA B 1 177 ? 6.816 8.82 -8.875 1 98.75 177 ALA B C 1
ATOM 4932 O O . ALA B 1 177 ? 7.402 8.945 -9.953 1 98.75 177 ALA B O 1
ATOM 4933 N N . LEU B 1 178 ? 7.438 8.867 -7.711 1 98.38 178 LEU B N 1
ATOM 4934 C CA . LEU B 1 178 ? 8.883 9.07 -7.637 1 98.38 178 LEU B CA 1
ATOM 4935 C C . LEU B 1 178 ? 9.625 7.98 -8.398 1 98.38 178 LEU B C 1
ATOM 4937 O O . LEU B 1 178 ? 10.531 8.266 -9.18 1 98.38 178 LEU B O 1
ATOM 4941 N N . SER B 1 179 ? 9.164 6.773 -8.156 1 96.88 179 SER B N 1
ATOM 4942 C CA . SER B 1 179 ? 9.828 5.629 -8.773 1 96.88 179 SER B CA 1
ATOM 4943 C C . SER B 1 179 ? 9.617 5.621 -10.289 1 96.88 179 SER B C 1
ATOM 4945 O O . SER B 1 179 ? 10.492 5.184 -11.039 1 96.88 179 SER B O 1
ATOM 4947 N N . ALA B 1 180 ? 8.508 6.055 -10.727 1 97.12 180 ALA B N 1
ATOM 4948 C CA . ALA B 1 180 ? 8.195 6.051 -12.156 1 97.12 180 ALA B CA 1
ATOM 4949 C C . ALA B 1 180 ? 8.961 7.152 -12.891 1 97.12 180 ALA B C 1
ATOM 4951 O O . ALA B 1 180 ? 9.328 6.988 -14.055 1 97.12 180 ALA B O 1
ATOM 4952 N N . LEU B 1 181 ? 9.211 8.227 -12.234 1 97.75 181 LEU B N 1
ATOM 4953 C CA . LEU B 1 181 ? 9.734 9.414 -12.898 1 97.75 181 LEU B CA 1
ATOM 4954 C C . LEU B 1 181 ? 11.258 9.453 -12.805 1 97.75 181 LEU B C 1
ATOM 4956 O O . LEU B 1 181 ? 11.914 10.156 -13.586 1 97.75 181 LEU B O 1
ATOM 4960 N N . ALA B 1 182 ? 11.828 8.719 -11.828 1 95.5 182 ALA B N 1
ATOM 4961 C CA . ALA B 1 182 ? 13.258 8.875 -11.578 1 95.5 182 ALA B CA 1
ATOM 4962 C C . ALA B 1 182 ? 13.922 7.523 -11.352 1 95.5 182 ALA B C 1
ATOM 4964 O O . ALA B 1 182 ? 13.258 6.551 -10.984 1 95.5 182 ALA B O 1
ATOM 4965 N N . ARG B 1 183 ? 15.148 7.477 -11.609 1 90.75 183 ARG B N 1
ATOM 4966 C CA . ARG B 1 183 ? 16.031 6.348 -11.312 1 90.75 183 ARG B CA 1
ATOM 4967 C C . ARG B 1 183 ? 17.031 6.699 -10.219 1 90.75 183 ARG B C 1
ATOM 4969 O O . ARG B 1 183 ? 17.281 7.879 -9.961 1 90.75 183 ARG B O 1
ATOM 4976 N N . PRO B 1 184 ? 17.531 5.648 -9.547 1 90 184 PRO B N 1
ATOM 4977 C CA . PRO B 1 184 ? 18.562 5.965 -8.555 1 90 184 PRO B CA 1
ATOM 4978 C C . PRO B 1 184 ? 19.656 6.871 -9.109 1 90 184 PRO B C 1
ATOM 4980 O O . PRO B 1 184 ? 20.172 6.633 -10.211 1 90 184 PRO B O 1
ATOM 4983 N N . GLY B 1 185 ? 19.969 7.949 -8.344 1 91.69 185 GLY B N 1
ATOM 4984 C CA . GLY B 1 185 ? 20.969 8.906 -8.789 1 91.69 185 GLY B CA 1
ATOM 4985 C C . GLY B 1 185 ? 20.359 10.18 -9.359 1 91.69 185 GLY B C 1
ATOM 4986 O O . GLY B 1 185 ? 21.016 11.227 -9.398 1 91.69 185 GLY B O 1
ATOM 4987 N N . ASP B 1 186 ? 19.125 10.125 -9.805 1 95.06 186 ASP B N 1
ATOM 4988 C CA . ASP B 1 186 ? 18.453 11.312 -10.336 1 95.06 186 ASP B CA 1
ATOM 4989 C C . ASP B 1 186 ? 18.141 12.312 -9.219 1 95.06 186 ASP B C 1
ATOM 4991 O O . ASP B 1 186 ? 18.125 11.945 -8.047 1 95.06 186 ASP B O 1
ATOM 4995 N N . THR B 1 187 ? 17.906 13.547 -9.609 1 97.94 187 THR B N 1
ATOM 4996 C CA . THR B 1 187 ? 17.703 14.617 -8.648 1 97.94 187 THR B CA 1
ATOM 4997 C C . THR B 1 187 ? 16.25 15.039 -8.594 1 97.94 187 THR B C 1
ATOM 4999 O O . THR B 1 187 ? 15.625 15.281 -9.633 1 97.94 187 THR B O 1
ATOM 5002 N N . VAL B 1 188 ? 15.75 15.062 -7.43 1 98.69 188 VAL B N 1
ATOM 5003 C CA . VAL B 1 188 ? 14.438 15.609 -7.098 1 98.69 188 VAL B CA 1
ATOM 5004 C C . VAL B 1 188 ? 14.602 16.922 -6.336 1 98.69 188 VAL B C 1
ATOM 5006 O O . VAL B 1 188 ? 15.422 17.016 -5.418 1 98.69 188 VAL B O 1
ATOM 5009 N N . VAL B 1 189 ? 13.844 17.953 -6.746 1 98.69 189 VAL B N 1
ATOM 5010 C CA . VAL B 1 189 ? 13.93 19.234 -6.055 1 98.69 189 VAL B CA 1
ATOM 5011 C C . VAL B 1 189 ? 12.609 19.531 -5.344 1 98.69 189 VAL B C 1
ATOM 5013 O O . VAL B 1 189 ? 11.531 19.188 -5.852 1 98.69 189 VAL B O 1
ATOM 5016 N N . SER B 1 190 ? 12.664 20.062 -4.211 1 98.31 190 SER B N 1
ATOM 5017 C CA . SER B 1 190 ? 11.555 20.531 -3.387 1 98.31 190 SER B CA 1
ATOM 5018 C C . SER B 1 190 ? 11.961 21.734 -2.549 1 98.31 190 SER B C 1
ATOM 5020 O O . SER B 1 190 ? 13.117 22.172 -2.584 1 98.31 190 SER B O 1
ATOM 5022 N N . SER B 1 191 ? 10.992 22.328 -1.871 1 97.69 191 SER B N 1
ATOM 5023 C CA . SER B 1 191 ? 11.352 23.359 -0.893 1 97.69 191 SER B CA 1
ATOM 5024 C C . SER B 1 191 ? 12.305 22.797 0.158 1 97.69 191 SER B C 1
ATOM 5026 O O . SER B 1 191 ? 12.297 21.594 0.439 1 97.69 191 SER B O 1
ATOM 5028 N N . ARG B 1 192 ? 13.125 23.656 0.746 1 97.25 192 ARG B N 1
ATOM 5029 C CA . ARG B 1 192 ? 14.086 23.25 1.763 1 97.25 192 ARG B CA 1
ATOM 5030 C C . ARG B 1 192 ? 13.391 22.562 2.934 1 97.25 192 ARG B C 1
ATOM 5032 O O . ARG B 1 192 ? 13.953 21.656 3.553 1 97.25 192 ARG B O 1
ATOM 5039 N N . ILE B 1 193 ? 12.219 23.047 3.283 1 96.44 193 ILE B N 1
ATOM 5040 C CA . ILE B 1 193 ? 11.344 22.391 4.25 1 96.44 193 ILE B CA 1
ATOM 5041 C C . ILE B 1 193 ? 10.18 21.719 3.523 1 96.44 193 ILE B C 1
ATOM 5043 O O . ILE B 1 193 ? 9.406 22.391 2.834 1 96.44 193 ILE B O 1
ATOM 5047 N N . THR B 1 194 ? 10.148 20.438 3.668 1 96.12 194 THR B N 1
ATOM 5048 C CA . THR B 1 194 ? 9.234 19.688 2.812 1 96.12 194 THR B CA 1
ATOM 5049 C C . THR B 1 194 ? 8.57 18.562 3.592 1 96.12 194 THR B C 1
ATOM 5051 O O . THR B 1 194 ? 8.57 18.562 4.824 1 96.12 194 THR B O 1
ATOM 5054 N N . HIS B 1 195 ? 7.844 17.703 2.885 1 94.81 195 HIS B N 1
ATOM 5055 C CA . HIS B 1 195 ? 7.145 16.562 3.477 1 94.81 195 HIS B CA 1
ATOM 5056 C C . HIS B 1 195 ? 8.125 15.508 3.963 1 94.81 195 HIS B C 1
ATOM 5058 O O . HIS B 1 195 ? 9.016 15.086 3.217 1 94.81 195 HIS B O 1
ATOM 5064 N N . HIS B 1 196 ? 7.957 15.023 5.164 1 93.31 196 HIS B N 1
ATOM 5065 C CA . HIS B 1 196 ? 8.922 14.117 5.766 1 93.31 196 HIS B CA 1
ATOM 5066 C C . HIS B 1 196 ? 9.031 12.82 4.965 1 93.31 196 HIS B C 1
ATOM 5068 O O . HIS B 1 196 ? 10.109 12.227 4.891 1 93.31 196 HIS B O 1
ATOM 5074 N N . LEU B 1 197 ? 7.969 12.398 4.32 1 93.94 197 LEU B N 1
ATOM 5075 C CA . LEU B 1 197 ? 8.008 11.148 3.572 1 93.94 197 LEU B CA 1
ATOM 5076 C C . LEU B 1 197 ? 8.75 11.328 2.254 1 93.94 197 LEU B C 1
ATOM 5078 O O . LEU B 1 197 ? 9.211 10.352 1.657 1 93.94 197 LEU B O 1
ATOM 5082 N N . LEU B 1 198 ? 8.742 12.516 1.742 1 96.56 198 LEU B N 1
ATOM 5083 C CA . LEU B 1 198 ? 9.594 12.758 0.582 1 96.56 198 LEU B CA 1
ATOM 5084 C C . LEU B 1 198 ? 11.062 12.562 0.938 1 96.56 198 LEU B C 1
ATOM 5086 O O . LEU B 1 198 ? 11.828 11.977 0.163 1 96.56 198 LEU B O 1
ATOM 5090 N N . VAL B 1 199 ? 11.445 13.07 2.107 1 94.56 199 VAL B N 1
ATOM 5091 C CA . VAL B 1 199 ? 12.828 12.969 2.568 1 94.56 199 VAL B CA 1
ATOM 5092 C C . VAL B 1 199 ? 13.227 11.5 2.68 1 94.56 199 VAL B C 1
ATOM 5094 O O . VAL B 1 199 ? 14.211 11.07 2.072 1 94.56 199 VAL B O 1
ATOM 5097 N N . SER B 1 200 ? 12.484 10.734 3.363 1 93.38 200 SER B N 1
ATOM 5098 C CA . SER B 1 200 ? 12.773 9.32 3.543 1 93.38 200 SER B CA 1
ATOM 5099 C C . SER B 1 200 ? 12.625 8.555 2.23 1 93.38 200 SER B C 1
ATOM 5101 O O . SER B 1 200 ? 13.438 7.68 1.923 1 93.38 200 SER B O 1
ATOM 5103 N N . GLY B 1 201 ? 11.609 8.891 1.472 1 95.19 201 GLY B N 1
ATOM 5104 C CA . GLY B 1 201 ? 11.359 8.219 0.209 1 95.19 201 GLY B CA 1
ATOM 5105 C C . GLY B 1 201 ? 12.492 8.367 -0.783 1 95.19 201 GLY B C 1
ATOM 5106 O O . GLY B 1 201 ? 12.891 7.395 -1.432 1 95.19 201 GLY B O 1
ATOM 5107 N N . CYS B 1 202 ? 13.023 9.562 -0.895 1 95.38 202 CYS B N 1
ATOM 5108 C CA . CYS B 1 202 ? 14.156 9.789 -1.787 1 95.38 202 CYS B CA 1
ATOM 5109 C C . CYS B 1 202 ? 15.367 8.977 -1.346 1 95.38 202 CYS B C 1
ATOM 5111 O O . CYS B 1 202 ? 16.062 8.398 -2.178 1 95.38 202 CYS B O 1
ATOM 5113 N N . SER B 1 203 ? 15.523 8.953 -0.058 1 92.12 203 SER B N 1
ATOM 5114 C CA . SER B 1 203 ? 16.641 8.172 0.474 1 92.12 203 SER B CA 1
ATOM 5115 C C . SER B 1 203 ? 16.484 6.691 0.143 1 92.12 203 SER B C 1
ATOM 5117 O O . SER B 1 203 ? 17.438 6.055 -0.318 1 92.12 203 SER B O 1
ATOM 5119 N N . TYR B 1 204 ? 15.359 6.148 0.345 1 91.06 204 TYR B N 1
ATOM 5120 C CA . TYR B 1 204 ? 15.109 4.723 0.147 1 91.06 204 TYR B CA 1
ATOM 5121 C C . TYR B 1 204 ? 15.211 4.352 -1.328 1 91.06 204 TYR B C 1
ATOM 5123 O O . TYR B 1 204 ? 15.609 3.234 -1.666 1 91.06 204 TYR B O 1
ATOM 5131 N N . LEU B 1 205 ? 14.852 5.27 -2.217 1 93 205 LEU B N 1
ATOM 5132 C CA . LEU B 1 205 ? 14.852 5.012 -3.654 1 93 205 LEU B CA 1
ATOM 5133 C C . LEU B 1 205 ? 16.188 5.395 -4.273 1 93 205 LEU B C 1
ATOM 5135 O O . LEU B 1 205 ? 16.375 5.258 -5.484 1 93 205 LEU B O 1
ATOM 5139 N N . GLY B 1 206 ? 17.141 5.961 -3.465 1 91.56 206 GLY B N 1
ATOM 5140 C CA . GLY B 1 206 ? 18.453 6.344 -3.943 1 91.56 206 GLY B CA 1
ATOM 5141 C C . GLY B 1 206 ? 18.453 7.617 -4.766 1 91.56 206 GLY B C 1
ATOM 5142 O O . GLY B 1 206 ? 19.266 7.781 -5.676 1 91.56 206 GLY B O 1
ATOM 5143 N N . LEU B 1 207 ? 17.531 8.492 -4.512 1 95 207 LEU B N 1
ATOM 5144 C CA . LEU B 1 207 ? 17.406 9.75 -5.242 1 95 207 LEU B CA 1
ATOM 5145 C C . LEU B 1 207 ? 18.125 10.875 -4.508 1 95 207 LEU B C 1
ATOM 5147 O O . LEU B 1 207 ? 18.234 10.852 -3.281 1 95 207 LEU B O 1
ATOM 5151 N N . ASN B 1 208 ? 18.594 11.812 -5.258 1 96.12 208 ASN B N 1
ATOM 5152 C CA . ASN B 1 208 ? 19.188 13.016 -4.684 1 96.12 208 ASN B CA 1
ATOM 5153 C C . ASN B 1 208 ? 18.141 14.094 -4.445 1 96.12 208 ASN B C 1
ATOM 5155 O O . ASN B 1 208 ? 17.594 14.664 -5.395 1 96.12 208 ASN B O 1
ATOM 5159 N N . LEU B 1 209 ? 17.844 14.352 -3.213 1 97.44 209 LEU B N 1
ATOM 5160 C CA . LEU B 1 209 ? 16.875 15.383 -2.861 1 97.44 209 LEU B CA 1
ATOM 5161 C C . LEU B 1 209 ? 17.578 16.703 -2.582 1 97.44 209 LEU B C 1
ATOM 5163 O O . LEU B 1 209 ? 18.484 16.781 -1.75 1 97.44 209 LEU B O 1
ATOM 5167 N N . VAL B 1 210 ? 17.156 17.75 -3.289 1 98 210 VAL B N 1
ATOM 5168 C CA . VAL B 1 210 ? 17.766 19.062 -3.131 1 98 210 VAL B CA 1
ATOM 5169 C C . VAL B 1 210 ? 16.703 20.078 -2.701 1 98 210 VAL B C 1
ATOM 5171 O O . VAL B 1 210 ? 15.609 20.109 -3.273 1 98 210 VAL B O 1
ATOM 5174 N N . GLY B 1 211 ? 17.078 20.859 -1.732 1 98.12 211 GLY B N 1
ATOM 5175 C CA . GLY B 1 211 ? 16.188 21.891 -1.239 1 98.12 211 GLY B CA 1
ATOM 5176 C C . GLY B 1 211 ? 16.391 23.234 -1.931 1 98.12 211 GLY B C 1
ATOM 5177 O O . GLY B 1 211 ? 17.516 23.703 -2.053 1 98.12 211 GLY B O 1
ATOM 5178 N N . ILE B 1 212 ? 15.32 23.766 -2.383 1 98.38 212 ILE B N 1
ATOM 5179 C CA . ILE B 1 212 ? 15.32 25.062 -3.031 1 98.38 212 ILE B CA 1
ATOM 5180 C C . ILE B 1 212 ? 14.836 26.141 -2.053 1 98.38 212 ILE B C 1
ATOM 5182 O O . ILE B 1 212 ? 13.938 25.875 -1.247 1 98.38 212 ILE B O 1
ATOM 5186 N N . ASP B 1 213 ? 15.352 27.297 -2.182 1 97.81 213 ASP B N 1
ATOM 5187 C CA . ASP B 1 213 ? 14.961 28.406 -1.308 1 97.81 213 ASP B CA 1
ATOM 5188 C C . ASP B 1 213 ? 13.484 28.766 -1.495 1 97.81 213 ASP B C 1
ATOM 5190 O O . ASP B 1 213 ? 12.93 28.578 -2.582 1 97.81 213 ASP B O 1
ATOM 5194 N N . PHE B 1 214 ? 12.922 29.25 -0.36 1 96.5 214 PHE B N 1
ATOM 5195 C CA . PHE B 1 214 ? 11.492 29.562 -0.354 1 96.5 214 PHE B CA 1
ATOM 5196 C C . PHE B 1 214 ? 11.211 30.781 0.506 1 96.5 214 PHE B C 1
ATOM 5198 O O . PHE B 1 214 ? 12.086 31.25 1.24 1 96.5 214 PHE B O 1
ATOM 5205 N N . ASP B 1 215 ? 10.047 31.344 0.334 1 95.38 215 ASP B N 1
ATOM 5206 C CA . ASP B 1 215 ? 9.562 32.438 1.175 1 95.38 215 ASP B CA 1
ATOM 5207 C C . ASP B 1 215 ? 8.125 32.156 1.625 1 95.38 215 ASP B C 1
ATOM 5209 O O . ASP B 1 215 ? 7.691 31.016 1.705 1 95.38 215 ASP B O 1
ATOM 5213 N N . GLN B 1 216 ? 7.395 33.125 2.076 1 92.19 216 GLN B N 1
ATOM 5214 C CA . GLN B 1 216 ? 6.055 32.969 2.635 1 92.19 216 GLN B CA 1
ATOM 5215 C C . GLN B 1 216 ? 5.082 32.469 1.586 1 92.19 216 GLN B C 1
ATOM 5217 O O . GLN B 1 216 ? 4.051 31.875 1.927 1 92.19 216 GLN B O 1
ATOM 5222 N N . ASP B 1 217 ? 5.492 32.656 0.32 1 94.94 217 ASP B N 1
ATOM 5223 C CA . ASP B 1 217 ? 4.629 32.219 -0.774 1 94.94 217 ASP B CA 1
ATOM 5224 C C . ASP B 1 217 ? 5.125 30.906 -1.374 1 94.94 217 ASP B C 1
ATOM 5226 O O . ASP B 1 217 ? 4.688 30.516 -2.457 1 94.94 217 ASP B O 1
ATOM 5230 N N . GLY B 1 218 ? 6.039 30.266 -0.702 1 95.56 218 GLY B N 1
ATOM 5231 C CA . GLY B 1 218 ? 6.531 28.984 -1.171 1 95.56 218 GLY B CA 1
ATOM 5232 C C . GLY B 1 218 ? 7.852 29.078 -1.915 1 95.56 218 GLY B C 1
ATOM 5233 O O . GLY B 1 218 ? 8.602 30.047 -1.729 1 95.56 218 GLY B O 1
ATOM 5234 N N . MET B 1 219 ? 8.188 28.141 -2.711 1 97.81 219 MET B N 1
ATOM 5235 C CA . MET B 1 219 ? 9.453 27.984 -3.422 1 97.81 219 MET B CA 1
ATOM 5236 C C . MET B 1 219 ? 9.703 29.172 -4.34 1 97.81 219 MET B C 1
ATOM 5238 O O . MET B 1 219 ? 8.781 29.656 -5.004 1 97.81 219 MET B O 1
ATOM 5242 N N . LEU B 1 220 ? 10.961 29.641 -4.398 1 98.56 220 LEU B N 1
ATOM 5243 C CA . LEU B 1 220 ? 11.336 30.75 -5.27 1 98.56 220 LEU B CA 1
ATOM 5244 C C . LEU B 1 220 ? 11.641 30.266 -6.68 1 98.56 220 LEU B C 1
ATOM 5246 O O . LEU B 1 220 ? 12.578 29.484 -6.887 1 98.56 220 LEU B O 1
ATOM 5250 N N . PRO B 1 221 ? 10.883 30.781 -7.676 1 98.62 221 PRO B N 1
ATOM 5251 C CA . PRO B 1 221 ? 11.109 30.344 -9.055 1 98.62 221 PRO B CA 1
ATOM 5252 C C . PRO B 1 221 ? 12.531 30.641 -9.539 1 98.62 221 PRO B C 1
ATOM 5254 O O . PRO B 1 221 ? 13.133 29.812 -10.234 1 98.62 221 PRO B O 1
ATOM 5257 N N . ASP B 1 222 ? 13.07 31.781 -9.172 1 98.56 222 ASP B N 1
ATOM 5258 C CA . ASP B 1 222 ? 14.414 32.156 -9.594 1 98.56 222 ASP B CA 1
ATOM 5259 C C . ASP B 1 222 ? 15.453 31.188 -9.031 1 98.56 222 ASP B C 1
ATOM 5261 O O . ASP B 1 222 ? 16.422 30.828 -9.711 1 98.56 222 ASP B O 1
ATOM 5265 N N . ALA B 1 223 ? 15.266 30.812 -7.812 1 98.62 223 ALA B N 1
ATOM 5266 C CA . ALA B 1 223 ? 16.172 29.859 -7.191 1 98.62 223 ALA B CA 1
ATOM 5267 C C . ALA B 1 223 ? 16.078 28.5 -7.883 1 98.62 223 ALA B C 1
ATOM 5269 O O . ALA B 1 223 ? 17.094 27.828 -8.078 1 98.62 223 ALA B O 1
ATOM 5270 N N . LEU B 1 224 ? 14.891 28.094 -8.195 1 98.75 224 LEU B N 1
ATOM 5271 C CA . LEU B 1 224 ? 14.695 26.859 -8.938 1 98.75 224 LEU B CA 1
ATOM 5272 C C . LEU B 1 224 ? 15.375 26.922 -10.297 1 98.75 224 LEU B C 1
ATOM 5274 O O . LEU B 1 224 ? 16.062 25.984 -10.695 1 98.75 224 LEU B O 1
ATOM 5278 N N . ASP B 1 225 ? 15.172 28 -10.977 1 98.62 225 ASP B N 1
ATOM 5279 C CA . ASP B 1 225 ? 15.758 28.203 -12.305 1 98.62 225 ASP B CA 1
ATOM 5280 C C . ASP B 1 225 ? 17.281 28.125 -12.25 1 98.62 225 ASP B C 1
ATOM 5282 O O . ASP B 1 225 ? 17.906 27.469 -13.086 1 98.62 225 ASP B O 1
ATOM 5286 N N . ARG B 1 226 ? 17.812 28.781 -11.305 1 98.19 226 ARG B N 1
ATOM 5287 C CA . ARG B 1 226 ? 19.266 28.797 -11.133 1 98.19 226 ARG B CA 1
ATOM 5288 C C . ARG B 1 226 ? 19.797 27.406 -10.883 1 98.19 226 ARG B C 1
ATOM 5290 O O . ARG B 1 226 ? 20.781 26.984 -11.5 1 98.19 226 ARG B O 1
ATOM 5297 N N . HIS B 1 227 ? 19.172 26.734 -10 1 97.69 227 HIS B N 1
ATOM 5298 C CA . HIS B 1 227 ? 19.625 25.375 -9.68 1 97.69 227 HIS B CA 1
ATOM 5299 C C . HIS B 1 227 ? 19.562 24.484 -10.906 1 97.69 227 HIS B C 1
ATOM 5301 O O . HIS B 1 227 ? 20.484 23.719 -11.18 1 97.69 227 HIS B O 1
ATOM 5307 N N . CYS B 1 228 ? 18.484 24.547 -11.594 1 97.12 228 CYS B N 1
ATOM 5308 C CA . CYS B 1 228 ? 18.266 23.656 -12.734 1 97.12 228 CYS B CA 1
ATOM 5309 C C . CYS B 1 228 ? 19.219 24 -13.875 1 97.12 228 CYS B C 1
ATOM 5311 O O . CYS B 1 228 ? 19.562 23.141 -14.688 1 97.12 228 CYS B O 1
ATOM 5313 N N . SER B 1 229 ? 19.641 25.219 -13.938 1 96.12 229 SER B N 1
ATOM 5314 C CA . SER B 1 229 ? 20.594 25.625 -14.953 1 96.12 229 SER B CA 1
ATOM 5315 C C . SER B 1 229 ? 21.984 25.047 -14.672 1 96.12 229 SER B C 1
ATOM 5317 O O . SER B 1 229 ? 22.75 24.781 -15.594 1 96.12 229 SER B O 1
ATOM 5319 N N . GLU B 1 230 ? 22.234 24.828 -13.453 1 94.38 230 GLU B N 1
ATOM 5320 C CA . GLU B 1 230 ? 23.562 24.375 -13.031 1 94.38 230 GLU B CA 1
ATOM 5321 C C . GLU B 1 230 ? 23.578 22.859 -12.836 1 94.38 230 GLU B C 1
ATOM 5323 O O . GLU B 1 230 ? 24.656 22.25 -12.812 1 94.38 230 GLU B O 1
ATOM 5328 N N . ASN B 1 231 ? 22.438 22.344 -12.625 1 91.19 231 ASN B N 1
ATOM 5329 C CA . ASN B 1 231 ? 22.312 20.922 -12.32 1 91.19 231 ASN B CA 1
ATOM 5330 C C . ASN B 1 231 ? 21.219 20.266 -13.148 1 91.19 231 ASN B C 1
ATOM 5332 O O . ASN B 1 231 ? 20.375 20.953 -13.734 1 91.19 231 ASN B O 1
ATOM 5336 N N . ASN B 1 232 ? 21.281 19 -13.203 1 91.44 232 ASN B N 1
ATOM 5337 C CA . ASN B 1 232 ? 20.266 18.25 -13.938 1 91.44 232 ASN B CA 1
ATOM 5338 C C . ASN B 1 232 ? 19.188 17.703 -13.008 1 91.44 232 ASN B C 1
ATOM 5340 O O . ASN B 1 232 ? 19.25 16.547 -12.594 1 91.44 232 ASN B O 1
ATOM 5344 N N . ALA B 1 233 ? 18.203 18.453 -12.75 1 97.19 233 ALA B N 1
ATOM 5345 C CA . ALA B 1 233 ? 17.062 17.984 -11.961 1 97.19 233 ALA B CA 1
ATOM 5346 C C . ALA B 1 233 ? 16.016 17.312 -12.844 1 97.19 233 ALA B C 1
ATOM 5348 O O . ALA B 1 233 ? 15.875 17.672 -14.016 1 97.19 233 ALA B O 1
ATOM 5349 N N . LYS B 1 234 ? 15.336 16.344 -12.219 1 97.81 234 LYS B N 1
ATOM 5350 C CA . LYS B 1 234 ? 14.391 15.562 -13.016 1 97.81 234 LYS B CA 1
ATOM 5351 C C . LYS B 1 234 ? 12.953 15.82 -12.562 1 97.81 234 LYS B C 1
ATOM 5353 O O . LYS B 1 234 ? 12.023 15.781 -13.375 1 97.81 234 LYS B O 1
ATOM 5358 N N . VAL B 1 235 ? 12.766 15.969 -11.305 1 98.81 235 VAL B N 1
ATOM 5359 C CA . VAL B 1 235 ? 11.422 16.016 -10.734 1 98.81 235 VAL B CA 1
ATOM 5360 C C . VAL B 1 235 ? 11.297 17.203 -9.781 1 98.81 235 VAL B C 1
ATOM 5362 O O . VAL B 1 235 ? 12.188 17.438 -8.953 1 98.81 235 VAL B O 1
ATOM 5365 N N . LEU B 1 236 ? 10.273 17.969 -9.938 1 98.88 236 LEU B N 1
ATOM 5366 C CA . LEU B 1 236 ? 9.859 19.031 -9.008 1 98.88 236 LEU B CA 1
ATOM 5367 C C . LEU B 1 236 ? 8.719 18.547 -8.125 1 98.88 236 LEU B C 1
ATOM 5369 O O . LEU B 1 236 ? 7.66 18.156 -8.625 1 98.88 236 LEU B O 1
ATOM 5373 N N . PHE B 1 237 ? 8.953 18.531 -6.855 1 98.75 237 PHE B N 1
ATOM 5374 C CA . PHE B 1 237 ? 7.934 18.156 -5.891 1 98.75 237 PHE B CA 1
ATOM 5375 C C . PHE B 1 237 ? 7.324 19.375 -5.23 1 98.75 237 PHE B C 1
ATOM 5377 O O . PHE B 1 237 ? 8.039 20.203 -4.648 1 98.75 237 PHE B O 1
ATOM 5384 N N . LEU B 1 238 ? 5.965 19.422 -5.219 1 98.56 238 LEU B N 1
ATOM 5385 C CA . LEU B 1 238 ? 5.297 20.625 -4.711 1 98.56 238 LEU B CA 1
ATOM 5386 C C . LEU B 1 238 ? 4.207 20.25 -3.709 1 98.56 238 LEU B C 1
ATOM 5388 O O . LEU B 1 238 ? 3.504 19.25 -3.891 1 98.56 238 LEU B O 1
ATOM 5392 N N . LEU B 1 239 ? 4.086 21.016 -2.697 1 97.25 239 LEU B N 1
ATOM 5393 C CA . LEU B 1 239 ? 2.982 21.078 -1.744 1 97.25 239 LEU B CA 1
ATOM 5394 C C . LEU B 1 239 ? 2.285 22.422 -1.798 1 97.25 239 LEU B C 1
ATOM 5396 O O . LEU B 1 239 ? 2.34 23.203 -0.837 1 97.25 239 LEU B O 1
ATOM 5400 N N . PRO B 1 240 ? 1.524 22.656 -2.799 1 96.25 240 PRO B N 1
ATOM 5401 C CA . PRO B 1 240 ? 1.12 24.047 -3.074 1 96.25 240 PRO B CA 1
ATOM 5402 C C . PRO B 1 240 ? -0.028 24.516 -2.182 1 96.25 240 PRO B C 1
ATOM 5404 O O . PRO B 1 240 ? -0.272 25.719 -2.062 1 96.25 240 PRO B O 1
ATOM 5407 N N . SER B 1 241 ? -0.793 23.547 -1.671 1 95.94 241 SER B N 1
ATOM 5408 C CA . SER B 1 241 ? -1.94 23.906 -0.848 1 95.94 241 SER B CA 1
ATOM 5409 C C . SER B 1 241 ? -1.747 23.469 0.599 1 95.94 241 SER B C 1
ATOM 5411 O O . SER B 1 241 ? -1.938 22.297 0.927 1 95.94 241 SER B O 1
ATOM 5413 N N . LEU B 1 242 ? -1.55 24.5 1.459 1 94.5 242 LEU B N 1
ATOM 5414 C CA . LEU B 1 242 ? -1.428 24.219 2.887 1 94.5 242 LEU B CA 1
ATOM 5415 C C . LEU B 1 242 ? -0.324 23.203 3.15 1 94.5 242 LEU B C 1
ATOM 5417 O O . LEU B 1 242 ? -0.567 22.156 3.77 1 94.5 242 LEU B O 1
ATOM 5421 N N . ALA B 1 243 ? 0.848 23.609 2.729 1 92.31 243 ALA B N 1
ATOM 5422 C CA . ALA B 1 243 ? 1.974 22.703 2.926 1 92.31 243 ALA B CA 1
ATOM 5423 C C . ALA B 1 243 ? 1.948 22.094 4.324 1 92.31 243 ALA B C 1
ATOM 5425 O O . ALA B 1 243 ? 1.693 22.781 5.309 1 92.31 243 ALA B O 1
ATOM 5426 N N . ASN B 1 244 ? 2.203 20.828 4.438 1 87.19 244 ASN B N 1
ATOM 5427 C CA . ASN B 1 244 ? 2.059 20.047 5.66 1 87.19 244 ASN B CA 1
ATOM 5428 C C . ASN B 1 244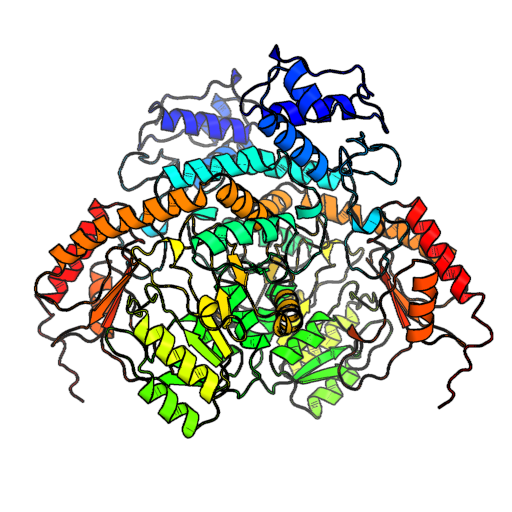 ? 2.93 20.594 6.785 1 87.19 244 ASN B C 1
ATOM 5430 O O . ASN B 1 244 ? 2.609 20.422 7.965 1 87.19 244 ASN B O 1
ATOM 5434 N N . THR B 1 245 ? 3.977 21.219 6.473 1 90.31 245 THR B N 1
ATOM 5435 C CA . THR B 1 245 ? 4.918 21.641 7.508 1 90.31 245 THR B CA 1
ATOM 5436 C C . THR B 1 245 ? 4.875 23.141 7.711 1 90.31 245 THR B C 1
ATOM 5438 O O . THR B 1 245 ? 4.551 23.625 8.805 1 90.31 245 THR B O 1
ATOM 5441 N N . THR B 1 246 ? 5.012 23.922 6.688 1 91.62 246 THR B N 1
ATOM 5442 C CA . THR B 1 246 ? 5.141 25.375 6.801 1 91.62 246 THR B CA 1
ATOM 5443 C C . THR B 1 246 ? 3.812 26.062 6.488 1 91.62 246 THR B C 1
ATOM 5445 O O . THR B 1 246 ? 3.695 27.281 6.605 1 91.62 246 THR B O 1
ATOM 5448 N N . VAL B 1 247 ? 2.82 25.391 6.066 1 92.62 247 VAL B N 1
ATOM 5449 C CA . VAL B 1 247 ? 1.412 25.766 6 1 92.62 247 VAL B CA 1
ATOM 5450 C C . VAL B 1 247 ? 1.2 26.781 4.883 1 92.62 247 VAL B C 1
ATOM 5452 O O . VAL B 1 247 ? 0.135 27.391 4.785 1 92.62 247 VAL B O 1
ATOM 5455 N N . GLU B 1 248 ? 2.141 27.047 4.066 1 92 248 GLU B N 1
ATOM 5456 C CA . GLU B 1 248 ? 1.994 28.078 3.045 1 92 248 GLU B CA 1
ATOM 5457 C C . GLU B 1 248 ? 0.997 27.641 1.971 1 92 248 GLU B C 1
ATOM 5459 O O . GLU B 1 248 ? 0.871 26.453 1.672 1 92 248 GLU B O 1
ATOM 5464 N N . MET B 1 249 ? 0.275 28.594 1.471 1 95.69 249 MET B N 1
ATOM 5465 C CA . MET B 1 249 ? -0.527 28.531 0.252 1 95.69 249 MET B CA 1
ATOM 5466 C C . MET B 1 249 ? 0.165 29.25 -0.898 1 95.69 249 MET B C 1
ATOM 5468 O O . MET B 1 249 ? 0.27 30.469 -0.891 1 95.69 249 MET B O 1
ATOM 5472 N N . ILE B 1 250 ? 0.627 28.484 -1.854 1 97.31 250 ILE B N 1
ATOM 5473 C CA . ILE B 1 250 ? 1.308 29.109 -2.982 1 97.31 250 ILE B CA 1
ATOM 5474 C C . ILE B 1 250 ? 0.293 29.859 -3.846 1 97.31 250 ILE B C 1
ATOM 5476 O O . ILE B 1 250 ? -0.676 29.266 -4.328 1 97.31 250 ILE B O 1
ATOM 5480 N N . PRO B 1 251 ? 0.491 31.125 -4.023 1 97.44 251 PRO B N 1
ATOM 5481 C CA . PRO B 1 251 ? -0.46 31.891 -4.832 1 97.44 251 PRO B CA 1
ATOM 5482 C C . PRO B 1 251 ? -0.401 31.531 -6.312 1 97.44 251 PRO B C 1
ATOM 5484 O O . PRO B 1 251 ? 0.568 30.922 -6.766 1 97.44 251 PRO B O 1
ATOM 5487 N N . GLU B 1 252 ? -1.395 31.953 -7.043 1 97.25 252 GLU B N 1
ATOM 5488 C CA . GLU B 1 252 ? -1.57 31.594 -8.445 1 97.25 252 GLU B CA 1
ATOM 5489 C C . GLU B 1 252 ? -0.375 32.031 -9.289 1 97.25 252 GLU B C 1
ATOM 5491 O O . GLU B 1 252 ? 0.122 31.281 -10.125 1 97.25 252 GLU B O 1
ATOM 5496 N N . GLU B 1 253 ? 0.075 33.281 -9.078 1 97.94 253 GLU B N 1
ATOM 5497 C CA . GLU B 1 253 ? 1.183 33.812 -9.859 1 97.94 253 GLU B CA 1
ATOM 5498 C C . GLU B 1 253 ? 2.457 33 -9.648 1 97.94 253 GLU B C 1
ATOM 5500 O O . GLU B 1 253 ? 3.195 32.719 -10.602 1 97.94 253 GLU B O 1
ATOM 5505 N N . ARG B 1 254 ? 2.689 32.656 -8.406 1 98.19 254 ARG B N 1
ATOM 5506 C CA . ARG B 1 254 ? 3.848 31.844 -8.062 1 98.19 254 ARG B CA 1
ATOM 5507 C C . ARG B 1 254 ? 3.746 30.453 -8.68 1 98.19 254 ARG B C 1
ATOM 5509 O O . ARG B 1 254 ? 4.746 29.906 -9.133 1 98.19 254 ARG B O 1
ATOM 5516 N N . ARG B 1 255 ? 2.596 29.844 -8.695 1 98.56 255 ARG B N 1
ATOM 5517 C CA . ARG B 1 255 ? 2.375 28.547 -9.336 1 98.56 255 ARG B CA 1
ATOM 5518 C C . ARG B 1 255 ? 2.715 28.609 -10.82 1 98.56 255 ARG B C 1
ATOM 5520 O O . ARG B 1 255 ? 3.377 27.719 -11.352 1 98.56 255 ARG B O 1
ATOM 5527 N N . GLN B 1 256 ? 2.273 29.656 -11.484 1 98.62 256 GLN B N 1
ATOM 5528 C CA . GLN B 1 256 ? 2.537 29.844 -12.906 1 98.62 256 GLN B CA 1
ATOM 5529 C C . GLN B 1 256 ? 4.031 30 -13.172 1 98.62 256 GLN B C 1
ATOM 5531 O O . GLN B 1 256 ? 4.555 29.438 -14.141 1 98.62 256 GLN B O 1
ATOM 5536 N N . ALA B 1 257 ? 4.652 30.75 -12.336 1 98.81 257 ALA B N 1
ATOM 5537 C CA . ALA B 1 257 ? 6.09 30.953 -12.492 1 98.81 257 ALA B CA 1
ATOM 5538 C C . ALA B 1 257 ? 6.852 29.641 -12.352 1 98.81 257 ALA B C 1
ATOM 5540 O O . ALA B 1 257 ? 7.793 29.375 -13.102 1 98.81 257 ALA B O 1
ATOM 5541 N N . LEU B 1 258 ? 6.477 28.828 -11.398 1 98.81 258 LEU B N 1
ATOM 5542 C CA . LEU B 1 258 ? 7.121 27.531 -11.188 1 98.81 258 LEU B CA 1
ATOM 5543 C C . LEU B 1 258 ? 6.898 26.609 -12.383 1 98.81 258 LEU B C 1
ATOM 5545 O O . LEU B 1 258 ? 7.805 25.875 -12.789 1 98.81 258 LEU B O 1
ATOM 5549 N N . VAL B 1 259 ? 5.699 26.641 -12.938 1 98.81 259 VAL B N 1
ATOM 5550 C CA . VAL B 1 259 ? 5.371 25.844 -14.117 1 98.81 259 VAL B CA 1
ATOM 5551 C C . VAL B 1 259 ? 6.258 26.266 -15.289 1 98.81 259 VAL B C 1
ATOM 5553 O O . VAL B 1 259 ? 6.742 25.422 -16.047 1 98.81 259 VAL B O 1
ATOM 5556 N N . GLN B 1 260 ? 6.457 27.562 -15.422 1 98.75 260 GLN B N 1
ATOM 5557 C CA . GLN B 1 260 ? 7.305 28.062 -16.5 1 98.75 260 GLN B CA 1
ATOM 5558 C C . GLN B 1 260 ? 8.734 27.531 -16.359 1 98.75 260 GLN B C 1
ATOM 5560 O O . GLN B 1 260 ? 9.344 27.125 -17.344 1 98.75 260 GLN B O 1
ATOM 5565 N N . VAL B 1 261 ? 9.227 27.578 -15.164 1 98.75 261 VAL B N 1
ATOM 5566 C CA . VAL B 1 261 ? 10.578 27.078 -14.922 1 98.75 261 VAL B CA 1
ATOM 5567 C C . VAL B 1 261 ? 10.625 25.578 -15.195 1 98.75 261 VAL B C 1
ATOM 5569 O O . VAL B 1 261 ? 11.586 25.078 -15.789 1 98.75 261 VAL B O 1
ATOM 5572 N N . ALA B 1 262 ? 9.602 24.844 -14.781 1 98.81 262 ALA B N 1
ATOM 5573 C CA . ALA B 1 262 ? 9.547 23.406 -15 1 98.81 262 ALA B CA 1
ATOM 5574 C C . ALA B 1 262 ? 9.578 23.078 -16.484 1 98.81 262 ALA B C 1
ATOM 5576 O O . ALA B 1 262 ? 10.266 22.141 -16.922 1 98.81 262 ALA B O 1
ATOM 5577 N N . ARG B 1 263 ? 8.852 23.828 -17.312 1 98.44 263 ARG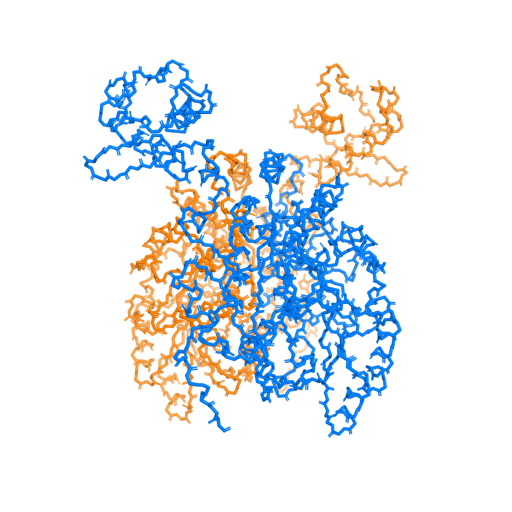 B N 1
ATOM 5578 C CA . ARG B 1 263 ? 8.836 23.641 -18.75 1 98.44 263 ARG B CA 1
ATOM 5579 C C . ARG B 1 263 ? 10.203 23.938 -19.359 1 98.44 263 ARG B C 1
ATOM 5581 O O . ARG B 1 263 ? 10.695 23.203 -20.203 1 98.44 263 ARG B O 1
ATOM 5588 N N . LYS B 1 264 ? 10.75 25.047 -18.906 1 98.19 264 LYS B N 1
ATOM 5589 C CA . LYS B 1 264 ? 12.047 25.484 -19.422 1 98.19 264 LYS B CA 1
ATOM 5590 C C . LYS B 1 264 ? 13.102 24.406 -19.234 1 98.19 264 LYS B C 1
ATOM 5592 O O . LYS B 1 264 ? 13.93 24.172 -20.109 1 98.19 264 LYS B O 1
ATOM 5597 N N . HIS B 1 265 ? 13.086 23.734 -18.141 1 98.12 265 HIS B N 1
ATOM 5598 C CA . HIS B 1 265 ? 14.141 22.797 -17.797 1 98.12 265 HIS B CA 1
ATOM 5599 C C . HIS B 1 265 ? 13.648 21.359 -17.938 1 98.12 265 HIS B C 1
ATOM 5601 O O . HIS B 1 265 ? 14.336 20.422 -17.516 1 98.12 265 HIS B O 1
ATOM 5607 N N . ASN B 1 266 ? 12.43 21.125 -18.422 1 97.75 266 ASN B N 1
ATOM 5608 C CA . ASN B 1 266 ? 11.828 19.828 -18.719 1 97.75 266 ASN B CA 1
ATOM 5609 C C . ASN B 1 266 ? 11.695 18.984 -17.453 1 97.75 266 ASN B C 1
ATOM 5611 O O . ASN B 1 266 ? 12.039 17.797 -17.453 1 97.75 266 ASN B O 1
ATOM 5615 N N . LEU B 1 267 ? 11.234 19.594 -16.375 1 98.62 267 LEU B N 1
ATOM 5616 C CA . LEU B 1 267 ? 10.977 18.891 -15.133 1 98.62 267 LEU B CA 1
ATOM 5617 C C . LEU B 1 267 ? 9.578 18.266 -15.141 1 98.62 267 LEU B C 1
ATOM 5619 O O . LEU B 1 267 ? 8.625 18.875 -15.633 1 98.62 267 LEU B O 1
ATOM 5623 N N . TYR B 1 268 ? 9.492 17.031 -14.68 1 98.81 268 TYR B N 1
ATOM 5624 C CA . TYR B 1 268 ? 8.18 16.547 -14.258 1 98.81 268 TYR B CA 1
ATOM 5625 C C . TYR B 1 268 ? 7.793 17.141 -12.898 1 98.81 268 TYR B C 1
ATOM 5627 O O . TYR B 1 268 ? 8.656 17.562 -12.133 1 98.81 268 TYR B O 1
ATOM 5635 N N . ILE B 1 269 ? 6.504 17.219 -12.656 1 98.94 269 ILE B N 1
ATOM 5636 C CA . ILE B 1 269 ? 6.016 17.797 -11.406 1 98.94 269 ILE B CA 1
ATOM 5637 C C . ILE B 1 269 ? 5.184 16.766 -10.656 1 98.94 269 ILE B C 1
ATOM 5639 O O . ILE B 1 269 ? 4.348 16.078 -11.25 1 98.94 269 ILE B O 1
ATOM 5643 N N . ILE B 1 270 ? 5.469 16.516 -9.438 1 98.94 270 ILE B N 1
ATOM 5644 C CA . ILE B 1 270 ? 4.578 15.812 -8.516 1 98.94 270 ILE B CA 1
ATOM 5645 C C . ILE B 1 270 ? 3.9 16.812 -7.59 1 98.94 270 ILE B C 1
ATOM 5647 O O . ILE B 1 270 ? 4.57 17.531 -6.832 1 98.94 270 ILE B O 1
ATOM 5651 N N . GLU B 1 271 ? 2.635 16.922 -7.664 1 98.81 271 GLU B N 1
ATOM 5652 C CA . GLU B 1 271 ? 1.843 17.797 -6.805 1 98.81 271 GLU B CA 1
ATOM 5653 C C . GLU B 1 271 ? 1.075 16.984 -5.758 1 98.81 271 GLU B C 1
ATOM 5655 O O . GLU B 1 271 ? 0.127 16.281 -6.09 1 98.81 271 GLU B O 1
ATOM 5660 N N . ASN B 1 272 ? 1.497 17.078 -4.555 1 98.31 272 ASN B N 1
ATOM 5661 C CA . ASN B 1 272 ? 0.787 16.484 -3.42 1 98.31 272 ASN B CA 1
ATOM 5662 C C . ASN B 1 272 ? -0.265 17.453 -2.867 1 98.31 272 ASN B C 1
ATOM 5664 O O . ASN B 1 272 ? 0.073 18.453 -2.238 1 98.31 272 ASN B O 1
ATOM 5668 N N . ASP B 1 273 ? -1.505 17.094 -3.039 1 97.62 273 ASP B N 1
ATOM 5669 C CA . ASP B 1 273 ? -2.602 17.969 -2.65 1 97.62 273 ASP B CA 1
ATOM 5670 C C . ASP B 1 273 ? -3.496 17.297 -1.605 1 97.62 273 ASP B C 1
ATOM 5672 O O . ASP B 1 273 ? -4.723 17.391 -1.686 1 97.62 273 ASP B O 1
ATOM 5676 N N . ALA B 1 274 ? -2.908 16.719 -0.632 1 96.12 274 ALA B N 1
ATOM 5677 C CA . ALA B 1 274 ? -3.611 16 0.429 1 96.12 274 ALA B CA 1
ATOM 5678 C C . ALA B 1 274 ? -4.582 16.922 1.164 1 96.12 274 ALA B C 1
ATOM 5680 O O . ALA B 1 274 ? -5.633 16.484 1.631 1 96.12 274 ALA B O 1
ATOM 5681 N N . PHE B 1 275 ? -4.301 18.219 1.224 1 95.56 275 PHE B N 1
ATOM 5682 C CA . PHE B 1 275 ? -5.102 19.156 2.02 1 95.56 275 PHE B CA 1
ATOM 5683 C C . PHE B 1 275 ? -5.953 20.031 1.121 1 95.56 275 PHE B C 1
ATOM 5685 O O . PHE B 1 275 ? -6.715 20.875 1.61 1 95.56 275 PHE B O 1
ATOM 5692 N N . GLY B 1 276 ? -5.863 19.844 -0.132 1 95.25 276 GLY B N 1
ATOM 5693 C CA . GLY B 1 276 ? -6.594 20.656 -1.09 1 95.25 276 GLY B CA 1
ATOM 5694 C C . GLY B 1 276 ? -8.078 20.734 -0.8 1 95.25 276 GLY B C 1
ATOM 5695 O O . GLY B 1 276 ? -8.656 21.812 -0.743 1 95.25 276 GLY B O 1
ATOM 5696 N N . PRO B 1 277 ? -8.688 19.672 -0.531 1 95.44 277 PRO B N 1
ATOM 5697 C CA . PRO B 1 277 ? -10.133 19.641 -0.329 1 95.44 277 PRO B CA 1
ATOM 5698 C C . PRO B 1 277 ? -10.57 20.453 0.896 1 95.44 277 PRO B C 1
ATOM 5700 O O . PRO B 1 277 ? -11.719 20.906 0.963 1 95.44 277 PRO B O 1
ATOM 5703 N N . VAL B 1 278 ? -9.719 20.625 1.799 1 96.38 278 VAL B N 1
ATOM 5704 C CA . VAL B 1 278 ? -10.062 21.312 3.041 1 96.38 278 VAL B CA 1
ATOM 5705 C C . VAL B 1 278 ? -9.766 22.812 2.904 1 96.38 278 VAL B C 1
ATOM 5707 O O . VAL B 1 278 ? -10.305 23.625 3.656 1 96.38 278 VAL B O 1
ATOM 5710 N N . ALA B 1 279 ? -8.969 23.156 1.983 1 95.75 279 ALA B N 1
ATOM 5711 C CA . ALA B 1 279 ? -8.445 24.516 1.843 1 95.75 279 ALA B CA 1
ATOM 5712 C C . ALA B 1 279 ? -9.531 25.469 1.366 1 95.75 279 ALA B C 1
ATOM 5714 O O . ALA B 1 279 ? -10.281 25.156 0.439 1 95.75 279 ALA B O 1
ATOM 5715 N N . GLU B 1 280 ? -9.609 26.531 2.049 1 91.75 280 GLU B N 1
ATOM 5716 C CA . GLU B 1 280 ? -10.461 27.625 1.585 1 91.75 280 GLU B CA 1
ATOM 5717 C C . GLU B 1 280 ? -9.719 28.516 0.593 1 91.75 280 GLU B C 1
ATOM 5719 O O . GLU B 1 280 ? -8.516 28.766 0.745 1 91.75 280 GLU B O 1
ATOM 5724 N N . ASP B 1 281 ? -10.359 28.984 -0.426 1 88.25 281 ASP B N 1
ATOM 5725 C CA . ASP B 1 281 ? -9.82 29.922 -1.417 1 88.25 281 ASP B CA 1
ATOM 5726 C C . ASP B 1 281 ? -8.555 29.359 -2.057 1 88.25 281 ASP B C 1
ATOM 5728 O O . ASP B 1 281 ? -7.539 30.062 -2.154 1 88.25 281 ASP B O 1
ATOM 5732 N N . ARG B 1 282 ? -8.555 28.203 -2.307 1 92.06 282 ARG B N 1
ATOM 5733 C CA . ARG B 1 282 ? -7.395 27.531 -2.902 1 92.06 282 ARG B CA 1
ATOM 5734 C C . ARG B 1 282 ? -7.254 27.906 -4.375 1 92.06 282 ARG B C 1
ATOM 5736 O O . ARG B 1 282 ? -8.227 27.844 -5.133 1 92.06 282 ARG B O 1
ATOM 5743 N N . PRO B 1 283 ? -6.031 28.344 -4.809 1 95.81 283 PRO B N 1
ATOM 5744 C CA . PRO B 1 283 ? -5.797 28.578 -6.234 1 95.81 283 PRO B CA 1
ATOM 5745 C C . PRO B 1 283 ? -5.902 27.297 -7.066 1 95.81 283 PRO B C 1
ATOM 5747 O O . PRO B 1 283 ? -5.91 26.203 -6.512 1 95.81 283 PRO B O 1
ATOM 5750 N N . VAL B 1 284 ? -5.934 27.516 -8.336 1 96 284 VAL B N 1
ATOM 5751 C CA . VAL B 1 284 ? -5.984 26.391 -9.273 1 96 284 VAL B CA 1
ATOM 5752 C C . VAL B 1 284 ? -4.766 25.5 -9.078 1 96 284 VAL B C 1
ATOM 5754 O O . VAL B 1 284 ? -3.65 25.984 -8.875 1 96 284 VAL B O 1
ATOM 5757 N N . PRO B 1 285 ? -4.98 24.172 -9.141 1 97.69 285 PRO B N 1
ATOM 5758 C CA . PRO B 1 285 ? -3.838 23.281 -8.984 1 97.69 285 PRO B CA 1
ATOM 5759 C C . PRO B 1 285 ? -2.801 23.438 -10.094 1 97.69 285 PRO B C 1
ATOM 5761 O O . PRO B 1 285 ? -3.152 23.781 -11.227 1 97.69 285 PRO B O 1
ATOM 5764 N N . VAL B 1 286 ? -1.57 23.156 -9.766 1 98.56 286 VAL B N 1
ATOM 5765 C CA . VAL B 1 286 ? -0.473 23.203 -10.727 1 98.56 286 VAL B CA 1
ATOM 5766 C C . VAL B 1 286 ? -0.754 22.219 -11.867 1 98.56 286 VAL B C 1
ATOM 5768 O O . VAL B 1 286 ? -0.421 22.5 -13.023 1 98.56 286 VAL B O 1
ATOM 5771 N N . ALA B 1 287 ? -1.377 21.109 -11.578 1 98.62 287 ALA B N 1
ATOM 5772 C CA . ALA B 1 287 ? -1.713 20.078 -12.555 1 98.62 287 ALA B CA 1
ATOM 5773 C C . ALA B 1 287 ? -2.645 20.625 -13.633 1 98.62 287 ALA B C 1
ATOM 5775 O O . ALA B 1 287 ? -2.629 20.156 -14.773 1 98.62 287 ALA B O 1
ATOM 5776 N N . ALA B 1 288 ? -3.453 21.562 -13.289 1 98.19 288 ALA B N 1
ATOM 5777 C CA . ALA B 1 288 ? -4.324 22.203 -14.273 1 98.19 288 ALA B CA 1
ATOM 5778 C C . ALA B 1 288 ? -3.535 23.125 -15.188 1 98.19 288 ALA B C 1
ATOM 5780 O O . ALA B 1 288 ? -3.887 23.312 -16.359 1 98.19 288 ALA B O 1
ATOM 5781 N N . LEU B 1 289 ? -2.486 23.734 -14.695 1 98.44 289 LEU B N 1
ATOM 5782 C CA . LEU B 1 289 ? -1.649 24.656 -15.438 1 98.44 289 LEU B CA 1
ATOM 5783 C C . LEU B 1 289 ? -0.664 23.922 -16.328 1 98.44 289 LEU B C 1
ATOM 5785 O O . LEU B 1 289 ? -0.274 24.422 -17.391 1 98.44 289 LEU B O 1
ATOM 5789 N N . ALA B 1 290 ? -0.24 22.75 -15.891 1 98.56 290 ALA B N 1
ATOM 5790 C CA . ALA B 1 290 ? 0.736 21.953 -16.625 1 98.56 290 ALA B CA 1
ATOM 5791 C C . ALA B 1 290 ? 0.341 20.484 -16.656 1 98.56 290 ALA B C 1
ATOM 5793 O O . ALA B 1 290 ? 1.089 19.625 -16.172 1 98.56 290 ALA B O 1
ATOM 5794 N N . PRO B 1 291 ? -0.817 20.125 -17.234 1 97.56 291 PRO B N 1
ATOM 5795 C CA . PRO B 1 291 ? -1.325 18.75 -17.234 1 97.56 291 PRO B CA 1
ATOM 5796 C C . PRO B 1 291 ? -0.413 17.766 -17.969 1 97.56 291 PRO B C 1
ATOM 5798 O O . PRO B 1 291 ? -0.437 16.562 -17.703 1 97.56 291 PRO B O 1
ATOM 5801 N N . GLU B 1 292 ? 0.449 18.219 -18.812 1 96.75 292 GLU B N 1
ATOM 5802 C CA . GLU B 1 292 ? 1.268 17.375 -19.672 1 96.75 292 GLU B CA 1
ATOM 5803 C C . GLU B 1 292 ? 2.467 16.812 -18.906 1 96.75 292 GLU B C 1
ATOM 5805 O O . GLU B 1 292 ? 3.117 15.867 -19.375 1 96.75 292 GLU B O 1
ATOM 5810 N N . ARG B 1 293 ? 2.73 17.391 -17.703 1 98.19 293 ARG B N 1
ATOM 5811 C CA . ARG B 1 293 ? 3.955 16.953 -17.031 1 98.19 293 ARG B CA 1
ATOM 5812 C C . ARG B 1 293 ? 3.74 16.812 -15.531 1 98.19 293 ARG B C 1
ATOM 5814 O O . ARG B 1 293 ? 4.695 16.594 -14.781 1 98.19 293 ARG B O 1
ATOM 5821 N N . THR B 1 294 ? 2.443 16.891 -15.07 1 98.88 294 THR B N 1
ATOM 5822 C CA . THR B 1 294 ? 2.197 16.891 -13.633 1 98.88 294 THR B CA 1
ATOM 5823 C C . THR B 1 294 ? 1.449 15.633 -13.203 1 98.88 294 THR B C 1
ATOM 5825 O O . THR B 1 294 ? 0.451 15.258 -13.82 1 98.88 294 THR B O 1
ATOM 5828 N N . ILE B 1 295 ? 1.963 14.945 -12.227 1 98.88 295 ILE B N 1
ATOM 5829 C CA . ILE B 1 295 ? 1.229 13.93 -11.484 1 98.88 295 ILE B CA 1
ATOM 5830 C C . ILE B 1 295 ? 0.571 14.57 -10.258 1 98.88 295 ILE B C 1
ATOM 5832 O O . ILE B 1 295 ? 1.247 15.195 -9.438 1 98.88 295 ILE B O 1
ATOM 5836 N N . TYR B 1 296 ? -0.732 14.445 -10.172 1 98.88 296 TYR B N 1
ATOM 5837 C CA . TYR B 1 296 ? -1.532 15.047 -9.109 1 98.88 296 TYR B CA 1
ATOM 5838 C C . TYR B 1 296 ? -2.018 13.984 -8.133 1 98.88 296 TYR B C 1
ATOM 5840 O O . TYR B 1 296 ? -2.629 12.992 -8.531 1 98.88 296 TYR B O 1
ATOM 5848 N N . LEU B 1 297 ? -1.775 14.219 -6.848 1 98.69 297 LEU B N 1
ATOM 5849 C CA . LEU B 1 297 ? -2.088 13.211 -5.836 1 98.69 297 LEU B CA 1
ATOM 5850 C C . LEU B 1 297 ? -3.066 13.766 -4.805 1 98.69 297 LEU B C 1
ATOM 5852 O O . LEU B 1 297 ? -2.879 14.875 -4.297 1 98.69 297 LEU B O 1
ATOM 5856 N N . THR B 1 298 ? -4.055 12.969 -4.469 1 98.25 298 THR B N 1
ATOM 5857 C CA . THR B 1 298 ? -4.984 13.273 -3.385 1 98.25 298 THR B CA 1
ATOM 5858 C C . THR B 1 298 ? -5.086 12.102 -2.418 1 98.25 298 THR B C 1
ATOM 5860 O O . THR B 1 298 ? -4.547 11.023 -2.68 1 98.25 298 THR B O 1
ATOM 5863 N N . THR B 1 299 ? -5.73 12.281 -1.317 1 97.94 299 THR B N 1
ATOM 5864 C CA . THR B 1 299 ? -6.039 11.242 -0.341 1 97.94 299 THR B CA 1
ATOM 5865 C C . THR B 1 299 ? -7.277 11.617 0.467 1 97.94 299 THR B C 1
ATOM 5867 O O . THR B 1 299 ? -7.574 12.797 0.653 1 97.94 299 THR B O 1
ATOM 5870 N N . PHE B 1 300 ? -7.965 10.648 0.92 1 98.25 300 PHE B N 1
ATOM 5871 C CA . PHE B 1 300 ? -9.141 10.875 1.754 1 98.25 300 PHE B CA 1
ATOM 5872 C C . PHE B 1 300 ? -8.773 10.82 3.232 1 98.25 300 PHE B C 1
ATOM 5874 O O . PHE B 1 300 ? -9.578 11.188 4.09 1 98.25 300 PHE B O 1
ATOM 5881 N N . THR B 1 301 ? -7.562 10.477 3.57 1 96.31 301 THR B N 1
ATOM 5882 C CA . THR B 1 301 ? -7.141 10.219 4.945 1 96.31 301 THR B CA 1
ATOM 5883 C C . THR B 1 301 ? -7.086 11.523 5.738 1 96.31 301 THR B C 1
ATOM 5885 O O . THR B 1 301 ? -7.086 11.5 6.973 1 96.31 301 THR B O 1
ATOM 5888 N N . LYS B 1 302 ? -6.977 12.641 5.047 1 95.12 302 LYS B N 1
ATOM 5889 C CA . LYS B 1 302 ? -6.789 13.906 5.746 1 95.12 302 LYS B CA 1
ATOM 5890 C C . LYS B 1 302 ? -8.07 14.734 5.73 1 95.12 302 LYS B C 1
ATOM 5892 O O . LYS B 1 302 ? -8.289 15.57 6.613 1 95.12 302 LYS B O 1
ATOM 5897 N N . CYS B 1 303 ? -8.945 14.523 4.785 1 96.38 303 CYS B N 1
ATOM 5898 C CA . CYS B 1 303 ? -10.125 15.375 4.664 1 96.38 303 CYS B CA 1
ATOM 5899 C C . CYS B 1 303 ? -11.375 14.664 5.16 1 96.38 303 CYS B C 1
ATOM 5901 O O . CYS B 1 303 ? -12.422 15.281 5.336 1 96.38 303 CYS B O 1
ATOM 5903 N N . THR B 1 304 ? -11.281 13.336 5.402 1 97.25 304 THR B N 1
ATOM 5904 C CA . THR B 1 304 ? -12.414 12.586 5.934 1 97.25 304 THR B CA 1
ATOM 5905 C C . THR B 1 304 ? -12.023 11.852 7.211 1 97.25 304 THR B C 1
ATOM 5907 O O . THR B 1 304 ? -11.93 12.461 8.281 1 97.25 304 THR B O 1
ATOM 5910 N N . VAL B 1 305 ? -11.719 10.555 7.094 1 95.94 305 VAL B N 1
ATOM 5911 C CA . VAL B 1 305 ? -11.211 9.789 8.227 1 95.94 305 VAL B CA 1
ATOM 5912 C C . VAL B 1 305 ? -9.867 9.164 7.867 1 95.94 305 VAL B C 1
ATOM 5914 O O . VAL B 1 305 ? -9.648 8.75 6.727 1 95.94 305 VAL B O 1
ATOM 5917 N N . SER B 1 306 ? -8.977 9.078 8.852 1 94 306 SER B N 1
ATOM 5918 C CA . SER B 1 306 ? -7.629 8.57 8.625 1 94 306 SER B CA 1
ATOM 5919 C C . SER B 1 306 ? -7.652 7.164 8.047 1 94 306 SER B C 1
ATOM 5921 O O . SER B 1 306 ? -6.766 6.785 7.281 1 94 306 SER B O 1
ATOM 5923 N N . GLY B 1 307 ? -8.648 6.418 8.336 1 94.69 307 GLY B N 1
ATOM 5924 C CA . GLY B 1 307 ? -8.719 5.02 7.945 1 94.69 307 GLY B CA 1
ATOM 5925 C C . GLY B 1 307 ? -9.203 4.82 6.523 1 94.69 307 GLY B C 1
ATOM 5926 O O . GLY B 1 307 ? -9.094 3.727 5.969 1 94.69 307 GLY B O 1
ATOM 5927 N N . LEU B 1 308 ? -9.758 5.812 5.922 1 97.31 308 LEU B N 1
ATOM 5928 C CA . LEU B 1 308 ? -10.148 5.707 4.52 1 97.31 308 LEU B CA 1
ATOM 5929 C C . LEU B 1 308 ? -8.945 5.883 3.604 1 97.31 308 LEU B C 1
ATOM 5931 O O . LEU B 1 308 ? -8.805 6.918 2.945 1 97.31 308 LEU B O 1
ATOM 5935 N N . ARG B 1 309 ? -8.172 4.84 3.57 1 96.88 309 ARG B N 1
ATOM 5936 C CA . ARG B 1 309 ? -6.902 4.844 2.857 1 96.88 309 ARG B CA 1
ATOM 5937 C C . ARG B 1 309 ? -7.113 4.656 1.358 1 96.88 309 ARG B C 1
ATOM 5939 O O . ARG B 1 309 ? -6.738 3.623 0.798 1 96.88 309 ARG B O 1
ATOM 5946 N N . ALA B 1 310 ? -7.594 5.648 0.727 1 98.12 310 ALA B N 1
ATOM 5947 C CA . ALA B 1 310 ? -7.828 5.738 -0.711 1 98.12 310 ALA B CA 1
ATOM 5948 C C . ALA B 1 310 ? -7.527 7.141 -1.229 1 98.12 310 ALA B C 1
ATOM 5950 O O . ALA B 1 310 ? -7.617 8.117 -0.481 1 98.12 310 ALA B O 1
ATOM 5951 N N . GLY B 1 311 ? -7.141 7.195 -2.418 1 98.5 311 GLY B N 1
ATOM 5952 C CA . GLY B 1 311 ? -6.879 8.461 -3.092 1 98.5 311 GLY B CA 1
ATOM 5953 C C . GLY B 1 311 ? -6.82 8.328 -4.602 1 98.5 311 GLY B C 1
ATOM 5954 O O . GLY B 1 311 ? -6.918 7.219 -5.137 1 98.5 311 GLY B O 1
ATOM 5955 N N . TYR B 1 312 ? -6.742 9.445 -5.266 1 98.81 312 TYR B N 1
ATOM 5956 C CA . TYR B 1 312 ? -6.652 9.492 -6.723 1 98.81 312 TYR B CA 1
ATOM 5957 C C . TYR B 1 312 ? -5.305 10.039 -7.172 1 98.81 312 TYR B C 1
ATOM 5959 O O . TYR B 1 312 ? -4.777 10.977 -6.574 1 98.81 312 TYR B O 1
ATOM 5967 N N . MET B 1 313 ? -4.773 9.43 -8.156 1 98.81 313 MET B N 1
ATOM 5968 C CA . MET B 1 313 ? -3.607 9.906 -8.898 1 98.81 313 MET B CA 1
ATOM 5969 C C . MET B 1 313 ? -3.98 10.25 -10.336 1 98.81 313 MET B C 1
ATOM 5971 O O . MET B 1 313 ? -4.445 9.383 -11.086 1 98.81 313 MET B O 1
ATOM 5975 N N . ALA B 1 314 ? -3.906 11.477 -10.688 1 98.81 314 ALA B N 1
ATOM 5976 C CA . ALA B 1 314 ? -4.078 11.906 -12.078 1 98.81 314 ALA B CA 1
ATOM 5977 C C . ALA B 1 314 ? -2.729 12.148 -12.742 1 98.81 314 ALA B C 1
ATOM 5979 O O . ALA B 1 314 ? -1.854 12.805 -12.172 1 98.81 314 ALA B O 1
ATOM 5980 N N . ALA B 1 315 ? -2.533 11.617 -13.906 1 98.44 315 ALA B N 1
ATOM 5981 C CA . ALA B 1 315 ? -1.239 11.727 -14.57 1 98.44 315 ALA B CA 1
ATOM 5982 C C . ALA B 1 315 ? -1.409 11.836 -16.078 1 98.44 315 ALA B C 1
ATOM 5984 O O . ALA B 1 315 ? -2.451 11.461 -16.625 1 98.44 315 ALA B O 1
ATOM 5985 N N . PRO B 1 316 ? -0.365 12.414 -16.766 1 96.56 316 PRO B N 1
ATOM 5986 C CA . PRO B 1 316 ? -0.374 12.359 -18.234 1 96.56 316 PRO B CA 1
ATOM 5987 C C . PRO B 1 316 ? -0.422 10.93 -18.766 1 96.56 316 PRO B C 1
ATOM 5989 O O . PRO B 1 316 ? 0.182 10.031 -18.188 1 96.56 316 PRO B O 1
ATOM 5992 N N . GLU B 1 317 ? -1.006 10.805 -19.891 1 93 317 GLU B N 1
ATOM 5993 C CA . GLU B 1 317 ? -1.255 9.5 -20.484 1 93 317 GLU B CA 1
ATOM 5994 C C . GLU B 1 317 ? 0.046 8.727 -20.688 1 93 317 GLU B C 1
ATOM 5996 O O . GLU B 1 317 ? 0.098 7.52 -20.438 1 93 317 GLU B O 1
ATOM 6001 N N . HIS B 1 318 ? 1.079 9.398 -21.062 1 90.81 318 HIS B N 1
ATOM 6002 C CA . HIS B 1 318 ? 2.324 8.727 -21.422 1 90.81 318 HIS B CA 1
ATOM 6003 C C . HIS B 1 318 ? 3.031 8.172 -20.188 1 90.81 318 HIS B C 1
ATOM 6005 O O . HIS B 1 318 ? 3.932 7.34 -20.312 1 90.81 318 HIS B O 1
ATOM 6011 N N . LEU B 1 319 ? 2.611 8.562 -18.984 1 95.44 319 LEU B N 1
ATOM 6012 C CA . LEU B 1 319 ? 3.242 8.094 -17.75 1 95.44 319 LEU B CA 1
ATOM 6013 C C . LEU B 1 319 ? 2.465 6.93 -17.156 1 95.44 319 LEU B C 1
ATOM 6015 O O . LEU B 1 319 ? 2.959 6.242 -16.25 1 95.44 319 LEU B O 1
ATOM 6019 N N . LEU B 1 320 ? 1.269 6.621 -17.641 1 94.19 320 LEU B N 1
ATOM 6020 C CA . LEU B 1 320 ? 0.338 5.695 -17 1 94.19 320 LEU B CA 1
ATOM 6021 C C . LEU B 1 320 ? 0.913 4.285 -16.969 1 94.19 320 LEU B C 1
ATOM 6023 O O . LEU B 1 320 ? 0.821 3.596 -15.945 1 94.19 320 LEU B O 1
ATOM 6027 N N . PRO B 1 321 ? 1.585 3.799 -18.062 1 90.75 321 PRO B N 1
ATOM 6028 C CA . PRO B 1 321 ? 2.141 2.445 -18 1 90.75 321 PRO B CA 1
ATOM 6029 C C . PRO B 1 321 ? 3.197 2.297 -16.906 1 90.75 321 PRO B C 1
ATOM 6031 O O . PRO B 1 321 ? 3.162 1.335 -16.125 1 90.75 321 PRO B O 1
ATOM 6034 N N . ALA B 1 322 ? 4.07 3.297 -16.781 1 93.5 322 ALA B N 1
ATOM 6035 C CA . ALA B 1 322 ? 5.121 3.258 -15.773 1 93.5 322 ALA B CA 1
ATOM 6036 C C . ALA B 1 322 ? 4.527 3.332 -14.367 1 93.5 322 ALA B C 1
ATOM 6038 O O . ALA B 1 322 ? 4.953 2.605 -13.469 1 93.5 322 ALA B O 1
ATOM 6039 N N . LEU B 1 323 ? 3.543 4.176 -14.234 1 97 323 LEU B N 1
ATOM 6040 C CA . LEU B 1 323 ? 2.893 4.332 -12.938 1 97 323 LEU B CA 1
ATOM 6041 C C . LEU B 1 323 ? 2.168 3.053 -12.539 1 97 323 LEU B C 1
ATOM 6043 O O . LEU B 1 323 ? 2.248 2.627 -11.383 1 97 323 LEU B O 1
ATOM 6047 N N . THR B 1 324 ? 1.512 2.451 -13.469 1 94.38 324 THR B N 1
ATOM 6048 C CA . THR B 1 324 ? 0.801 1.205 -13.203 1 94.38 324 THR B CA 1
ATOM 6049 C C . THR B 1 324 ? 1.771 0.115 -12.758 1 94.38 324 THR B C 1
ATOM 6051 O O . THR B 1 324 ? 1.498 -0.615 -11.797 1 94.38 324 THR B O 1
ATOM 6054 N N . GLY B 1 325 ? 2.887 0.045 -13.461 1 92.62 325 GLY B N 1
ATOM 6055 C CA . GLY B 1 325 ? 3.902 -0.918 -13.062 1 92.62 325 GLY B CA 1
ATOM 6056 C C . GLY B 1 325 ? 4.352 -0.749 -11.617 1 92.62 325 GLY B C 1
ATOM 6057 O O . GLY B 1 325 ? 4.527 -1.733 -10.898 1 92.62 325 GLY B O 1
ATOM 6058 N N . ARG B 1 326 ? 4.492 0.48 -11.219 1 95.38 326 ARG B N 1
ATOM 6059 C CA . ARG B 1 326 ? 4.949 0.758 -9.859 1 95.38 326 ARG B CA 1
ATOM 6060 C C . ARG B 1 326 ? 3.859 0.45 -8.844 1 95.38 326 ARG B C 1
ATOM 6062 O O . ARG B 1 326 ? 4.152 0.028 -7.723 1 95.38 326 ARG B O 1
ATOM 6069 N N . ILE B 1 327 ? 2.605 0.754 -9.211 1 96.25 327 ILE B N 1
ATOM 6070 C CA . ILE B 1 327 ? 1.478 0.424 -8.344 1 96.25 327 ILE B CA 1
ATOM 6071 C C . ILE B 1 327 ? 1.449 -1.081 -8.086 1 96.25 327 ILE B C 1
ATOM 6073 O O . ILE B 1 327 ? 1.28 -1.518 -6.945 1 96.25 327 ILE B O 1
ATOM 6077 N N . VAL B 1 328 ? 1.688 -1.864 -9.055 1 93.38 328 VAL B N 1
ATOM 6078 C CA . VAL B 1 328 ? 1.666 -3.32 -8.961 1 93.38 328 VAL B CA 1
ATOM 6079 C C . VAL B 1 328 ? 2.775 -3.797 -8.031 1 93.38 328 VAL B C 1
ATOM 6081 O O . VAL B 1 328 ? 2.531 -4.602 -7.129 1 93.38 328 VAL B O 1
ATOM 6084 N N . VAL B 1 329 ? 3.914 -3.238 -8.156 1 93.31 329 VAL B N 1
ATOM 6085 C CA . VAL B 1 329 ? 5.074 -3.686 -7.395 1 93.31 329 VAL B CA 1
ATOM 6086 C C . VAL B 1 329 ? 4.922 -3.258 -5.934 1 93.31 329 VAL B C 1
ATOM 6088 O O . VAL B 1 329 ? 5.215 -4.035 -5.023 1 93.31 329 VAL B O 1
ATOM 6091 N N . PHE B 1 330 ? 4.383 -2.072 -5.672 1 95.25 330 PHE B N 1
ATOM 6092 C CA . PHE B 1 330 ? 4.395 -1.509 -4.328 1 95.25 330 PHE B CA 1
ATOM 6093 C C . PHE B 1 330 ? 3.158 -1.944 -3.551 1 95.25 330 PHE B C 1
ATOM 6095 O O . PHE B 1 330 ? 3.107 -1.805 -2.326 1 95.25 330 PHE B O 1
ATOM 6102 N N . GLY B 1 331 ? 2.205 -2.492 -4.27 1 93.19 331 GLY B N 1
ATOM 6103 C CA . GLY B 1 331 ? 1.021 -2.881 -3.518 1 93.19 331 GLY B CA 1
ATOM 6104 C C . GLY B 1 331 ? -0.009 -3.607 -4.363 1 93.19 331 GLY B C 1
ATOM 6105 O O . GLY B 1 331 ? -1.117 -3.885 -3.896 1 93.19 331 GLY B O 1
ATOM 6106 N N . TRP B 1 332 ? 0.245 -3.912 -5.57 1 91.5 332 TRP B N 1
ATOM 6107 C CA . TRP B 1 332 ? -0.589 -4.605 -6.547 1 91.5 332 TRP B CA 1
ATOM 6108 C C . TRP B 1 332 ? -1.699 -3.691 -7.059 1 91.5 332 TRP B C 1
ATOM 6110 O O . TRP B 1 332 ? -1.891 -3.557 -8.266 1 91.5 332 TRP B O 1
ATOM 6120 N N . MET B 1 333 ? -2.441 -3.123 -6.199 1 94.5 333 MET B N 1
ATOM 6121 C CA . MET B 1 333 ? -3.535 -2.201 -6.496 1 94.5 333 MET B CA 1
ATOM 6122 C C . MET B 1 333 ? -4.016 -1.498 -5.23 1 94.5 333 MET B C 1
ATOM 6124 O O . MET B 1 333 ? -3.658 -1.897 -4.121 1 94.5 333 MET B O 1
ATOM 6128 N N . ALA B 1 334 ? -4.727 -0.464 -5.461 1 97.06 334 ALA B N 1
ATOM 6129 C CA . ALA B 1 334 ? -5.457 0.106 -4.332 1 97.06 334 ALA B CA 1
ATOM 6130 C C . ALA B 1 334 ? -6.508 -0.871 -3.811 1 97.06 334 ALA B C 1
ATOM 6132 O O . ALA B 1 334 ? -7.117 -1.61 -4.586 1 97.06 334 ALA B O 1
ATOM 6133 N N . THR B 1 335 ? -6.68 -0.867 -2.502 1 97.5 335 THR B N 1
ATOM 6134 C CA . THR B 1 335 ? -7.645 -1.771 -1.881 1 97.5 335 THR B CA 1
ATOM 6135 C C . THR B 1 335 ? -9.055 -1.477 -2.375 1 97.5 335 THR B C 1
ATOM 6137 O O . THR B 1 335 ? -9.625 -0.427 -2.062 1 97.5 335 THR B O 1
ATOM 6140 N N . PRO B 1 336 ? -9.695 -2.365 -3.057 1 96.75 336 PRO B N 1
ATOM 6141 C CA . PRO B 1 336 ? -10.953 -2.078 -3.744 1 96.75 336 PRO B CA 1
ATOM 6142 C C . PRO B 1 336 ? -12.078 -1.705 -2.779 1 96.75 336 PRO B C 1
ATOM 6144 O O . PRO B 1 336 ? -12.883 -0.814 -3.076 1 96.75 336 PRO B O 1
ATOM 6147 N N . LEU B 1 337 ? -12.156 -2.305 -1.651 1 96.94 337 LEU B N 1
ATOM 6148 C CA . LEU B 1 337 ? -13.234 -1.999 -0.718 1 96.94 337 LEU B CA 1
ATOM 6149 C C . LEU B 1 337 ? -13.125 -0.562 -0.218 1 96.94 337 LEU B C 1
ATOM 6151 O O . LEU B 1 337 ? -14.148 0.108 -0.026 1 96.94 337 LEU B O 1
ATOM 6155 N N . MET B 1 338 ? -11.945 -0.118 0.057 1 97.75 338 MET B N 1
ATOM 6156 C CA . MET B 1 338 ? -11.742 1.271 0.457 1 97.75 338 MET B CA 1
ATOM 6157 C C . MET B 1 338 ? -12.109 2.223 -0.678 1 97.75 338 MET B C 1
ATOM 6159 O O . MET B 1 338 ? -12.711 3.275 -0.443 1 97.75 338 MET B O 1
ATOM 6163 N N . CYS B 1 339 ? -11.711 1.807 -1.868 1 98.12 339 CYS B N 1
ATOM 6164 C CA . CYS B 1 339 ? -12.078 2.592 -3.041 1 98.12 339 CYS B CA 1
ATOM 6165 C C . CYS B 1 339 ? -13.594 2.693 -3.176 1 98.12 339 CYS B C 1
ATOM 6167 O O . CYS B 1 339 ? -14.117 3.742 -3.557 1 98.12 339 CYS B O 1
ATOM 6169 N N . GLU B 1 340 ? -14.234 1.592 -2.854 1 97.62 340 GLU B N 1
ATOM 6170 C CA . GLU B 1 340 ? -15.695 1.581 -2.93 1 97.62 340 GLU B CA 1
ATOM 6171 C C . GLU B 1 340 ? -16.312 2.529 -1.904 1 97.62 340 GLU B C 1
ATOM 6173 O O . GLU B 1 340 ? -17.234 3.285 -2.223 1 97.62 340 GLU B O 1
ATOM 6178 N N . ILE B 1 341 ? -15.836 2.5 -0.715 1 98.06 341 ILE B N 1
ATOM 6179 C CA . ILE B 1 341 ? -16.328 3.4 0.32 1 98.06 341 ILE B CA 1
ATOM 6180 C C . ILE B 1 341 ? -16.094 4.848 -0.101 1 98.06 341 ILE B C 1
ATOM 6182 O O . ILE B 1 341 ? -17 5.684 -0.013 1 98.06 341 ILE B O 1
ATOM 6186 N N . ALA B 1 342 ? -14.922 5.133 -0.569 1 98.62 342 ALA B N 1
ATOM 6187 C CA . ALA B 1 342 ? -14.609 6.477 -1.05 1 98.62 342 ALA B CA 1
ATOM 6188 C C . ALA B 1 342 ? -15.555 6.895 -2.172 1 98.62 342 ALA B C 1
ATOM 6190 O O . ALA B 1 342 ? -16.031 8.031 -2.201 1 98.62 342 ALA B O 1
ATOM 6191 N N . THR B 1 343 ? -15.773 5.973 -3.061 1 98.12 343 THR B N 1
ATOM 6192 C CA . THR B 1 343 ? -16.641 6.23 -4.203 1 98.12 343 THR B CA 1
ATOM 6193 C C . THR B 1 343 ? -18.047 6.598 -3.738 1 98.12 343 THR B C 1
ATOM 6195 O O . THR B 1 343 ? -18.625 7.59 -4.195 1 98.12 343 THR B O 1
ATOM 6198 N N . ARG B 1 344 ? -18.562 5.828 -2.83 1 97.06 344 ARG B N 1
ATOM 6199 C CA . ARG B 1 344 ? -19.891 6.113 -2.291 1 97.06 344 ARG B CA 1
ATOM 6200 C C . ARG B 1 344 ? -19.922 7.48 -1.617 1 97.06 344 ARG B C 1
ATOM 6202 O O . ARG B 1 344 ? -20.859 8.258 -1.832 1 97.06 344 ARG B O 1
ATOM 6209 N N . TRP B 1 345 ? -18.922 7.781 -0.861 1 98.62 345 TRP B N 1
ATOM 6210 C CA . TRP B 1 345 ? -18.875 9.039 -0.13 1 98.62 345 TRP B CA 1
ATOM 6211 C C . TRP B 1 345 ? -18.703 10.219 -1.085 1 98.62 345 TRP B C 1
ATOM 6213 O O . TRP B 1 345 ? -19.188 11.32 -0.816 1 98.62 345 TRP B O 1
ATOM 6223 N N . VAL B 1 346 ? -18.016 10.008 -2.178 1 98.5 346 VAL B N 1
ATOM 6224 C CA . VAL B 1 346 ? -17.859 11.055 -3.184 1 98.5 346 VAL B CA 1
ATOM 6225 C C . VAL B 1 346 ? -19.219 11.328 -3.844 1 98.5 346 VAL B C 1
ATOM 6227 O O . VAL B 1 346 ? -19.641 12.484 -3.949 1 98.5 346 VAL B O 1
ATOM 6230 N N . LEU B 1 347 ? -19.828 10.289 -4.227 1 96.44 347 LEU B N 1
ATOM 6231 C CA . LEU B 1 347 ? -21.031 10.406 -5.047 1 96.44 347 LEU B CA 1
ATOM 6232 C C . LEU B 1 347 ? -22.219 10.891 -4.219 1 96.44 347 LEU B C 1
ATOM 6234 O O . LEU B 1 347 ? -23.078 11.617 -4.723 1 96.44 347 LEU B O 1
ATOM 6238 N N . ASP B 1 348 ? -22.25 10.523 -2.928 1 95.94 348 ASP B N 1
ATOM 6239 C CA . ASP B 1 348 ? -23.391 10.945 -2.125 1 95.94 348 ASP B CA 1
ATOM 6240 C C . ASP B 1 348 ? -23.109 12.266 -1.404 1 95.94 348 ASP B C 1
ATOM 6242 O O . ASP B 1 348 ? -23.953 12.766 -0.66 1 95.94 348 ASP B O 1
ATOM 6246 N N . GLY B 1 349 ? -21.891 12.781 -1.52 1 97.75 349 GLY B N 1
ATOM 6247 C CA . GLY B 1 349 ? -21.562 14.102 -1.003 1 97.75 349 GLY B CA 1
ATOM 6248 C C . GLY B 1 349 ? -20.969 14.062 0.388 1 97.75 349 GLY B C 1
ATOM 6249 O O . GLY B 1 349 ? -20.516 15.094 0.905 1 97.75 349 GLY B O 1
ATOM 6250 N N . THR B 1 350 ? -20.875 12.898 1.003 1 98.44 350 THR B N 1
ATOM 6251 C CA . THR B 1 350 ? -20.359 12.758 2.357 1 98.44 350 THR B CA 1
ATOM 6252 C C . THR B 1 350 ? -18.906 13.219 2.432 1 98.44 350 THR B C 1
ATOM 6254 O O . THR B 1 350 ? -18.516 13.891 3.391 1 98.44 350 THR B O 1
ATOM 6257 N N . ALA B 1 351 ? -18.141 12.891 1.447 1 98.56 351 ALA B N 1
ATOM 6258 C CA . ALA B 1 351 ? -16.734 13.273 1.442 1 98.56 351 ALA B CA 1
ATOM 6259 C C . ALA B 1 351 ? -16.578 14.789 1.519 1 98.56 351 ALA B C 1
ATOM 6261 O O . ALA B 1 351 ? -15.805 15.305 2.326 1 98.56 351 ALA B O 1
ATOM 6262 N N . LEU B 1 352 ? -17.312 15.492 0.686 1 98.06 352 LEU B N 1
ATOM 6263 C CA . LEU B 1 352 ? -17.25 16.953 0.684 1 98.06 352 LEU B CA 1
ATOM 6264 C C . LEU B 1 352 ? -17.781 17.531 1.992 1 98.06 352 LEU B C 1
ATOM 6266 O O . LEU B 1 352 ? -17.219 18.484 2.525 1 98.06 352 LEU B O 1
ATOM 6270 N N . GLU B 1 353 ? -18.812 16.938 2.512 1 98.12 353 GLU B N 1
ATOM 6271 C CA . GLU B 1 353 ? -19.359 17.359 3.795 1 98.12 353 GLU B CA 1
ATOM 6272 C C . GLU B 1 353 ? -18.312 17.281 4.898 1 98.12 353 GLU B C 1
ATOM 6274 O O . GLU B 1 353 ? -18.156 18.219 5.691 1 98.12 353 GLU B O 1
ATOM 6279 N N . LEU B 1 354 ? -17.641 16.203 4.957 1 98.12 354 LEU B N 1
ATOM 6280 C CA . LEU B 1 354 ? -16.641 15.992 5.992 1 98.12 354 LEU B CA 1
ATOM 6281 C C . LEU B 1 354 ? -15.445 16.922 5.789 1 98.12 354 LEU B C 1
ATOM 6283 O O . LEU B 1 354 ? -14.859 17.406 6.762 1 98.12 354 LEU B O 1
ATOM 6287 N N . ALA B 1 355 ? -15.07 17.203 4.562 1 97.88 355 ALA B N 1
ATOM 6288 C CA . ALA B 1 355 ? -14 18.141 4.273 1 97.88 355 ALA B CA 1
ATOM 6289 C C . ALA B 1 355 ? -14.359 19.547 4.762 1 97.88 355 ALA B C 1
ATOM 6291 O O . ALA B 1 355 ? -13.539 20.219 5.391 1 97.88 355 ALA B O 1
ATOM 6292 N N . LEU B 1 356 ? -15.555 19.969 4.465 1 97.69 356 LEU B N 1
ATOM 6293 C CA . LEU B 1 356 ? -16.016 21.281 4.879 1 97.69 356 LEU B CA 1
ATOM 6294 C C . LEU B 1 356 ? -16.141 21.375 6.395 1 97.69 356 LEU B C 1
ATOM 6296 O O . LEU B 1 356 ? -15.852 22.406 6.988 1 97.69 356 LEU B O 1
ATOM 6300 N N . TRP B 1 357 ? -16.578 20.297 6.969 1 97.75 357 TRP B N 1
ATOM 6301 C CA . TRP B 1 357 ? -16.594 20.25 8.43 1 97.75 357 TRP B CA 1
ATOM 6302 C C . TRP B 1 357 ? -15.203 20.453 9.008 1 97.75 357 TRP B C 1
ATOM 6304 O O . TRP B 1 357 ? -15.031 21.203 9.969 1 97.75 357 TRP B O 1
ATOM 6314 N N . GLN B 1 358 ? -14.281 19.75 8.477 1 96.94 358 GLN B N 1
ATOM 6315 C CA . GLN B 1 358 ? -12.898 19.859 8.922 1 96.94 358 GLN B CA 1
ATOM 6316 C C . GLN B 1 358 ? -12.391 21.297 8.789 1 96.94 358 GLN B C 1
ATOM 6318 O O . GLN B 1 358 ? -11.711 21.797 9.68 1 96.94 358 GLN B O 1
ATOM 6323 N N . ARG B 1 359 ? -12.672 21.922 7.715 1 97.12 359 ARG B N 1
ATOM 6324 C CA . ARG B 1 359 ? -12.297 23.328 7.496 1 97.12 359 ARG B CA 1
ATOM 6325 C C . ARG B 1 359 ? -12.789 24.203 8.633 1 97.12 359 ARG B C 1
ATOM 6327 O O . ARG B 1 359 ? -12.031 25.016 9.172 1 97.12 359 ARG B O 1
ATOM 6334 N N . ARG B 1 360 ? -14.016 24.031 9 1 97.5 360 ARG B N 1
ATOM 6335 C CA . ARG B 1 360 ? -14.602 24.828 10.07 1 97.5 360 ARG B CA 1
ATOM 6336 C C . ARG B 1 360 ? -13.969 24.5 11.414 1 97.5 360 ARG B C 1
ATOM 6338 O O . ARG B 1 360 ? -13.672 25.406 12.203 1 97.5 360 ARG B O 1
ATOM 6345 N N . ALA B 1 361 ? -13.789 23.234 11.633 1 97.25 361 ALA B N 1
ATOM 6346 C CA . ALA B 1 361 ? -13.18 22.797 12.883 1 97.25 361 ALA B CA 1
ATOM 6347 C C . ALA B 1 361 ? -11.766 23.344 13.039 1 97.25 361 ALA B C 1
ATOM 6349 O O . ALA B 1 361 ? -11.367 23.75 14.125 1 97.25 361 ALA B O 1
ATOM 6350 N N . LEU B 1 362 ? -11.055 23.328 11.984 1 97.19 362 LEU B N 1
ATOM 6351 C CA . LEU B 1 362 ? -9.688 23.828 12.016 1 97.19 362 LEU B CA 1
ATOM 6352 C C . LEU B 1 362 ? -9.656 25.344 12.188 1 97.19 362 LEU B C 1
ATOM 6354 O O . LEU B 1 362 ? -8.758 25.875 12.844 1 97.19 362 LEU B O 1
ATOM 6358 N N . ALA B 1 363 ? -10.609 26.031 11.594 1 97.75 363 ALA B N 1
ATOM 6359 C CA . ALA B 1 363 ? -10.695 27.484 11.766 1 97.75 363 ALA B CA 1
ATOM 6360 C C . ALA B 1 363 ? -10.883 27.844 13.234 1 97.75 363 ALA B C 1
ATOM 6362 O O . ALA B 1 363 ? -10.289 28.812 13.719 1 97.75 363 ALA B O 1
ATOM 6363 N N . GLU B 1 364 ? -11.711 27.109 13.867 1 97.69 364 GLU B N 1
ATOM 6364 C CA . GLU B 1 364 ? -11.93 27.328 15.297 1 97.69 364 GLU B CA 1
ATOM 6365 C C . GLU B 1 364 ? -10.641 27.094 16.094 1 97.69 364 GLU B C 1
ATOM 6367 O O . GLU B 1 364 ? -10.312 27.875 16.984 1 97.69 364 GLU B O 1
ATOM 6372 N N . ARG B 1 365 ? -10 26.094 15.797 1 97.62 365 ARG B N 1
ATOM 6373 C CA . ARG B 1 365 ? -8.758 25.75 16.484 1 97.62 365 ARG B CA 1
ATOM 6374 C C . ARG B 1 365 ? -7.66 26.766 16.156 1 97.62 365 ARG B C 1
ATOM 6376 O O . ARG B 1 365 ? -6.812 27.062 17 1 97.62 365 ARG B O 1
ATOM 6383 N N . TYR B 1 366 ? -7.672 27.234 14.961 1 97.62 366 TYR B N 1
ATOM 6384 C CA . TYR B 1 366 ? -6.758 28.297 14.555 1 97.62 366 TYR B CA 1
ATOM 6385 C C . TYR B 1 366 ? -6.938 29.531 15.43 1 97.62 366 TYR B C 1
ATOM 6387 O O . TYR B 1 366 ? -5.957 30.156 15.852 1 97.62 366 TYR B O 1
ATOM 6395 N N . GLU B 1 367 ? -8.125 29.859 15.711 1 98 367 GLU B N 1
ATOM 6396 C CA . GLU B 1 367 ? -8.414 31.016 16.562 1 98 367 GLU B CA 1
ATOM 6397 C C . GLU B 1 367 ? -7.891 30.797 17.984 1 98 367 GLU B C 1
ATOM 6399 O O . GLU B 1 367 ? -7.332 31.703 18.594 1 98 367 GLU B O 1
ATOM 6404 N N . ILE B 1 368 ? -8.102 29.641 18.438 1 97.75 368 ILE B N 1
ATOM 6405 C CA . ILE B 1 368 ? -7.598 29.297 19.766 1 97.75 368 ILE B CA 1
ATOM 6406 C C . ILE B 1 368 ? -6.078 29.438 19.797 1 97.75 368 ILE B C 1
ATOM 6408 O O . ILE B 1 368 ? -5.52 30.031 20.719 1 97.75 368 ILE B O 1
ATOM 6412 N N . ALA B 1 369 ? -5.449 28.875 18.844 1 98 369 ALA B N 1
ATOM 6413 C CA . ALA B 1 369 ? -3.992 28.938 18.766 1 98 369 ALA B CA 1
ATOM 6414 C C . ALA B 1 369 ? -3.52 30.391 18.641 1 98 369 ALA B C 1
ATOM 6416 O O . ALA B 1 369 ? -2.518 30.766 19.25 1 98 369 ALA B O 1
ATOM 6417 N N . SER B 1 370 ? -4.215 31.172 17.875 1 97.75 370 SER B N 1
ATOM 6418 C CA . SER B 1 370 ? -3.875 32.594 17.688 1 97.75 370 SER B CA 1
ATOM 6419 C C . SER B 1 370 ? -3.914 33.344 19 1 97.75 370 SER B C 1
ATOM 6421 O O . SER B 1 370 ? -3.066 34.219 19.25 1 97.75 370 SER B O 1
ATOM 6423 N N . GLN B 1 371 ? -4.844 33 19.766 1 97.06 371 GLN B N 1
ATOM 6424 C CA . GLN B 1 371 ? -4.961 33.656 21.062 1 97.06 371 GLN B CA 1
ATOM 6425 C C . GLN B 1 371 ? -3.846 33.188 22 1 97.06 371 GLN B C 1
ATOM 6427 O O . GLN B 1 371 ? -3.23 34.031 22.688 1 97.06 371 GLN B O 1
ATOM 6432 N N . ALA B 1 372 ? -3.602 31.969 22 1 96.44 372 ALA B N 1
ATOM 6433 C CA . ALA B 1 372 ? -2.604 31.391 22.906 1 96.44 372 ALA B CA 1
ATOM 6434 C C . ALA B 1 372 ? -1.198 31.859 22.531 1 96.44 372 ALA B C 1
ATOM 6436 O O . ALA B 1 372 ? -0.325 31.969 23.391 1 96.44 372 ALA B O 1
ATOM 6437 N N . LEU B 1 373 ? -0.955 32.125 21.297 1 96.31 373 LEU B N 1
ATOM 6438 C CA . LEU B 1 373 ? 0.384 32.469 20.812 1 96.31 373 LEU B CA 1
ATOM 6439 C C . LEU B 1 373 ? 0.512 33.938 20.516 1 96.31 373 LEU B C 1
ATOM 6441 O O . LEU B 1 373 ? 1.415 34.375 19.781 1 96.31 373 LEU B O 1
ATOM 6445 N N . GLN B 1 374 ? -0.4 34.625 21.047 1 94.25 374 GLN B N 1
ATOM 6446 C CA . GLN B 1 374 ? -0.365 36.062 20.844 1 94.25 374 GLN B CA 1
ATOM 6447 C C . GLN B 1 374 ? 0.988 36.656 21.234 1 94.25 374 GLN B C 1
ATOM 6449 O O . GLN B 1 374 ? 1.524 36.312 22.297 1 94.25 374 GLN B O 1
ATOM 6454 N N . GLY B 1 375 ? 1.536 37.5 20.375 1 91.56 375 GLY B N 1
ATOM 6455 C CA . GLY B 1 375 ? 2.809 38.125 20.656 1 91.56 375 GLY B CA 1
ATOM 6456 C C . GLY B 1 375 ? 3.998 37.375 20.094 1 91.56 375 GLY B C 1
ATOM 6457 O O . GLY B 1 375 ? 5.129 37.875 20.156 1 91.56 375 GLY B O 1
ATOM 6458 N N . HIS B 1 376 ? 3.793 36.25 19.594 1 92.81 376 HIS B N 1
ATOM 6459 C CA . HIS B 1 376 ? 4.859 35.438 19 1 92.81 376 HIS B CA 1
ATOM 6460 C C . HIS B 1 376 ? 4.664 35.312 17.5 1 92.81 376 HIS B C 1
ATOM 6462 O O . HIS B 1 376 ? 3.543 35.438 17 1 92.81 376 HIS B O 1
ATOM 6468 N N . GLN B 1 377 ? 5.777 35.094 16.891 1 92.69 377 GLN B N 1
ATOM 6469 C CA . GLN B 1 377 ? 5.719 34.906 15.445 1 92.69 377 GLN B CA 1
ATOM 6470 C C . GLN B 1 377 ? 5.492 33.438 15.086 1 92.69 377 GLN B C 1
ATOM 6472 O O . GLN B 1 377 ? 6.156 32.562 15.625 1 92.69 377 GLN B O 1
ATOM 6477 N N . TRP B 1 378 ? 4.547 33.188 14.25 1 94.88 378 TRP B N 1
ATOM 6478 C CA . TRP B 1 378 ? 4.246 31.844 13.75 1 94.88 378 TRP B CA 1
ATOM 6479 C C . TRP B 1 378 ? 3.512 31.906 12.422 1 94.88 378 TRP B C 1
ATOM 6481 O O . TRP B 1 378 ? 3.055 32.969 12.008 1 94.88 378 TRP B O 1
ATOM 6491 N N . ARG B 1 379 ? 3.561 30.844 11.703 1 95.38 379 ARG B N 1
ATOM 6492 C CA . ARG B 1 379 ? 2.855 30.719 10.43 1 95.38 379 ARG B CA 1
ATOM 6493 C C . ARG B 1 379 ? 1.688 29.75 10.539 1 95.38 379 ARG B C 1
ATOM 6495 O O . ARG B 1 379 ? 1.812 28.688 11.164 1 95.38 379 ARG B O 1
ATOM 6502 N N . GLY B 1 380 ? 0.562 30.188 9.984 1 95.12 380 GLY B N 1
ATOM 6503 C CA . GLY B 1 380 ? -0.624 29.344 9.977 1 95.12 380 GLY B CA 1
ATOM 6504 C C . GLY B 1 380 ? -1.654 29.781 8.953 1 95.12 380 GLY B C 1
ATOM 6505 O O . GLY B 1 380 ? -1.431 30.719 8.195 1 95.12 380 GLY B O 1
ATOM 6506 N N . HIS B 1 381 ? -2.623 29 8.805 1 95.56 381 HIS B N 1
ATOM 6507 C CA . HIS B 1 381 ? -3.791 29.234 7.965 1 95.56 381 HIS B CA 1
ATOM 6508 C C . HIS B 1 381 ? -5.047 28.625 8.586 1 95.56 381 HIS B C 1
ATOM 6510 O O . HIS B 1 381 ? -5 27.531 9.148 1 95.56 381 HIS B O 1
ATOM 6516 N N . PRO B 1 382 ? -6.129 29.297 8.516 1 96.56 382 PRO B N 1
ATOM 6517 C CA . PRO B 1 382 ? -7.336 28.828 9.195 1 96.56 382 PRO B CA 1
ATOM 6518 C C . PRO B 1 382 ? -7.773 27.438 8.727 1 96.56 382 PRO B C 1
ATOM 6520 O O . PRO B 1 382 ? -8.445 26.719 9.461 1 96.56 382 PRO B O 1
ATOM 6523 N N . SER B 1 383 ? -7.379 27.062 7.543 1 96.88 383 SER B N 1
ATOM 6524 C CA . SER B 1 383 ? -7.773 25.766 7.02 1 96.88 383 SER B CA 1
ATOM 6525 C C . SER B 1 383 ? -6.672 24.734 7.215 1 96.88 383 SER B C 1
ATOM 6527 O O . SER B 1 383 ? -6.836 23.562 6.859 1 96.88 383 SER B O 1
ATOM 6529 N N . ALA B 1 384 ? -5.578 25.125 7.738 1 96.62 384 ALA B N 1
ATOM 6530 C CA . ALA B 1 384 ? -4.422 24.234 7.805 1 96.62 384 ALA B CA 1
ATOM 6531 C C . ALA B 1 384 ? -4.5 23.312 9.023 1 96.62 384 ALA B C 1
ATOM 6533 O O . ALA B 1 384 ? -4.938 23.734 10.094 1 96.62 384 ALA B O 1
ATOM 6534 N N . LEU B 1 385 ? -4.008 22.109 8.844 1 96.19 385 LEU B N 1
ATOM 6535 C CA . LEU B 1 385 ? -3.979 21.125 9.914 1 96.19 385 LEU B CA 1
ATOM 6536 C C . LEU B 1 385 ? -2.863 21.422 10.906 1 96.19 385 LEU B C 1
ATOM 6538 O O . LEU B 1 385 ? -2.881 20.938 12.039 1 96.19 385 LEU B O 1
ATOM 6542 N N . HIS B 1 386 ? -1.905 22.266 10.5 1 96.25 386 HIS B N 1
ATOM 6543 C CA . HIS B 1 386 ? -0.729 22.516 11.328 1 96.25 386 HIS B CA 1
ATOM 6544 C C . HIS B 1 386 ? -0.409 24 11.383 1 96.25 386 HIS B C 1
ATOM 6546 O O . HIS B 1 386 ? -0.954 24.797 10.602 1 96.25 386 HIS B O 1
ATOM 6552 N N . LEU B 1 387 ? 0.407 24.328 12.367 1 96.5 387 LEU B N 1
ATOM 6553 C CA . LEU B 1 387 ? 1.102 25.609 12.398 1 96.5 387 LEU B CA 1
ATOM 6554 C C . LEU B 1 387 ? 2.607 25.422 12.523 1 96.5 387 LEU B C 1
ATOM 6556 O O . LEU B 1 387 ? 3.062 24.391 13.023 1 96.5 387 LEU B O 1
ATOM 6560 N N . TRP B 1 388 ? 3.307 26.281 11.914 1 96.69 388 TRP B N 1
ATOM 6561 C CA . TRP B 1 388 ? 4.766 26.312 11.992 1 96.69 388 TRP B CA 1
ATOM 6562 C C . TRP B 1 388 ? 5.234 27.391 12.953 1 96.69 388 TRP B C 1
ATOM 6564 O O . TRP B 1 388 ? 4.887 28.562 12.797 1 96.69 388 TRP B O 1
ATOM 6574 N N . LEU B 1 389 ? 6.035 26.984 14 1 96.44 389 LEU B N 1
ATOM 6575 C CA . LEU B 1 389 ? 6.414 27.891 15.078 1 96.44 389 LEU B CA 1
ATOM 6576 C C . LEU B 1 389 ? 7.93 28.031 15.172 1 96.44 389 LEU B C 1
ATOM 6578 O O . LEU B 1 389 ? 8.594 27.203 15.82 1 96.44 389 LEU B O 1
ATOM 6582 N N . PRO B 1 390 ? 8.469 29.062 14.516 1 95 390 PRO B N 1
ATOM 6583 C CA . PRO B 1 390 ? 9.867 29.375 14.805 1 95 390 PRO B CA 1
ATOM 6584 C C . PRO B 1 390 ? 10.109 29.719 16.266 1 95 390 PRO B C 1
ATOM 6586 O O . PRO B 1 390 ? 9.289 30.406 16.891 1 95 390 PRO B O 1
ATOM 6589 N N . LEU B 1 391 ? 11.188 29.219 16.719 1 93.5 391 LEU B N 1
ATOM 6590 C CA . LEU B 1 391 ? 11.492 29.438 18.125 1 93.5 391 LEU B CA 1
ATOM 6591 C C . LEU B 1 391 ? 12.453 30.609 18.297 1 93.5 391 LEU B C 1
ATOM 6593 O O . LEU B 1 391 ? 13.367 30.797 17.5 1 93.5 391 LEU B O 1
ATOM 6597 N N . GLU B 1 392 ? 12.047 31.469 19.203 1 80.62 392 GLU B N 1
ATOM 6598 C CA . GLU B 1 392 ? 12.836 32.656 19.484 1 80.62 392 GLU B CA 1
ATOM 6599 C C . GLU B 1 392 ? 13.992 32.344 20.422 1 80.62 392 GLU B C 1
ATOM 6601 O O . GLU B 1 392 ? 14.227 31.188 20.781 1 80.62 392 GLU B O 1
ATOM 6606 N N . SER B 1 393 ? 14.555 33.562 20.828 1 75.12 393 SER B N 1
ATOM 6607 C CA . SER B 1 393 ? 15.805 33.5 21.594 1 75.12 393 SER B CA 1
ATOM 6608 C C . SER B 1 393 ? 15.625 32.75 22.906 1 75.12 393 SER B C 1
ATOM 6610 O O . SER B 1 393 ? 14.578 32.844 23.547 1 75.12 393 SER B O 1
ATOM 6612 N N . GLY B 1 394 ? 16.516 31.75 23.125 1 83.5 394 GLY B N 1
ATOM 6613 C CA . GLY B 1 394 ? 16.578 30.969 24.344 1 83.5 394 GLY B CA 1
ATOM 6614 C C . GLY B 1 394 ? 16.188 29.516 24.141 1 83.5 394 GLY B C 1
ATOM 6615 O O . GLY B 1 394 ? 16.453 28.656 24.984 1 83.5 394 GLY B O 1
ATOM 6616 N N . TRP B 1 395 ? 15.445 29.281 23.031 1 90.88 395 TRP B N 1
ATOM 6617 C CA . TRP B 1 395 ? 15.023 27.906 22.781 1 90.88 395 TRP B CA 1
ATOM 6618 C C . TRP B 1 395 ? 15.766 27.328 21.578 1 90.88 395 TRP B C 1
ATOM 6620 O O . TRP B 1 395 ? 15.977 28.031 20.578 1 90.88 395 TRP B O 1
ATOM 6630 N N . THR B 1 396 ? 16.203 26.141 21.75 1 89.81 396 THR B N 1
ATOM 6631 C CA . THR B 1 396 ? 16.469 25.297 20.609 1 89.81 396 THR B CA 1
ATOM 6632 C C . THR B 1 396 ? 15.328 24.312 20.359 1 89.81 396 THR B C 1
ATOM 6634 O O . THR B 1 396 ? 14.539 24.047 21.281 1 89.81 396 THR B O 1
ATOM 6637 N N . THR B 1 397 ? 15.242 23.844 19.172 1 93.62 397 THR B N 1
ATOM 6638 C CA . THR B 1 397 ? 14.211 22.859 18.891 1 93.62 397 THR B CA 1
ATOM 6639 C C . THR B 1 397 ? 14.273 21.703 19.891 1 93.62 397 THR B C 1
ATOM 6641 O O . THR B 1 397 ? 13.25 21.297 20.453 1 93.62 397 THR B O 1
ATOM 6644 N N . SER B 1 398 ? 15.477 21.234 20.125 1 90.12 398 SER B N 1
ATOM 6645 C CA . SER B 1 398 ? 15.672 20.094 21.016 1 90.12 398 SER B CA 1
ATOM 6646 C C . SER B 1 398 ? 15.227 20.422 22.438 1 90.12 398 SER B C 1
ATOM 6648 O O . SER B 1 398 ? 14.531 19.625 23.078 1 90.12 398 SER B O 1
ATOM 6650 N N . SER B 1 399 ? 15.672 21.531 22.969 1 89 399 SER B N 1
ATOM 6651 C CA . SER B 1 399 ? 15.305 21.906 24.328 1 89 399 SER B CA 1
ATOM 6652 C C . SER B 1 399 ? 13.812 22.172 24.453 1 89 399 SER B C 1
ATOM 6654 O O . SER B 1 399 ? 13.195 21.844 25.469 1 89 399 SER B O 1
ATOM 6656 N N . PHE B 1 400 ? 13.273 22.781 23.453 1 93.19 400 PHE B N 1
ATOM 6657 C CA . PHE B 1 400 ? 11.844 23.078 23.453 1 93.19 400 PHE B CA 1
ATOM 6658 C C . PHE B 1 400 ? 11.023 21.797 23.469 1 93.19 400 PHE B C 1
ATOM 6660 O O . PHE B 1 400 ? 10.094 21.656 24.266 1 93.19 400 PHE B O 1
ATOM 6667 N N . VAL B 1 401 ? 11.352 20.844 22.594 1 91.75 401 VAL B N 1
ATOM 6668 C CA . VAL B 1 401 ? 10.656 19.562 22.5 1 91.75 401 VAL B CA 1
ATOM 6669 C C . VAL B 1 401 ? 10.789 18.797 23.812 1 91.75 401 VAL B C 1
ATOM 6671 O O . VAL B 1 401 ? 9.812 18.234 24.297 1 91.75 401 VAL B O 1
ATOM 6674 N N . ALA B 1 402 ? 11.93 18.781 24.359 1 88.31 402 ALA B N 1
ATOM 6675 C CA . ALA B 1 402 ? 12.18 18.078 25.609 1 88.31 402 ALA B CA 1
ATOM 6676 C C . ALA B 1 402 ? 11.359 18.672 26.75 1 88.31 402 ALA B C 1
ATOM 6678 O O . ALA B 1 402 ? 10.773 17.938 27.562 1 88.31 402 ALA B O 1
ATOM 6679 N N . TYR B 1 403 ? 11.383 19.969 26.844 1 89.69 403 TYR B N 1
ATOM 6680 C CA . TYR B 1 403 ? 10.641 20.641 27.906 1 89.69 403 TYR B CA 1
ATOM 6681 C C . TYR B 1 403 ? 9.141 20.438 27.734 1 89.69 403 TYR B C 1
ATOM 6683 O O . TYR B 1 403 ? 8.43 20.219 28.719 1 89.69 403 TYR B O 1
ATOM 6691 N N . ALA B 1 404 ? 8.656 20.594 26.531 1 92.19 404 ALA B N 1
ATOM 6692 C CA . ALA B 1 404 ? 7.242 20.344 26.25 1 92.19 404 ALA B CA 1
ATOM 6693 C C . ALA B 1 404 ? 6.844 18.938 26.719 1 92.19 404 ALA B C 1
ATOM 6695 O O . ALA B 1 404 ? 5.762 18.75 27.281 1 92.19 404 ALA B O 1
ATOM 6696 N N . ARG B 1 405 ? 7.699 18 26.469 1 88.5 405 ARG B N 1
ATOM 6697 C CA . ARG B 1 405 ? 7.445 16.625 26.875 1 88.5 405 ARG B CA 1
ATOM 6698 C C . ARG B 1 405 ? 7.309 16.516 28.391 1 88.5 405 ARG B C 1
ATOM 6700 O O . ARG B 1 405 ? 6.52 15.711 28.891 1 88.5 405 ARG B O 1
ATOM 6707 N N . GLN B 1 406 ? 8.094 17.234 29.109 1 85.44 406 GLN B N 1
ATOM 6708 C CA . GLN B 1 406 ? 7.988 17.266 30.562 1 85.44 406 GLN B CA 1
ATOM 6709 C C . GLN B 1 406 ? 6.613 17.75 31.016 1 85.44 406 GLN B C 1
ATOM 6711 O O . GLN B 1 406 ? 6.113 17.344 32.062 1 85.44 406 GLN B O 1
ATOM 6716 N N . LEU B 1 407 ? 6.078 18.609 30.203 1 87.75 407 LEU B N 1
ATOM 6717 C CA . LEU B 1 407 ? 4.738 19.125 30.484 1 87.75 407 LEU B CA 1
ATOM 6718 C C . LEU B 1 407 ? 3.674 18.234 29.844 1 87.75 407 LEU B C 1
ATOM 6720 O O . LEU B 1 407 ? 2.506 18.625 29.766 1 87.75 407 LEU B O 1
ATOM 6724 N N . LYS B 1 408 ? 4.094 17.125 29.188 1 89.12 408 LYS B N 1
ATOM 6725 C CA . LYS B 1 408 ? 3.232 16.109 28.594 1 89.12 408 LYS B CA 1
ATOM 6726 C C . LYS B 1 408 ? 2.631 16.609 27.281 1 89.12 408 LYS B C 1
ATOM 6728 O O . LYS B 1 408 ? 1.517 16.219 26.922 1 89.12 408 LYS B O 1
ATOM 6733 N N . VAL B 1 409 ? 3.303 17.531 26.703 1 92.38 409 VAL B N 1
ATOM 6734 C CA . VAL B 1 409 ? 2.928 18.031 25.391 1 92.38 409 VAL B CA 1
ATOM 6735 C C . VAL B 1 409 ? 3.953 17.562 24.344 1 92.38 409 VAL B C 1
ATOM 6737 O O . VAL B 1 409 ? 5.152 17.812 24.5 1 92.38 409 VAL B O 1
ATOM 6740 N N . ALA B 1 410 ? 3.471 16.891 23.328 1 92.31 410 ALA B N 1
ATOM 6741 C CA . ALA B 1 410 ? 4.363 16.484 22.234 1 92.31 410 ALA B CA 1
ATOM 6742 C C . ALA B 1 410 ? 4.215 17.391 21.031 1 92.31 410 ALA B C 1
ATOM 6744 O O . ALA B 1 410 ? 3.098 17.656 20.578 1 92.31 410 ALA B O 1
ATOM 6745 N N . VAL B 1 411 ? 5.301 17.906 20.562 1 94 411 VAL B N 1
ATOM 6746 C CA . VAL B 1 411 ? 5.344 18.703 19.328 1 94 411 VAL B CA 1
ATOM 6747 C C . VAL B 1 411 ? 6.375 18.109 18.375 1 94 411 VAL B C 1
ATOM 6749 O O . VAL B 1 411 ? 7.266 17.359 18.797 1 94 411 VAL B O 1
ATOM 6752 N N . ALA B 1 412 ? 6.25 18.359 17.125 1 93.56 412 ALA B N 1
ATOM 6753 C CA . ALA B 1 412 ? 7.145 17.766 16.141 1 93.56 412 ALA B CA 1
ATOM 6754 C C . ALA B 1 412 ? 8.359 18.656 15.891 1 93.56 412 ALA B C 1
ATOM 6756 O O . ALA B 1 412 ? 8.211 19.828 15.531 1 93.56 412 ALA B O 1
ATOM 6757 N N . PRO B 1 413 ? 9.57 18.109 16.031 1 93.81 413 PRO B N 1
ATOM 6758 C CA . PRO B 1 413 ? 10.773 18.891 15.711 1 93.81 413 PRO B CA 1
ATOM 6759 C C . PRO B 1 413 ? 10.922 19.141 14.211 1 93.81 413 PRO B C 1
ATOM 6761 O O . PRO B 1 413 ? 10.242 18.5 13.406 1 93.81 413 PRO B O 1
ATOM 6764 N N . ASP B 1 414 ? 11.75 20 13.805 1 92.62 414 ASP B N 1
ATOM 6765 C CA . ASP B 1 414 ? 11.898 20.422 12.422 1 92.62 414 ASP B CA 1
ATOM 6766 C C . ASP B 1 414 ? 12.695 19.406 11.609 1 92.62 414 ASP B C 1
ATOM 6768 O O . ASP B 1 414 ? 12.484 19.266 10.398 1 92.62 414 ASP B O 1
ATOM 6772 N N . ALA B 1 415 ? 13.492 18.578 12.18 1 90.56 415 ALA B N 1
ATOM 6773 C CA . ALA B 1 415 ? 14.531 17.766 11.539 1 90.56 415 ALA B CA 1
ATOM 6774 C C . ALA B 1 415 ? 13.938 16.859 10.477 1 90.56 415 ALA B C 1
ATOM 6776 O O . ALA B 1 415 ? 14.461 16.766 9.367 1 90.56 415 ALA B O 1
ATOM 6777 N N . PRO B 1 416 ? 12.781 16.219 10.742 1 91.5 416 PRO B N 1
ATOM 6778 C CA . PRO B 1 416 ? 12.266 15.25 9.773 1 91.5 416 PRO B CA 1
ATOM 6779 C C . PRO B 1 416 ? 11.797 15.906 8.477 1 91.5 416 PRO B C 1
ATOM 6781 O O . PRO B 1 416 ? 11.586 15.219 7.473 1 91.5 416 PRO B O 1
ATOM 6784 N N . PHE B 1 417 ? 11.641 17.203 8.477 1 95.44 417 PHE B N 1
ATOM 6785 C CA . PHE B 1 417 ? 11.031 17.891 7.336 1 95.44 417 PHE B CA 1
ATOM 6786 C C . PHE B 1 417 ? 12.094 18.562 6.48 1 95.44 417 PHE B C 1
ATOM 6788 O O . PHE B 1 417 ? 11.773 19.172 5.453 1 95.44 417 PHE B O 1
ATOM 6795 N N . LEU B 1 418 ? 13.352 18.453 6.871 1 94.25 418 LEU B N 1
ATOM 6796 C CA . LEU B 1 418 ? 14.422 19.203 6.211 1 94.25 418 LEU B CA 1
ATOM 6797 C C . LEU B 1 418 ? 15.047 18.375 5.094 1 94.25 418 LEU B C 1
ATOM 6799 O O . LEU B 1 418 ? 15.336 17.188 5.277 1 94.25 418 LEU B O 1
ATOM 6803 N N . THR B 1 419 ? 15.164 18.953 3.963 1 95 419 THR B N 1
ATOM 6804 C CA . THR B 1 419 ? 15.977 18.328 2.918 1 95 419 THR B CA 1
ATOM 6805 C C . THR B 1 419 ? 17.438 18.266 3.342 1 95 419 THR B C 1
ATOM 6807 O O . THR B 1 419 ? 17.875 18.984 4.242 1 95 419 THR B O 1
ATOM 6810 N N . PRO B 1 420 ? 18.203 17.391 2.633 1 90.12 420 PRO B N 1
ATOM 6811 C CA . PRO B 1 420 ? 19.609 17.281 2.986 1 90.12 420 PRO B CA 1
ATOM 6812 C C . PRO B 1 420 ? 20.359 18.609 2.898 1 90.12 420 PRO B C 1
ATOM 6814 O O . PRO B 1 420 ? 20.109 19.391 1.982 1 90.12 420 PRO B O 1
ATOM 6817 N N . LYS B 1 421 ? 21.219 18.938 3.875 1 88.88 421 LYS B N 1
ATOM 6818 C CA . LYS B 1 421 ? 22.109 20.094 3.93 1 88.88 421 LYS B CA 1
ATOM 6819 C C . LYS B 1 421 ? 21.344 21.375 4.254 1 88.88 421 LYS B C 1
ATOM 6821 O O . LYS B 1 421 ? 21.922 22.469 4.238 1 88.88 421 LYS B O 1
ATOM 6826 N N . THR B 1 422 ? 20.062 21.234 4.531 1 93.06 422 THR B N 1
ATOM 6827 C CA . THR B 1 422 ? 19.297 22.391 4.977 1 93.06 422 THR B CA 1
ATOM 6828 C C . THR B 1 422 ? 19.625 22.734 6.426 1 93.06 422 THR B C 1
ATOM 6830 O O . THR B 1 422 ? 19.562 21.875 7.309 1 93.06 422 THR B O 1
ATOM 6833 N N . PRO B 1 423 ? 20.047 23.969 6.629 1 91.62 423 PRO B N 1
ATOM 6834 C CA . PRO B 1 423 ? 20.266 24.359 8.023 1 91.62 423 PRO B CA 1
ATOM 6835 C C . PRO B 1 423 ? 18.984 24.297 8.852 1 91.62 423 PRO B C 1
ATOM 6837 O O . PRO B 1 423 ? 17.906 24.656 8.367 1 91.62 423 PRO B O 1
ATOM 6840 N N . PRO B 1 424 ? 19.125 23.906 10.047 1 90.12 424 PRO B N 1
ATOM 6841 C CA . PRO B 1 424 ? 17.922 23.844 10.891 1 90.12 424 PRO B CA 1
ATOM 6842 C C . PRO B 1 424 ? 17.312 25.219 11.141 1 90.12 424 PRO B C 1
ATOM 6844 O O . PRO B 1 424 ? 18.031 26.156 11.531 1 90.12 424 PRO B O 1
ATOM 6847 N N . PRO B 1 425 ? 16.078 25.359 10.992 1 91.94 425 PRO B N 1
ATOM 6848 C CA . PRO B 1 425 ? 15.43 26.656 11.188 1 91.94 425 PRO B CA 1
ATOM 6849 C C . PRO B 1 425 ? 15.086 26.922 12.648 1 91.94 425 PRO B C 1
ATOM 6851 O O . PRO B 1 425 ? 14.648 28.031 12.992 1 91.94 425 PRO B O 1
ATOM 6854 N N . ASN B 1 426 ? 15.344 25.906 13.531 1 94 426 ASN B N 1
ATOM 6855 C CA . ASN B 1 426 ? 14.977 26.047 14.938 1 94 426 ASN B CA 1
ATOM 6856 C C . ASN B 1 426 ? 13.492 26.344 15.109 1 94 426 ASN B C 1
ATOM 6858 O O . ASN B 1 426 ? 13.109 27.406 15.578 1 94 426 ASN B O 1
ATOM 6862 N N . ALA B 1 427 ? 12.68 25.422 14.844 1 96.5 427 ALA B N 1
ATOM 6863 C CA . ALA B 1 427 ? 11.219 25.547 14.828 1 96.5 427 ALA B CA 1
ATOM 6864 C C . ALA B 1 427 ? 10.555 24.219 15.195 1 96.5 427 ALA B C 1
ATOM 6866 O O . ALA B 1 427 ? 11.219 23.188 15.273 1 96.5 427 ALA B O 1
ATOM 6867 N N . VAL B 1 428 ? 9.297 24.266 15.477 1 95.88 428 VAL B N 1
ATOM 6868 C CA . VAL B 1 428 ? 8.484 23.078 15.688 1 95.88 428 VAL B CA 1
ATOM 6869 C C . VAL B 1 428 ? 7.184 23.188 14.906 1 95.88 428 VAL B C 1
ATOM 6871 O O . VAL B 1 428 ? 6.723 24.297 14.609 1 95.88 428 VAL B O 1
ATOM 6874 N N . ARG B 1 429 ? 6.703 22.078 14.477 1 96.62 429 ARG B N 1
ATOM 6875 C CA . ARG B 1 429 ? 5.371 22 13.883 1 96.62 429 ARG B CA 1
ATOM 6876 C C . ARG B 1 429 ? 4.336 21.562 14.914 1 96.62 429 ARG B C 1
ATOM 6878 O O . ARG B 1 429 ? 4.582 20.625 15.688 1 96.62 429 ARG B O 1
ATOM 6885 N N . ILE B 1 430 ? 3.232 22.203 14.945 1 96.62 430 ILE B N 1
ATOM 6886 C CA . ILE B 1 430 ? 2.17 21.906 15.898 1 96.62 430 ILE B CA 1
ATOM 6887 C C . ILE B 1 430 ? 0.898 21.5 15.148 1 96.62 430 ILE B C 1
ATOM 6889 O O . ILE B 1 430 ? 0.429 22.234 14.273 1 96.62 430 ILE B O 1
ATOM 6893 N N . SER B 1 431 ? 0.328 20.406 15.5 1 95.75 431 SER B N 1
ATOM 6894 C CA . SER B 1 431 ? -0.904 19.922 14.883 1 95.75 431 SER B CA 1
ATOM 6895 C C . SER B 1 431 ? -2.131 20.562 15.531 1 95.75 431 SER B C 1
ATOM 6897 O O . SER B 1 431 ? -2.219 20.641 16.766 1 95.75 431 SER B O 1
ATOM 6899 N N . LEU B 1 432 ? -3.061 20.969 14.758 1 96.12 432 LEU B N 1
ATOM 6900 C CA . LEU B 1 432 ? -4.285 21.578 15.258 1 96.12 432 LEU B CA 1
ATOM 6901 C C . LEU B 1 432 ? -5.41 20.562 15.352 1 96.12 432 LEU B C 1
ATOM 6903 O O . LEU B 1 432 ? -6.426 20.812 16.016 1 96.12 432 LEU B O 1
ATOM 6907 N N . GLY B 1 433 ? -5.148 19.422 14.727 1 92 433 GLY B N 1
ATOM 6908 C CA . GLY B 1 433 ? -6.262 18.484 14.625 1 92 433 GLY B CA 1
ATOM 6909 C C . GLY B 1 433 ? -6.074 17.25 15.477 1 92 433 GLY B C 1
ATOM 6910 O O . GLY B 1 433 ? -6.996 16.438 15.617 1 92 433 GLY B O 1
ATOM 6911 N N . SER B 1 434 ? -4.996 17.047 16.094 1 87.25 434 SER B N 1
ATOM 6912 C CA . SER B 1 434 ? -4.668 15.773 16.734 1 87.25 434 SER B CA 1
ATOM 6913 C C . SER B 1 434 ? -5.391 15.625 18.078 1 87.25 434 SER B C 1
ATOM 6915 O O . SER B 1 434 ? -5.844 14.531 18.422 1 87.25 434 SER B O 1
ATOM 6917 N N . VAL B 1 435 ? -5.438 16.734 18.875 1 90 435 VAL B N 1
ATOM 6918 C CA . VAL B 1 435 ? -6.223 16.719 20.109 1 90 435 VAL B CA 1
ATOM 6919 C C . VAL B 1 435 ? -7.684 17.047 19.797 1 90 435 VAL B C 1
ATOM 6921 O O . VAL B 1 435 ? -8.016 18.172 19.453 1 90 435 VAL B O 1
ATOM 6924 N N . GLN B 1 436 ? -8.508 16.141 19.938 1 88.12 436 GLN B N 1
ATOM 6925 C CA . GLN B 1 436 ? -9.867 16.234 19.406 1 88.12 436 GLN B CA 1
ATOM 6926 C C . GLN B 1 436 ? -10.75 17.109 20.297 1 88.12 436 GLN B C 1
ATOM 6928 O O . GLN B 1 436 ? -11.555 17.891 19.797 1 88.12 436 GLN B O 1
ATOM 6933 N N . ASP B 1 437 ? -10.594 16.922 21.562 1 88.06 437 ASP B N 1
ATOM 6934 C CA . ASP B 1 437 ? -11.367 17.734 22.5 1 88.06 437 ASP B CA 1
ATOM 6935 C C . ASP B 1 437 ? -10.906 19.188 22.484 1 88.06 437 ASP B C 1
ATOM 6937 O O . ASP B 1 437 ? -9.734 19.469 22.734 1 88.06 437 ASP B O 1
ATOM 6941 N N . LEU B 1 438 ? -11.773 20.125 22.328 1 92.06 438 LEU B N 1
ATOM 6942 C CA . LEU B 1 438 ? -11.438 21.531 22.141 1 92.06 438 LEU B CA 1
ATOM 6943 C C . LEU B 1 438 ? -10.891 22.125 23.438 1 92.06 438 LEU B C 1
ATOM 6945 O O . LEU B 1 438 ? -9.992 22.969 23.391 1 92.06 438 LEU B O 1
ATOM 6949 N N . SER B 1 439 ? -11.516 21.766 24.5 1 91.56 439 SER B N 1
ATOM 6950 C CA . SER B 1 439 ? -11.039 22.297 25.781 1 91.56 439 SER B CA 1
ATOM 6951 C C . SER B 1 439 ? -9.617 21.828 26.078 1 91.56 439 SER B C 1
ATOM 6953 O O . SER B 1 439 ? -8.789 22.594 26.562 1 91.56 439 SER B O 1
ATOM 6955 N N . ARG B 1 440 ? -9.383 20.594 25.75 1 92.12 440 ARG B N 1
ATOM 6956 C CA . ARG B 1 440 ? -8.047 20.047 25.938 1 92.12 440 ARG B CA 1
ATOM 6957 C C . ARG B 1 440 ? -7.055 20.688 24.969 1 92.12 440 ARG B C 1
ATOM 6959 O O . ARG B 1 440 ? -5.91 20.953 25.328 1 92.12 440 ARG B O 1
ATOM 6966 N N . PHE B 1 441 ? -7.582 20.875 23.859 1 95.12 441 PHE B N 1
ATOM 6967 C CA . PHE B 1 441 ? -6.738 21.547 22.875 1 95.12 441 PHE B CA 1
ATOM 6968 C C . PHE B 1 441 ? -6.348 22.938 23.359 1 95.12 441 PHE B C 1
ATOM 6970 O O . PHE B 1 441 ? -5.188 23.344 23.25 1 95.12 441 PHE B O 1
ATOM 6977 N N . LYS B 1 442 ? -7.227 23.656 23.812 1 95.88 442 LYS B N 1
ATOM 6978 C CA . LYS B 1 442 ? -6.965 24.984 24.359 1 95.88 442 LYS B CA 1
ATOM 6979 C C . LYS B 1 442 ? -5.93 24.922 25.469 1 95.88 442 LYS B C 1
ATOM 6981 O O . LYS B 1 442 ? -5.012 25.75 25.516 1 95.88 442 LYS B O 1
ATOM 6986 N N . GLN B 1 443 ? -6.082 23.969 26.312 1 94.06 443 GLN B N 1
ATOM 6987 C CA . GLN B 1 443 ? -5.125 23.781 27.406 1 94.06 443 GLN B CA 1
ATOM 6988 C C . GLN B 1 443 ? -3.719 23.531 26.859 1 94.06 443 GLN B C 1
ATOM 6990 O O . GLN B 1 443 ? -2.75 24.125 27.359 1 94.06 443 GLN B O 1
ATOM 6995 N N . ALA B 1 444 ? -3.633 22.672 25.906 1 95.44 444 ALA B N 1
ATOM 6996 C CA . ALA B 1 444 ? -2.342 22.359 25.312 1 95.44 444 ALA B CA 1
ATOM 6997 C C . ALA B 1 444 ? -1.706 23.594 24.688 1 95.44 444 ALA B C 1
ATOM 6999 O O . ALA B 1 444 ? -0.509 23.844 24.859 1 95.44 444 ALA B O 1
ATOM 7000 N N . MET B 1 445 ? -2.471 24.375 24.047 1 96.75 445 MET B N 1
ATOM 7001 C CA . MET B 1 445 ? -1.963 25.562 23.375 1 96.75 445 MET B CA 1
ATOM 7002 C C . MET B 1 445 ? -1.524 26.609 24.406 1 96.75 445 MET B C 1
ATOM 7004 O O . MET B 1 445 ? -0.553 27.328 24.172 1 96.75 445 MET B O 1
ATOM 7008 N N . GLU B 1 446 ? -2.26 26.688 25.438 1 94.56 446 GLU B N 1
ATOM 7009 C CA . GLU B 1 446 ? -1.883 27.609 26.5 1 94.56 446 GLU B CA 1
ATOM 7010 C C . GLU B 1 446 ? -0.543 27.219 27.125 1 94.56 446 GLU B C 1
ATOM 7012 O O . GLU B 1 446 ? 0.262 28.094 27.469 1 94.56 446 GLU B O 1
ATOM 7017 N N . LEU B 1 447 ? -0.372 25.969 27.266 1 93.75 447 LEU B N 1
ATOM 7018 C CA . LEU B 1 447 ? 0.913 25.5 27.766 1 93.75 447 LEU B CA 1
ATOM 7019 C C . LEU B 1 447 ? 2.041 25.875 26.812 1 93.75 447 LEU B C 1
ATOM 7021 O O . LEU B 1 447 ? 3.096 26.344 27.25 1 93.75 447 LEU B O 1
ATOM 7025 N N . VAL B 1 448 ? 1.849 25.719 25.578 1 95.19 448 VAL B N 1
ATOM 7026 C CA . VAL B 1 448 ? 2.846 26.078 24.562 1 95.19 448 VAL B CA 1
ATOM 7027 C C . VAL B 1 448 ? 3.125 27.578 24.609 1 95.19 448 VAL B C 1
ATOM 7029 O O . VAL B 1 448 ? 4.281 28 24.594 1 95.19 448 VAL B O 1
ATOM 7032 N N . GLY B 1 449 ? 2.057 28.328 24.641 1 93.81 449 GLY B N 1
ATOM 7033 C CA . GLY B 1 449 ? 2.221 29.766 24.766 1 93.81 449 GLY B CA 1
ATOM 7034 C C . GLY B 1 449 ? 2.971 30.188 26.016 1 93.81 449 GLY B C 1
ATOM 7035 O O . GLY B 1 449 ? 3.797 31.094 25.969 1 93.81 449 GLY B O 1
ATOM 7036 N N . GLY B 1 450 ? 2.654 29.547 27.094 1 90.75 450 GLY B N 1
ATOM 7037 C CA . GLY B 1 450 ? 3.342 29.797 28.344 1 90.75 450 GLY B CA 1
ATOM 7038 C C . GLY B 1 450 ? 4.828 29.5 28.281 1 90.75 450 GLY B C 1
ATOM 7039 O O . GLY B 1 450 ? 5.641 30.219 28.859 1 90.75 450 GLY B O 1
ATOM 7040 N N . MET B 1 451 ? 5.176 28.438 27.656 1 90.19 451 MET B N 1
ATOM 7041 C CA . MET B 1 451 ? 6.578 28.078 27.469 1 90.19 451 MET B CA 1
ATOM 7042 C C . MET B 1 451 ? 7.328 29.172 26.703 1 90.19 451 MET B C 1
ATOM 7044 O O . MET B 1 451 ? 8.469 29.5 27.047 1 90.19 451 MET B O 1
ATOM 7048 N N . LEU B 1 452 ? 6.766 29.672 25.75 1 91.75 452 LEU B N 1
ATOM 7049 C CA . LEU B 1 452 ? 7.402 30.672 24.906 1 91.75 452 LEU B CA 1
ATOM 7050 C C . LEU B 1 452 ? 7.633 31.969 25.688 1 91.75 452 LEU B C 1
ATOM 7052 O O . LEU B 1 452 ? 8.625 32.656 25.469 1 91.75 452 LEU B O 1
ATOM 7056 N N . SER B 1 453 ? 6.797 32.25 26.609 1 85.56 453 SER B N 1
ATOM 7057 C CA . SER B 1 453 ? 6.871 33.5 27.359 1 85.56 453 SER B CA 1
ATOM 7058 C C . SER B 1 453 ? 7.859 33.375 28.516 1 85.56 453 SER B C 1
ATOM 7060 O O . SER B 1 453 ? 8.344 34.406 29.031 1 85.56 453 SER B O 1
ATOM 7062 N N . ARG B 1 454 ? 8.219 32.156 28.969 1 80.44 454 ARG B N 1
ATOM 7063 C CA . ARG B 1 454 ? 9.125 31.953 30.078 1 80.44 454 ARG B CA 1
ATOM 7064 C C . ARG B 1 454 ? 10.172 30.891 29.75 1 80.44 454 ARG B C 1
ATOM 7066 O O . ARG B 1 454 ? 10.086 29.75 30.234 1 80.44 454 ARG B O 1
ATOM 7073 N N . PRO B 1 455 ? 11.109 31.281 29.016 1 70.75 455 PRO B N 1
ATOM 7074 C CA . PRO B 1 455 ? 12.133 30.281 28.719 1 70.75 455 PRO B CA 1
ATOM 7075 C C . PRO B 1 455 ? 12.953 29.891 29.938 1 70.75 455 PRO B C 1
ATOM 7077 O O . PRO B 1 455 ? 13.102 30.688 30.875 1 70.75 455 PRO B O 1
ATOM 7080 N N . PRO B 1 456 ? 13.219 28.578 30.078 1 63.28 456 PRO B N 1
ATOM 7081 C CA . PRO B 1 456 ? 14 28.188 31.25 1 63.28 456 PRO B CA 1
ATOM 7082 C C . PRO B 1 456 ? 15.352 28.906 31.328 1 63.28 456 PRO B C 1
ATOM 7084 O O . PRO B 1 456 ? 15.922 29.266 30.297 1 63.28 456 PRO B O 1
ATOM 7087 N N . GLU B 1 457 ? 15.695 29.719 32.344 1 58.38 457 GLU B N 1
ATOM 7088 C CA . GLU B 1 457 ? 16.938 30.453 32.562 1 58.38 457 GLU B CA 1
ATOM 7089 C C . GLU B 1 457 ? 18.156 29.641 32.125 1 58.38 457 GLU B C 1
ATOM 7091 O O . GLU B 1 457 ? 19.141 30.203 31.672 1 58.38 457 GLU B O 1
ATOM 7096 N N . GLY B 1 458 ? 18.422 28.438 32.438 1 48.75 458 GLY B N 1
ATOM 7097 C CA . GLY B 1 458 ? 19.688 27.734 32.312 1 48.75 458 GLY B CA 1
ATOM 7098 C C . GLY B 1 458 ? 20 27.359 30.859 1 48.75 458 GLY B C 1
ATOM 7099 O O . GLY B 1 458 ? 20.953 26.609 30.609 1 48.75 458 GLY B O 1
ATOM 7100 N N . VAL B 1 459 ? 19.156 27.234 30.078 1 45.28 459 VAL B N 1
ATOM 7101 C CA . VAL B 1 459 ? 19.594 26.672 28.797 1 45.28 459 VAL B CA 1
ATOM 7102 C C . VAL B 1 459 ? 20.422 27.719 28.047 1 45.28 459 VAL B C 1
ATOM 7104 O O . VAL B 1 459 ? 19.891 28.734 27.609 1 45.28 459 VAL B O 1
ATOM 7107 N N . ALA B 1 460 ? 21.672 27.922 28.469 1 40.47 460 ALA B N 1
ATOM 7108 C CA . ALA B 1 460 ? 22.688 28.719 27.812 1 40.47 460 ALA B CA 1
ATOM 7109 C C . ALA B 1 460 ? 22.672 28.484 26.297 1 40.47 460 ALA B C 1
ATOM 7111 O O . ALA B 1 460 ? 22.625 27.344 25.844 1 40.47 460 ALA B O 1
ATOM 7112 N N . PRO B 1 461 ? 22.453 29.438 25.547 1 41.09 461 PRO B N 1
ATOM 7113 C CA . PRO B 1 461 ? 22.609 29.297 24.109 1 41.09 461 PRO B CA 1
ATOM 7114 C C . PRO B 1 461 ? 23.953 28.672 23.703 1 41.09 461 PRO B C 1
ATOM 7116 O O . PRO B 1 461 ? 24.984 29 24.297 1 41.09 461 PRO B O 1
ATOM 7119 N N . LEU B 1 462 ? 23.984 27.375 23.547 1 31.81 462 LEU B N 1
ATOM 7120 C CA . LEU B 1 462 ? 25.297 27.047 23 1 31.81 462 LEU B CA 1
ATOM 7121 C C . LEU B 1 462 ? 25.672 27.969 21.859 1 31.81 462 LEU B C 1
ATOM 7123 O O . LEU B 1 462 ? 25 27.969 20.812 1 31.81 462 LEU B O 1
ATOM 7127 N N . ALA B 1 463 ? 25.906 29.219 22.188 1 32.88 463 ALA B N 1
ATOM 7128 C CA . ALA B 1 463 ? 26.625 30 21.188 1 32.88 463 ALA B CA 1
ATOM 7129 C C . ALA B 1 463 ? 27.688 29.172 20.5 1 32.88 463 ALA B C 1
ATOM 7131 O O . ALA B 1 463 ? 28.625 28.688 21.141 1 32.88 463 ALA B O 1
ATOM 7132 N N . PHE B 1 464 ? 27.422 28.516 19.344 1 26.59 464 PHE B N 1
ATOM 7133 C CA . PHE B 1 464 ? 28.594 28.312 18.484 1 26.59 464 PHE B CA 1
ATOM 7134 C C . PHE B 1 464 ? 29.188 29.641 18.062 1 26.59 464 PHE B C 1
ATOM 7136 O O . PHE B 1 464 ? 28.469 30.625 17.891 1 26.59 464 PHE B O 1
#

Sequence (928 aa):
MTNWLPDPSALASPLHSSLALAIAKAISEGKLPKGTQLPTHRKLAEELGLSVHTVSKAYESLRRQRLIDGQVGRGSYVLDLNTPDDQPFQLSSERGRNFDLSISRPAFSQRHAELFQQVLADLPQGLDPSYYLACRPNVGHDAHRAAGETWLRICGLDVPSERIIMTNGVSHGMSAALSALARPGDTVVSSRITHHLLVSGCSYLGLNLVGIDFDQDGMLPDALDRHCSENNAKVLFLLPSLANTTVEMIPEERRQALVQVARKHNLYIIENDAFGPVAEDRPVPVAALAPERTIYLTTFTKCTVSGLRAGYMAAPEHLLPALTGRIVVFGWMATPLMCEIATRWVLDGTALELALWQRRALAERYEIASQALQGHQWRGHPSALHLWLPLESGWTTSSFVAYARQLKVAVAPDAPFLTPKTPPPNAVRISLGSVQDLSRFKQAMELVGGMLSRPPEGVAPLAFMTNWLPDPSALASPLHSSLALAIAKAISEGKLPKGTQLPTHRKLAEELGLSVHTVSKAYESLRRQRLIDGQVGRGSYVLDLNTPDDQPFQLSSERGRNFDLSISRPAFSQRHAELFQQVLADLPQGLDPSYYLACRPNVGHDAHRAAGETWLRICGLDVPSERIIMTNGVSHGMSAALSALARPGDTVVSSRITHHLLVSGCSYLGLNLVGIDFDQDGMLPDALDRHCSENNAKVLFLLPSLANTTVEMIPEERRQALVQVARKHNLYIIENDAFGPVAEDRPVPVAALAPERTIYLTTFTKCTVSGLRAGYMAAPEHLLPALTGRIVVFGWMATPLMCEIATRWVLDGTALELALWQRRALAERYEIASQALQGHQWRGHPSALHLWLPLESGWTTSSFVAYARQLKVAVAPDAPFLTPKTPPPNAVRISLGSVQDLSRFKQAMELVGGMLSRPPEGVAPLAF